Protein 2ROE (pdb70)

Structure (mmCIF, N/CA/C/O backbone):
data_2ROE
#
_entry.id   2ROE
#
loop_
_atom_site.group_PDB
_atom_site.id
_atom_site.type_symbol
_atom_site.label_atom_id
_atom_site.label_alt_id
_atom_site.label_comp_id
_atom_site.label_asym_id
_atom_site.label_entity_id
_atom_site.label_seq_id
_atom_site.pdbx_PDB_ins_code
_atom_site.Cartn_x
_atom_site.Cartn_y
_atom_site.Cartn_z
_atom_site.occupancy
_atom_site.B_iso_or_equiv
_atom_site.auth_seq_id
_atom_site.auth_comp_id
_atom_site.auth_asym_id
_atom_site.auth_atom_id
_atom_site.pdbx_PDB_model_num
ATOM 1 N N . MET A 1 1 ? -10.418 -3.705 7.938 1.00 0.00 1 MET A N 1
ATOM 2 C CA . MET A 1 1 ? -9.184 -3.077 7.434 1.00 0.00 1 MET A CA 1
ATOM 3 C C . MET A 1 1 ? -8.544 -4.021 6.420 1.00 0.00 1 MET A C 1
ATOM 4 O O . MET A 1 1 ? -8.280 -5.183 6.745 1.00 0.00 1 MET A O 1
ATOM 18 N N . LEU A 1 2 ? -8.340 -3.559 5.186 1.00 0.00 2 LEU A N 1
ATOM 19 C CA . LEU A 1 2 ? -7.751 -4.375 4.129 1.00 0.00 2 LEU A CA 1
ATOM 20 C C . LEU A 1 2 ? -6.275 -4.628 4.386 1.00 0.00 2 LEU A C 1
ATOM 21 O O . LEU A 1 2 ? -5.572 -3.773 4.932 1.00 0.00 2 LEU A O 1
ATOM 37 N N . LYS A 1 3 ? -5.812 -5.778 3.896 1.00 0.00 3 LYS A N 1
ATOM 38 C CA . LYS A 1 3 ? -4.443 -6.260 4.009 1.00 0.00 3 LYS A CA 1
ATOM 39 C C . LYS A 1 3 ? -3.817 -6.362 2.631 1.00 0.00 3 LYS A C 1
ATOM 40 O O . LYS A 1 3 ? -4.404 -6.943 1.714 1.00 0.00 3 LYS A O 1
ATOM 59 N N . LEU A 1 4 ? -2.617 -5.813 2.492 1.00 0.00 4 LEU A N 1
ATOM 60 C CA . LEU A 1 4 ? -1.830 -5.801 1.271 1.00 0.00 4 LEU A CA 1
ATOM 61 C C . LEU A 1 4 ? -0.408 -6.220 1.588 1.00 0.00 4 LEU A C 1
ATOM 62 O O . LEU A 1 4 ? 0.131 -5.875 2.645 1.00 0.00 4 LEU A O 1
ATOM 78 N N . LYS A 1 5 ? 0.193 -6.941 0.651 1.00 0.00 5 LYS A N 1
ATOM 79 C CA . LYS A 1 5 ? 1.545 -7.451 0.686 1.00 0.00 5 LYS A CA 1
ATOM 80 C C . LYS A 1 5 ? 2.289 -6.663 -0.367 1.00 0.00 5 LYS A C 1
ATOM 81 O O . LYS A 1 5 ? 1.912 -6.734 -1.536 1.00 0.00 5 LYS A O 1
ATOM 100 N N . VAL A 1 6 ? 3.272 -5.874 0.035 1.00 0.00 6 VAL A N 1
ATOM 101 C CA . VAL A 1 6 ? 4.071 -5.080 -0.885 1.00 0.00 6 VAL A CA 1
ATOM 102 C C . VAL A 1 6 ? 5.442 -5.720 -0.921 1.00 0.00 6 VAL A C 1
ATOM 103 O O . VAL A 1 6 ? 5.949 -6.142 0.125 1.00 0.00 6 VAL A O 1
ATOM 116 N N . GLU A 1 7 ? 6.066 -5.742 -2.092 1.00 0.00 7 GLU A N 1
ATOM 117 C CA . GLU A 1 7 ? 7.366 -6.329 -2.291 1.00 0.00 7 GLU A CA 1
ATOM 118 C C . GLU A 1 7 ? 8.233 -5.398 -3.143 1.00 0.00 7 GLU A C 1
ATOM 119 O O . GLU A 1 7 ? 7.929 -5.154 -4.318 1.00 0.00 7 GLU A O 1
ATOM 131 N N . GLY A 1 8 ? 9.324 -4.885 -2.570 1.00 0.00 8 GLY A N 1
ATOM 132 C CA . GLY A 1 8 ? 10.267 -4.007 -3.254 1.00 0.00 8 GLY A CA 1
ATOM 133 C C . GLY A 1 8 ? 10.615 -2.736 -2.488 1.00 0.00 8 GLY A C 1
ATOM 134 O O . GLY A 1 8 ? 11.583 -2.072 -2.857 1.00 0.00 8 GLY A O 1
ATOM 138 N N . MET A 1 9 ? 9.835 -2.335 -1.480 1.00 0.00 9 MET A N 1
ATOM 139 C CA . MET A 1 9 ? 10.138 -1.141 -0.705 1.00 0.00 9 MET A CA 1
ATOM 140 C C . MET A 1 9 ? 11.326 -1.465 0.197 1.00 0.00 9 MET A C 1
ATOM 141 O O . MET A 1 9 ? 11.174 -2.193 1.178 1.00 0.00 9 MET A O 1
ATOM 155 N N . THR A 1 10 ? 12.505 -0.919 -0.099 1.00 0.00 10 THR A N 1
ATOM 156 C CA . THR A 1 10 ? 13.702 -1.155 0.704 1.00 0.00 10 THR A CA 1
ATOM 157 C C . THR A 1 10 ? 14.274 0.162 1.249 1.00 0.00 10 THR A C 1
ATOM 158 O O . THR A 1 10 ? 15.446 0.212 1.627 1.00 0.00 10 THR A O 1
ATOM 169 N N . CYS A 1 11 ? 13.493 1.246 1.247 1.00 0.00 11 CYS A N 1
ATOM 170 C CA . CYS A 1 11 ? 13.885 2.546 1.760 1.00 0.00 11 CYS A CA 1
ATOM 171 C C . CYS A 1 11 ? 12.623 3.270 2.229 1.00 0.00 11 CYS A C 1
ATOM 172 O O . CYS A 1 11 ? 11.542 3.042 1.683 1.00 0.00 11 CYS A O 1
ATOM 180 N N . ASN A 1 12 ? 12.754 4.174 3.203 1.00 0.00 12 ASN A N 1
ATOM 181 C CA . ASN A 1 12 ? 11.627 4.950 3.729 1.00 0.00 12 ASN A CA 1
ATOM 182 C C . ASN A 1 12 ? 11.008 5.800 2.612 1.00 0.00 12 ASN A C 1
ATOM 183 O O . ASN A 1 12 ? 9.795 5.992 2.590 1.00 0.00 12 ASN A O 1
ATOM 194 N N . HIS A 1 13 ? 11.816 6.236 1.637 1.00 0.00 13 HIS A N 1
ATOM 195 C CA . HIS A 1 13 ? 11.367 7.032 0.500 1.00 0.00 13 HIS A CA 1
ATOM 196 C C . HIS A 1 13 ? 10.298 6.279 -0.303 1.00 0.00 13 HIS A C 1
ATOM 197 O O . HIS A 1 13 ? 9.329 6.875 -0.771 1.00 0.00 13 HIS A O 1
ATOM 211 N N . CYS A 1 14 ? 10.482 4.966 -0.457 1.00 0.00 14 CYS A N 1
ATOM 212 C CA . CYS A 1 14 ? 9.573 4.093 -1.176 1.00 0.00 14 CYS A CA 1
ATOM 213 C C . CYS A 1 14 ? 8.230 4.074 -0.455 1.00 0.00 14 CYS A C 1
ATOM 214 O O . CYS A 1 14 ? 7.187 4.350 -1.043 1.00 0.00 14 CYS A O 1
ATOM 222 N N . VAL A 1 15 ? 8.287 3.766 0.839 1.00 0.00 15 VAL A N 1
ATOM 223 C CA . VAL A 1 15 ? 7.152 3.656 1.728 1.00 0.00 15 VAL A CA 1
ATOM 224 C C . VAL A 1 15 ? 6.323 4.932 1.708 1.00 0.00 15 VAL A C 1
ATOM 225 O O . VAL A 1 15 ? 5.115 4.846 1.505 1.00 0.00 15 VAL A O 1
ATOM 238 N N . MET A 1 16 ? 6.921 6.111 1.879 1.00 0.00 16 MET A N 1
ATOM 239 C CA . MET A 1 16 ? 6.164 7.360 1.871 1.00 0.00 16 MET A CA 1
ATOM 240 C C . MET A 1 16 ? 5.499 7.629 0.519 1.00 0.00 16 MET A C 1
ATOM 241 O O . MET A 1 16 ? 4.335 8.040 0.494 1.00 0.00 16 MET A O 1
ATOM 255 N N . ALA A 1 17 ? 6.190 7.364 -0.597 1.00 0.00 17 ALA A N 1
ATOM 256 C CA . ALA A 1 17 ? 5.626 7.574 -1.925 1.00 0.00 17 ALA A CA 1
ATOM 257 C C . ALA A 1 17 ? 4.371 6.710 -2.078 1.00 0.00 17 ALA A C 1
ATOM 258 O O . ALA A 1 17 ? 3.307 7.207 -2.454 1.00 0.00 17 ALA A O 1
ATOM 265 N N . VAL A 1 18 ? 4.498 5.430 -1.726 1.00 0.00 18 VAL A N 1
ATOM 266 C CA . VAL A 1 18 ? 3.461 4.408 -1.766 1.00 0.00 18 VAL A CA 1
ATOM 267 C C . VAL A 1 18 ? 2.319 4.764 -0.804 1.00 0.00 18 VAL A C 1
ATOM 268 O O . VAL A 1 18 ? 1.154 4.582 -1.156 1.00 0.00 18 VAL A O 1
ATOM 281 N N . THR A 1 19 ? 2.628 5.304 0.380 1.00 0.00 19 THR A N 1
ATOM 282 C CA . THR A 1 19 ? 1.647 5.713 1.382 1.00 0.00 19 THR A CA 1
ATOM 283 C C . THR A 1 19 ? 0.693 6.691 0.695 1.00 0.00 19 THR A C 1
ATOM 284 O O . THR A 1 19 ? -0.508 6.445 0.593 1.00 0.00 19 THR A O 1
ATOM 295 N N . LYS A 1 20 ? 1.230 7.796 0.168 1.00 0.00 20 LYS A N 1
ATOM 296 C CA . LYS A 1 20 ? 0.413 8.791 -0.511 1.00 0.00 20 LYS A CA 1
ATOM 297 C C . LYS A 1 20 ? -0.283 8.210 -1.729 1.00 0.00 20 LYS A C 1
ATOM 298 O O . LYS A 1 20 ? -1.457 8.499 -1.934 1.00 0.00 20 LYS A O 1
ATOM 317 N N . ALA A 1 21 ? 0.410 7.380 -2.507 1.00 0.00 21 ALA A N 1
ATOM 318 C CA . ALA A 1 21 ? -0.143 6.769 -3.704 1.00 0.00 21 ALA A CA 1
ATOM 319 C C . ALA A 1 21 ? -1.424 5.994 -3.391 1.00 0.00 21 ALA A C 1
ATOM 320 O O . ALA A 1 21 ? -2.397 6.096 -4.138 1.00 0.00 21 ALA A O 1
ATOM 327 N N . LEU A 1 22 ? -1.452 5.227 -2.296 1.00 0.00 22 LEU A N 1
ATOM 328 C CA . LEU A 1 22 ? -2.621 4.443 -1.917 1.00 0.00 22 LEU A CA 1
ATOM 329 C C . LEU A 1 22 ? -3.740 5.379 -1.490 1.00 0.00 22 LEU A C 1
ATOM 330 O O . LEU A 1 22 ? -4.905 5.142 -1.797 1.00 0.00 22 LEU A O 1
ATOM 346 N N . LYS A 1 23 ? -3.407 6.487 -0.828 1.00 0.00 23 LYS A N 1
ATOM 347 C CA . LYS A 1 23 ? -4.398 7.460 -0.385 1.00 0.00 23 LYS A CA 1
ATOM 348 C C . LYS A 1 23 ? -5.104 8.160 -1.546 1.00 0.00 23 LYS A C 1
ATOM 349 O O . LYS A 1 23 ? -6.120 8.805 -1.293 1.00 0.00 23 LYS A O 1
ATOM 368 N N . LYS A 1 24 ? -4.613 8.053 -2.789 1.00 0.00 24 LYS A N 1
ATOM 369 C CA . LYS A 1 24 ? -5.233 8.657 -3.975 1.00 0.00 24 LYS A CA 1
ATOM 370 C C . LYS A 1 24 ? -6.475 7.874 -4.416 1.00 0.00 24 LYS A C 1
ATOM 371 O O . LYS A 1 24 ? -7.150 8.275 -5.370 1.00 0.00 24 LYS A O 1
ATOM 390 N N . VAL A 1 25 ? -6.732 6.713 -3.815 1.00 0.00 25 VAL A N 1
ATOM 391 C CA . VAL A 1 25 ? -7.854 5.856 -4.146 1.00 0.00 25 VAL A CA 1
ATOM 392 C C . VAL A 1 25 ? -9.144 6.373 -3.514 1.00 0.00 25 VAL A C 1
ATOM 393 O O . VAL A 1 25 ? -9.142 6.710 -2.324 1.00 0.00 25 VAL A O 1
ATOM 406 N N . PRO A 1 26 ? -10.252 6.415 -4.279 1.00 0.00 26 PRO A N 1
ATOM 407 C CA . PRO A 1 26 ? -11.531 6.861 -3.777 1.00 0.00 26 PRO A CA 1
ATOM 408 C C . PRO A 1 26 ? -12.004 5.838 -2.749 1.00 0.00 26 PRO A C 1
ATOM 409 O O . PRO A 1 26 ? -12.265 4.672 -3.071 1.00 0.00 26 PRO A O 1
ATOM 420 N N . GLY A 1 27 ? -12.055 6.276 -1.503 1.00 0.00 27 GLY A N 1
ATOM 421 C CA . GLY A 1 27 ? -12.485 5.508 -0.349 1.00 0.00 27 GLY A CA 1
ATOM 422 C C . GLY A 1 27 ? -11.408 5.342 0.715 1.00 0.00 27 GLY A C 1
ATOM 423 O O . GLY A 1 27 ? -11.696 4.718 1.736 1.00 0.00 27 GLY A O 1
ATOM 427 N N . VAL A 1 28 ? -10.171 5.813 0.504 1.00 0.00 28 VAL A N 1
ATOM 428 C CA . VAL A 1 28 ? -9.139 5.675 1.528 1.00 0.00 28 VAL A CA 1
ATOM 429 C C . VAL A 1 28 ? -9.208 6.862 2.483 1.00 0.00 28 VAL A C 1
ATOM 430 O O . VAL A 1 28 ? -9.318 8.014 2.055 1.00 0.00 28 VAL A O 1
ATOM 443 N N . GLU A 1 29 ? -9.024 6.565 3.768 1.00 0.00 29 GLU A N 1
ATOM 444 C CA . GLU A 1 29 ? -9.025 7.511 4.867 1.00 0.00 29 GLU A CA 1
ATOM 445 C C . GLU A 1 29 ? -7.661 7.478 5.545 1.00 0.00 29 GLU A C 1
ATOM 446 O O . GLU A 1 29 ? -6.952 8.485 5.561 1.00 0.00 29 GLU A O 1
ATOM 458 N N . LYS A 1 30 ? -7.244 6.321 6.069 1.00 0.00 30 LYS A N 1
ATOM 459 C CA . LYS A 1 30 ? -5.960 6.170 6.735 1.00 0.00 30 LYS A CA 1
ATOM 460 C C . LYS A 1 30 ? -5.345 4.878 6.235 1.00 0.00 30 LYS A C 1
ATOM 461 O O . LYS A 1 30 ? -6.039 4.012 5.690 1.00 0.00 30 LYS A O 1
ATOM 480 N N . VAL A 1 31 ? -4.033 4.788 6.381 1.00 0.00 31 VAL A N 1
ATOM 481 C CA . VAL A 1 31 ? -3.217 3.673 5.961 1.00 0.00 31 VAL A CA 1
ATOM 482 C C . VAL A 1 31 ? -2.029 3.554 6.919 1.00 0.00 31 VAL A C 1
ATOM 483 O O . VAL A 1 31 ? -1.724 4.527 7.619 1.00 0.00 31 VAL A O 1
ATOM 496 N N . GLU A 1 32 ? -1.349 2.408 6.938 1.00 0.00 32 GLU A N 1
ATOM 497 C CA . GLU A 1 32 ? -0.173 2.144 7.758 1.00 0.00 32 GLU A CA 1
ATOM 498 C C . GLU A 1 32 ? 0.727 1.252 6.909 1.00 0.00 32 GLU A C 1
ATOM 499 O O . GLU A 1 32 ? 0.403 0.083 6.678 1.00 0.00 32 GLU A O 1
ATOM 511 N N . VAL A 1 33 ? 1.834 1.802 6.411 1.00 0.00 33 VAL A N 1
ATOM 512 C CA . VAL A 1 33 ? 2.783 1.090 5.567 1.00 0.00 33 VAL A CA 1
ATOM 513 C C . VAL A 1 33 ? 4.117 0.948 6.295 1.00 0.00 33 VAL A C 1
ATOM 514 O O . VAL A 1 33 ? 4.710 1.939 6.741 1.00 0.00 33 VAL A O 1
ATOM 527 N N . SER A 1 34 ? 4.557 -0.294 6.454 1.00 0.00 34 SER A N 1
ATOM 528 C CA . SER A 1 34 ? 5.809 -0.639 7.097 1.00 0.00 34 SER A CA 1
ATOM 529 C C . SER A 1 34 ? 6.940 -0.551 6.059 1.00 0.00 34 SER A C 1
ATOM 530 O O . SER A 1 34 ? 6.717 -0.216 4.893 1.00 0.00 34 SER A O 1
ATOM 538 N N . LEU A 1 35 ? 8.154 -0.884 6.479 1.00 0.00 35 LEU A N 1
ATOM 539 C CA . LEU A 1 35 ? 9.375 -0.929 5.682 1.00 0.00 35 LEU A CA 1
ATOM 540 C C . LEU A 1 35 ? 10.105 -2.251 5.951 1.00 0.00 35 LEU A C 1
ATOM 541 O O . LEU A 1 35 ? 10.972 -2.649 5.179 1.00 0.00 35 LEU A O 1
ATOM 557 N N . GLU A 1 36 ? 9.720 -2.966 7.011 1.00 0.00 36 GLU A N 1
ATOM 558 C CA . GLU A 1 36 ? 10.309 -4.236 7.410 1.00 0.00 36 GLU A CA 1
ATOM 559 C C . GLU A 1 36 ? 9.322 -5.392 7.296 1.00 0.00 36 GLU A C 1
ATOM 560 O O . GLU A 1 36 ? 9.724 -6.531 7.064 1.00 0.00 36 GLU A O 1
ATOM 572 N N . LYS A 1 37 ? 8.027 -5.104 7.419 1.00 0.00 37 LYS A N 1
ATOM 573 C CA . LYS A 1 37 ? 6.968 -6.109 7.337 1.00 0.00 37 LYS A CA 1
ATOM 574 C C . LYS A 1 37 ? 6.439 -6.327 5.920 1.00 0.00 37 LYS A C 1
ATOM 575 O O . LYS A 1 37 ? 5.737 -7.324 5.717 1.00 0.00 37 LYS A O 1
ATOM 594 N N . GLY A 1 38 ? 6.717 -5.436 4.963 1.00 0.00 38 GLY A N 1
ATOM 595 C CA . GLY A 1 38 ? 6.225 -5.565 3.595 1.00 0.00 38 GLY A CA 1
ATOM 596 C C . GLY A 1 38 ? 4.691 -5.555 3.571 1.00 0.00 38 GLY A C 1
ATOM 597 O O . GLY A 1 38 ? 4.081 -6.332 2.833 1.00 0.00 38 GLY A O 1
ATOM 601 N N . GLU A 1 39 ? 4.053 -4.778 4.452 1.00 0.00 39 GLU A N 1
ATOM 602 C CA . GLU A 1 39 ? 2.606 -4.664 4.563 1.00 0.00 39 GLU A CA 1
ATOM 603 C C . GLU A 1 39 ? 2.164 -3.213 4.376 1.00 0.00 39 GLU A C 1
ATOM 604 O O . GLU A 1 39 ? 2.928 -2.283 4.665 1.00 0.00 39 GLU A O 1
ATOM 616 N N . ALA A 1 40 ? 0.915 -3.037 3.931 1.00 0.00 40 ALA A N 1
ATOM 617 C CA . ALA A 1 40 ? 0.282 -1.750 3.687 1.00 0.00 40 ALA A CA 1
ATOM 618 C C . ALA A 1 40 ? -1.199 -1.809 4.062 1.00 0.00 40 ALA A C 1
ATOM 619 O O . ALA A 1 40 ? -2.078 -1.961 3.214 1.00 0.00 40 ALA A O 1
ATOM 626 N N . LEU A 1 41 ? -1.477 -1.705 5.350 1.00 0.00 41 LEU A N 1
ATOM 627 C CA . LEU A 1 41 ? -2.836 -1.756 5.894 1.00 0.00 41 LEU A CA 1
ATOM 628 C C . LEU A 1 41 ? -3.624 -0.532 5.434 1.00 0.00 41 LEU A C 1
ATOM 629 O O . LEU A 1 41 ? -3.057 0.562 5.324 1.00 0.00 41 LEU A O 1
ATOM 645 N N . VAL A 1 42 ? -4.928 -0.694 5.204 1.00 0.00 42 VAL A N 1
ATOM 646 C CA . VAL A 1 42 ? -5.841 0.353 4.770 1.00 0.00 42 VAL A CA 1
ATOM 647 C C . VAL A 1 42 ? -7.037 0.349 5.721 1.00 0.00 42 VAL A C 1
ATOM 648 O O . VAL A 1 42 ? -7.674 -0.686 5.920 1.00 0.00 42 VAL A O 1
ATOM 661 N N . GLU A 1 43 ? -7.355 1.514 6.285 1.00 0.00 43 GLU A N 1
ATOM 662 C CA . GLU A 1 43 ? -8.461 1.688 7.216 1.00 0.00 43 GLU A CA 1
ATOM 663 C C . GLU A 1 43 ? -9.728 2.131 6.470 1.00 0.00 43 GLU A C 1
ATOM 664 O O . GLU A 1 43 ? -10.838 1.921 6.961 1.00 0.00 43 GLU A O 1
ATOM 676 N N . GLY A 1 44 ? -9.576 2.736 5.284 1.00 0.00 44 GLY A N 1
ATOM 677 C CA . GLY A 1 44 ? -10.688 3.202 4.457 1.00 0.00 44 GLY A CA 1
ATOM 678 C C . GLY A 1 44 ? -11.488 2.033 3.878 1.00 0.00 44 GLY A C 1
ATOM 679 O O . GLY A 1 44 ? -11.110 0.873 4.052 1.00 0.00 44 GLY A O 1
ATOM 683 N N . THR A 1 45 ? -12.574 2.323 3.164 1.00 0.00 45 THR A N 1
ATOM 684 C CA . THR A 1 45 ? -13.476 1.348 2.558 1.00 0.00 45 THR A CA 1
ATOM 685 C C . THR A 1 45 ? -13.127 1.080 1.092 1.00 0.00 45 THR A C 1
ATOM 686 O O . THR A 1 45 ? -13.922 0.483 0.361 1.00 0.00 45 THR A O 1
ATOM 697 N N . ALA A 1 46 ? -11.974 1.569 0.630 1.00 0.00 46 ALA A N 1
ATOM 698 C CA . ALA A 1 46 ? -11.556 1.388 -0.745 1.00 0.00 46 ALA A CA 1
ATOM 699 C C . ALA A 1 46 ? -11.457 -0.098 -1.126 1.00 0.00 46 ALA A C 1
ATOM 700 O O . ALA A 1 46 ? -11.347 -0.957 -0.249 1.00 0.00 46 ALA A O 1
ATOM 707 N N . ASP A 1 47 ? -11.473 -0.403 -2.427 1.00 0.00 47 ASP A N 1
ATOM 708 C CA . ASP A 1 47 ? -11.376 -1.786 -2.901 1.00 0.00 47 ASP A CA 1
ATOM 709 C C . ASP A 1 47 ? -9.913 -2.189 -3.062 1.00 0.00 47 ASP A C 1
ATOM 710 O O . ASP A 1 47 ? -9.085 -1.355 -3.441 1.00 0.00 47 ASP A O 1
ATOM 719 N N . PRO A 1 48 ? -9.570 -3.476 -2.873 1.00 0.00 48 PRO A N 1
ATOM 720 C CA . PRO A 1 48 ? -8.193 -3.936 -2.982 1.00 0.00 48 PRO A CA 1
ATOM 721 C C . PRO A 1 48 ? -7.616 -3.823 -4.384 1.00 0.00 48 PRO A C 1
ATOM 722 O O . PRO A 1 48 ? -6.425 -3.557 -4.525 1.00 0.00 48 PRO A O 1
ATOM 733 N N . LYS A 1 49 ? -8.450 -4.001 -5.410 1.00 0.00 49 LYS A N 1
ATOM 734 C CA . LYS A 1 49 ? -8.017 -3.914 -6.796 1.00 0.00 49 LYS A CA 1
ATOM 735 C C . LYS A 1 49 ? -7.489 -2.502 -7.061 1.00 0.00 49 LYS A C 1
ATOM 736 O O . LYS A 1 49 ? -6.396 -2.331 -7.595 1.00 0.00 49 LYS A O 1
ATOM 755 N N . ALA A 1 50 ? -8.250 -1.489 -6.647 1.00 0.00 50 ALA A N 1
ATOM 756 C CA . ALA A 1 50 ? -7.877 -0.096 -6.819 1.00 0.00 50 ALA A CA 1
ATOM 757 C C . ALA A 1 50 ? -6.662 0.273 -5.956 1.00 0.00 50 ALA A C 1
ATOM 758 O O . ALA A 1 50 ? -5.894 1.161 -6.321 1.00 0.00 50 ALA A O 1
ATOM 765 N N . LEU A 1 51 ? -6.491 -0.384 -4.805 1.00 0.00 51 LEU A N 1
ATOM 766 C CA . LEU A 1 51 ? -5.380 -0.138 -3.894 1.00 0.00 51 LEU A CA 1
ATOM 767 C C . LEU A 1 51 ? -4.082 -0.678 -4.495 1.00 0.00 51 LEU A C 1
ATOM 768 O O . LEU A 1 51 ? -3.154 0.101 -4.692 1.00 0.00 51 LEU A O 1
ATOM 784 N N . VAL A 1 52 ? -4.002 -1.981 -4.796 1.00 0.00 52 VAL A N 1
ATOM 785 C CA . VAL A 1 52 ? -2.824 -2.615 -5.374 1.00 0.00 52 VAL A CA 1
ATOM 786 C C . VAL A 1 52 ? -2.364 -1.867 -6.631 1.00 0.00 52 VAL A C 1
ATOM 787 O O . VAL A 1 52 ? -1.165 -1.653 -6.803 1.00 0.00 52 VAL A O 1
ATOM 800 N N . GLN A 1 53 ? -3.318 -1.420 -7.459 1.00 0.00 53 GLN A N 1
ATOM 801 C CA . GLN A 1 53 ? -3.083 -0.681 -8.690 1.00 0.00 53 GLN A CA 1
ATOM 802 C C . GLN A 1 53 ? -2.194 0.526 -8.393 1.00 0.00 53 GLN A C 1
ATOM 803 O O . GLN A 1 53 ? -1.159 0.696 -9.029 1.00 0.00 53 GLN A O 1
ATOM 817 N N . ALA A 1 54 ? -2.559 1.337 -7.394 1.00 0.00 54 ALA A N 1
ATOM 818 C CA . ALA A 1 54 ? -1.797 2.519 -7.024 1.00 0.00 54 ALA A CA 1
ATOM 819 C C . ALA A 1 54 ? -0.352 2.206 -6.609 1.00 0.00 54 ALA A C 1
ATOM 820 O O . ALA A 1 54 ? 0.499 3.087 -6.713 1.00 0.00 54 ALA A O 1
ATOM 827 N N . VAL A 1 55 ? -0.053 1.002 -6.111 1.00 0.00 55 VAL A N 1
ATOM 828 C CA . VAL A 1 55 ? 1.303 0.627 -5.709 1.00 0.00 55 VAL A CA 1
ATOM 829 C C . VAL A 1 55 ? 2.068 0.159 -6.949 1.00 0.00 55 VAL A C 1
ATOM 830 O O . VAL A 1 55 ? 3.243 0.487 -7.117 1.00 0.00 55 VAL A O 1
ATOM 843 N N . GLU A 1 56 ? 1.419 -0.645 -7.798 1.00 0.00 56 GLU A N 1
ATOM 844 C CA . GLU A 1 56 ? 1.985 -1.172 -9.038 1.00 0.00 56 GLU A CA 1
ATOM 845 C C . GLU A 1 56 ? 2.353 0.009 -9.952 1.00 0.00 56 GLU A C 1
ATOM 846 O O . GLU A 1 56 ? 3.364 -0.032 -10.650 1.00 0.00 56 GLU A O 1
ATOM 858 N N . GLU A 1 57 ? 1.596 1.105 -9.892 1.00 0.00 57 GLU A N 1
ATOM 859 C CA . GLU A 1 57 ? 1.821 2.324 -10.663 1.00 0.00 57 GLU A CA 1
ATOM 860 C C . GLU A 1 57 ? 3.143 2.990 -10.258 1.00 0.00 57 GLU A C 1
ATOM 861 O O . GLU A 1 57 ? 3.781 3.668 -11.070 1.00 0.00 57 GLU A O 1
ATOM 873 N N . GLU A 1 58 ? 3.572 2.814 -9.004 1.00 0.00 58 GLU A N 1
ATOM 874 C CA . GLU A 1 58 ? 4.822 3.369 -8.501 1.00 0.00 58 GLU A CA 1
ATOM 875 C C . GLU A 1 58 ? 6.011 2.502 -8.948 1.00 0.00 58 GLU A C 1
ATOM 876 O O . GLU A 1 58 ? 7.156 2.838 -8.641 1.00 0.00 58 GLU A O 1
ATOM 888 N N . GLY A 1 59 ? 5.779 1.408 -9.682 1.00 0.00 59 GLY A N 1
ATOM 889 C CA . GLY A 1 59 ? 6.810 0.515 -10.189 1.00 0.00 59 GLY A CA 1
ATOM 890 C C . GLY A 1 59 ? 7.208 -0.602 -9.231 1.00 0.00 59 GLY A C 1
ATOM 891 O O . GLY A 1 59 ? 8.245 -1.227 -9.451 1.00 0.00 59 GLY A O 1
ATOM 895 N N . TYR A 1 60 ? 6.462 -0.830 -8.152 1.00 0.00 60 TYR A N 1
ATOM 896 C CA . TYR A 1 60 ? 6.745 -1.889 -7.185 1.00 0.00 60 TYR A CA 1
ATOM 897 C C . TYR A 1 60 ? 5.771 -3.040 -7.442 1.00 0.00 60 TYR A C 1
ATOM 898 O O . TYR A 1 60 ? 4.934 -2.946 -8.343 1.00 0.00 60 TYR A O 1
ATOM 916 N N . LYS A 1 61 ? 5.827 -4.117 -6.654 1.00 0.00 61 LYS A N 1
ATOM 917 C CA . LYS A 1 61 ? 4.930 -5.256 -6.814 1.00 0.00 61 LYS A CA 1
ATOM 918 C C . LYS A 1 61 ? 4.072 -5.380 -5.560 1.00 0.00 61 LYS A C 1
ATOM 919 O O . LYS A 1 61 ? 4.637 -5.367 -4.465 1.00 0.00 61 LYS A O 1
ATOM 938 N N . ALA A 1 62 ? 2.750 -5.514 -5.695 1.00 0.00 62 ALA A N 1
ATOM 939 C CA . ALA A 1 62 ? 1.865 -5.661 -4.546 1.00 0.00 62 ALA A CA 1
ATOM 940 C C . ALA A 1 62 ? 0.762 -6.666 -4.855 1.00 0.00 62 ALA A C 1
ATOM 941 O O . ALA A 1 62 ? 0.448 -6.910 -6.022 1.00 0.00 62 ALA A O 1
ATOM 948 N N . GLU A 1 63 ? 0.144 -7.231 -3.819 1.00 0.00 63 GLU A N 1
ATOM 949 C CA . GLU A 1 63 ? -0.953 -8.181 -3.928 1.00 0.00 63 GLU A CA 1
ATOM 950 C C . GLU A 1 63 ? -1.772 -8.132 -2.637 1.00 0.00 63 GLU A C 1
ATOM 951 O O . GLU A 1 63 ? -1.219 -7.932 -1.554 1.00 0.00 63 GLU A O 1
ATOM 963 N N . VAL A 1 64 ? -3.090 -8.285 -2.728 1.00 0.00 64 VAL A N 1
ATOM 964 C CA . VAL A 1 64 ? -3.966 -8.275 -1.567 1.00 0.00 64 VAL A CA 1
ATOM 965 C C . VAL A 1 64 ? -3.864 -9.637 -0.871 1.00 0.00 64 VAL A C 1
ATOM 966 O O . VAL A 1 64 ? -3.510 -10.644 -1.493 1.00 0.00 64 VAL A O 1
ATOM 979 N N . LEU A 1 65 ? -4.232 -9.678 0.409 1.00 0.00 65 LEU A N 1
ATOM 980 C CA . LEU A 1 65 ? -4.239 -10.879 1.244 1.00 0.00 65 LEU A CA 1
ATOM 981 C C . LEU A 1 65 ? -5.669 -11.160 1.738 1.00 0.00 65 LEU A C 1
ATOM 982 O O . LEU A 1 65 ? -5.870 -11.765 2.795 1.00 0.00 65 LEU A O 1
ATOM 998 N N . ALA A 1 66 ? -6.667 -10.614 1.035 1.00 0.00 66 ALA A N 1
ATOM 999 C CA . ALA A 1 66 ? -8.087 -10.763 1.304 1.00 0.00 66 ALA A CA 1
ATOM 1000 C C . ALA A 1 66 ? -8.512 -12.069 0.652 1.00 0.00 66 ALA A C 1
ATOM 1001 O O . ALA A 1 66 ? -9.044 -12.945 1.367 1.00 0.00 66 ALA A O 1
ATOM 1008 N N . MET A 1 1 ? -10.333 -3.723 7.639 1.00 0.00 1 MET A N 2
ATOM 1009 C CA . 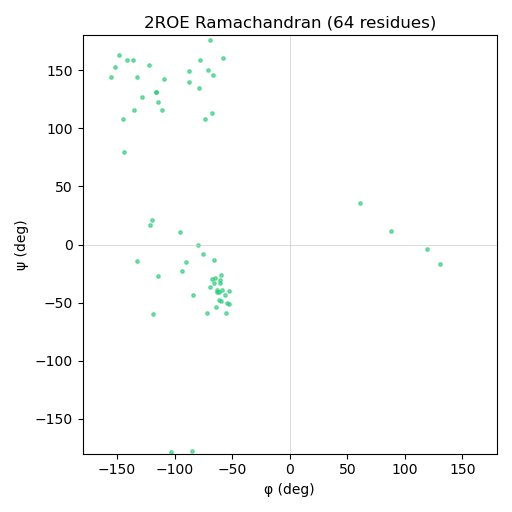MET A 1 1 ? -8.961 -3.232 7.461 1.00 0.00 1 MET A CA 2
ATOM 1010 C C . MET A 1 1 ? -8.233 -4.223 6.589 1.00 0.00 1 MET A C 2
ATOM 1011 O O . MET A 1 1 ? -7.846 -5.303 7.041 1.00 0.00 1 MET A O 2
ATOM 1025 N N . LEU A 1 2 ? -8.105 -3.871 5.312 1.00 0.00 2 LEU A N 2
ATOM 1026 C CA . LEU A 1 2 ? -7.451 -4.716 4.330 1.00 0.00 2 LEU A CA 2
ATOM 1027 C C . LEU A 1 2 ? -5.991 -4.942 4.675 1.00 0.00 2 LEU A C 2
ATOM 1028 O O . LEU A 1 2 ? -5.357 -4.131 5.351 1.00 0.00 2 LEU A O 2
ATOM 1044 N N . LYS A 1 3 ? -5.464 -6.043 4.149 1.00 0.00 3 LYS A N 2
ATOM 1045 C CA . LYS A 1 3 ? -4.097 -6.482 4.313 1.00 0.00 3 LYS A CA 2
ATOM 1046 C C . LYS A 1 3 ? -3.517 -6.579 2.911 1.00 0.00 3 LYS A C 2
ATOM 1047 O O . LYS A 1 3 ? -4.126 -7.206 2.045 1.00 0.00 3 LYS A O 2
ATOM 1066 N N . LEU A 1 4 ? -2.367 -5.966 2.671 1.00 0.00 4 LEU A N 2
ATOM 1067 C CA . LEU A 1 4 ? -1.664 -5.935 1.394 1.00 0.00 4 LEU A CA 2
ATOM 1068 C C . LEU A 1 4 ? -0.206 -6.320 1.621 1.00 0.00 4 LEU A C 2
ATOM 1069 O O . LEU A 1 4 ? 0.371 -5.974 2.657 1.00 0.00 4 LEU A O 2
ATOM 1085 N N . LYS A 1 5 ? 0.398 -7.004 0.654 1.00 0.00 5 LYS A N 2
ATOM 1086 C CA . LYS A 1 5 ? 1.787 -7.433 0.676 1.00 0.00 5 LYS A CA 2
ATOM 1087 C C . LYS A 1 5 ? 2.503 -6.579 -0.353 1.00 0.00 5 LYS A C 2
ATOM 1088 O O . LYS A 1 5 ? 2.113 -6.605 -1.518 1.00 0.00 5 LYS A O 2
ATOM 1107 N N . VAL A 1 6 ? 3.491 -5.795 0.062 1.00 0.00 6 VAL A N 2
ATOM 1108 C CA . VAL A 1 6 ? 4.271 -4.965 -0.856 1.00 0.00 6 VAL A CA 2
ATOM 1109 C C . VAL A 1 6 ? 5.655 -5.591 -0.937 1.00 0.00 6 VAL A C 2
ATOM 1110 O O . VAL A 1 6 ? 6.170 -6.081 0.075 1.00 0.00 6 VAL A O 2
ATOM 1123 N N . GLU A 1 7 ? 6.290 -5.505 -2.102 1.00 0.00 7 GLU A N 2
ATOM 1124 C CA . GLU A 1 7 ? 7.607 -6.046 -2.339 1.00 0.00 7 GLU A CA 2
ATOM 1125 C C . GLU A 1 7 ? 8.366 -5.062 -3.235 1.00 0.00 7 GLU A C 2
ATOM 1126 O O . GLU A 1 7 ? 7.865 -4.667 -4.292 1.00 0.00 7 GLU A O 2
ATOM 1138 N N . GLY A 1 8 ? 9.555 -4.641 -2.799 1.00 0.00 8 GLY A N 2
ATOM 1139 C CA . GLY A 1 8 ? 10.428 -3.717 -3.514 1.00 0.00 8 GLY A CA 2
ATOM 1140 C C . GLY A 1 8 ? 10.847 -2.515 -2.668 1.00 0.00 8 GLY A C 2
ATOM 1141 O O . GLY A 1 8 ? 11.872 -1.904 -2.969 1.00 0.00 8 GLY A O 2
ATOM 1145 N N . MET A 1 9 ? 10.083 -2.146 -1.630 1.00 0.00 9 MET A N 2
ATOM 1146 C CA . MET A 1 9 ? 10.441 -1.017 -0.776 1.00 0.00 9 MET A CA 2
ATOM 1147 C C . MET A 1 9 ? 11.695 -1.380 0.014 1.00 0.00 9 MET A C 2
ATOM 1148 O O . MET A 1 9 ? 11.643 -2.295 0.837 1.00 0.00 9 MET A O 2
ATOM 1162 N N . THR A 1 10 ? 12.785 -0.640 -0.174 1.00 0.00 10 THR A N 2
ATOM 1163 C CA . THR A 1 10 ? 14.053 -0.871 0.518 1.00 0.00 10 THR A CA 2
ATOM 1164 C C . THR A 1 10 ? 14.477 0.344 1.359 1.00 0.00 10 THR A C 2
ATOM 1165 O O . THR A 1 10 ? 15.419 0.245 2.143 1.00 0.00 10 THR A O 2
ATOM 1176 N N . CYS A 1 11 ? 13.795 1.490 1.244 1.00 0.00 11 CYS A N 2
ATOM 1177 C CA . CYS A 1 11 ? 14.076 2.708 2.000 1.00 0.00 11 CYS A CA 2
ATOM 1178 C C . CYS A 1 11 ? 12.747 3.379 2.345 1.00 0.00 11 CYS A C 2
ATOM 1179 O O . CYS A 1 11 ? 11.759 3.198 1.627 1.00 0.00 11 CYS A O 2
ATOM 1187 N N . ASN A 1 12 ? 12.730 4.227 3.377 1.00 0.00 12 ASN A N 2
ATOM 1188 C CA . ASN A 1 12 ? 11.526 4.947 3.808 1.00 0.00 12 ASN A CA 2
ATOM 1189 C C . ASN A 1 12 ? 10.897 5.756 2.670 1.00 0.00 12 ASN A C 2
ATOM 1190 O O . ASN A 1 12 ? 9.676 5.875 2.619 1.00 0.00 12 ASN A O 2
ATOM 1201 N N . HIS A 1 13 ? 11.701 6.277 1.736 1.00 0.00 13 HIS A N 2
ATOM 1202 C CA . HIS A 1 13 ? 11.205 7.056 0.605 1.00 0.00 13 HIS A CA 2
ATOM 1203 C C . HIS A 1 13 ? 10.252 6.218 -0.256 1.00 0.00 13 HIS A C 2
ATOM 1204 O O . HIS A 1 13 ? 9.277 6.753 -0.786 1.00 0.00 13 HIS A O 2
ATOM 1218 N N . CYS A 1 14 ? 10.510 4.914 -0.380 1.00 0.00 14 CYS A N 2
ATOM 1219 C CA . CYS A 1 14 ? 9.675 3.996 -1.136 1.00 0.00 14 CYS A CA 2
ATOM 1220 C C . CYS A 1 14 ? 8.348 3.832 -0.392 1.00 0.00 14 CYS A C 2
ATOM 1221 O O . CYS A 1 14 ? 7.279 3.937 -0.982 1.00 0.00 14 CYS A O 2
ATOM 1229 N N . VAL A 1 15 ? 8.427 3.578 0.915 1.00 0.00 15 VAL A N 2
ATOM 1230 C CA . VAL A 1 15 ? 7.288 3.382 1.800 1.00 0.00 15 VAL A CA 2
ATOM 1231 C C . VAL A 1 15 ? 6.332 4.566 1.711 1.00 0.00 15 VAL A C 2
ATOM 1232 O O . VAL A 1 15 ? 5.156 4.368 1.417 1.00 0.00 15 VAL A O 2
ATOM 1245 N N . MET A 1 16 ? 6.815 5.793 1.914 1.00 0.00 16 MET A N 2
ATOM 1246 C CA . MET A 1 16 ? 5.953 6.965 1.856 1.00 0.00 16 MET A CA 2
ATOM 1247 C C . MET A 1 16 ? 5.292 7.148 0.485 1.00 0.00 16 MET A C 2
ATOM 1248 O O . MET A 1 16 ? 4.198 7.720 0.438 1.00 0.00 16 MET A O 2
ATOM 1262 N N . ALA A 1 17 ? 5.934 6.706 -0.609 1.00 0.00 17 ALA A N 2
ATOM 1263 C CA . ALA A 1 17 ? 5.371 6.804 -1.952 1.00 0.00 17 ALA A CA 2
ATOM 1264 C C . ALA A 1 17 ? 4.138 5.907 -1.974 1.00 0.00 17 ALA A C 2
ATOM 1265 O O . ALA A 1 17 ? 3.043 6.360 -2.288 1.00 0.00 17 ALA A O 2
ATOM 1272 N N . VAL A 1 18 ? 4.312 4.643 -1.578 1.00 0.00 18 VAL A N 2
ATOM 1273 C CA . VAL A 1 18 ? 3.258 3.640 -1.508 1.00 0.00 18 VAL A CA 2
ATOM 1274 C C . VAL A 1 18 ? 2.126 4.186 -0.623 1.00 0.00 18 VAL A C 2
ATOM 1275 O O . VAL A 1 18 ? 0.964 4.157 -1.031 1.00 0.00 18 VAL A O 2
ATOM 1288 N N . THR A 1 19 ? 2.444 4.759 0.543 1.00 0.00 19 THR A N 2
ATOM 1289 C CA . THR A 1 19 ? 1.467 5.340 1.457 1.00 0.00 19 THR A CA 2
ATOM 1290 C C . THR A 1 19 ? 0.627 6.394 0.717 1.00 0.00 19 THR A C 2
ATOM 1291 O O . THR A 1 19 ? -0.602 6.338 0.743 1.00 0.00 19 THR A O 2
ATOM 1302 N N . LYS A 1 20 ? 1.260 7.377 0.066 1.00 0.00 20 LYS A N 2
ATOM 1303 C CA . LYS A 1 20 ? 0.537 8.426 -0.652 1.00 0.00 20 LYS A CA 2
ATOM 1304 C C . LYS A 1 20 ? -0.251 7.889 -1.830 1.00 0.00 20 LYS A C 2
ATOM 1305 O O . LYS A 1 20 ? -1.382 8.321 -2.033 1.00 0.00 20 LYS A O 2
ATOM 1324 N N . ALA A 1 21 ? 0.309 6.952 -2.582 1.00 0.00 21 ALA A N 2
ATOM 1325 C CA . ALA A 1 21 ? -0.346 6.370 -3.735 1.00 0.00 21 ALA A CA 2
ATOM 1326 C C . ALA A 1 21 ? -1.629 5.658 -3.337 1.00 0.00 21 ALA A C 2
ATOM 1327 O O . ALA A 1 21 ? -2.649 5.820 -4.005 1.00 0.00 21 ALA A O 2
ATOM 1334 N N . LEU A 1 22 ? -1.590 4.893 -2.242 1.00 0.00 22 LEU A N 2
ATOM 1335 C CA . LEU A 1 22 ? -2.755 4.163 -1.752 1.00 0.00 22 LEU A CA 2
ATOM 1336 C C . LEU A 1 22 ? -3.853 5.177 -1.461 1.00 0.00 22 LEU A C 2
ATOM 1337 O O . LEU A 1 22 ? -5.001 4.978 -1.841 1.00 0.00 22 LEU A O 2
ATOM 1353 N N . LYS A 1 23 ? -3.496 6.291 -0.820 1.00 0.00 23 LYS A N 2
ATOM 1354 C CA . LYS A 1 23 ? -4.426 7.355 -0.476 1.00 0.00 23 LYS A CA 2
ATOM 1355 C C . LYS A 1 23 ? -5.005 8.072 -1.694 1.00 0.00 23 LYS A C 2
ATOM 1356 O O . LYS A 1 23 ? -5.879 8.914 -1.496 1.00 0.00 23 LYS A O 2
ATOM 1375 N N . LYS A 1 24 ? -4.527 7.853 -2.926 1.00 0.00 24 LYS A N 2
ATOM 1376 C CA . LYS A 1 24 ? -5.127 8.530 -4.076 1.00 0.00 24 LYS A CA 2
ATOM 1377 C C . LYS A 1 24 ? -6.468 7.890 -4.417 1.00 0.00 24 LYS A C 2
ATOM 1378 O O . LYS A 1 24 ? -7.327 8.532 -5.017 1.00 0.00 24 LYS A O 2
ATOM 1397 N N . VAL A 1 25 ? -6.652 6.626 -4.049 1.00 0.00 25 VAL A N 2
ATOM 1398 C CA . VAL A 1 25 ? -7.862 5.881 -4.326 1.00 0.00 25 VAL A CA 2
ATOM 1399 C C . VAL A 1 25 ? -9.065 6.517 -3.618 1.00 0.00 25 VAL A C 2
ATOM 1400 O O . VAL A 1 25 ? -8.996 6.740 -2.404 1.00 0.00 25 VAL A O 2
ATOM 1413 N N . PRO A 1 26 ? -10.168 6.801 -4.341 1.00 0.00 26 PRO A N 2
ATOM 1414 C CA . PRO A 1 26 ? -11.363 7.398 -3.767 1.00 0.00 26 PRO A CA 2
ATOM 1415 C C . PRO A 1 26 ? -11.964 6.411 -2.776 1.00 0.00 26 PRO A C 2
ATOM 1416 O O . PRO A 1 26 ? -12.506 5.375 -3.159 1.00 0.00 26 PRO A O 2
ATOM 1427 N N . GLY A 1 27 ? -11.842 6.731 -1.496 1.00 0.00 27 GLY A N 2
ATOM 1428 C CA . GLY A 1 27 ? -12.337 5.926 -0.396 1.00 0.00 27 GLY A CA 2
ATOM 1429 C C . GLY A 1 27 ? -11.250 5.636 0.626 1.00 0.00 27 GLY A C 2
ATOM 1430 O O . GLY A 1 27 ? -11.547 5.024 1.649 1.00 0.00 27 GLY A O 2
ATOM 1434 N N . VAL A 1 28 ? -9.997 6.039 0.390 1.00 0.00 28 VAL A N 2
ATOM 1435 C CA . VAL A 1 28 ? -8.921 5.781 1.331 1.00 0.00 28 VAL A CA 2
ATOM 1436 C C . VAL A 1 28 ? -8.772 6.928 2.312 1.00 0.00 28 VAL A C 2
ATOM 1437 O O . VAL A 1 28 ? -8.144 7.958 2.049 1.00 0.00 28 VAL A O 2
ATOM 1450 N N . GLU A 1 29 ? -9.322 6.694 3.490 1.00 0.00 29 GLU A N 2
ATOM 1451 C CA . GLU A 1 29 ? -9.312 7.610 4.601 1.00 0.00 29 GLU A CA 2
ATOM 1452 C C . GLU A 1 29 ? -7.911 7.601 5.224 1.00 0.00 29 GLU A C 2
ATOM 1453 O O . GLU A 1 29 ? -7.269 8.652 5.287 1.00 0.00 29 GLU A O 2
ATOM 1465 N N . LYS A 1 30 ? -7.385 6.439 5.644 1.00 0.00 30 LYS A N 2
ATOM 1466 C CA . LYS A 1 30 ? -6.062 6.314 6.257 1.00 0.00 30 LYS A CA 2
ATOM 1467 C C . LYS A 1 30 ? -5.478 4.961 5.836 1.00 0.00 30 LYS A C 2
ATOM 1468 O O . LYS A 1 30 ? -6.210 4.092 5.355 1.00 0.00 30 LYS A O 2
ATOM 1487 N N . VAL A 1 31 ? -4.158 4.813 5.936 1.00 0.00 31 VAL A N 2
ATOM 1488 C CA . VAL A 1 31 ? -3.377 3.633 5.576 1.00 0.00 31 VAL A CA 2
ATOM 1489 C C . VAL A 1 31 ? -2.149 3.563 6.470 1.00 0.00 31 VAL A C 2
ATOM 1490 O O . VAL A 1 31 ? -1.902 4.472 7.266 1.00 0.00 31 VAL A O 2
ATOM 1503 N N . GLU A 1 32 ? -1.393 2.484 6.316 1.00 0.00 32 GLU A N 2
ATOM 1504 C CA . GLU A 1 32 ? -0.147 2.229 7.011 1.00 0.00 32 GLU A CA 2
ATOM 1505 C C . GLU A 1 32 ? 0.680 1.331 6.096 1.00 0.00 32 GLU A C 2
ATOM 1506 O O . GLU A 1 32 ? 0.110 0.496 5.393 1.00 0.00 32 GLU A O 2
ATOM 1518 N N . VAL A 1 33 ? 1.998 1.510 6.060 1.00 0.00 33 VAL A N 2
ATOM 1519 C CA . VAL A 1 33 ? 2.912 0.730 5.231 1.00 0.00 33 VAL A CA 2
ATOM 1520 C C . VAL A 1 33 ? 4.216 0.587 6.020 1.00 0.00 33 VAL A C 2
ATOM 1521 O O . VAL A 1 33 ? 4.741 1.598 6.495 1.00 0.00 33 VAL A O 2
ATOM 1534 N N . SER A 1 34 ? 4.693 -0.644 6.216 1.00 0.00 34 SER A N 2
ATOM 1535 C CA . SER A 1 34 ? 5.936 -0.903 6.930 1.00 0.00 34 SER A CA 2
ATOM 1536 C C . SER A 1 34 ? 7.117 -0.764 5.960 1.00 0.00 34 SER A C 2
ATOM 1537 O O . SER A 1 34 ? 6.927 -0.570 4.758 1.00 0.00 34 SER A O 2
ATOM 1545 N N . LEU A 1 35 ? 8.338 -0.899 6.478 1.00 0.00 35 LEU A N 2
ATOM 1546 C CA . LEU A 1 35 ? 9.593 -0.846 5.729 1.00 0.00 35 LEU A CA 2
ATOM 1547 C C . LEU A 1 35 ? 10.324 -2.187 5.841 1.00 0.00 35 LEU A C 2
ATOM 1548 O O . LEU A 1 35 ? 11.231 -2.460 5.060 1.00 0.00 35 LEU A O 2
ATOM 1564 N N . GLU A 1 36 ? 9.911 -3.046 6.772 1.00 0.00 36 GLU A N 2
ATOM 1565 C CA . GLU A 1 36 ? 10.525 -4.344 7.017 1.00 0.00 36 GLU A CA 2
ATOM 1566 C C . GLU A 1 36 ? 9.523 -5.493 6.958 1.00 0.00 36 GLU A C 2
ATOM 1567 O O . GLU A 1 36 ? 9.838 -6.534 6.378 1.00 0.00 36 GLU A O 2
ATOM 1579 N N . LYS A 1 37 ? 8.310 -5.295 7.479 1.00 0.00 37 LYS A N 2
ATOM 1580 C CA . LYS A 1 37 ? 7.263 -6.322 7.504 1.00 0.00 37 LYS A CA 2
ATOM 1581 C C . LYS A 1 37 ? 6.729 -6.691 6.124 1.00 0.00 37 LYS A C 2
ATOM 1582 O O . LYS A 1 37 ? 6.121 -7.753 6.002 1.00 0.00 37 LYS A O 2
ATOM 1601 N N . GLY A 1 38 ? 6.943 -5.876 5.087 1.00 0.00 38 GLY A N 2
ATOM 1602 C CA . GLY A 1 38 ? 6.412 -6.164 3.758 1.00 0.00 38 GLY A CA 2
ATOM 1603 C C . GLY A 1 38 ? 4.895 -6.242 3.877 1.00 0.00 38 GLY A C 2
ATOM 1604 O O . GLY A 1 38 ? 4.280 -7.161 3.333 1.00 0.00 38 GLY A O 2
ATOM 1608 N N . GLU A 1 39 ? 4.303 -5.317 4.643 1.00 0.00 39 GLU A N 2
ATOM 1609 C CA . GLU A 1 39 ? 2.878 -5.275 4.891 1.00 0.00 39 GLU A CA 2
ATOM 1610 C C . GLU A 1 39 ? 2.365 -3.840 4.918 1.00 0.00 39 GLU A C 2
ATOM 1611 O O . GLU A 1 39 ? 2.900 -2.977 5.624 1.00 0.00 39 GLU A O 2
ATOM 1623 N N . ALA A 1 40 ? 1.309 -3.614 4.140 1.00 0.00 40 ALA A N 2
ATOM 1624 C CA . ALA A 1 40 ? 0.578 -2.369 3.987 1.00 0.00 40 ALA A CA 2
ATOM 1625 C C . ALA A 1 40 ? -0.865 -2.671 4.385 1.00 0.00 40 ALA A C 2
ATOM 1626 O O . ALA A 1 40 ? -1.352 -3.778 4.150 1.00 0.00 40 ALA A O 2
ATOM 1633 N N . LEU A 1 41 ? -1.562 -1.729 5.007 1.00 0.00 41 LEU A N 2
ATOM 1634 C CA . LEU A 1 41 ? -2.945 -1.896 5.436 1.00 0.00 41 LEU A CA 2
ATOM 1635 C C . LEU A 1 41 ? -3.717 -0.632 5.089 1.00 0.00 41 LEU A C 2
ATOM 1636 O O . LEU A 1 41 ? -3.123 0.448 4.975 1.00 0.00 41 LEU A O 2
ATOM 1652 N N . VAL A 1 42 ? -5.035 -0.761 4.946 1.00 0.00 42 VAL A N 2
ATOM 1653 C CA . VAL A 1 42 ? -5.938 0.326 4.597 1.00 0.00 42 VAL A CA 2
ATOM 1654 C C . VAL A 1 42 ? -7.071 0.357 5.617 1.00 0.00 42 VAL A C 2
ATOM 1655 O O . VAL A 1 42 ? -7.573 -0.691 6.034 1.00 0.00 42 VAL A O 2
ATOM 1668 N N . GLU A 1 43 ? -7.492 1.571 5.969 1.00 0.00 43 GLU A N 2
ATOM 1669 C CA . GLU A 1 43 ? -8.531 1.873 6.936 1.00 0.00 43 GLU A CA 2
ATOM 1670 C C . GLU A 1 43 ? -9.610 2.762 6.294 1.00 0.00 43 GLU A C 2
ATOM 1671 O O . GLU A 1 43 ? -10.027 3.758 6.886 1.00 0.00 43 GLU A O 2
ATOM 1683 N N . GLY A 1 44 ? -10.000 2.457 5.053 1.00 0.00 44 GLY A N 2
ATOM 1684 C CA . GLY A 1 44 ? -11.003 3.183 4.277 1.00 0.00 44 GLY A CA 2
ATOM 1685 C C . GLY A 1 44 ? -12.074 2.263 3.683 1.00 0.00 44 GLY A C 2
ATOM 1686 O O . GLY A 1 44 ? -12.133 1.079 4.012 1.00 0.00 44 GLY A O 2
ATOM 1690 N N . THR A 1 45 ? -12.874 2.784 2.754 1.00 0.00 45 THR A N 2
ATOM 1691 C CA . THR A 1 45 ? -13.969 2.101 2.069 1.00 0.00 45 THR A CA 2
ATOM 1692 C C . THR A 1 45 ? -13.595 1.715 0.626 1.00 0.00 45 THR A C 2
ATOM 1693 O O . THR A 1 45 ? -14.395 1.156 -0.125 1.00 0.00 45 THR A O 2
ATOM 1704 N N . ALA A 1 46 ? -12.349 1.978 0.228 1.00 0.00 46 ALA A N 2
ATOM 1705 C CA . ALA A 1 46 ? -11.842 1.684 -1.105 1.00 0.00 46 ALA A CA 2
ATOM 1706 C C . ALA A 1 46 ? -11.904 0.190 -1.470 1.00 0.00 46 ALA A C 2
ATOM 1707 O O . ALA A 1 46 ? -12.106 -0.665 -0.601 1.00 0.00 46 ALA A O 2
ATOM 1714 N N . ASP A 1 47 ? -11.673 -0.143 -2.741 1.00 0.00 47 ASP A N 2
ATOM 1715 C CA . ASP A 1 47 ? -11.689 -1.520 -3.239 1.00 0.00 47 ASP A CA 2
ATOM 1716 C C . ASP A 1 47 ? -10.282 -2.114 -3.239 1.00 0.00 47 ASP A C 2
ATOM 1717 O O . ASP A 1 47 ? -9.312 -1.404 -3.527 1.00 0.00 47 ASP A O 2
ATOM 1726 N N . PRO A 1 48 ? -10.145 -3.437 -3.035 1.00 0.00 48 PRO A N 2
ATOM 1727 C CA . PRO A 1 48 ? -8.844 -4.094 -3.007 1.00 0.00 48 PRO A CA 2
ATOM 1728 C C . PRO A 1 48 ? -8.033 -3.912 -4.292 1.00 0.00 48 PRO A C 2
ATOM 1729 O O . PRO A 1 48 ? -6.804 -3.818 -4.244 1.00 0.00 48 PRO A O 2
ATOM 1740 N N . LYS A 1 49 ? -8.716 -3.865 -5.435 1.00 0.00 49 LYS A N 2
ATOM 1741 C CA . LYS A 1 49 ? -8.105 -3.709 -6.746 1.00 0.00 49 LYS A CA 2
ATOM 1742 C C . LYS A 1 49 ? -7.526 -2.321 -6.925 1.00 0.00 49 LYS A C 2
ATOM 1743 O O . LYS A 1 49 ? -6.353 -2.167 -7.250 1.00 0.00 49 LYS A O 2
ATOM 1762 N N . ALA A 1 50 ? -8.344 -1.298 -6.679 1.00 0.00 50 ALA A N 2
ATOM 1763 C CA . ALA A 1 50 ? -7.901 0.066 -6.853 1.00 0.00 50 ALA A CA 2
ATOM 1764 C C . ALA A 1 50 ? -6.652 0.377 -6.021 1.00 0.00 50 ALA A C 2
ATOM 1765 O O . ALA A 1 50 ? -5.802 1.156 -6.456 1.00 0.00 50 ALA A O 2
ATOM 1772 N N . LEU A 1 51 ? -6.549 -0.235 -4.840 1.00 0.00 51 LEU A N 2
ATOM 1773 C CA . LEU A 1 51 ? -5.446 -0.077 -3.902 1.00 0.00 51 LEU A CA 2
ATOM 1774 C C . LEU A 1 51 ? -4.162 -0.674 -4.454 1.00 0.00 51 LEU A C 2
ATOM 1775 O O . LEU A 1 51 ? -3.175 0.045 -4.593 1.00 0.00 51 LEU A O 2
ATOM 1791 N N . VAL A 1 52 ? -4.152 -1.983 -4.733 1.00 0.00 52 VAL A N 2
ATOM 1792 C CA . VAL A 1 52 ? -2.983 -2.669 -5.254 1.00 0.00 52 VAL A CA 2
ATOM 1793 C C . VAL A 1 52 ? -2.514 -1.972 -6.534 1.00 0.00 52 VAL A C 2
ATOM 1794 O O . VAL A 1 52 ? -1.337 -1.623 -6.636 1.00 0.00 52 VAL A O 2
ATOM 1807 N N . GLN A 1 53 ? -3.445 -1.635 -7.433 1.00 0.00 53 GLN A N 2
ATOM 1808 C CA . GLN A 1 53 ? -3.144 -0.982 -8.692 1.00 0.00 53 GLN A CA 2
ATOM 1809 C C . GLN A 1 53 ? -2.408 0.339 -8.472 1.00 0.00 53 GLN A C 2
ATOM 1810 O O . GLN A 1 53 ? -1.506 0.670 -9.238 1.00 0.00 53 GLN A O 2
ATOM 1824 N N . ALA A 1 54 ? -2.793 1.120 -7.459 1.00 0.00 54 ALA A N 2
ATOM 1825 C CA . ALA A 1 54 ? -2.149 2.394 -7.173 1.00 0.00 54 ALA A CA 2
ATOM 1826 C C . ALA A 1 54 ? -0.692 2.220 -6.729 1.00 0.00 54 ALA A C 2
ATOM 1827 O O . ALA A 1 54 ? 0.102 3.138 -6.931 1.00 0.00 54 ALA A O 2
ATOM 1834 N N . VAL A 1 55 ? -0.333 1.092 -6.114 1.00 0.00 55 VAL A N 2
ATOM 1835 C CA . VAL A 1 55 ? 1.026 0.828 -5.649 1.00 0.00 55 VAL A CA 2
ATOM 1836 C C . VAL A 1 55 ? 1.865 0.348 -6.823 1.00 0.00 55 VAL A C 2
ATOM 1837 O O . VAL A 1 55 ? 3.038 0.709 -6.938 1.00 0.00 55 VAL A O 2
ATOM 1850 N N . GLU A 1 56 ? 1.268 -0.442 -7.712 1.00 0.00 56 GLU A N 2
ATOM 1851 C CA . GLU A 1 56 ? 1.968 -0.925 -8.887 1.00 0.00 56 GLU A CA 2
ATOM 1852 C C . GLU A 1 56 ? 2.322 0.295 -9.754 1.00 0.00 56 GLU A C 2
ATOM 1853 O O . GLU A 1 56 ? 3.396 0.342 -10.355 1.00 0.00 56 GLU A O 2
ATOM 1865 N N . GLU A 1 57 ? 1.468 1.324 -9.752 1.00 0.00 57 GLU A N 2
ATOM 1866 C CA . GLU A 1 57 ? 1.656 2.565 -10.494 1.00 0.00 57 GLU A CA 2
ATOM 1867 C C . GLU A 1 57 ? 2.805 3.411 -9.913 1.00 0.00 57 GLU A C 2
ATOM 1868 O O . GLU A 1 57 ? 3.209 4.384 -10.551 1.00 0.00 57 GLU A O 2
ATOM 1880 N N . GLU A 1 58 ? 3.327 3.111 -8.719 1.00 0.00 58 GLU A N 2
ATOM 1881 C CA . GLU A 1 58 ? 4.458 3.839 -8.131 1.00 0.00 58 GLU A CA 2
ATOM 1882 C C . GLU A 1 58 ? 5.768 3.159 -8.558 1.00 0.00 58 GLU A C 2
ATOM 1883 O O . GLU A 1 58 ? 6.845 3.716 -8.332 1.00 0.00 58 GLU A O 2
ATOM 1895 N N . GLY A 1 59 ? 5.700 1.974 -9.176 1.00 0.00 59 GLY A N 2
ATOM 1896 C CA . GLY A 1 59 ? 6.861 1.221 -9.618 1.00 0.00 59 GLY A CA 2
ATOM 1897 C C . GLY A 1 59 ? 7.219 0.104 -8.636 1.00 0.00 59 GLY A C 2
ATOM 1898 O O . GLY A 1 59 ? 8.373 -0.313 -8.612 1.00 0.00 59 GLY A O 2
ATOM 1902 N N . TYR A 1 60 ? 6.291 -0.351 -7.784 1.00 0.00 60 TYR A N 2
ATOM 1903 C CA . TYR A 1 60 ? 6.517 -1.438 -6.822 1.00 0.00 60 TYR A CA 2
ATOM 1904 C C . TYR A 1 60 ? 5.622 -2.620 -7.199 1.00 0.00 60 TYR A C 2
ATOM 1905 O O . TYR A 1 60 ? 4.907 -2.560 -8.200 1.00 0.00 60 TYR A O 2
ATOM 1923 N N . LYS A 1 61 ? 5.670 -3.710 -6.435 1.00 0.00 61 LYS A N 2
ATOM 1924 C CA . LYS A 1 61 ? 4.865 -4.902 -6.673 1.00 0.00 61 LYS A CA 2
ATOM 1925 C C . LYS A 1 61 ? 3.984 -5.093 -5.450 1.00 0.00 61 LYS A C 2
ATOM 1926 O O . LYS A 1 61 ? 4.522 -5.078 -4.337 1.00 0.00 61 LYS A O 2
ATOM 1945 N N . ALA A 1 62 ? 2.668 -5.239 -5.623 1.00 0.00 62 ALA A N 2
ATOM 1946 C CA . ALA A 1 62 ? 1.762 -5.443 -4.498 1.00 0.00 62 ALA A CA 2
ATOM 1947 C C . ALA A 1 62 ? 0.749 -6.557 -4.791 1.00 0.00 62 ALA A C 2
ATOM 1948 O O . ALA A 1 62 ? 0.463 -6.847 -5.951 1.00 0.00 62 ALA A O 2
ATOM 1955 N N . GLU A 1 63 ? 0.176 -7.156 -3.742 1.00 0.00 63 GLU A N 2
ATOM 1956 C CA . GLU A 1 63 ? -0.825 -8.222 -3.813 1.00 0.00 63 GLU A CA 2
ATOM 1957 C C . GLU A 1 63 ? -1.657 -8.198 -2.525 1.00 0.00 63 GLU A C 2
ATOM 1958 O O . GLU A 1 63 ? -1.092 -8.023 -1.445 1.00 0.00 63 GLU A O 2
ATOM 1970 N N . VAL A 1 64 ? -2.988 -8.307 -2.613 1.00 0.00 64 VAL A N 2
ATOM 1971 C CA . VAL A 1 64 ? -3.851 -8.285 -1.432 1.00 0.00 64 VAL A CA 2
ATOM 1972 C C . VAL A 1 64 ? -3.824 -9.647 -0.710 1.00 0.00 64 VAL A C 2
ATOM 1973 O O . VAL A 1 64 ? -3.677 -10.702 -1.329 1.00 0.00 64 VAL A O 2
ATOM 1986 N N . LEU A 1 65 ? -3.968 -9.621 0.618 1.00 0.00 65 LEU A N 2
ATOM 1987 C CA . LEU A 1 65 ? -3.978 -10.763 1.543 1.00 0.00 65 LEU A CA 2
ATOM 1988 C C . LEU A 1 65 ? -5.271 -10.785 2.379 1.00 0.00 65 LEU A C 2
ATOM 1989 O O . LEU A 1 65 ? -5.293 -11.308 3.496 1.00 0.00 65 LEU A O 2
ATOM 2005 N N . ALA A 1 66 ? -6.319 -10.105 1.910 1.00 0.00 66 ALA A N 2
ATOM 2006 C CA . ALA A 1 66 ? -7.608 -10.015 2.575 1.00 0.00 66 ALA A CA 2
ATOM 2007 C C . ALA A 1 66 ? -8.469 -11.172 2.103 1.00 0.00 66 ALA A C 2
ATOM 2008 O O . ALA A 1 66 ? -8.749 -12.077 2.910 1.00 0.00 66 ALA A O 2
ATOM 2015 N N . MET A 1 1 ? -10.501 -3.200 7.651 1.00 0.00 1 MET A N 3
ATOM 2016 C CA . MET A 1 1 ? -9.086 -2.915 7.374 1.00 0.00 1 MET A CA 3
ATOM 2017 C C . MET A 1 1 ? -8.546 -3.918 6.375 1.00 0.00 1 MET A C 3
ATOM 2018 O O . MET A 1 1 ? -8.533 -5.114 6.673 1.00 0.00 1 MET A O 3
ATOM 2032 N N . LEU A 1 2 ? -8.107 -3.463 5.199 1.00 0.00 2 LEU A N 3
ATOM 2033 C CA . LEU A 1 2 ? -7.557 -4.356 4.181 1.00 0.00 2 LEU A CA 3
ATOM 2034 C C . LEU A 1 2 ? -6.054 -4.539 4.369 1.00 0.00 2 LEU A C 3
ATOM 2035 O O . LEU A 1 2 ? -5.382 -3.613 4.832 1.00 0.00 2 LEU A O 3
ATOM 2051 N N . LYS A 1 3 ? -5.512 -5.695 3.963 1.00 0.00 3 LYS A N 3
ATOM 2052 C CA . LYS A 1 3 ? -4.086 -6.022 4.040 1.00 0.00 3 LYS A CA 3
ATOM 2053 C C . LYS A 1 3 ? -3.550 -6.186 2.622 1.00 0.00 3 LYS A C 3
ATOM 2054 O O . LYS A 1 3 ? -4.160 -6.874 1.797 1.00 0.00 3 LYS A O 3
ATOM 2073 N N . LEU A 1 4 ? -2.388 -5.592 2.365 1.00 0.00 4 LEU A N 3
ATOM 2074 C CA . LEU A 1 4 ? -1.690 -5.619 1.090 1.00 0.00 4 LEU A CA 3
ATOM 2075 C C . LEU A 1 4 ? -0.260 -6.061 1.337 1.00 0.00 4 LEU A C 3
ATOM 2076 O O . LEU A 1 4 ? 0.397 -5.543 2.245 1.00 0.00 4 LEU A O 3
ATOM 2092 N N . LYS A 1 5 ? 0.192 -7.014 0.531 1.00 0.00 5 LYS A N 3
ATOM 2093 C CA . LYS A 1 5 ? 1.529 -7.573 0.532 1.00 0.00 5 LYS A CA 3
ATOM 2094 C C . LYS A 1 5 ? 2.279 -6.721 -0.476 1.00 0.00 5 LYS A C 3
ATOM 2095 O O . LYS A 1 5 ? 1.866 -6.699 -1.638 1.00 0.00 5 LYS A O 3
ATOM 2114 N N . VAL A 1 6 ? 3.313 -5.992 -0.086 1.00 0.00 6 VAL A N 3
ATOM 2115 C CA . VAL A 1 6 ? 4.082 -5.164 -1.007 1.00 0.00 6 VAL A CA 3
ATOM 2116 C C . VAL A 1 6 ? 5.472 -5.775 -1.120 1.00 0.00 6 VAL A C 3
ATOM 2117 O O . VAL A 1 6 ? 5.914 -6.524 -0.245 1.00 0.00 6 VAL A O 3
ATOM 2130 N N . GLU A 1 7 ? 6.174 -5.438 -2.189 1.00 0.00 7 GLU A N 3
ATOM 2131 C CA . GLU A 1 7 ? 7.523 -5.860 -2.470 1.00 0.00 7 GLU A CA 3
ATOM 2132 C C . GLU A 1 7 ? 8.175 -4.644 -3.140 1.00 0.00 7 GLU A C 3
ATOM 2133 O O . GLU A 1 7 ? 7.498 -3.836 -3.785 1.00 0.00 7 GLU A O 3
ATOM 2145 N N . GLY A 1 8 ? 9.481 -4.474 -2.946 1.00 0.00 8 GLY A N 3
ATOM 2146 C CA . GLY A 1 8 ? 10.240 -3.367 -3.501 1.00 0.00 8 GLY A CA 3
ATOM 2147 C C . GLY A 1 8 ? 10.448 -2.236 -2.492 1.00 0.00 8 GLY A C 3
ATOM 2148 O O . GLY A 1 8 ? 11.251 -1.344 -2.771 1.00 0.00 8 GLY A O 3
ATOM 2152 N N . MET A 1 9 ? 9.755 -2.210 -1.343 1.00 0.00 9 MET A N 3
ATOM 2153 C CA . MET A 1 9 ? 9.963 -1.154 -0.350 1.00 0.00 9 MET A CA 3
ATOM 2154 C C . MET A 1 9 ? 11.308 -1.455 0.320 1.00 0.00 9 MET A C 3
ATOM 2155 O O . MET A 1 9 ? 11.394 -2.399 1.112 1.00 0.00 9 MET A O 3
ATOM 2169 N N . THR A 1 10 ? 12.335 -0.644 0.055 1.00 0.00 10 THR A N 3
ATOM 2170 C CA . THR A 1 10 ? 13.685 -0.836 0.592 1.00 0.00 10 THR A CA 3
ATOM 2171 C C . THR A 1 10 ? 14.243 0.356 1.384 1.00 0.00 10 THR A C 3
ATOM 2172 O O . THR A 1 10 ? 15.324 0.259 1.969 1.00 0.00 10 THR A O 3
ATOM 2183 N N . CYS A 1 11 ? 13.539 1.490 1.419 1.00 0.00 11 CYS A N 3
ATOM 2184 C CA . CYS A 1 11 ? 13.964 2.686 2.128 1.00 0.00 11 CYS A CA 3
ATOM 2185 C C . CYS A 1 11 ? 12.728 3.448 2.590 1.00 0.00 11 CYS A C 3
ATOM 2186 O O . CYS A 1 11 ? 11.630 3.252 2.066 1.00 0.00 11 CYS A O 3
ATOM 2194 N N . ASN A 1 12 ? 12.923 4.356 3.545 1.00 0.00 12 ASN A N 3
ATOM 2195 C CA . ASN A 1 12 ? 11.896 5.213 4.127 1.00 0.00 12 ASN A CA 3
ATOM 2196 C C . ASN A 1 12 ? 11.164 6.016 3.046 1.00 0.00 12 ASN A C 3
ATOM 2197 O O . ASN A 1 12 ? 9.950 6.200 3.131 1.00 0.00 12 ASN A O 3
ATOM 2208 N N . HIS A 1 13 ? 11.884 6.472 2.014 1.00 0.00 13 HIS A N 3
ATOM 2209 C CA . HIS A 1 13 ? 11.285 7.229 0.920 1.00 0.00 13 HIS A CA 3
ATOM 2210 C C . HIS A 1 13 ? 10.298 6.340 0.149 1.00 0.00 13 HIS A C 3
ATOM 2211 O O . HIS A 1 13 ? 9.229 6.801 -0.252 1.00 0.00 13 HIS A O 3
ATOM 2225 N N . CYS A 1 14 ? 10.635 5.058 -0.046 1.00 0.00 14 CYS A N 3
ATOM 2226 C CA . CYS A 1 14 ? 9.776 4.112 -0.746 1.00 0.00 14 CYS A CA 3
ATOM 2227 C C . CYS A 1 14 ? 8.462 4.006 0.019 1.00 0.00 14 CYS A C 3
ATOM 2228 O O . CYS A 1 14 ? 7.401 4.083 -0.590 1.00 0.00 14 CYS A O 3
ATOM 2236 N N . VAL A 1 15 ? 8.543 3.859 1.347 1.00 0.00 15 VAL A N 3
ATOM 2237 C CA . VAL A 1 15 ? 7.375 3.746 2.208 1.00 0.00 15 VAL A CA 3
ATOM 2238 C C . VAL A 1 15 ? 6.454 4.939 1.959 1.00 0.00 15 VAL A C 3
ATOM 2239 O O . VAL A 1 15 ? 5.313 4.744 1.559 1.00 0.00 15 VAL A O 3
ATOM 2252 N N . MET A 1 16 ? 6.940 6.172 2.152 1.00 0.00 16 MET A N 3
ATOM 2253 C CA . MET A 1 16 ? 6.094 7.347 1.965 1.00 0.00 16 MET A CA 3
ATOM 2254 C C . MET A 1 16 ? 5.507 7.480 0.557 1.00 0.00 16 MET A C 3
ATOM 2255 O O . MET A 1 16 ? 4.348 7.895 0.436 1.00 0.00 16 MET A O 3
ATOM 2269 N N . ALA A 1 17 ? 6.266 7.129 -0.487 1.00 0.00 17 ALA A N 3
ATOM 2270 C CA . ALA A 1 17 ? 5.788 7.213 -1.860 1.00 0.00 17 ALA A CA 3
ATOM 2271 C C . ALA A 1 17 ? 4.604 6.267 -2.048 1.00 0.00 17 ALA A C 3
ATOM 2272 O O . ALA A 1 17 ? 3.556 6.694 -2.542 1.00 0.00 17 ALA A O 3
ATOM 2279 N N . VAL A 1 18 ? 4.764 5.003 -1.642 1.00 0.00 18 VAL A N 3
ATOM 2280 C CA . VAL A 1 18 ? 3.727 3.991 -1.763 1.00 0.00 18 VAL A CA 3
ATOM 2281 C C . VAL A 1 18 ? 2.524 4.398 -0.902 1.00 0.00 18 VAL A C 3
ATOM 2282 O O . VAL A 1 18 ? 1.394 4.366 -1.384 1.00 0.00 18 VAL A O 3
ATOM 2295 N N . THR A 1 19 ? 2.732 4.867 0.333 1.00 0.00 19 THR A N 3
ATOM 2296 C CA . THR A 1 19 ? 1.659 5.303 1.223 1.00 0.00 19 THR A CA 3
ATOM 2297 C C . THR A 1 19 ? 0.780 6.321 0.505 1.00 0.00 19 THR A C 3
ATOM 2298 O O . THR A 1 19 ? -0.419 6.102 0.332 1.00 0.00 19 THR A O 3
ATOM 2309 N N . LYS A 1 20 ? 1.354 7.441 0.055 1.00 0.00 20 LYS A N 3
ATOM 2310 C CA . LYS A 1 20 ? 0.558 8.462 -0.607 1.00 0.00 20 LYS A CA 3
ATOM 2311 C C . LYS A 1 20 ? -0.111 7.952 -1.889 1.00 0.00 20 LYS A C 3
ATOM 2312 O O . LYS A 1 20 ? -1.241 8.358 -2.193 1.00 0.00 20 LYS A O 3
ATOM 2331 N N . ALA A 1 21 ? 0.570 7.097 -2.649 1.00 0.00 21 ALA A N 3
ATOM 2332 C CA . ALA A 1 21 ? 0.058 6.517 -3.877 1.00 0.00 21 ALA A CA 3
ATOM 2333 C C . ALA A 1 21 ? -1.143 5.621 -3.568 1.00 0.00 21 ALA A C 3
ATOM 2334 O O . ALA A 1 21 ? -2.008 5.475 -4.419 1.00 0.00 21 ALA A O 3
ATOM 2341 N N . LEU A 1 22 ? -1.260 5.064 -2.359 1.00 0.00 22 LEU A N 3
ATOM 2342 C CA . LEU A 1 22 ? -2.406 4.243 -1.980 1.00 0.00 22 LEU A CA 3
ATOM 2343 C C . LEU A 1 22 ? -3.532 5.207 -1.589 1.00 0.00 22 LEU A C 3
ATOM 2344 O O . LEU A 1 22 ? -4.666 5.080 -2.045 1.00 0.00 22 LEU A O 3
ATOM 2360 N N . LYS A 1 23 ? -3.211 6.225 -0.778 1.00 0.00 23 LYS A N 3
ATOM 2361 C CA . LYS A 1 23 ? -4.153 7.240 -0.281 1.00 0.00 23 LYS A CA 3
ATOM 2362 C C . LYS A 1 23 ? -4.904 7.995 -1.376 1.00 0.00 23 LYS A C 3
ATOM 2363 O O . LYS A 1 23 ? -5.970 8.542 -1.093 1.00 0.00 23 LYS A O 3
ATOM 2382 N N . LYS A 1 24 ? -4.377 8.082 -2.605 1.00 0.00 24 LYS A N 3
ATOM 2383 C CA . LYS A 1 24 ? -5.085 8.792 -3.679 1.00 0.00 24 LYS A CA 3
ATOM 2384 C C . LYS A 1 24 ? -6.400 8.089 -4.029 1.00 0.00 24 LYS A C 3
ATOM 2385 O O . LYS A 1 24 ? -7.294 8.740 -4.571 1.00 0.00 24 LYS A O 3
ATOM 2404 N N . VAL A 1 25 ? -6.528 6.791 -3.761 1.00 0.00 25 VAL A N 3
ATOM 2405 C CA . VAL A 1 25 ? -7.725 6.025 -4.070 1.00 0.00 25 VAL A CA 3
ATOM 2406 C C . VAL A 1 25 ? -8.938 6.592 -3.318 1.00 0.00 25 VAL A C 3
ATOM 2407 O O . VAL A 1 25 ? -8.858 6.786 -2.103 1.00 0.00 25 VAL A O 3
ATOM 2420 N N . PRO A 1 26 ? -10.051 6.894 -4.018 1.00 0.00 26 PRO A N 3
ATOM 2421 C CA . PRO A 1 26 ? -11.249 7.421 -3.392 1.00 0.00 26 PRO A CA 3
ATOM 2422 C C . PRO A 1 26 ? -11.853 6.311 -2.533 1.00 0.00 26 PRO A C 3
ATOM 2423 O O . PRO A 1 26 ? -12.333 5.293 -3.042 1.00 0.00 26 PRO A O 3
ATOM 2434 N N . GLY A 1 27 ? -11.780 6.510 -1.225 1.00 0.00 27 GLY A N 3
ATOM 2435 C CA . GLY A 1 27 ? -12.271 5.608 -0.194 1.00 0.00 27 GLY A CA 3
ATOM 2436 C C . GLY A 1 27 ? -11.181 5.298 0.827 1.00 0.00 27 GLY A C 3
ATOM 2437 O O . GLY A 1 27 ? -11.460 4.664 1.848 1.00 0.00 27 GLY A O 3
ATOM 2441 N N . VAL A 1 28 ? -9.930 5.690 0.561 1.00 0.00 28 VAL A N 3
ATOM 2442 C CA . VAL A 1 28 ? -8.815 5.467 1.461 1.00 0.00 28 VAL A CA 3
ATOM 2443 C C . VAL A 1 28 ? -8.697 6.628 2.432 1.00 0.00 28 VAL A C 3
ATOM 2444 O O . VAL A 1 28 ? -8.188 7.700 2.101 1.00 0.00 28 VAL A O 3
ATOM 2457 N N . GLU A 1 29 ? -9.140 6.356 3.652 1.00 0.00 29 GLU A N 3
ATOM 2458 C CA . GLU A 1 29 ? -9.105 7.274 4.765 1.00 0.00 29 GLU A CA 3
ATOM 2459 C C . GLU A 1 29 ? -7.639 7.459 5.143 1.00 0.00 29 GLU A C 3
ATOM 2460 O O . GLU A 1 29 ? -7.068 8.540 4.979 1.00 0.00 29 GLU A O 3
ATOM 2472 N N . LYS A 1 30 ? -6.997 6.388 5.604 1.00 0.00 30 LYS A N 3
ATOM 2473 C CA . LYS A 1 30 ? -5.602 6.381 6.005 1.00 0.00 30 LYS A CA 3
ATOM 2474 C C . LYS A 1 30 ? -5.022 5.012 5.671 1.00 0.00 30 LYS A C 3
ATOM 2475 O O . LYS A 1 30 ? -5.754 4.099 5.264 1.00 0.00 30 LYS A O 3
ATOM 2494 N N . VAL A 1 31 ? -3.699 4.931 5.725 1.00 0.00 31 VAL A N 3
ATOM 2495 C CA . VAL A 1 31 ? -2.923 3.736 5.471 1.00 0.00 31 VAL A CA 3
ATOM 2496 C C . VAL A 1 31 ? -1.810 3.765 6.518 1.00 0.00 31 VAL A C 3
ATOM 2497 O O . VAL A 1 31 ? -1.435 4.830 7.025 1.00 0.00 31 VAL A O 3
ATOM 2510 N N . GLU A 1 32 ? -1.263 2.603 6.826 1.00 0.00 32 GLU A N 3
ATOM 2511 C CA . GLU A 1 32 ? -0.182 2.394 7.760 1.00 0.00 32 GLU A CA 3
ATOM 2512 C C . GLU A 1 32 ? 0.709 1.399 7.024 1.00 0.00 32 GLU A C 3
ATOM 2513 O O . GLU A 1 32 ? 0.279 0.280 6.743 1.00 0.00 32 GLU A O 3
ATOM 2525 N N . VAL A 1 33 ? 1.892 1.836 6.598 1.00 0.00 33 VAL A N 3
ATOM 2526 C CA . VAL A 1 33 ? 2.841 1.023 5.848 1.00 0.00 33 VAL A CA 3
ATOM 2527 C C . VAL A 1 33 ? 4.079 0.789 6.704 1.00 0.00 33 VAL A C 3
ATOM 2528 O O . VAL A 1 33 ? 4.610 1.739 7.290 1.00 0.00 33 VAL A O 3
ATOM 2541 N N . SER A 1 34 ? 4.541 -0.460 6.744 1.00 0.00 34 SER A N 3
ATOM 2542 C CA . SER A 1 34 ? 5.695 -0.892 7.511 1.00 0.00 34 SER A CA 3
ATOM 2543 C C . SER A 1 34 ? 6.799 -1.355 6.567 1.00 0.00 34 SER A C 3
ATOM 2544 O O . SER A 1 34 ? 6.578 -2.223 5.719 1.00 0.00 34 SER A O 3
ATOM 2552 N N . LEU A 1 35 ? 7.994 -0.780 6.718 1.00 0.00 35 LEU A N 3
ATOM 2553 C CA . LEU A 1 35 ? 9.156 -1.118 5.909 1.00 0.00 35 LEU A CA 3
ATOM 2554 C C . LEU A 1 35 ? 9.637 -2.534 6.220 1.00 0.00 35 LEU A C 3
ATOM 2555 O O . LEU A 1 35 ? 10.069 -3.236 5.309 1.00 0.00 35 LEU A O 3
ATOM 2571 N N . GLU A 1 36 ? 9.579 -2.949 7.489 1.00 0.00 36 GLU A N 3
ATOM 2572 C CA . GLU A 1 36 ? 10.009 -4.279 7.912 1.00 0.00 36 GLU A CA 3
ATOM 2573 C C . GLU A 1 36 ? 9.007 -5.334 7.441 1.00 0.00 36 GLU A C 3
ATOM 2574 O O . GLU A 1 36 ? 9.408 -6.290 6.772 1.00 0.00 36 GLU A O 3
ATOM 2586 N N . LYS A 1 37 ? 7.711 -5.197 7.764 1.00 0.00 37 LYS A N 3
ATOM 2587 C CA . LYS A 1 37 ? 6.720 -6.186 7.326 1.00 0.00 37 LYS A CA 3
ATOM 2588 C C . LYS A 1 37 ? 6.575 -6.172 5.810 1.00 0.00 37 LYS A C 3
ATOM 2589 O O . LYS A 1 37 ? 6.271 -7.215 5.237 1.00 0.00 37 LYS A O 3
ATOM 2608 N N . GLY A 1 38 ? 6.826 -5.033 5.161 1.00 0.00 38 GLY A N 3
ATOM 2609 C CA . GLY A 1 38 ? 6.669 -4.926 3.726 1.00 0.00 38 GLY A CA 3
ATOM 2610 C C . GLY A 1 38 ? 5.175 -5.010 3.407 1.00 0.00 38 GLY A C 3
ATOM 2611 O O . GLY A 1 38 ? 4.804 -5.489 2.341 1.00 0.00 38 GLY A O 3
ATOM 2615 N N . GLU A 1 39 ? 4.311 -4.620 4.349 1.00 0.00 39 GLU A N 3
ATOM 2616 C CA . GLU A 1 39 ? 2.863 -4.653 4.217 1.00 0.00 39 GLU A CA 3
ATOM 2617 C C . GLU A 1 39 ? 2.301 -3.249 4.385 1.00 0.00 39 GLU A C 3
ATOM 2618 O O . GLU A 1 39 ? 2.965 -2.350 4.915 1.00 0.00 39 GLU A O 3
ATOM 2630 N N . ALA A 1 40 ? 1.044 -3.101 3.971 1.00 0.00 40 ALA A N 3
ATOM 2631 C CA . ALA A 1 40 ? 0.268 -1.884 4.031 1.00 0.00 40 ALA A CA 3
ATOM 2632 C C . ALA A 1 40 ? -1.119 -2.232 4.547 1.00 0.00 40 ALA A C 3
ATOM 2633 O O . ALA A 1 40 ? -1.767 -3.151 4.031 1.00 0.00 40 ALA A O 3
ATOM 2640 N N . LEU A 1 41 ? -1.566 -1.522 5.575 1.00 0.00 41 LEU A N 3
ATOM 2641 C CA . LEU A 1 41 ? -2.867 -1.684 6.193 1.00 0.00 41 LEU A CA 3
ATOM 2642 C C . LEU A 1 41 ? -3.649 -0.464 5.777 1.00 0.00 41 LEU A C 3
ATOM 2643 O O . LEU A 1 41 ? -3.109 0.638 5.842 1.00 0.00 41 LEU A O 3
ATOM 2659 N N . VAL A 1 42 ? -4.902 -0.641 5.383 1.00 0.00 42 VAL A N 3
ATOM 2660 C CA . VAL A 1 42 ? -5.752 0.449 4.948 1.00 0.00 42 VAL A CA 3
ATOM 2661 C C . VAL A 1 42 ? -6.977 0.464 5.853 1.00 0.00 42 VAL A C 3
ATOM 2662 O O . VAL A 1 42 ? -7.650 -0.556 5.994 1.00 0.00 42 VAL A O 3
ATOM 2675 N N . GLU A 1 43 ? -7.260 1.609 6.475 1.00 0.00 43 GLU A N 3
ATOM 2676 C CA . GLU A 1 43 ? -8.412 1.786 7.356 1.00 0.00 43 GLU A CA 3
ATOM 2677 C C . GLU A 1 43 ? -9.654 2.217 6.567 1.00 0.00 43 GLU A C 3
ATOM 2678 O O . GLU A 1 43 ? -10.753 2.238 7.118 1.00 0.00 43 GLU A O 3
ATOM 2690 N N . GLY A 1 44 ? -9.499 2.558 5.287 1.00 0.00 44 GLY A N 3
ATOM 2691 C CA . GLY A 1 44 ? -10.571 2.991 4.406 1.00 0.00 44 GLY A CA 3
ATOM 2692 C C . GLY A 1 44 ? -11.567 1.888 4.043 1.00 0.00 44 GLY A C 3
ATOM 2693 O O . GLY A 1 44 ? -11.616 0.809 4.646 1.00 0.00 44 GLY A O 3
ATOM 2697 N N . THR A 1 45 ? -12.369 2.183 3.027 1.00 0.00 45 THR A N 3
ATOM 2698 C CA . THR A 1 45 ? -13.401 1.315 2.476 1.00 0.00 45 THR A CA 3
ATOM 2699 C C . THR A 1 45 ? -13.195 1.095 0.969 1.00 0.00 45 THR A C 3
ATOM 2700 O O . THR A 1 45 ? -14.087 0.566 0.302 1.00 0.00 45 THR A O 3
ATOM 2711 N N . ALA A 1 46 ? -12.061 1.552 0.425 1.00 0.00 46 ALA A N 3
ATOM 2712 C CA . ALA A 1 46 ? -11.708 1.402 -0.972 1.00 0.00 46 ALA A CA 3
ATOM 2713 C C . ALA A 1 46 ? -11.585 -0.087 -1.319 1.00 0.00 46 ALA A C 3
ATOM 2714 O O . ALA A 1 46 ? -11.366 -0.933 -0.440 1.00 0.00 46 ALA A O 3
ATOM 2721 N N . ASP A 1 47 ? -11.705 -0.382 -2.610 1.00 0.00 47 ASP A N 3
ATOM 2722 C CA . ASP A 1 47 ? -11.638 -1.717 -3.182 1.00 0.00 47 ASP A CA 3
ATOM 2723 C C . ASP A 1 47 ? -10.204 -2.225 -3.155 1.00 0.00 47 ASP A C 3
ATOM 2724 O O . ASP A 1 47 ? -9.267 -1.441 -3.336 1.00 0.00 47 ASP A O 3
ATOM 2733 N N . PRO A 1 48 ? -10.001 -3.545 -3.021 1.00 0.00 48 PRO A N 3
ATOM 2734 C CA . PRO A 1 48 ? -8.659 -4.102 -2.994 1.00 0.00 48 PRO A CA 3
ATOM 2735 C C . PRO A 1 48 ? -7.963 -3.956 -4.345 1.00 0.00 48 PRO A C 3
ATOM 2736 O O . PRO A 1 48 ? -6.743 -3.832 -4.403 1.00 0.00 48 PRO A O 3
ATOM 2747 N N . LYS A 1 49 ? -8.749 -3.973 -5.422 1.00 0.00 49 LYS A N 3
ATOM 2748 C CA . LYS A 1 49 ? -8.284 -3.838 -6.788 1.00 0.00 49 LYS A CA 3
ATOM 2749 C C . LYS A 1 49 ? -7.672 -2.466 -6.946 1.00 0.00 49 LYS A C 3
ATOM 2750 O O . LYS A 1 49 ? -6.499 -2.343 -7.272 1.00 0.00 49 LYS A O 3
ATOM 2769 N N . ALA A 1 50 ? -8.458 -1.431 -6.641 1.00 0.00 50 ALA A N 3
ATOM 2770 C CA . ALA A 1 50 ? -8.004 -0.067 -6.763 1.00 0.00 50 ALA A CA 3
ATOM 2771 C C . ALA A 1 50 ? -6.701 0.156 -5.986 1.00 0.00 50 ALA A C 3
ATOM 2772 O O . ALA A 1 50 ? -5.804 0.852 -6.459 1.00 0.00 50 ALA A O 3
ATOM 2779 N N . LEU A 1 51 ? -6.611 -0.442 -4.793 1.00 0.00 51 LEU A N 3
ATOM 2780 C CA . LEU A 1 51 ? -5.459 -0.365 -3.910 1.00 0.00 51 LEU A CA 3
ATOM 2781 C C . LEU A 1 51 ? -4.234 -1.042 -4.536 1.00 0.00 51 LEU A C 3
ATOM 2782 O O . LEU A 1 51 ? -3.192 -0.401 -4.648 1.00 0.00 51 LEU A O 3
ATOM 2798 N N . VAL A 1 52 ? -4.321 -2.315 -4.938 1.00 0.00 52 VAL A N 3
ATOM 2799 C CA . VAL A 1 52 ? -3.194 -3.034 -5.529 1.00 0.00 52 VAL A CA 3
ATOM 2800 C C . VAL A 1 52 ? -2.720 -2.363 -6.827 1.00 0.00 52 VAL A C 3
ATOM 2801 O O . VAL A 1 52 ? -1.517 -2.166 -7.007 1.00 0.00 52 VAL A O 3
ATOM 2814 N N . GLN A 1 53 ? -3.653 -1.958 -7.699 1.00 0.00 53 GLN A N 3
ATOM 2815 C CA . GLN A 1 53 ? -3.375 -1.300 -8.971 1.00 0.00 53 GLN A CA 3
ATOM 2816 C C . GLN A 1 53 ? -2.558 -0.041 -8.690 1.00 0.00 53 GLN A C 3
ATOM 2817 O O . GLN A 1 53 ? -1.532 0.183 -9.322 1.00 0.00 53 GLN A O 3
ATOM 2831 N N . ALA A 1 54 ? -2.976 0.754 -7.700 1.00 0.00 54 ALA A N 3
ATOM 2832 C CA . ALA A 1 54 ? -2.300 1.982 -7.328 1.00 0.00 54 ALA A CA 3
ATOM 2833 C C . ALA A 1 54 ? -0.840 1.767 -6.913 1.00 0.00 54 ALA A C 3
ATOM 2834 O O . ALA A 1 54 ? -0.089 2.743 -6.912 1.00 0.00 54 ALA A O 3
ATOM 2841 N N . VAL A 1 55 ? -0.431 0.571 -6.475 1.00 0.00 55 VAL A N 3
ATOM 2842 C CA . VAL A 1 55 ? 0.956 0.310 -6.086 1.00 0.00 55 VAL A CA 3
ATOM 2843 C C . VAL A 1 55 ? 1.775 -0.052 -7.317 1.00 0.00 55 VAL A C 3
ATOM 2844 O O . VAL A 1 55 ? 2.901 0.426 -7.476 1.00 0.00 55 VAL A O 3
ATOM 2857 N N . GLU A 1 56 ? 1.205 -0.880 -8.191 1.00 0.00 56 GLU A N 3
ATOM 2858 C CA . GLU A 1 56 ? 1.889 -1.305 -9.406 1.00 0.00 56 GLU A CA 3
ATOM 2859 C C . GLU A 1 56 ? 2.170 -0.079 -10.304 1.00 0.00 56 GLU A C 3
ATOM 2860 O O . GLU A 1 56 ? 3.177 -0.033 -11.014 1.00 0.00 56 GLU A O 3
ATOM 2872 N N . GLU A 1 57 ? 1.340 0.962 -10.176 1.00 0.00 57 GLU A N 3
ATOM 2873 C CA . GLU A 1 57 ? 1.417 2.227 -10.902 1.00 0.00 57 GLU A CA 3
ATOM 2874 C C . GLU A 1 57 ? 2.619 3.085 -10.492 1.00 0.00 57 GLU A C 3
ATOM 2875 O O . GLU A 1 57 ? 2.929 4.050 -11.188 1.00 0.00 57 GLU A O 3
ATOM 2887 N N . GLU A 1 58 ? 3.271 2.811 -9.359 1.00 0.00 58 GLU A N 3
ATOM 2888 C CA . GLU A 1 58 ? 4.448 3.564 -8.922 1.00 0.00 58 GLU A CA 3
ATOM 2889 C C . GLU A 1 58 ? 5.715 2.793 -9.325 1.00 0.00 58 GLU A C 3
ATOM 2890 O O . GLU A 1 58 ? 6.817 3.315 -9.154 1.00 0.00 58 GLU A O 3
ATOM 2902 N N . GLY A 1 59 ? 5.587 1.571 -9.860 1.00 0.00 59 GLY A N 3
ATOM 2903 C CA . GLY A 1 59 ? 6.707 0.731 -10.269 1.00 0.00 59 GLY A CA 3
ATOM 2904 C C . GLY A 1 59 ? 7.047 -0.340 -9.234 1.00 0.00 59 GLY A C 3
ATOM 2905 O O . GLY A 1 59 ? 8.083 -0.993 -9.365 1.00 0.00 59 GLY A O 3
ATOM 2909 N N . TYR A 1 60 ? 6.242 -0.492 -8.181 1.00 0.00 60 TYR A N 3
ATOM 2910 C CA . TYR A 1 60 ? 6.456 -1.492 -7.140 1.00 0.00 60 TYR A CA 3
ATOM 2911 C C . TYR A 1 60 ? 5.606 -2.713 -7.500 1.00 0.00 60 TYR A C 3
ATOM 2912 O O . TYR A 1 60 ? 5.065 -2.798 -8.609 1.00 0.00 60 TYR A O 3
ATOM 2930 N N . LYS A 1 61 ? 5.485 -3.684 -6.600 1.00 0.00 61 LYS A N 3
ATOM 2931 C CA . LYS A 1 61 ? 4.695 -4.886 -6.815 1.00 0.00 61 LYS A CA 3
ATOM 2932 C C . LYS A 1 61 ? 3.839 -5.073 -5.571 1.00 0.00 61 LYS A C 3
ATOM 2933 O O . LYS A 1 61 ? 4.358 -4.927 -4.461 1.00 0.00 61 LYS A O 3
ATOM 2952 N N . ALA A 1 62 ? 2.543 -5.361 -5.730 1.00 0.00 62 ALA A N 3
ATOM 2953 C CA . ALA A 1 62 ? 1.654 -5.569 -4.591 1.00 0.00 62 ALA A CA 3
ATOM 2954 C C . ALA A 1 62 ? 0.710 -6.745 -4.828 1.00 0.00 62 ALA A C 3
ATOM 2955 O O . ALA A 1 62 ? 0.614 -7.243 -5.947 1.00 0.00 62 ALA A O 3
ATOM 2962 N N . GLU A 1 63 ? 0.017 -7.218 -3.793 1.00 0.00 63 GLU A N 3
ATOM 2963 C CA . GLU A 1 63 ? -0.937 -8.320 -3.863 1.00 0.00 63 GLU A CA 3
ATOM 2964 C C . GLU A 1 63 ? -1.872 -8.236 -2.656 1.00 0.00 63 GLU A C 3
ATOM 2965 O O . GLU A 1 63 ? -1.415 -8.020 -1.533 1.00 0.00 63 GLU A O 3
ATOM 2977 N N . VAL A 1 64 ? -3.187 -8.317 -2.871 1.00 0.00 64 VAL A N 3
ATOM 2978 C CA . VAL A 1 64 ? -4.160 -8.274 -1.786 1.00 0.00 64 VAL A CA 3
ATOM 2979 C C . VAL A 1 64 ? -4.128 -9.625 -1.065 1.00 0.00 64 VAL A C 3
ATOM 2980 O O . VAL A 1 64 ? -4.214 -10.678 -1.691 1.00 0.00 64 VAL A O 3
ATOM 2993 N N . LEU A 1 65 ? -4.035 -9.587 0.267 1.00 0.00 65 LEU A N 3
ATOM 2994 C CA . LEU A 1 65 ? -3.980 -10.776 1.120 1.00 0.00 65 LEU A CA 3
ATOM 2995 C C . LEU A 1 65 ? -5.352 -11.162 1.683 1.00 0.00 65 LEU A C 3
ATOM 2996 O O . LEU A 1 65 ? -5.414 -11.856 2.702 1.00 0.00 65 LEU A O 3
ATOM 3012 N N . ALA A 1 66 ? -6.438 -10.640 1.116 1.00 0.00 66 ALA A N 3
ATOM 3013 C CA . ALA A 1 66 ? -7.812 -10.894 1.526 1.00 0.00 66 ALA A CA 3
ATOM 3014 C C . ALA A 1 66 ? -8.513 -11.787 0.520 1.00 0.00 66 ALA A C 3
ATOM 3015 O O . ALA A 1 66 ? -9.509 -12.428 0.918 1.00 0.00 66 ALA A O 3
ATOM 3022 N N . MET A 1 1 ? -11.433 -2.481 6.759 1.00 0.00 1 MET A N 4
ATOM 3023 C CA . MET A 1 1 ? -9.995 -2.748 6.872 1.00 0.00 1 MET A CA 4
ATOM 3024 C C . MET A 1 1 ? -9.679 -3.961 6.003 1.00 0.00 1 MET A C 4
ATOM 3025 O O . MET A 1 1 ? -10.319 -5.005 6.119 1.00 0.00 1 MET A O 4
ATOM 3039 N N . LEU A 1 2 ? -8.702 -3.796 5.116 1.00 0.00 2 LEU A N 4
ATOM 3040 C CA . LEU A 1 2 ? -8.186 -4.755 4.141 1.00 0.00 2 LEU A CA 4
ATOM 3041 C C . LEU A 1 2 ? -6.858 -5.318 4.614 1.00 0.00 2 LEU A C 4
ATOM 3042 O O . LEU A 1 2 ? -6.532 -5.341 5.806 1.00 0.00 2 LEU A O 4
ATOM 3058 N N . LYS A 1 3 ? -6.115 -5.844 3.658 1.00 0.00 3 LYS A N 4
ATOM 3059 C CA . LYS A 1 3 ? -4.789 -6.400 3.855 1.00 0.00 3 LYS A CA 4
ATOM 3060 C C . LYS A 1 3 ? -4.048 -6.430 2.523 1.00 0.00 3 LYS A C 4
ATOM 3061 O O . LYS A 1 3 ? -4.606 -6.892 1.520 1.00 0.00 3 LYS A O 4
ATOM 3080 N N . LEU A 1 4 ? -2.809 -5.949 2.485 1.00 0.00 4 LEU A N 4
ATOM 3081 C CA . LEU A 1 4 ? -1.955 -5.916 1.299 1.00 0.00 4 LEU A CA 4
ATOM 3082 C C . LEU A 1 4 ? -0.545 -6.311 1.686 1.00 0.00 4 LEU A C 4
ATOM 3083 O O . LEU A 1 4 ? -0.140 -6.140 2.835 1.00 0.00 4 LEU A O 4
ATOM 3099 N N . LYS A 1 5 ? 0.226 -6.721 0.690 1.00 0.00 5 LYS A N 4
ATOM 3100 C CA . LYS A 1 5 ? 1.624 -7.060 0.787 1.00 0.00 5 LYS A CA 4
ATOM 3101 C C . LYS A 1 5 ? 2.271 -6.209 -0.299 1.00 0.00 5 LYS A C 4
ATOM 3102 O O . LYS A 1 5 ? 1.672 -5.956 -1.350 1.00 0.00 5 LYS A O 4
ATOM 3121 N N . VAL A 1 6 ? 3.481 -5.768 -0.031 1.00 0.00 6 VAL A N 4
ATOM 3122 C CA . VAL A 1 6 ? 4.342 -4.979 -0.892 1.00 0.00 6 VAL A CA 4
ATOM 3123 C C . VAL A 1 6 ? 5.670 -5.720 -1.107 1.00 0.00 6 VAL A C 4
ATOM 3124 O O . VAL A 1 6 ? 6.268 -6.231 -0.153 1.00 0.00 6 VAL A O 4
ATOM 3137 N N . GLU A 1 7 ? 6.208 -5.665 -2.324 1.00 0.00 7 GLU A N 4
ATOM 3138 C CA . GLU A 1 7 ? 7.477 -6.260 -2.704 1.00 0.00 7 GLU A CA 4
ATOM 3139 C C . GLU A 1 7 ? 8.228 -5.261 -3.598 1.00 0.00 7 GLU A C 4
ATOM 3140 O O . GLU A 1 7 ? 7.779 -4.902 -4.694 1.00 0.00 7 GLU A O 4
ATOM 3152 N N . GLY A 1 8 ? 9.357 -4.753 -3.108 1.00 0.00 8 GLY A N 4
ATOM 3153 C CA . GLY A 1 8 ? 10.240 -3.823 -3.791 1.00 0.00 8 GLY A CA 4
ATOM 3154 C C . GLY A 1 8 ? 10.679 -2.621 -2.959 1.00 0.00 8 GLY A C 4
ATOM 3155 O O . GLY A 1 8 ? 11.465 -1.824 -3.477 1.00 0.00 8 GLY A O 4
ATOM 3159 N N . MET A 1 9 ? 10.160 -2.399 -1.747 1.00 0.00 9 MET A N 4
ATOM 3160 C CA . MET A 1 9 ? 10.593 -1.244 -0.960 1.00 0.00 9 MET A CA 4
ATOM 3161 C C . MET A 1 9 ? 12.046 -1.430 -0.523 1.00 0.00 9 MET A C 4
ATOM 3162 O O . MET A 1 9 ? 12.521 -2.556 -0.384 1.00 0.00 9 MET A O 4
ATOM 3176 N N . THR A 1 10 ? 12.751 -0.322 -0.263 1.00 0.00 10 THR A N 4
ATOM 3177 C CA . THR A 1 10 ? 14.144 -0.397 0.163 1.00 0.00 10 THR A CA 4
ATOM 3178 C C . THR A 1 10 ? 14.470 0.566 1.302 1.00 0.00 10 THR A C 4
ATOM 3179 O O . THR A 1 10 ? 15.175 0.179 2.232 1.00 0.00 10 THR A O 4
ATOM 3190 N N . CYS A 1 11 ? 13.964 1.803 1.266 1.00 0.00 11 CYS A N 4
ATOM 3191 C CA . CYS A 1 11 ? 14.206 2.827 2.278 1.00 0.00 11 CYS A CA 4
ATOM 3192 C C . CYS A 1 11 ? 12.903 3.548 2.601 1.00 0.00 11 CYS A C 4
ATOM 3193 O O . CYS A 1 11 ? 11.941 3.443 1.841 1.00 0.00 11 CYS A O 4
ATOM 3201 N N . ASN A 1 12 ? 12.914 4.357 3.665 1.00 0.00 12 ASN A N 4
ATOM 3202 C CA . ASN A 1 12 ? 11.775 5.139 4.151 1.00 0.00 12 ASN A CA 4
ATOM 3203 C C . ASN A 1 12 ? 11.112 5.933 3.024 1.00 0.00 12 ASN A C 4
ATOM 3204 O O . ASN A 1 12 ? 9.885 5.930 2.924 1.00 0.00 12 ASN A O 4
ATOM 3215 N N . HIS A 1 13 ? 11.909 6.564 2.150 1.00 0.00 13 HIS A N 4
ATOM 3216 C CA . HIS A 1 13 ? 11.399 7.351 1.028 1.00 0.00 13 HIS A CA 4
ATOM 3217 C C . HIS A 1 13 ? 10.521 6.503 0.092 1.00 0.00 13 HIS A C 4
ATOM 3218 O O . HIS A 1 13 ? 9.521 6.980 -0.436 1.00 0.00 13 HIS A O 4
ATOM 3232 N N . CYS A 1 14 ? 10.887 5.237 -0.132 1.00 0.00 14 CYS A N 4
ATOM 3233 C CA . CYS A 1 14 ? 10.121 4.339 -0.987 1.00 0.00 14 CYS A CA 4
ATOM 3234 C C . CYS A 1 14 ? 8.751 4.086 -0.359 1.00 0.00 14 CYS A C 4
ATOM 3235 O O . CYS A 1 14 ? 7.754 4.021 -1.073 1.00 0.00 14 CYS A O 4
ATOM 3243 N N . VAL A 1 15 ? 8.718 3.931 0.967 1.00 0.00 15 VAL A N 4
ATOM 3244 C CA . VAL A 1 15 ? 7.500 3.687 1.716 1.00 0.00 15 VAL A CA 4
ATOM 3245 C C . VAL A 1 15 ? 6.583 4.906 1.608 1.00 0.00 15 VAL A C 4
ATOM 3246 O O . VAL A 1 15 ? 5.464 4.771 1.128 1.00 0.00 15 VAL A O 4
ATOM 3259 N N . MET A 1 16 ? 7.035 6.094 2.035 1.00 0.00 16 MET A N 4
ATOM 3260 C CA . MET A 1 16 ? 6.217 7.310 2.006 1.00 0.00 16 MET A CA 4
ATOM 3261 C C . MET A 1 16 ? 5.613 7.619 0.639 1.00 0.00 16 MET A C 4
ATOM 3262 O O . MET A 1 16 ? 4.455 8.042 0.589 1.00 0.00 16 MET A O 4
ATOM 3276 N N . ALA A 1 17 ? 6.342 7.362 -0.451 1.00 0.00 17 ALA A N 4
ATOM 3277 C CA . ALA A 1 17 ? 5.855 7.600 -1.801 1.00 0.00 17 ALA A CA 4
ATOM 3278 C C . ALA A 1 17 ? 4.570 6.800 -2.009 1.00 0.00 17 ALA A C 4
ATOM 3279 O O . ALA A 1 17 ? 3.509 7.342 -2.324 1.00 0.00 17 ALA A O 4
ATOM 3286 N N . VAL A 1 18 ? 4.672 5.497 -1.770 1.00 0.00 18 VAL A N 4
ATOM 3287 C CA . VAL A 1 18 ? 3.587 4.550 -1.922 1.00 0.00 18 VAL A CA 4
ATOM 3288 C C . VAL A 1 18 ? 2.480 4.856 -0.913 1.00 0.00 18 VAL A C 4
ATOM 3289 O O . VAL A 1 18 ? 1.314 4.865 -1.293 1.00 0.00 18 VAL A O 4
ATOM 3302 N N . THR A 1 19 ? 2.794 5.203 0.337 1.00 0.00 19 THR A N 4
ATOM 3303 C CA . THR A 1 19 ? 1.786 5.543 1.335 1.00 0.00 19 THR A CA 4
ATOM 3304 C C . THR A 1 19 ? 0.921 6.679 0.772 1.00 0.00 19 THR A C 4
ATOM 3305 O O . THR A 1 19 ? -0.306 6.641 0.851 1.00 0.00 19 THR A O 4
ATOM 3316 N N . LYS A 1 20 ? 1.546 7.709 0.194 1.00 0.00 20 LYS A N 4
ATOM 3317 C CA . LYS A 1 20 ? 0.828 8.837 -0.380 1.00 0.00 20 LYS A CA 4
ATOM 3318 C C . LYS A 1 20 ? 0.042 8.422 -1.613 1.00 0.00 20 LYS A C 4
ATOM 3319 O O . LYS A 1 20 ? -1.054 8.955 -1.814 1.00 0.00 20 LYS A O 4
ATOM 3338 N N . ALA A 1 21 ? 0.565 7.512 -2.429 1.00 0.00 21 ALA A N 4
ATOM 3339 C CA . ALA A 1 21 ? -0.113 7.039 -3.624 1.00 0.00 21 ALA A CA 4
ATOM 3340 C C . ALA A 1 21 ? -1.324 6.170 -3.272 1.00 0.00 21 ALA A C 4
ATOM 3341 O O . ALA A 1 21 ? -2.356 6.297 -3.926 1.00 0.00 21 ALA A O 4
ATOM 3348 N N . LEU A 1 22 ? -1.270 5.359 -2.211 1.00 0.00 22 LEU A N 4
ATOM 3349 C CA . LEU A 1 22 ? -2.382 4.500 -1.800 1.00 0.00 22 LEU A CA 4
ATOM 3350 C C . LEU A 1 22 ? -3.584 5.371 -1.459 1.00 0.00 22 LEU A C 4
ATOM 3351 O O . LEU A 1 22 ? -4.717 5.064 -1.817 1.00 0.00 22 LEU A O 4
ATOM 3367 N N . LYS A 1 23 ? -3.335 6.508 -0.808 1.00 0.00 23 LYS A N 4
ATOM 3368 C CA . LYS A 1 23 ? -4.367 7.460 -0.409 1.00 0.00 23 LYS A CA 4
ATOM 3369 C C . LYS A 1 23 ? -5.034 8.152 -1.606 1.00 0.00 23 LYS A C 4
ATOM 3370 O O . LYS A 1 23 ? -6.021 8.856 -1.409 1.00 0.00 23 LYS A O 4
ATOM 3389 N N . LYS A 1 24 ? -4.523 8.003 -2.838 1.00 0.00 24 LYS A N 4
ATOM 3390 C CA . LYS A 1 24 ? -5.158 8.613 -4.011 1.00 0.00 24 LYS A CA 4
ATOM 3391 C C . LYS A 1 24 ? -6.486 7.912 -4.296 1.00 0.00 24 LYS A C 4
ATOM 3392 O O . LYS A 1 24 ? -7.380 8.535 -4.872 1.00 0.00 24 LYS A O 4
ATOM 3411 N N . VAL A 1 25 ? -6.589 6.631 -3.942 1.00 0.00 25 VAL A N 4
ATOM 3412 C CA . VAL A 1 25 ? -7.751 5.791 -4.167 1.00 0.00 25 VAL A CA 4
ATOM 3413 C C . VAL A 1 25 ? -9.015 6.339 -3.505 1.00 0.00 25 VAL A C 4
ATOM 3414 O O . VAL A 1 25 ? -8.998 6.658 -2.308 1.00 0.00 25 VAL A O 4
ATOM 3427 N N . PRO A 1 26 ? -10.122 6.445 -4.269 1.00 0.00 26 PRO A N 4
ATOM 3428 C CA . PRO A 1 26 ? -11.376 6.929 -3.750 1.00 0.00 26 PRO A CA 4
ATOM 3429 C C . PRO A 1 26 ? -11.897 5.894 -2.760 1.00 0.00 26 PRO A C 4
ATOM 3430 O O . PRO A 1 26 ? -12.133 4.727 -3.091 1.00 0.00 26 PRO A O 4
ATOM 3441 N N . GLY A 1 27 ? -12.006 6.341 -1.523 1.00 0.00 27 GLY A N 4
ATOM 3442 C CA . GLY A 1 27 ? -12.490 5.594 -0.376 1.00 0.00 27 GLY A CA 4
ATOM 3443 C C . GLY A 1 27 ? -11.433 5.436 0.708 1.00 0.00 27 GLY A C 4
ATOM 3444 O O . GLY A 1 27 ? -11.776 5.019 1.815 1.00 0.00 27 GLY A O 4
ATOM 3448 N N . VAL A 1 28 ? -10.155 5.701 0.420 1.00 0.00 28 VAL A N 4
ATOM 3449 C CA . VAL A 1 28 ? -9.106 5.582 1.424 1.00 0.00 28 VAL A CA 4
ATOM 3450 C C . VAL A 1 28 ? -9.186 6.805 2.326 1.00 0.00 28 VAL A C 4
ATOM 3451 O O . VAL A 1 28 ? -9.369 7.920 1.839 1.00 0.00 28 VAL A O 4
ATOM 3464 N N . GLU A 1 29 ? -8.977 6.592 3.623 1.00 0.00 29 GLU A N 4
ATOM 3465 C CA . GLU A 1 29 ? -8.997 7.636 4.639 1.00 0.00 29 GLU A CA 4
ATOM 3466 C C . GLU A 1 29 ? -7.646 7.651 5.343 1.00 0.00 29 GLU A C 4
ATOM 3467 O O . GLU A 1 29 ? -6.947 8.664 5.371 1.00 0.00 29 GLU A O 4
ATOM 3479 N N . LYS A 1 30 ? -7.236 6.500 5.874 1.00 0.00 30 LYS A N 4
ATOM 3480 C CA . LYS A 1 30 ? -5.985 6.337 6.587 1.00 0.00 30 LYS A CA 4
ATOM 3481 C C . LYS A 1 30 ? -5.362 5.031 6.130 1.00 0.00 30 LYS A C 4
ATOM 3482 O O . LYS A 1 30 ? -6.082 4.142 5.658 1.00 0.00 30 LYS A O 4
ATOM 3501 N N . VAL A 1 31 ? -4.040 4.948 6.227 1.00 0.00 31 VAL A N 4
ATOM 3502 C CA . VAL A 1 31 ? -3.273 3.784 5.822 1.00 0.00 31 VAL A CA 4
ATOM 3503 C C . VAL A 1 31 ? -2.130 3.512 6.801 1.00 0.00 31 VAL A C 4
ATOM 3504 O O . VAL A 1 31 ? -1.766 4.364 7.622 1.00 0.00 31 VAL A O 4
ATOM 3517 N N . GLU A 1 32 ? -1.505 2.352 6.669 1.00 0.00 32 GLU A N 4
ATOM 3518 C CA . GLU A 1 32 ? -0.375 1.861 7.437 1.00 0.00 32 GLU A CA 4
ATOM 3519 C C . GLU A 1 32 ? 0.506 1.145 6.413 1.00 0.00 32 GLU A C 4
ATOM 3520 O O . GLU A 1 32 ? -0.028 0.506 5.502 1.00 0.00 32 GLU A O 4
ATOM 3532 N N . VAL A 1 33 ? 1.825 1.314 6.494 1.00 0.00 33 VAL A N 4
ATOM 3533 C CA . VAL A 1 33 ? 2.796 0.687 5.595 1.00 0.00 33 VAL A CA 4
ATOM 3534 C C . VAL A 1 33 ? 4.096 0.529 6.395 1.00 0.00 33 VAL A C 4
ATOM 3535 O O . VAL A 1 33 ? 4.512 1.477 7.076 1.00 0.00 33 VAL A O 4
ATOM 3548 N N . SER A 1 34 ? 4.771 -0.618 6.300 1.00 0.00 34 SER A N 4
ATOM 3549 C CA . SER A 1 34 ? 6.006 -0.872 7.028 1.00 0.00 34 SER A CA 4
ATOM 3550 C C . SER A 1 34 ? 7.022 -1.556 6.125 1.00 0.00 34 SER A C 4
ATOM 3551 O O . SER A 1 34 ? 6.711 -2.554 5.474 1.00 0.00 34 SER A O 4
ATOM 3559 N N . LEU A 1 35 ? 8.237 -1.010 6.091 1.00 0.00 35 LEU A N 4
ATOM 3560 C CA . LEU A 1 35 ? 9.350 -1.518 5.306 1.00 0.00 35 LEU A CA 4
ATOM 3561 C C . LEU A 1 35 ? 9.782 -2.878 5.842 1.00 0.00 35 LEU A C 4
ATOM 3562 O O . LEU A 1 35 ? 9.898 -3.822 5.072 1.00 0.00 35 LEU A O 4
ATOM 3578 N N . GLU A 1 36 ? 9.978 -3.001 7.159 1.00 0.00 36 GLU A N 4
ATOM 3579 C CA . GLU A 1 36 ? 10.404 -4.265 7.755 1.00 0.00 36 GLU A CA 4
ATOM 3580 C C . GLU A 1 36 ? 9.400 -5.400 7.531 1.00 0.00 36 GLU A C 4
ATOM 3581 O O . GLU A 1 36 ? 9.800 -6.553 7.354 1.00 0.00 36 GLU A O 4
ATOM 3593 N N . LYS A 1 37 ? 8.105 -5.081 7.533 1.00 0.00 37 LYS A N 4
ATOM 3594 C CA . LYS A 1 37 ? 7.038 -6.061 7.350 1.00 0.00 37 LYS A CA 4
ATOM 3595 C C . LYS A 1 37 ? 6.767 -6.339 5.877 1.00 0.00 37 LYS A C 4
ATOM 3596 O O . LYS A 1 37 ? 6.367 -7.456 5.541 1.00 0.00 37 LYS A O 4
ATOM 3615 N N . GLY A 1 38 ? 6.991 -5.355 5.007 1.00 0.00 38 GLY A N 4
ATOM 3616 C CA . GLY A 1 38 ? 6.736 -5.478 3.586 1.00 0.00 38 GLY A CA 4
ATOM 3617 C C . GLY A 1 38 ? 5.223 -5.541 3.357 1.00 0.00 38 GLY A C 4
ATOM 3618 O O . GLY A 1 38 ? 4.770 -6.266 2.474 1.00 0.00 38 GLY A O 4
ATOM 3622 N N . GLU A 1 39 ? 4.412 -4.851 4.172 1.00 0.00 39 GLU A N 4
ATOM 3623 C CA . GLU A 1 39 ? 2.961 -4.874 4.010 1.00 0.00 39 GLU A CA 4
ATOM 3624 C C . GLU A 1 39 ? 2.332 -3.503 4.158 1.00 0.00 39 GLU A C 4
ATOM 3625 O O . GLU A 1 39 ? 2.981 -2.540 4.579 1.00 0.00 39 GLU A O 4
ATOM 3637 N N . ALA A 1 40 ? 1.048 -3.445 3.802 1.00 0.00 40 ALA A N 4
ATOM 3638 C CA . ALA A 1 40 ? 0.241 -2.253 3.841 1.00 0.00 40 ALA A CA 4
ATOM 3639 C C . ALA A 1 40 ? -1.174 -2.596 4.314 1.00 0.00 40 ALA A C 4
ATOM 3640 O O . ALA A 1 40 ? -1.743 -3.623 3.948 1.00 0.00 40 ALA A O 4
ATOM 3647 N N . LEU A 1 41 ? -1.745 -1.729 5.140 1.00 0.00 41 LEU A N 4
ATOM 3648 C CA . LEU A 1 41 ? -3.091 -1.826 5.707 1.00 0.00 41 LEU A CA 4
ATOM 3649 C C . LEU A 1 41 ? -3.821 -0.528 5.346 1.00 0.00 41 LEU A C 4
ATOM 3650 O O . LEU A 1 41 ? -3.196 0.528 5.221 1.00 0.00 41 LEU A O 4
ATOM 3666 N N . VAL A 1 42 ? -5.136 -0.576 5.178 1.00 0.00 42 VAL A N 4
ATOM 3667 C CA . VAL A 1 42 ? -6.008 0.529 4.824 1.00 0.00 42 VAL A CA 4
ATOM 3668 C C . VAL A 1 42 ? -7.193 0.532 5.790 1.00 0.00 42 VAL A C 4
ATOM 3669 O O . VAL A 1 42 ? -7.828 -0.499 6.005 1.00 0.00 42 VAL A O 4
ATOM 3682 N N . GLU A 1 43 ? -7.533 1.706 6.322 1.00 0.00 43 GLU A N 4
ATOM 3683 C CA . GLU A 1 43 ? -8.643 1.883 7.256 1.00 0.00 43 GLU A CA 4
ATOM 3684 C C . GLU A 1 43 ? -9.894 2.437 6.553 1.00 0.00 43 GLU A C 4
ATOM 3685 O O . GLU A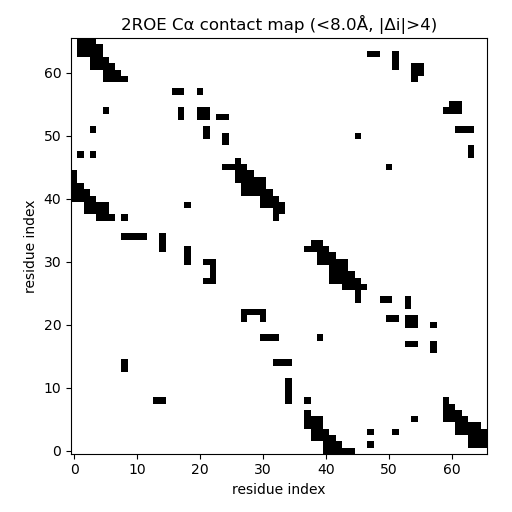 1 43 ? -10.938 2.573 7.184 1.00 0.00 43 GLU A O 4
ATOM 3697 N N . GLY A 1 44 ? -9.809 2.758 5.257 1.00 0.00 44 GLY A N 4
ATOM 3698 C CA . GLY A 1 44 ? -10.917 3.291 4.466 1.00 0.00 44 GLY A CA 4
ATOM 3699 C C . GLY A 1 44 ? -11.854 2.204 3.925 1.00 0.00 44 GLY A C 4
ATOM 3700 O O . GLY A 1 44 ? -11.739 1.028 4.276 1.00 0.00 44 GLY A O 4
ATOM 3704 N N . THR A 1 45 ? -12.773 2.592 3.040 1.00 0.00 45 THR A N 4
ATOM 3705 C CA . THR A 1 45 ? -13.769 1.730 2.401 1.00 0.00 45 THR A CA 4
ATOM 3706 C C . THR A 1 45 ? -13.351 1.352 0.965 1.00 0.00 45 THR A C 4
ATOM 3707 O O . THR A 1 45 ? -14.090 0.681 0.242 1.00 0.00 45 THR A O 4
ATOM 3718 N N . ALA A 1 46 ? -12.154 1.773 0.542 1.00 0.00 46 ALA A N 4
ATOM 3719 C CA . ALA A 1 46 ? -11.620 1.508 -0.788 1.00 0.00 46 ALA A CA 4
ATOM 3720 C C . ALA A 1 46 ? -11.560 0.013 -1.118 1.00 0.00 46 ALA A C 4
ATOM 3721 O O . ALA A 1 46 ? -11.437 -0.819 -0.219 1.00 0.00 46 ALA A O 4
ATOM 3728 N N . ASP A 1 47 ? -11.614 -0.321 -2.409 1.00 0.00 47 ASP A N 4
ATOM 3729 C CA . ASP A 1 47 ? -11.573 -1.705 -2.878 1.00 0.00 47 ASP A CA 4
ATOM 3730 C C . ASP A 1 47 ? -10.128 -2.199 -2.970 1.00 0.00 47 ASP A C 4
ATOM 3731 O O . ASP A 1 47 ? -9.229 -1.414 -3.296 1.00 0.00 47 ASP A O 4
ATOM 3740 N N . PRO A 1 48 ? -9.883 -3.508 -2.791 1.00 0.00 48 PRO A N 4
ATOM 3741 C CA . PRO A 1 48 ? -8.539 -4.067 -2.846 1.00 0.00 48 PRO A CA 4
ATOM 3742 C C . PRO A 1 48 ? -7.896 -3.942 -4.227 1.00 0.00 48 PRO A C 4
ATOM 3743 O O . PRO A 1 48 ? -6.719 -3.598 -4.325 1.00 0.00 48 PRO A O 4
ATOM 3754 N N . LYS A 1 49 ? -8.672 -4.176 -5.291 1.00 0.00 49 LYS A N 4
ATOM 3755 C CA . LYS A 1 49 ? -8.201 -4.091 -6.668 1.00 0.00 49 LYS A CA 4
ATOM 3756 C C . LYS A 1 49 ? -7.592 -2.718 -6.947 1.00 0.00 49 LYS A C 4
ATOM 3757 O O . LYS A 1 49 ? -6.501 -2.635 -7.503 1.00 0.00 49 LYS A O 4
ATOM 3776 N N . ALA A 1 50 ? -8.282 -1.648 -6.551 1.00 0.00 50 ALA A N 4
ATOM 3777 C CA . ALA A 1 50 ? -7.828 -0.283 -6.763 1.00 0.00 50 ALA A CA 4
ATOM 3778 C C . ALA A 1 50 ? -6.579 0.032 -5.933 1.00 0.00 50 ALA A C 4
ATOM 3779 O O . ALA A 1 50 ? -5.707 0.781 -6.371 1.00 0.00 50 ALA A O 4
ATOM 3786 N N . LEU A 1 51 ? -6.499 -0.527 -4.725 1.00 0.00 51 LEU A N 4
ATOM 3787 C CA . LEU A 1 51 ? -5.385 -0.323 -3.809 1.00 0.00 51 LEU A CA 4
ATOM 3788 C C . LEU A 1 51 ? -4.112 -0.952 -4.356 1.00 0.00 51 LEU A C 4
ATOM 3789 O O . LEU A 1 51 ? -3.095 -0.267 -4.427 1.00 0.00 51 LEU A O 4
ATOM 3805 N N . VAL A 1 52 ? -4.149 -2.235 -4.731 1.00 0.00 52 VAL A N 4
ATOM 3806 C CA . VAL A 1 52 ? -2.972 -2.914 -5.266 1.00 0.00 52 VAL A CA 4
ATOM 3807 C C . VAL A 1 52 ? -2.512 -2.199 -6.546 1.00 0.00 52 VAL A C 4
ATOM 3808 O O . VAL A 1 52 ? -1.315 -1.953 -6.714 1.00 0.00 52 VAL A O 4
ATOM 3821 N N . GLN A 1 53 ? -3.458 -1.777 -7.397 1.00 0.00 53 GLN A N 4
ATOM 3822 C CA . GLN A 1 53 ? -3.180 -1.071 -8.642 1.00 0.00 53 GLN A CA 4
ATOM 3823 C C . GLN A 1 53 ? -2.394 0.206 -8.352 1.00 0.00 53 GLN A C 4
ATOM 3824 O O . GLN A 1 53 ? -1.383 0.471 -8.996 1.00 0.00 53 GLN A O 4
ATOM 3838 N N . ALA A 1 54 ? -2.811 0.981 -7.345 1.00 0.00 54 ALA A N 4
ATOM 3839 C CA . ALA A 1 54 ? -2.126 2.213 -6.992 1.00 0.00 54 ALA A CA 4
ATOM 3840 C C . ALA A 1 54 ? -0.657 1.978 -6.622 1.00 0.00 54 ALA A C 4
ATOM 3841 O O . ALA A 1 54 ? 0.131 2.923 -6.703 1.00 0.00 54 ALA A O 4
ATOM 3848 N N . VAL A 1 55 ? -0.271 0.788 -6.146 1.00 0.00 55 VAL A N 4
ATOM 3849 C CA . VAL A 1 55 ? 1.113 0.481 -5.783 1.00 0.00 55 VAL A CA 4
ATOM 3850 C C . VAL A 1 55 ? 1.835 0.018 -7.052 1.00 0.00 55 VAL A C 4
ATOM 3851 O O . VAL A 1 55 ? 3.034 0.266 -7.206 1.00 0.00 55 VAL A O 4
ATOM 3864 N N . GLU A 1 56 ? 1.128 -0.662 -7.965 1.00 0.00 56 GLU A N 4
ATOM 3865 C CA . GLU A 1 56 ? 1.708 -1.111 -9.223 1.00 0.00 56 GLU A CA 4
ATOM 3866 C C . GLU A 1 56 ? 2.078 0.131 -10.034 1.00 0.00 56 GLU A C 4
ATOM 3867 O O . GLU A 1 56 ? 3.126 0.123 -10.676 1.00 0.00 56 GLU A O 4
ATOM 3879 N N . GLU A 1 57 ? 1.310 1.220 -9.901 1.00 0.00 57 GLU A N 4
ATOM 3880 C CA . GLU A 1 57 ? 1.545 2.488 -10.577 1.00 0.00 57 GLU A CA 4
ATOM 3881 C C . GLU A 1 57 ? 2.844 3.119 -10.060 1.00 0.00 57 GLU A C 4
ATOM 3882 O O . GLU A 1 57 ? 3.496 3.868 -10.786 1.00 0.00 57 GLU A O 4
ATOM 3894 N N . GLU A 1 58 ? 3.229 2.859 -8.804 1.00 0.00 58 GLU A N 4
ATOM 3895 C CA . GLU A 1 58 ? 4.468 3.381 -8.230 1.00 0.00 58 GLU A CA 4
ATOM 3896 C C . GLU A 1 58 ? 5.658 2.542 -8.737 1.00 0.00 58 GLU A C 4
ATOM 3897 O O . GLU A 1 58 ? 6.819 2.890 -8.496 1.00 0.00 58 GLU A O 4
ATOM 3909 N N . GLY A 1 59 ? 5.392 1.443 -9.445 1.00 0.00 59 GLY A N 4
ATOM 3910 C CA . GLY A 1 59 ? 6.376 0.543 -10.009 1.00 0.00 59 GLY A CA 4
ATOM 3911 C C . GLY A 1 59 ? 6.865 -0.514 -9.027 1.00 0.00 59 GLY A C 4
ATOM 3912 O O . GLY A 1 59 ? 8.008 -0.951 -9.138 1.00 0.00 59 GLY A O 4
ATOM 3916 N N . TYR A 1 60 ? 6.064 -0.864 -8.019 1.00 0.00 60 TYR A N 4
ATOM 3917 C CA . TYR A 1 60 ? 6.401 -1.891 -7.029 1.00 0.00 60 TYR A CA 4
ATOM 3918 C C . TYR A 1 60 ? 5.513 -3.111 -7.309 1.00 0.00 60 TYR A C 4
ATOM 3919 O O . TYR A 1 60 ? 4.664 -3.047 -8.207 1.00 0.00 60 TYR A O 4
ATOM 3937 N N . LYS A 1 61 ? 5.664 -4.208 -6.558 1.00 0.00 61 LYS A N 4
ATOM 3938 C CA . LYS A 1 61 ? 4.883 -5.431 -6.741 1.00 0.00 61 LYS A CA 4
ATOM 3939 C C . LYS A 1 61 ? 4.017 -5.676 -5.511 1.00 0.00 61 LYS A C 4
ATOM 3940 O O . LYS A 1 61 ? 4.499 -6.209 -4.513 1.00 0.00 61 LYS A O 4
ATOM 3959 N N . ALA A 1 62 ? 2.747 -5.301 -5.555 1.00 0.00 62 ALA A N 4
ATOM 3960 C CA . ALA A 1 62 ? 1.836 -5.478 -4.445 1.00 0.00 62 ALA A CA 4
ATOM 3961 C C . ALA A 1 62 ? 0.926 -6.675 -4.680 1.00 0.00 62 ALA A C 4
ATOM 3962 O O . ALA A 1 62 ? 0.720 -7.107 -5.818 1.00 0.00 62 ALA A O 4
ATOM 3969 N N . GLU A 1 63 ? 0.323 -7.169 -3.602 1.00 0.00 63 GLU A N 4
ATOM 3970 C CA . GLU A 1 63 ? -0.573 -8.308 -3.621 1.00 0.00 63 GLU A CA 4
ATOM 3971 C C . GLU A 1 63 ? -1.590 -8.195 -2.493 1.00 0.00 63 GLU A C 4
ATOM 3972 O O . GLU A 1 63 ? -1.253 -7.774 -1.388 1.00 0.00 63 GLU A O 4
ATOM 3984 N N . VAL A 1 64 ? -2.846 -8.531 -2.771 1.00 0.00 64 VAL A N 4
ATOM 3985 C CA . VAL A 1 64 ? -3.924 -8.493 -1.794 1.00 0.00 64 VAL A CA 4
ATOM 3986 C C . VAL A 1 64 ? -3.780 -9.741 -0.917 1.00 0.00 64 VAL A C 4
ATOM 3987 O O . VAL A 1 64 ? -3.511 -10.832 -1.423 1.00 0.00 64 VAL A O 4
ATOM 4000 N N . LEU A 1 65 ? -3.979 -9.594 0.395 1.00 0.00 65 LEU A N 4
ATOM 4001 C CA . LEU A 1 65 ? -3.890 -10.690 1.368 1.00 0.00 65 LEU A CA 4
ATOM 4002 C C . LEU A 1 65 ? -5.255 -11.000 1.994 1.00 0.00 65 LEU A C 4
ATOM 4003 O O . LEU A 1 65 ? -5.325 -11.702 3.003 1.00 0.00 65 LEU A O 4
ATOM 4019 N N . ALA A 1 66 ? -6.314 -10.406 1.448 1.00 0.00 66 ALA A N 4
ATOM 4020 C CA . ALA A 1 66 ? -7.693 -10.572 1.876 1.00 0.00 66 ALA A CA 4
ATOM 4021 C C . ALA A 1 66 ? -8.202 -11.916 1.374 1.00 0.00 66 ALA A C 4
ATOM 4022 O O . ALA A 1 66 ? -7.922 -12.261 0.201 1.00 0.00 66 ALA A O 4
ATOM 4029 N N . MET A 1 1 ? -11.421 -2.728 6.805 1.00 0.00 1 MET A N 5
ATOM 4030 C CA . MET A 1 1 ? -9.952 -2.789 6.846 1.00 0.00 1 MET A CA 5
ATOM 4031 C C . MET A 1 1 ? -9.501 -3.761 5.763 1.00 0.00 1 MET A C 5
ATOM 4032 O O . MET A 1 1 ? -10.173 -4.767 5.525 1.00 0.00 1 MET A O 5
ATOM 4046 N N . LEU A 1 2 ? -8.371 -3.488 5.109 1.00 0.00 2 LEU A N 5
ATOM 4047 C CA . LEU A 1 2 ? -7.811 -4.344 4.069 1.00 0.00 2 LEU A CA 5
ATOM 4048 C C . LEU A 1 2 ? -6.340 -4.541 4.348 1.00 0.00 2 LEU A C 5
ATOM 4049 O O . LEU A 1 2 ? -5.682 -3.656 4.902 1.00 0.00 2 LEU A O 5
ATOM 4065 N N . LYS A 1 3 ? -5.836 -5.703 3.941 1.00 0.00 3 LYS A N 5
ATOM 4066 C CA . LYS A 1 3 ? -4.445 -6.097 4.116 1.00 0.00 3 LYS A CA 5
ATOM 4067 C C . LYS A 1 3 ? -3.805 -6.248 2.746 1.00 0.00 3 LYS A C 5
ATOM 4068 O O . LYS A 1 3 ? -4.362 -6.908 1.865 1.00 0.00 3 LYS A O 5
ATOM 4087 N N . LEU A 1 4 ? -2.642 -5.627 2.565 1.00 0.00 4 LEU A N 5
ATOM 4088 C CA . LEU A 1 4 ? -1.847 -5.666 1.347 1.00 0.00 4 LEU A CA 5
ATOM 4089 C C . LEU A 1 4 ? -0.427 -5.969 1.748 1.00 0.00 4 LEU A C 5
ATOM 4090 O O . LEU A 1 4 ? 0.019 -5.585 2.832 1.00 0.00 4 LEU A O 5
ATOM 4106 N N . LYS A 1 5 ? 0.295 -6.600 0.842 1.00 0.00 5 LYS A N 5
ATOM 4107 C CA . LYS A 1 5 ? 1.673 -6.993 0.975 1.00 0.00 5 LYS A CA 5
ATOM 4108 C C . LYS A 1 5 ? 2.406 -6.244 -0.126 1.00 0.00 5 LYS A C 5
ATOM 4109 O O . LYS A 1 5 ? 2.005 -6.333 -1.284 1.00 0.00 5 LYS A O 5
ATOM 4128 N N . VAL A 1 6 ? 3.380 -5.421 0.233 1.00 0.00 6 VAL A N 5
ATOM 4129 C CA . VAL A 1 6 ? 4.184 -4.661 -0.721 1.00 0.00 6 VAL A CA 5
ATOM 4130 C C . VAL A 1 6 ? 5.520 -5.380 -0.806 1.00 0.00 6 VAL A C 5
ATOM 4131 O O . VAL A 1 6 ? 6.084 -5.751 0.227 1.00 0.00 6 VAL A O 5
ATOM 4144 N N . GLU A 1 7 ? 6.056 -5.498 -2.013 1.00 0.00 7 GLU A N 5
ATOM 4145 C CA . GLU A 1 7 ? 7.308 -6.167 -2.266 1.00 0.00 7 GLU A CA 5
ATOM 4146 C C . GLU A 1 7 ? 8.122 -5.332 -3.256 1.00 0.00 7 GLU A C 5
ATOM 4147 O O . GLU A 1 7 ? 7.821 -5.290 -4.452 1.00 0.00 7 GLU A O 5
ATOM 4159 N N . GLY A 1 8 ? 9.126 -4.606 -2.763 1.00 0.00 8 GLY A N 5
ATOM 4160 C CA . GLY A 1 8 ? 9.996 -3.771 -3.590 1.00 0.00 8 GLY A CA 5
ATOM 4161 C C . GLY A 1 8 ? 10.445 -2.483 -2.906 1.00 0.00 8 GLY A C 5
ATOM 4162 O O . GLY A 1 8 ? 11.211 -1.725 -3.499 1.00 0.00 8 GLY A O 5
ATOM 4166 N N . MET A 1 9 ? 9.895 -2.145 -1.737 1.00 0.00 9 MET A N 5
ATOM 4167 C CA . MET A 1 9 ? 10.278 -0.965 -0.977 1.00 0.00 9 MET A CA 5
ATOM 4168 C C . MET A 1 9 ? 11.619 -1.322 -0.348 1.00 0.00 9 MET A C 5
ATOM 4169 O O . MET A 1 9 ? 11.714 -2.358 0.313 1.00 0.00 9 MET A O 5
ATOM 4183 N N . THR A 1 10 ? 12.625 -0.461 -0.478 1.00 0.00 10 THR A N 5
ATOM 4184 C CA . THR A 1 10 ? 13.951 -0.717 0.078 1.00 0.00 10 THR A CA 5
ATOM 4185 C C . THR A 1 10 ? 14.528 0.527 0.770 1.00 0.00 10 THR A C 5
ATOM 4186 O O . THR A 1 10 ? 15.730 0.591 1.020 1.00 0.00 10 THR A O 5
ATOM 4197 N N . CYS A 1 11 ? 13.711 1.550 1.051 1.00 0.00 11 CYS A N 5
ATOM 4198 C CA . CYS A 1 11 ? 14.143 2.773 1.706 1.00 0.00 11 CYS A CA 5
ATOM 4199 C C . CYS A 1 11 ? 12.931 3.499 2.290 1.00 0.00 11 CYS A C 5
ATOM 4200 O O . CYS A 1 11 ? 11.796 3.249 1.881 1.00 0.00 11 CYS A O 5
ATOM 4208 N N . ASN A 1 12 ? 13.183 4.467 3.174 1.00 0.00 12 ASN A N 5
ATOM 4209 C CA . ASN A 1 12 ? 12.152 5.275 3.833 1.00 0.00 12 ASN A CA 5
ATOM 4210 C C . ASN A 1 12 ? 11.341 6.066 2.810 1.00 0.00 12 ASN A C 5
ATOM 4211 O O . ASN A 1 12 ? 10.144 6.292 3.003 1.00 0.00 12 ASN A O 5
ATOM 4222 N N . HIS A 1 13 ? 11.985 6.488 1.716 1.00 0.00 13 HIS A N 5
ATOM 4223 C CA . HIS A 1 13 ? 11.334 7.247 0.655 1.00 0.00 13 HIS A CA 5
ATOM 4224 C C . HIS A 1 13 ? 10.352 6.379 -0.141 1.00 0.00 13 HIS A C 5
ATOM 4225 O O . HIS A 1 13 ? 9.405 6.894 -0.734 1.00 0.00 13 HIS A O 5
ATOM 4239 N N . CYS A 1 14 ? 10.571 5.063 -0.169 1.00 0.00 14 CYS A N 5
ATOM 4240 C CA . CYS A 1 14 ? 9.716 4.124 -0.875 1.00 0.00 14 CYS A CA 5
ATOM 4241 C C . CYS A 1 14 ? 8.398 4.000 -0.119 1.00 0.00 14 CYS A C 5
ATOM 4242 O O . CYS A 1 14 ? 7.333 4.082 -0.720 1.00 0.00 14 CYS A O 5
ATOM 4250 N N . VAL A 1 15 ? 8.483 3.828 1.204 1.00 0.00 15 VAL A N 5
ATOM 4251 C CA . VAL A 1 15 ? 7.328 3.684 2.073 1.00 0.00 15 VAL A CA 5
ATOM 4252 C C . VAL A 1 15 ? 6.397 4.881 1.888 1.00 0.00 15 VAL A C 5
ATOM 4253 O O . VAL A 1 15 ? 5.244 4.685 1.521 1.00 0.00 15 VAL A O 5
ATOM 4266 N N . MET A 1 16 ? 6.893 6.110 2.076 1.00 0.00 16 MET A N 5
ATOM 4267 C CA . MET A 1 16 ? 6.061 7.302 1.927 1.00 0.00 16 MET A CA 5
ATOM 4268 C C . MET A 1 16 ? 5.437 7.425 0.534 1.00 0.00 16 MET A C 5
ATOM 4269 O O . MET A 1 16 ? 4.308 7.906 0.434 1.00 0.00 16 MET A O 5
ATOM 4283 N N . ALA A 1 17 ? 6.126 6.992 -0.530 1.00 0.00 17 ALA A N 5
ATOM 4284 C CA . ALA A 1 17 ? 5.567 7.051 -1.877 1.00 0.00 17 ALA A CA 5
ATOM 4285 C C . ALA A 1 17 ? 4.339 6.135 -1.908 1.00 0.00 17 ALA A C 5
ATOM 4286 O O . ALA A 1 17 ? 3.248 6.558 -2.288 1.00 0.00 17 ALA A O 5
ATOM 4293 N N . VAL A 1 18 ? 4.507 4.889 -1.454 1.00 0.00 18 VAL A N 5
ATOM 4294 C CA . VAL A 1 18 ? 3.455 3.881 -1.392 1.00 0.00 18 VAL A CA 5
ATOM 4295 C C . VAL A 1 18 ? 2.297 4.403 -0.521 1.00 0.00 18 VAL A C 5
ATOM 4296 O O . VAL A 1 18 ? 1.134 4.232 -0.891 1.00 0.00 18 VAL A O 5
ATOM 4309 N N . THR A 1 19 ? 2.577 5.103 0.583 1.00 0.00 19 THR A N 5
ATOM 4310 C CA . THR A 1 19 ? 1.565 5.671 1.468 1.00 0.00 19 THR A CA 5
ATOM 4311 C C . THR A 1 19 ? 0.648 6.607 0.658 1.00 0.00 19 THR A C 5
ATOM 4312 O O . THR A 1 19 ? -0.579 6.499 0.729 1.00 0.00 19 THR A O 5
ATOM 4323 N N . LYS A 1 20 ? 1.208 7.544 -0.121 1.00 0.00 20 LYS A N 5
ATOM 4324 C CA . LYS A 1 20 ? 0.388 8.464 -0.921 1.00 0.00 20 LYS A CA 5
ATOM 4325 C C . LYS A 1 20 ? -0.301 7.741 -2.069 1.00 0.00 20 LYS A C 5
ATOM 4326 O O . LYS A 1 20 ? -1.469 8.021 -2.336 1.00 0.00 20 LYS A O 5
ATOM 4345 N N . ALA A 1 21 ? 0.385 6.783 -2.688 1.00 0.00 21 ALA A N 5
ATOM 4346 C CA . ALA A 1 21 ? -0.124 5.992 -3.786 1.00 0.00 21 ALA A CA 5
ATOM 4347 C C . ALA A 1 21 ? -1.410 5.318 -3.344 1.00 0.00 21 ALA A C 5
ATOM 4348 O O . ALA A 1 21 ? -2.386 5.323 -4.070 1.00 0.00 21 ALA A O 5
ATOM 4355 N N . LEU A 1 22 ? -1.460 4.767 -2.138 1.00 0.00 22 LEU A N 5
ATOM 4356 C CA . LEU A 1 22 ? -2.672 4.122 -1.663 1.00 0.00 22 LEU A CA 5
ATOM 4357 C C . LEU A 1 22 ? -3.702 5.193 -1.290 1.00 0.00 22 LEU A C 5
ATOM 4358 O O . LEU A 1 22 ? -4.871 5.064 -1.638 1.00 0.00 22 LEU A O 5
ATOM 4374 N N . LYS A 1 23 ? -3.303 6.293 -0.643 1.00 0.00 23 LYS A N 5
ATOM 4375 C CA . LYS A 1 23 ? -4.232 7.363 -0.248 1.00 0.00 23 LYS A CA 5
ATOM 4376 C C . LYS A 1 23 ? -4.897 8.110 -1.412 1.00 0.00 23 LYS A C 5
ATOM 4377 O O . LYS A 1 23 ? -5.901 8.786 -1.183 1.00 0.00 23 LYS A O 5
ATOM 4396 N N . LYS A 1 24 ? -4.402 8.024 -2.651 1.00 0.00 24 LYS A N 5
ATOM 4397 C CA . LYS A 1 24 ? -5.043 8.704 -3.789 1.00 0.00 24 LYS A CA 5
ATOM 4398 C C . LYS A 1 24 ? -6.298 7.949 -4.244 1.00 0.00 24 LYS A C 5
ATOM 4399 O O . LYS A 1 24 ? -7.085 8.466 -5.043 1.00 0.00 24 LYS A O 5
ATOM 4418 N N . VAL A 1 25 ? -6.479 6.711 -3.791 1.00 0.00 25 VAL A N 5
ATOM 4419 C CA . VAL A 1 25 ? -7.604 5.862 -4.140 1.00 0.00 25 VAL A CA 5
ATOM 4420 C C . VAL A 1 25 ? -8.891 6.380 -3.494 1.00 0.00 25 VAL A C 5
ATOM 4421 O O . VAL A 1 25 ? -8.900 6.626 -2.284 1.00 0.00 25 VAL A O 5
ATOM 4434 N N . PRO A 1 26 ? -9.981 6.534 -4.274 1.00 0.00 26 PRO A N 5
ATOM 4435 C CA . PRO A 1 26 ? -11.253 6.991 -3.755 1.00 0.00 26 PRO A CA 5
ATOM 4436 C C . PRO A 1 26 ? -11.749 5.890 -2.823 1.00 0.00 26 PRO A C 5
ATOM 4437 O O . PRO A 1 26 ? -12.023 4.760 -3.243 1.00 0.00 26 PRO A O 5
ATOM 4448 N N . GLY A 1 27 ? -11.765 6.216 -1.541 1.00 0.00 27 GLY A N 5
ATOM 4449 C CA . GLY A 1 27 ? -12.186 5.355 -0.453 1.00 0.00 27 GLY A CA 5
ATOM 4450 C C . GLY A 1 27 ? -11.107 5.195 0.608 1.00 0.00 27 GLY A C 5
ATOM 4451 O O . GLY A 1 27 ? -11.363 4.513 1.592 1.00 0.00 27 GLY A O 5
ATOM 4455 N N . VAL A 1 28 ? -9.899 5.750 0.441 1.00 0.00 28 VAL A N 5
ATOM 4456 C CA . VAL A 1 28 ? -8.846 5.627 1.449 1.00 0.00 28 VAL A CA 5
ATOM 4457 C C . VAL A 1 28 ? -8.858 6.867 2.336 1.00 0.00 28 VAL A C 5
ATOM 4458 O O . VAL A 1 28 ? -8.931 7.996 1.843 1.00 0.00 28 VAL A O 5
ATOM 4471 N N . GLU A 1 29 ? -8.681 6.640 3.640 1.00 0.00 29 GLU A N 5
ATOM 4472 C CA . GLU A 1 29 ? -8.685 7.658 4.688 1.00 0.00 29 GLU A CA 5
ATOM 4473 C C . GLU A 1 29 ? -7.391 7.618 5.515 1.00 0.00 29 GLU A C 5
ATOM 4474 O O . GLU A 1 29 ? -6.716 8.637 5.685 1.00 0.00 29 GLU A O 5
ATOM 4486 N N . LYS A 1 30 ? -7.010 6.447 6.032 1.00 0.00 30 LYS A N 5
ATOM 4487 C CA . LYS A 1 30 ? -5.797 6.250 6.824 1.00 0.00 30 LYS A CA 5
ATOM 4488 C C . LYS A 1 30 ? -5.208 4.919 6.365 1.00 0.00 30 LYS A C 5
ATOM 4489 O O . LYS A 1 30 ? -5.938 4.069 5.836 1.00 0.00 30 LYS A O 5
ATOM 4508 N N . VAL A 1 31 ? -3.895 4.769 6.508 1.00 0.00 31 VAL A N 5
ATOM 4509 C CA . VAL A 1 31 ? -3.150 3.591 6.086 1.00 0.00 31 VAL A CA 5
ATOM 4510 C C . VAL A 1 31 ? -1.962 3.337 7.020 1.00 0.00 31 VAL A C 5
ATOM 4511 O O . VAL A 1 31 ? -1.543 4.246 7.748 1.00 0.00 31 VAL A O 5
ATOM 4524 N N . GLU A 1 32 ? -1.347 2.155 6.946 1.00 0.00 32 GLU A N 5
ATOM 4525 C CA . GLU A 1 32 ? -0.200 1.771 7.763 1.00 0.00 32 GLU A CA 5
ATOM 4526 C C . GLU A 1 32 ? 0.784 0.936 6.928 1.00 0.00 32 GLU A C 5
ATOM 4527 O O . GLU A 1 32 ? 0.611 -0.277 6.792 1.00 0.00 32 GLU A O 5
ATOM 4539 N N . VAL A 1 33 ? 1.795 1.576 6.334 1.00 0.00 33 VAL A N 5
ATOM 4540 C CA . VAL A 1 33 ? 2.822 0.930 5.514 1.00 0.00 33 VAL A CA 5
ATOM 4541 C C . VAL A 1 33 ? 4.065 0.702 6.378 1.00 0.00 33 VAL A C 5
ATOM 4542 O O . VAL A 1 33 ? 4.501 1.619 7.090 1.00 0.00 33 VAL A O 5
ATOM 4555 N N . SER A 1 34 ? 4.653 -0.492 6.315 1.00 0.00 34 SER A N 5
ATOM 4556 C CA . SER A 1 34 ? 5.834 -0.861 7.082 1.00 0.00 34 SER A CA 5
ATOM 4557 C C . SER A 1 34 ? 6.864 -1.507 6.168 1.00 0.00 34 SER A C 5
ATOM 4558 O O . SER A 1 34 ? 6.522 -2.347 5.333 1.00 0.00 34 SER A O 5
ATOM 4566 N N . LEU A 1 35 ? 8.121 -1.082 6.317 1.00 0.00 35 LEU A N 5
ATOM 4567 C CA . LEU A 1 35 ? 9.242 -1.601 5.549 1.00 0.00 35 LEU A CA 5
ATOM 4568 C C . LEU A 1 35 ? 9.625 -2.961 6.124 1.00 0.00 35 LEU A C 5
ATOM 4569 O O . LEU A 1 35 ? 9.845 -3.898 5.365 1.00 0.00 35 LEU A O 5
ATOM 4585 N N . GLU A 1 36 ? 9.643 -3.079 7.458 1.00 0.00 36 GLU A N 5
ATOM 4586 C CA . GLU A 1 36 ? 9.982 -4.310 8.159 1.00 0.00 36 GLU A CA 5
ATOM 4587 C C . GLU A 1 36 ? 9.044 -5.436 7.730 1.00 0.00 36 GLU A C 5
ATOM 4588 O O . GLU A 1 36 ? 9.516 -6.501 7.327 1.00 0.00 36 GLU A O 5
ATOM 4600 N N . LYS A 1 37 ? 7.731 -5.214 7.813 1.00 0.00 37 LYS A N 5
ATOM 4601 C CA . LYS A 1 37 ? 6.752 -6.229 7.437 1.00 0.00 37 LYS A CA 5
ATOM 4602 C C . LYS A 1 37 ? 6.489 -6.291 5.931 1.00 0.00 37 LYS A C 5
ATOM 4603 O O . LYS A 1 37 ? 5.927 -7.295 5.485 1.00 0.00 37 LYS A O 5
ATOM 4622 N N . GLY A 1 38 ? 6.893 -5.285 5.146 1.00 0.00 38 GLY A N 5
ATOM 4623 C CA . GLY A 1 38 ? 6.660 -5.243 3.707 1.00 0.00 38 GLY A CA 5
ATOM 4624 C C . GLY A 1 38 ? 5.158 -5.401 3.483 1.00 0.00 38 GLY A C 5
ATOM 4625 O O . GLY A 1 38 ? 4.715 -6.348 2.831 1.00 0.00 38 GLY A O 5
ATOM 4629 N N . GLU A 1 39 ? 4.354 -4.540 4.109 1.00 0.00 39 GLU A N 5
ATOM 4630 C CA . GLU A 1 39 ? 2.902 -4.588 4.010 1.00 0.00 39 GLU A CA 5
ATOM 4631 C C . GLU A 1 39 ? 2.310 -3.178 4.092 1.00 0.00 39 GLU A C 5
ATOM 4632 O O . GLU A 1 39 ? 3.038 -2.234 4.417 1.00 0.00 39 GLU A O 5
ATOM 4644 N N . ALA A 1 40 ? 1.006 -3.046 3.811 1.00 0.00 40 ALA A N 5
ATOM 4645 C CA . ALA A 1 40 ? 0.281 -1.784 3.819 1.00 0.00 40 ALA A CA 5
ATOM 4646 C C . ALA A 1 40 ? -1.197 -1.934 4.214 1.00 0.00 40 ALA A C 5
ATOM 4647 O O . ALA A 1 40 ? -2.041 -2.228 3.371 1.00 0.00 40 ALA A O 5
ATOM 4654 N N . LEU A 1 41 ? -1.539 -1.735 5.484 1.00 0.00 41 LEU A N 5
ATOM 4655 C CA . LEU A 1 41 ? -2.925 -1.838 5.963 1.00 0.00 41 LEU A CA 5
ATOM 4656 C C . LEU A 1 41 ? -3.708 -0.616 5.480 1.00 0.00 41 LEU A C 5
ATOM 4657 O O . LEU A 1 41 ? -3.123 0.460 5.306 1.00 0.00 41 LEU A O 5
ATOM 4673 N N . VAL A 1 42 ? -5.022 -0.751 5.310 1.00 0.00 42 VAL A N 5
ATOM 4674 C CA . VAL A 1 42 ? -5.928 0.306 4.873 1.00 0.00 42 VAL A CA 5
ATOM 4675 C C . VAL A 1 42 ? -7.101 0.367 5.853 1.00 0.00 42 VAL A C 5
ATOM 4676 O O . VAL A 1 42 ? -7.700 -0.664 6.173 1.00 0.00 42 VAL A O 5
ATOM 4689 N N . GLU A 1 43 ? -7.484 1.584 6.247 1.00 0.00 43 GLU A N 5
ATOM 4690 C CA . GLU A 1 43 ? -8.574 1.858 7.177 1.00 0.00 43 GLU A CA 5
ATOM 4691 C C . GLU A 1 43 ? -9.839 2.359 6.475 1.00 0.00 43 GLU A C 5
ATOM 4692 O O . GLU A 1 43 ? -10.923 2.337 7.055 1.00 0.00 43 GLU A O 5
ATOM 4704 N N . GLY A 1 44 ? -9.709 2.855 5.243 1.00 0.00 44 GLY A N 5
ATOM 4705 C CA . GLY A 1 44 ? -10.836 3.359 4.469 1.00 0.00 44 GLY A CA 5
ATOM 4706 C C . GLY A 1 44 ? -11.692 2.207 3.935 1.00 0.00 44 GLY A C 5
ATOM 4707 O O . GLY A 1 44 ? -11.471 1.051 4.302 1.00 0.00 44 GLY A O 5
ATOM 4711 N N . THR A 1 45 ? -12.665 2.494 3.078 1.00 0.00 45 THR A N 5
ATOM 4712 C CA . THR A 1 45 ? -13.575 1.509 2.492 1.00 0.00 45 THR A CA 5
ATOM 4713 C C . THR A 1 45 ? -13.218 1.175 1.034 1.00 0.00 45 THR A C 5
ATOM 4714 O O . THR A 1 45 ? -13.979 0.484 0.361 1.00 0.00 45 THR A O 5
ATOM 4725 N N . ALA A 1 46 ? -12.067 1.648 0.536 1.00 0.00 46 ALA A N 5
ATOM 4726 C CA . ALA A 1 46 ? -11.619 1.400 -0.830 1.00 0.00 46 ALA A CA 5
ATOM 4727 C C . ALA A 1 46 ? -11.536 -0.100 -1.155 1.00 0.00 46 ALA A C 5
ATOM 4728 O O . ALA A 1 46 ? -11.317 -0.918 -0.258 1.00 0.00 46 ALA A O 5
ATOM 4735 N N . ASP A 1 47 ? -11.645 -0.447 -2.443 1.00 0.00 47 ASP A N 5
ATOM 4736 C CA . ASP A 1 47 ? -11.578 -1.837 -2.900 1.00 0.00 47 ASP A CA 5
ATOM 4737 C C . ASP A 1 47 ? -10.122 -2.274 -3.034 1.00 0.00 47 ASP A C 5
ATOM 4738 O O . ASP A 1 47 ? -9.276 -1.458 -3.422 1.00 0.00 47 ASP A O 5
ATOM 4747 N N . PRO A 1 48 ? -9.817 -3.569 -2.863 1.00 0.00 48 PRO A N 5
ATOM 4748 C CA . PRO A 1 48 ? -8.451 -4.058 -2.960 1.00 0.00 48 PRO A CA 5
ATOM 4749 C C . PRO A 1 48 ? -7.804 -3.890 -4.332 1.00 0.00 48 PRO A C 5
ATOM 4750 O O . PRO A 1 48 ? -6.634 -3.523 -4.412 1.00 0.00 48 PRO A O 5
ATOM 4761 N N . LYS A 1 49 ? -8.557 -4.126 -5.404 1.00 0.00 49 LYS A N 5
ATOM 4762 C CA . LYS A 1 49 ? -8.063 -4.014 -6.775 1.00 0.00 49 LYS A CA 5
ATOM 4763 C C . LYS A 1 49 ? -7.558 -2.599 -7.036 1.00 0.00 49 LYS A C 5
ATOM 4764 O O . LYS A 1 49 ? -6.483 -2.408 -7.599 1.00 0.00 49 LYS A O 5
ATOM 4783 N N . ALA A 1 50 ? -8.330 -1.596 -6.616 1.00 0.00 50 ALA A N 5
ATOM 4784 C CA . ALA A 1 50 ? -7.961 -0.204 -6.802 1.00 0.00 50 ALA A CA 5
ATOM 4785 C C . ALA A 1 50 ? -6.734 0.169 -5.960 1.00 0.00 50 ALA A C 5
ATOM 4786 O O . ALA A 1 50 ? -5.963 1.046 -6.343 1.00 0.00 50 ALA A O 5
ATOM 4793 N N . LEU A 1 51 ? -6.584 -0.462 -4.792 1.00 0.00 51 LEU A N 5
ATOM 4794 C CA . LEU A 1 51 ? -5.483 -0.227 -3.869 1.00 0.00 51 LEU A CA 5
ATOM 4795 C C . LEU A 1 51 ? -4.181 -0.758 -4.464 1.00 0.00 51 LEU A C 5
ATOM 4796 O O . LEU A 1 51 ? -3.236 0.013 -4.609 1.00 0.00 51 LEU A O 5
ATOM 4812 N N . VAL A 1 52 ? -4.119 -2.052 -4.801 1.00 0.00 52 VAL A N 5
ATOM 4813 C CA . VAL A 1 52 ? -2.928 -2.667 -5.374 1.00 0.00 52 VAL A CA 5
ATOM 4814 C C . VAL A 1 52 ? -2.518 -1.944 -6.663 1.00 0.00 52 VAL A C 5
ATOM 4815 O O . VAL A 1 52 ? -1.330 -1.671 -6.835 1.00 0.00 52 VAL A O 5
ATOM 4828 N N . GLN A 1 53 ? -3.488 -1.559 -7.508 1.00 0.00 53 GLN A N 5
ATOM 4829 C CA . GLN A 1 53 ? -3.243 -0.860 -8.764 1.00 0.00 53 GLN A CA 5
ATOM 4830 C C . GLN A 1 53 ? -2.391 0.379 -8.517 1.00 0.00 53 GLN A C 5
ATOM 4831 O O . GLN A 1 53 ? -1.356 0.547 -9.148 1.00 0.00 53 GLN A O 5
ATOM 4845 N N . ALA A 1 54 ? -2.790 1.236 -7.578 1.00 0.00 54 ALA A N 5
ATOM 4846 C CA . ALA A 1 54 ? -2.051 2.456 -7.304 1.00 0.00 54 ALA A CA 5
ATOM 4847 C C . ALA A 1 54 ? -0.588 2.227 -6.898 1.00 0.00 54 ALA A C 5
ATOM 4848 O O . ALA A 1 54 ? 0.242 3.107 -7.125 1.00 0.00 54 ALA A O 5
ATOM 4855 N N . VAL A 1 55 ? -0.255 1.087 -6.286 1.00 0.00 55 VAL A N 5
ATOM 4856 C CA . VAL A 1 55 ? 1.110 0.762 -5.874 1.00 0.00 55 VAL A CA 5
ATOM 4857 C C . VAL A 1 55 ? 1.869 0.224 -7.093 1.00 0.00 55 VAL A C 5
ATOM 4858 O O . VAL A 1 55 ? 3.056 0.505 -7.263 1.00 0.00 55 VAL A O 5
ATOM 4871 N N . GLU A 1 56 ? 1.205 -0.589 -7.922 1.00 0.00 56 GLU A N 5
ATOM 4872 C CA . GLU A 1 56 ? 1.759 -1.168 -9.145 1.00 0.00 56 GLU A CA 5
ATOM 4873 C C . GLU A 1 56 ? 2.144 -0.004 -10.069 1.00 0.00 56 GLU A C 5
ATOM 4874 O O . GLU A 1 56 ? 3.222 -0.007 -10.658 1.00 0.00 56 GLU A O 5
ATOM 4886 N N . GLU A 1 57 ? 1.318 1.043 -10.114 1.00 0.00 57 GLU A N 5
ATOM 4887 C CA . GLU A 1 57 ? 1.513 2.246 -10.917 1.00 0.00 57 GLU A CA 5
ATOM 4888 C C . GLU A 1 57 ? 2.762 3.033 -10.493 1.00 0.00 57 GLU A C 5
ATOM 4889 O O . GLU A 1 57 ? 3.252 3.837 -11.283 1.00 0.00 57 GLU A O 5
ATOM 4901 N N . GLU A 1 58 ? 3.259 2.857 -9.262 1.00 0.00 58 GLU A N 5
ATOM 4902 C CA . GLU A 1 58 ? 4.462 3.542 -8.787 1.00 0.00 58 GLU A CA 5
ATOM 4903 C C . GLU A 1 58 ? 5.720 2.751 -9.177 1.00 0.00 58 GLU A C 5
ATOM 4904 O O . GLU A 1 58 ? 6.830 3.256 -8.978 1.00 0.00 58 GLU A O 5
ATOM 4916 N N . GLY A 1 59 ? 5.578 1.522 -9.686 1.00 0.00 59 GLY A N 5
ATOM 4917 C CA . GLY A 1 59 ? 6.685 0.675 -10.101 1.00 0.00 59 GLY A CA 5
ATOM 4918 C C . GLY A 1 59 ? 7.105 -0.362 -9.061 1.00 0.00 59 GLY A C 5
ATOM 4919 O O . GLY A 1 59 ? 8.270 -0.765 -9.065 1.00 0.00 59 GLY A O 5
ATOM 4923 N N . TYR A 1 60 ? 6.240 -0.725 -8.110 1.00 0.00 60 TYR A N 5
ATOM 4924 C CA . TYR A 1 60 ? 6.503 -1.738 -7.077 1.00 0.00 60 TYR A CA 5
ATOM 4925 C C . TYR A 1 60 ? 5.632 -2.966 -7.382 1.00 0.00 60 TYR A C 5
ATOM 4926 O O . TYR A 1 60 ? 4.849 -2.938 -8.336 1.00 0.00 60 TYR A O 5
ATOM 4944 N N . LYS A 1 61 ? 5.706 -4.033 -6.576 1.00 0.00 61 LYS A N 5
ATOM 4945 C CA . LYS A 1 61 ? 4.901 -5.238 -6.757 1.00 0.00 61 LYS A CA 5
ATOM 4946 C C . LYS A 1 61 ? 4.075 -5.427 -5.489 1.00 0.00 61 LYS A C 5
ATOM 4947 O O . LYS A 1 61 ? 4.648 -5.760 -4.453 1.00 0.00 61 LYS A O 5
ATOM 4966 N N . ALA A 1 62 ? 2.761 -5.223 -5.541 1.00 0.00 62 ALA A N 5
ATOM 4967 C CA . ALA A 1 62 ? 1.891 -5.370 -4.382 1.00 0.00 62 ALA A CA 5
ATOM 4968 C C . ALA A 1 62 ? 0.943 -6.551 -4.576 1.00 0.00 62 ALA A C 5
ATOM 4969 O O . ALA A 1 62 ? 0.758 -7.054 -5.686 1.00 0.00 62 ALA A O 5
ATOM 4976 N N . GLU A 1 63 ? 0.302 -6.984 -3.492 1.00 0.00 63 GLU A N 5
ATOM 4977 C CA . GLU A 1 63 ? -0.621 -8.099 -3.516 1.00 0.00 63 GLU A CA 5
ATOM 4978 C C . GLU A 1 63 ? -1.588 -8.044 -2.339 1.00 0.00 63 GLU A C 5
ATOM 4979 O O . GLU A 1 63 ? -1.172 -7.785 -1.208 1.00 0.00 63 GLU A O 5
ATOM 4991 N N . VAL A 1 64 ? -2.882 -8.225 -2.594 1.00 0.00 64 VAL A N 5
ATOM 4992 C CA . VAL A 1 64 ? -3.884 -8.218 -1.540 1.00 0.00 64 VAL A CA 5
ATOM 4993 C C . VAL A 1 64 ? -3.753 -9.534 -0.760 1.00 0.00 64 VAL A C 5
ATOM 4994 O O . VAL A 1 64 ? -3.437 -10.580 -1.333 1.00 0.00 64 VAL A O 5
ATOM 5007 N N . LEU A 1 65 ? -4.041 -9.505 0.540 1.00 0.00 65 LEU A N 5
ATOM 5008 C CA . LEU A 1 65 ? -3.982 -10.669 1.423 1.00 0.00 65 LEU A CA 5
ATOM 5009 C C . LEU A 1 65 ? -5.399 -11.082 1.851 1.00 0.00 65 LEU A C 5
ATOM 5010 O O . LEU A 1 65 ? -5.626 -11.492 2.994 1.00 0.00 65 LEU A O 5
ATOM 5026 N N . ALA A 1 66 ? -6.368 -10.899 0.948 1.00 0.00 66 ALA A N 5
ATOM 5027 C CA . ALA A 1 66 ? -7.781 -11.215 1.087 1.00 0.00 66 ALA A CA 5
ATOM 5028 C C . ALA A 1 66 ? -8.098 -12.296 0.066 1.00 0.00 66 ALA A C 5
ATOM 5029 O O . ALA A 1 66 ? -8.676 -13.331 0.447 1.00 0.00 66 ALA A O 5
ATOM 5036 N N . MET A 1 1 ? -10.859 -3.041 6.877 1.00 0.00 1 MET A N 6
ATOM 5037 C CA . MET A 1 1 ? -9.396 -3.147 6.988 1.00 0.00 1 MET A CA 6
ATOM 5038 C C . MET A 1 1 ? -8.888 -4.244 6.067 1.00 0.00 1 MET A C 6
ATOM 5039 O O . MET A 1 1 ? -9.418 -5.360 6.062 1.00 0.00 1 MET A O 6
ATOM 5053 N N . LEU A 1 2 ? -7.863 -3.929 5.276 1.00 0.00 2 LEU A N 6
ATOM 5054 C CA . LEU A 1 2 ? -7.231 -4.848 4.336 1.00 0.00 2 LEU A CA 6
ATOM 5055 C C . LEU A 1 2 ? -5.755 -5.000 4.697 1.00 0.00 2 LEU A C 6
ATOM 5056 O O . LEU A 1 2 ? -5.209 -4.217 5.477 1.00 0.00 2 LEU A O 6
ATOM 5072 N N . LYS A 1 3 ? -5.133 -6.038 4.139 1.00 0.00 3 LYS A N 6
ATOM 5073 C CA . LYS A 1 3 ? -3.732 -6.398 4.318 1.00 0.00 3 LYS A CA 6
ATOM 5074 C C . LYS A 1 3 ? -3.185 -6.656 2.926 1.00 0.00 3 LYS A C 6
ATOM 5075 O O . LYS A 1 3 ? -3.731 -7.493 2.197 1.00 0.00 3 LYS A O 6
ATOM 5094 N N . LEU A 1 4 ? -2.126 -5.948 2.550 1.00 0.00 4 LEU A N 6
ATOM 5095 C CA . LEU A 1 4 ? -1.483 -6.085 1.254 1.00 0.00 4 LEU A CA 6
ATOM 5096 C C . LEU A 1 4 ? -0.012 -6.340 1.449 1.00 0.00 4 LEU A C 6
ATOM 5097 O O . LEU A 1 4 ? 0.636 -5.673 2.259 1.00 0.00 4 LEU A O 6
ATOM 5113 N N . LYS A 1 5 ? 0.478 -7.332 0.721 1.00 0.00 5 LYS A N 6
ATOM 5114 C CA . LYS A 1 5 ? 1.854 -7.749 0.694 1.00 0.00 5 LYS A CA 6
ATOM 5115 C C . LYS A 1 5 ? 2.501 -6.898 -0.377 1.00 0.00 5 LYS A C 6
ATOM 5116 O O . LYS A 1 5 ? 2.064 -6.899 -1.529 1.00 0.00 5 LYS A O 6
ATOM 5135 N N . VAL A 1 6 ? 3.510 -6.150 0.008 1.00 0.00 6 VAL A N 6
ATOM 5136 C CA . VAL A 1 6 ? 4.274 -5.304 -0.883 1.00 0.00 6 VAL A CA 6
ATOM 5137 C C . VAL A 1 6 ? 5.603 -6.007 -1.134 1.00 0.00 6 VAL A C 6
ATOM 5138 O O . VAL A 1 6 ? 6.137 -6.687 -0.252 1.00 0.00 6 VAL A O 6
ATOM 5151 N N . GLU A 1 7 ? 6.184 -5.777 -2.307 1.00 0.00 7 GLU A N 6
ATOM 5152 C CA . GLU A 1 7 ? 7.444 -6.353 -2.695 1.00 0.00 7 GLU A CA 6
ATOM 5153 C C . GLU A 1 7 ? 8.236 -5.309 -3.496 1.00 0.00 7 GLU A C 6
ATOM 5154 O O . GLU A 1 7 ? 7.750 -4.771 -4.500 1.00 0.00 7 GLU A O 6
ATOM 5166 N N . GLY A 1 8 ? 9.427 -4.954 -2.999 1.00 0.00 8 GLY A N 6
ATOM 5167 C CA . GLY A 1 8 ? 10.340 -3.990 -3.613 1.00 0.00 8 GLY A CA 6
ATOM 5168 C C . GLY A 1 8 ? 10.707 -2.792 -2.735 1.00 0.00 8 GLY A C 6
ATOM 5169 O O . GLY A 1 8 ? 11.600 -2.032 -3.113 1.00 0.00 8 GLY A O 6
ATOM 5173 N N . MET A 1 9 ? 10.042 -2.568 -1.593 1.00 0.00 9 MET A N 6
ATOM 5174 C CA . MET A 1 9 ? 10.372 -1.434 -0.727 1.00 0.00 9 MET A CA 6
ATOM 5175 C C . MET A 1 9 ? 11.669 -1.714 0.029 1.00 0.00 9 MET A C 6
ATOM 5176 O O . MET A 1 9 ? 11.673 -2.550 0.933 1.00 0.00 9 MET A O 6
ATOM 5190 N N . THR A 1 10 ? 12.738 -0.983 -0.279 1.00 0.00 10 THR A N 6
ATOM 5191 C CA . THR A 1 10 ? 14.037 -1.136 0.375 1.00 0.00 10 THR A CA 6
ATOM 5192 C C . THR A 1 10 ? 14.525 0.185 0.991 1.00 0.00 10 THR A C 6
ATOM 5193 O O . THR A 1 10 ? 15.681 0.286 1.394 1.00 0.00 10 THR A O 6
ATOM 5204 N N . CYS A 1 11 ? 13.667 1.206 1.077 1.00 0.00 11 CYS A N 6
ATOM 5205 C CA . CYS A 1 11 ? 13.992 2.501 1.650 1.00 0.00 11 CYS A CA 6
ATOM 5206 C C . CYS A 1 11 ? 12.712 3.102 2.222 1.00 0.00 11 CYS A C 6
ATOM 5207 O O . CYS A 1 11 ? 11.614 2.818 1.729 1.00 0.00 11 CYS A O 6
ATOM 5215 N N . ASN A 1 12 ? 12.845 3.944 3.249 1.00 0.00 12 ASN A N 6
ATOM 5216 C CA . ASN A 1 12 ? 11.708 4.616 3.878 1.00 0.00 12 ASN A CA 6
ATOM 5217 C C . ASN A 1 12 ? 10.975 5.502 2.862 1.00 0.00 12 ASN A C 6
ATOM 5218 O O . ASN A 1 12 ? 9.760 5.665 2.973 1.00 0.00 12 ASN A O 6
ATOM 5229 N N . HIS A 1 13 ? 11.666 6.015 1.834 1.00 0.00 13 HIS A N 6
ATOM 5230 C CA . HIS A 1 13 ? 11.045 6.850 0.811 1.00 0.00 13 HIS A CA 6
ATOM 5231 C C . HIS A 1 13 ? 9.992 6.055 0.042 1.00 0.00 13 HIS A C 6
ATOM 5232 O O . HIS A 1 13 ? 8.980 6.621 -0.361 1.00 0.00 13 HIS A O 6
ATOM 5246 N N . CYS A 1 14 ? 10.197 4.747 -0.133 1.00 0.00 14 CYS A N 6
ATOM 5247 C CA . CYS A 1 14 ? 9.249 3.898 -0.832 1.00 0.00 14 CYS A CA 6
ATOM 5248 C C . CYS A 1 14 ? 7.955 3.856 -0.020 1.00 0.00 14 CYS A C 6
ATOM 5249 O O . CYS A 1 14 ? 6.875 4.066 -0.563 1.00 0.00 14 CYS A O 6
ATOM 5257 N N . VAL A 1 15 ? 8.070 3.625 1.290 1.00 0.00 15 VAL A N 6
ATOM 5258 C CA . VAL A 1 15 ? 6.946 3.545 2.210 1.00 0.00 15 VAL A CA 6
ATOM 5259 C C . VAL A 1 15 ? 6.131 4.836 2.155 1.00 0.00 15 VAL A C 6
ATOM 5260 O O . VAL A 1 15 ? 4.929 4.801 1.882 1.00 0.00 15 VAL A O 6
ATOM 5273 N N . MET A 1 16 ? 6.762 5.986 2.411 1.00 0.00 16 MET A N 6
ATOM 5274 C CA . MET A 1 16 ? 6.060 7.264 2.413 1.00 0.00 16 MET A CA 6
ATOM 5275 C C . MET A 1 16 ? 5.480 7.651 1.046 1.00 0.00 16 MET A C 6
ATOM 5276 O O . MET A 1 16 ? 4.386 8.224 1.008 1.00 0.00 16 MET A O 6
ATOM 5290 N N . ALA A 1 17 ? 6.158 7.349 -0.066 1.00 0.00 17 ALA A N 6
ATOM 5291 C CA . ALA A 1 17 ? 5.651 7.676 -1.393 1.00 0.00 17 ALA A CA 6
ATOM 5292 C C . ALA A 1 17 ? 4.408 6.839 -1.657 1.00 0.00 17 ALA A C 6
ATOM 5293 O O . ALA A 1 17 ? 3.356 7.362 -2.011 1.00 0.00 17 ALA A O 6
ATOM 5300 N N . VAL A 1 18 ? 4.504 5.532 -1.422 1.00 0.00 18 VAL A N 6
ATOM 5301 C CA . VAL A 1 18 ? 3.393 4.628 -1.648 1.00 0.00 18 VAL A CA 6
ATOM 5302 C C . VAL A 1 18 ? 2.247 4.968 -0.703 1.00 0.00 18 VAL A C 6
ATOM 5303 O O . VAL A 1 18 ? 1.099 4.844 -1.103 1.00 0.00 18 VAL A O 6
ATOM 5316 N N . THR A 1 19 ? 2.517 5.458 0.510 1.00 0.00 19 THR A N 6
ATOM 5317 C CA . THR A 1 19 ? 1.463 5.855 1.441 1.00 0.00 19 THR A CA 6
ATOM 5318 C C . THR A 1 19 ? 0.606 6.912 0.721 1.00 0.00 19 THR A C 6
ATOM 5319 O O . THR A 1 19 ? -0.619 6.856 0.771 1.00 0.00 19 THR A O 6
ATOM 5330 N N . LYS A 1 20 ? 1.229 7.876 0.027 1.00 0.00 20 LYS A N 6
ATOM 5331 C CA . LYS A 1 20 ? 0.491 8.899 -0.709 1.00 0.00 20 LYS A CA 6
ATOM 5332 C C . LYS A 1 20 ? -0.242 8.268 -1.879 1.00 0.00 20 LYS A C 6
ATOM 5333 O O . LYS A 1 20 ? -1.435 8.514 -2.023 1.00 0.00 20 LYS A O 6
ATOM 5352 N N . ALA A 1 21 ? 0.433 7.426 -2.662 1.00 0.00 21 ALA A N 6
ATOM 5353 C CA . ALA A 1 21 ? -0.154 6.750 -3.811 1.00 0.00 21 ALA A CA 6
ATOM 5354 C C . ALA A 1 21 ? -1.425 6.006 -3.422 1.00 0.00 21 ALA A C 6
ATOM 5355 O O . ALA A 1 21 ? -2.455 6.104 -4.084 1.00 0.00 21 ALA A O 6
ATOM 5362 N N . LEU A 1 22 ? -1.352 5.266 -2.322 1.00 0.00 22 LEU A N 6
ATOM 5363 C CA . LEU A 1 22 ? -2.443 4.475 -1.782 1.00 0.00 22 LEU A CA 6
ATOM 5364 C C . LEU A 1 22 ? -3.596 5.389 -1.410 1.00 0.00 22 LEU A C 6
ATOM 5365 O O . LEU A 1 22 ? -4.758 5.053 -1.622 1.00 0.00 22 LEU A O 6
ATOM 5381 N N . LYS A 1 23 ? -3.294 6.570 -0.876 1.00 0.00 23 LYS A N 6
ATOM 5382 C CA . LYS A 1 23 ? -4.297 7.551 -0.490 1.00 0.00 23 LYS A CA 6
ATOM 5383 C C . LYS A 1 23 ? -4.856 8.281 -1.714 1.00 0.00 23 LYS A C 6
ATOM 5384 O O . LYS A 1 23 ? -5.766 9.092 -1.523 1.00 0.00 23 LYS A O 6
ATOM 5403 N N . LYS A 1 24 ? -4.328 8.096 -2.937 1.00 0.00 24 LYS A N 6
ATOM 5404 C CA . LYS A 1 24 ? -4.885 8.755 -4.127 1.00 0.00 24 LYS A CA 6
ATOM 5405 C C . LYS A 1 24 ? -6.225 8.085 -4.445 1.00 0.00 24 LYS A C 6
ATOM 5406 O O . LYS A 1 24 ? -7.102 8.737 -5.014 1.00 0.00 24 LYS A O 6
ATOM 5425 N N . VAL A 1 25 ? -6.380 6.808 -4.071 1.00 0.00 25 VAL A N 6
ATOM 5426 C CA . VAL A 1 25 ? -7.578 6.017 -4.285 1.00 0.00 25 VAL A CA 6
ATOM 5427 C C . VAL A 1 25 ? -8.743 6.734 -3.588 1.00 0.00 25 VAL A C 6
ATOM 5428 O O . VAL A 1 25 ? -8.672 6.972 -2.374 1.00 0.00 25 VAL A O 6
ATOM 5441 N N . PRO A 1 26 ? -9.796 7.119 -4.321 1.00 0.00 26 PRO A N 6
ATOM 5442 C CA . PRO A 1 26 ? -10.955 7.797 -3.765 1.00 0.00 26 PRO A CA 6
ATOM 5443 C C . PRO A 1 26 ? -11.784 6.801 -2.942 1.00 0.00 26 PRO A C 6
ATOM 5444 O O . PRO A 1 26 ? -12.519 5.984 -3.498 1.00 0.00 26 PRO A O 6
ATOM 5455 N N . GLY A 1 27 ? -11.637 6.868 -1.618 1.00 0.00 27 GLY A N 6
ATOM 5456 C CA . GLY A 1 27 ? -12.308 6.018 -0.639 1.00 0.00 27 GLY A CA 6
ATOM 5457 C C . GLY A 1 27 ? -11.399 5.693 0.550 1.00 0.00 27 GLY A C 6
ATOM 5458 O O . GLY A 1 27 ? -11.840 5.095 1.523 1.00 0.00 27 GLY A O 6
ATOM 5462 N N . VAL A 1 28 ? -10.119 6.060 0.505 1.00 0.00 28 VAL A N 6
ATOM 5463 C CA . VAL A 1 28 ? -9.166 5.788 1.573 1.00 0.00 28 VAL A CA 6
ATOM 5464 C C . VAL A 1 28 ? -9.202 6.885 2.633 1.00 0.00 28 VAL A C 6
ATOM 5465 O O . VAL A 1 28 ? -9.268 8.074 2.313 1.00 0.00 28 VAL A O 6
ATOM 5478 N N . GLU A 1 29 ? -9.084 6.495 3.900 1.00 0.00 29 GLU A N 6
ATOM 5479 C CA . GLU A 1 29 ? -9.082 7.384 5.049 1.00 0.00 29 GLU A CA 6
ATOM 5480 C C . GLU A 1 29 ? -7.675 7.377 5.640 1.00 0.00 29 GLU A C 6
ATOM 5481 O O . GLU A 1 29 ? -7.021 8.424 5.650 1.00 0.00 29 GLU A O 6
ATOM 5493 N N . LYS A 1 30 ? -7.170 6.216 6.063 1.00 0.00 30 LYS A N 6
ATOM 5494 C CA . LYS A 1 30 ? -5.841 6.047 6.650 1.00 0.00 30 LYS A CA 6
ATOM 5495 C C . LYS A 1 30 ? -5.187 4.806 6.036 1.00 0.00 30 LYS A C 6
ATOM 5496 O O . LYS A 1 30 ? -5.869 3.932 5.499 1.00 0.00 30 LYS A O 6
ATOM 5515 N N . VAL A 1 31 ? -3.856 4.755 6.080 1.00 0.00 31 VAL A N 6
ATOM 5516 C CA . VAL A 1 31 ? -3.050 3.660 5.557 1.00 0.00 31 VAL A CA 6
ATOM 5517 C C . VAL A 1 31 ? -1.885 3.465 6.523 1.00 0.00 31 VAL A C 6
ATOM 5518 O O . VAL A 1 31 ? -1.346 4.458 7.024 1.00 0.00 31 VAL A O 6
ATOM 5531 N N . GLU A 1 32 ? -1.442 2.225 6.715 1.00 0.00 32 GLU A N 6
ATOM 5532 C CA . GLU A 1 32 ? -0.362 1.820 7.589 1.00 0.00 32 GLU A CA 6
ATOM 5533 C C . GLU A 1 32 ? 0.702 1.056 6.781 1.00 0.00 32 GLU A C 6
ATOM 5534 O O . GLU A 1 32 ? 0.745 -0.177 6.799 1.00 0.00 32 GLU A O 6
ATOM 5546 N N . VAL A 1 33 ? 1.537 1.761 6.016 1.00 0.00 33 VAL A N 6
ATOM 5547 C CA . VAL A 1 33 ? 2.603 1.129 5.227 1.00 0.00 33 VAL A CA 6
ATOM 5548 C C . VAL A 1 33 ? 3.821 0.976 6.143 1.00 0.00 33 VAL A C 6
ATOM 5549 O O . VAL A 1 33 ? 4.084 1.874 6.948 1.00 0.00 33 VAL A O 6
ATOM 5562 N N . SER A 1 34 ? 4.579 -0.115 6.023 1.00 0.00 34 SER A N 6
ATOM 5563 C CA . SER A 1 34 ? 5.749 -0.388 6.833 1.00 0.00 34 SER A CA 6
ATOM 5564 C C . SER A 1 34 ? 6.844 -1.036 5.983 1.00 0.00 34 SER A C 6
ATOM 5565 O O . SER A 1 34 ? 6.570 -1.958 5.215 1.00 0.00 34 SER A O 6
ATOM 5573 N N . LEU A 1 35 ? 8.078 -0.539 6.120 1.00 0.00 35 LEU A N 6
ATOM 5574 C CA . LEU A 1 35 ? 9.264 -0.984 5.392 1.00 0.00 35 LEU A CA 6
ATOM 5575 C C . LEU A 1 35 ? 9.600 -2.445 5.668 1.00 0.00 35 LEU A C 6
ATOM 5576 O O . LEU A 1 35 ? 9.556 -3.282 4.770 1.00 0.00 35 LEU A O 6
ATOM 5592 N N . GLU A 1 36 ? 9.951 -2.717 6.919 1.00 0.00 36 GLU A N 6
ATOM 5593 C CA . GLU A 1 36 ? 10.356 -4.007 7.459 1.00 0.00 36 GLU A CA 6
ATOM 5594 C C . GLU A 1 36 ? 9.278 -5.083 7.428 1.00 0.00 36 GLU A C 6
ATOM 5595 O O . GLU A 1 36 ? 9.609 -6.262 7.333 1.00 0.00 36 GLU A O 6
ATOM 5607 N N . LYS A 1 37 ? 8.004 -4.702 7.527 1.00 0.00 37 LYS A N 6
ATOM 5608 C CA . LYS A 1 37 ? 6.901 -5.661 7.481 1.00 0.00 37 LYS A CA 6
ATOM 5609 C C . LYS A 1 37 ? 6.557 -6.024 6.034 1.00 0.00 37 LYS A C 6
ATOM 5610 O O . LYS A 1 37 ? 5.821 -6.990 5.838 1.00 0.00 37 LYS A O 6
ATOM 5629 N N . GLY A 1 38 ? 7.027 -5.251 5.042 1.00 0.00 38 GLY A N 6
ATOM 5630 C CA . GLY A 1 38 ? 6.738 -5.502 3.636 1.00 0.00 38 GLY A CA 6
ATOM 5631 C C . GLY A 1 38 ? 5.232 -5.474 3.412 1.00 0.00 38 GLY A C 6
ATOM 5632 O O . GLY A 1 38 ? 4.711 -6.251 2.613 1.00 0.00 38 GLY A O 6
ATOM 5636 N N . GLU A 1 39 ? 4.516 -4.601 4.127 1.00 0.00 39 GLU A N 6
ATOM 5637 C CA . GLU A 1 39 ? 3.072 -4.519 4.026 1.00 0.00 39 GLU A CA 6
ATOM 5638 C C . GLU A 1 39 ? 2.575 -3.085 4.038 1.00 0.00 39 GLU A C 6
ATOM 5639 O O . GLU A 1 39 ? 3.288 -2.140 4.392 1.00 0.00 39 GLU A O 6
ATOM 5651 N N . ALA A 1 40 ? 1.306 -2.969 3.671 1.00 0.00 40 ALA A N 6
ATOM 5652 C CA . ALA A 1 40 ? 0.507 -1.775 3.590 1.00 0.00 40 ALA A CA 6
ATOM 5653 C C . ALA A 1 40 ? -0.899 -2.196 3.974 1.00 0.00 40 ALA A C 6
ATOM 5654 O O . ALA A 1 40 ? -1.405 -3.186 3.442 1.00 0.00 40 ALA A O 6
ATOM 5661 N N . LEU A 1 41 ? -1.518 -1.481 4.907 1.00 0.00 41 LEU A N 6
ATOM 5662 C CA . LEU A 1 41 ? -2.869 -1.776 5.379 1.00 0.00 41 LEU A CA 6
ATOM 5663 C C . LEU A 1 41 ? -3.705 -0.546 5.115 1.00 0.00 41 LEU A C 6
ATOM 5664 O O . LEU A 1 41 ? -3.145 0.552 5.127 1.00 0.00 41 LEU A O 6
ATOM 5680 N N . VAL A 1 42 ? -5.017 -0.703 4.962 1.00 0.00 42 VAL A N 6
ATOM 5681 C CA . VAL A 1 42 ? -5.919 0.405 4.695 1.00 0.00 42 VAL A CA 6
ATOM 5682 C C . VAL A 1 42 ? -7.101 0.400 5.654 1.00 0.00 42 VAL A C 6
ATOM 5683 O O . VAL A 1 42 ? -7.538 -0.635 6.168 1.00 0.00 42 VAL A O 6
ATOM 5696 N N . GLU A 1 43 ? -7.619 1.602 5.864 1.00 0.00 43 GLU A N 6
ATOM 5697 C CA . GLU A 1 43 ? -8.747 1.989 6.668 1.00 0.00 43 GLU A CA 6
ATOM 5698 C C . GLU A 1 43 ? -9.458 2.953 5.723 1.00 0.00 43 GLU A C 6
ATOM 5699 O O . GLU A 1 43 ? -8.908 3.992 5.346 1.00 0.00 43 GLU A O 6
ATOM 5711 N N . GLY A 1 44 ? -10.624 2.560 5.235 1.00 0.00 44 GLY A N 6
ATOM 5712 C CA . GLY A 1 44 ? -11.423 3.337 4.309 1.00 0.00 44 GLY A CA 6
ATOM 5713 C C . GLY A 1 44 ? -12.430 2.424 3.626 1.00 0.00 44 GLY A C 6
ATOM 5714 O O . GLY A 1 44 ? -12.493 1.219 3.907 1.00 0.00 44 GLY A O 6
ATOM 5718 N N . THR A 1 45 ? -13.196 2.998 2.710 1.00 0.00 45 THR A N 6
ATOM 5719 C CA . THR A 1 45 ? -14.241 2.360 1.938 1.00 0.00 45 THR A CA 6
ATOM 5720 C C . THR A 1 45 ? -13.722 1.875 0.584 1.00 0.00 45 THR A C 6
ATOM 5721 O O . THR A 1 45 ? -14.459 1.247 -0.183 1.00 0.00 45 THR A O 6
ATOM 5732 N N . ALA A 1 46 ? -12.435 2.114 0.317 1.00 0.00 46 ALA A N 6
ATOM 5733 C CA . ALA A 1 46 ? -11.781 1.747 -0.924 1.00 0.00 46 ALA A CA 6
ATOM 5734 C C . ALA A 1 46 ? -11.791 0.232 -1.149 1.00 0.00 46 ALA A C 6
ATOM 5735 O O . ALA A 1 46 ? -11.662 -0.537 -0.185 1.00 0.00 46 ALA A O 6
ATOM 5742 N N . ASP A 1 47 ? -11.915 -0.189 -2.406 1.00 0.00 47 ASP A N 6
ATOM 5743 C CA . ASP A 1 47 ? -11.955 -1.590 -2.833 1.00 0.00 47 ASP A CA 6
ATOM 5744 C C . ASP A 1 47 ? -10.538 -2.160 -2.909 1.00 0.00 47 ASP A C 6
ATOM 5745 O O . ASP A 1 47 ? -9.617 -1.433 -3.288 1.00 0.00 47 ASP A O 6
ATOM 5754 N N . PRO A 1 48 ? -10.333 -3.468 -2.665 1.00 0.00 48 PRO A N 6
ATOM 5755 C CA . PRO A 1 48 ? -9.004 -4.070 -2.681 1.00 0.00 48 PRO A CA 6
ATOM 5756 C C . PRO A 1 48 ? -8.233 -3.964 -3.995 1.00 0.00 48 PRO A C 6
ATOM 5757 O O . PRO A 1 48 ? -7.021 -3.762 -3.955 1.00 0.00 48 PRO A O 6
ATOM 5768 N N . LYS A 1 49 ? -8.898 -4.100 -5.146 1.00 0.00 49 LYS A N 6
ATOM 5769 C CA . LYS A 1 49 ? -8.224 -4.029 -6.444 1.00 0.00 49 LYS A CA 6
ATOM 5770 C C . LYS A 1 49 ? -7.617 -2.646 -6.655 1.00 0.00 49 LYS A C 6
ATOM 5771 O O . LYS A 1 49 ? -6.443 -2.540 -6.997 1.00 0.00 49 LYS A O 6
ATOM 5790 N N . ALA A 1 50 ? -8.382 -1.584 -6.382 1.00 0.00 50 ALA A N 6
ATOM 5791 C CA . ALA A 1 50 ? -7.899 -0.218 -6.544 1.00 0.00 50 ALA A CA 6
ATOM 5792 C C . ALA A 1 50 ? -6.660 0.067 -5.679 1.00 0.00 50 ALA A C 6
ATOM 5793 O O . ALA A 1 50 ? -5.860 0.938 -6.031 1.00 0.00 50 ALA A O 6
ATOM 5800 N N . LEU A 1 51 ? -6.500 -0.638 -4.551 1.00 0.00 51 LEU A N 6
ATOM 5801 C CA . LEU A 1 51 ? -5.367 -0.475 -3.647 1.00 0.00 51 LEU A CA 6
ATOM 5802 C C . LEU A 1 51 ? -4.100 -1.025 -4.291 1.00 0.00 51 LEU A C 6
ATOM 5803 O O . LEU A 1 51 ? -3.118 -0.291 -4.383 1.00 0.00 51 LEU A O 6
ATOM 5819 N N . VAL A 1 52 ? -4.088 -2.300 -4.703 1.00 0.00 52 VAL A N 6
ATOM 5820 C CA . VAL A 1 52 ? -2.908 -2.895 -5.343 1.00 0.00 52 VAL A CA 6
ATOM 5821 C C . VAL A 1 52 ? -2.526 -2.075 -6.578 1.00 0.00 52 VAL A C 6
ATOM 5822 O O . VAL A 1 52 ? -1.360 -1.717 -6.739 1.00 0.00 52 VAL A O 6
ATOM 5835 N N . GLN A 1 53 ? -3.518 -1.715 -7.390 1.00 0.00 53 GLN A N 6
ATOM 5836 C CA . GLN A 1 53 ? -3.373 -0.945 -8.610 1.00 0.00 53 GLN A CA 6
ATOM 5837 C C . GLN A 1 53 ? -2.556 0.333 -8.369 1.00 0.00 53 GLN A C 6
ATOM 5838 O O . GLN A 1 53 ? -1.608 0.600 -9.104 1.00 0.00 53 GLN A O 6
ATOM 5852 N N . ALA A 1 54 ? -2.873 1.099 -7.321 1.00 0.00 54 ALA A N 6
ATOM 5853 C CA . ALA A 1 54 ? -2.177 2.340 -6.990 1.00 0.00 54 ALA A CA 6
ATOM 5854 C C . ALA A 1 54 ? -0.712 2.141 -6.576 1.00 0.00 54 ALA A C 6
ATOM 5855 O O . ALA A 1 54 ? 0.064 3.100 -6.607 1.00 0.00 54 ALA A O 6
ATOM 5862 N N . VAL A 1 55 ? -0.330 0.939 -6.140 1.00 0.00 55 VAL A N 6
ATOM 5863 C CA . VAL A 1 55 ? 1.028 0.627 -5.708 1.00 0.00 55 VAL A CA 6
ATOM 5864 C C . VAL A 1 55 ? 1.830 0.167 -6.913 1.00 0.00 55 VAL A C 6
ATOM 5865 O O . VAL A 1 55 ? 3.024 0.460 -7.007 1.00 0.00 55 VAL A O 6
ATOM 5878 N N . GLU A 1 56 ? 1.183 -0.550 -7.828 1.00 0.00 56 GLU A N 6
ATOM 5879 C CA . GLU A 1 56 ? 1.817 -1.019 -9.040 1.00 0.00 56 GLU A CA 6
ATOM 5880 C C . GLU A 1 56 ? 2.213 0.227 -9.855 1.00 0.00 56 GLU A C 6
ATOM 5881 O O . GLU A 1 56 ? 3.286 0.245 -10.453 1.00 0.00 56 GLU A O 6
ATOM 5893 N N . GLU A 1 57 ? 1.416 1.309 -9.792 1.00 0.00 57 GLU A N 6
ATOM 5894 C CA . GLU A 1 57 ? 1.697 2.566 -10.488 1.00 0.00 57 GLU A CA 6
ATOM 5895 C C . GLU A 1 57 ? 2.979 3.219 -9.950 1.00 0.00 57 GLU A C 6
ATOM 5896 O O . GLU A 1 57 ? 3.597 4.008 -10.662 1.00 0.00 57 GLU A O 6
ATOM 5908 N N . GLU A 1 58 ? 3.369 2.950 -8.699 1.00 0.00 58 GLU A N 6
ATOM 5909 C CA . GLU A 1 58 ? 4.583 3.502 -8.106 1.00 0.00 58 GLU A CA 6
ATOM 5910 C C . GLU A 1 58 ? 5.815 2.680 -8.529 1.00 0.00 58 GLU A C 6
ATOM 5911 O O . GLU A 1 58 ? 6.932 3.043 -8.152 1.00 0.00 58 GLU A O 6
ATOM 5923 N N . GLY A 1 59 ? 5.656 1.575 -9.266 1.00 0.00 59 GLY A N 6
ATOM 5924 C CA . GLY A 1 59 ? 6.761 0.739 -9.722 1.00 0.00 59 GLY A CA 6
ATOM 5925 C C . GLY A 1 59 ? 7.081 -0.431 -8.797 1.00 0.00 59 GLY A C 6
ATOM 5926 O O . GLY A 1 59 ? 8.205 -0.939 -8.831 1.00 0.00 59 GLY A O 6
ATOM 5930 N N . TYR A 1 60 ? 6.158 -0.833 -7.920 1.00 0.00 60 TYR A N 6
ATOM 5931 C CA . TYR A 1 60 ? 6.359 -1.959 -7.011 1.00 0.00 60 TYR A CA 6
ATOM 5932 C C . TYR A 1 60 ? 5.399 -3.084 -7.395 1.00 0.00 60 TYR A C 6
ATOM 5933 O O . TYR A 1 60 ? 4.611 -2.946 -8.333 1.00 0.00 60 TYR A O 6
ATOM 5951 N N . LYS A 1 61 ? 5.492 -4.213 -6.697 1.00 0.00 61 LYS A N 6
ATOM 5952 C CA . LYS A 1 61 ? 4.648 -5.375 -6.930 1.00 0.00 61 LYS A CA 6
ATOM 5953 C C . LYS A 1 61 ? 3.847 -5.539 -5.658 1.00 0.00 61 LYS A C 6
ATOM 5954 O O . LYS A 1 61 ? 4.464 -5.707 -4.605 1.00 0.00 61 LYS A O 6
ATOM 5973 N N . ALA A 1 62 ? 2.521 -5.404 -5.709 1.00 0.00 62 ALA A N 6
ATOM 5974 C CA . ALA A 1 62 ? 1.709 -5.591 -4.510 1.00 0.00 62 ALA A CA 6
ATOM 5975 C C . ALA A 1 62 ? 0.676 -6.676 -4.790 1.00 0.00 62 ALA A C 6
ATOM 5976 O O . ALA A 1 62 ? 0.299 -6.881 -5.946 1.00 0.00 62 ALA A O 6
ATOM 5983 N N . GLU A 1 63 ? 0.202 -7.357 -3.750 1.00 0.00 63 GLU A N 6
ATOM 5984 C CA . GLU A 1 63 ? -0.784 -8.424 -3.841 1.00 0.00 63 GLU A CA 6
ATOM 5985 C C . GLU A 1 63 ? -1.547 -8.510 -2.518 1.00 0.00 63 GLU A C 6
ATOM 5986 O O . GLU A 1 63 ? -0.975 -8.332 -1.442 1.00 0.00 63 GLU A O 6
ATOM 5998 N N . VAL A 1 64 ? -2.863 -8.698 -2.582 1.00 0.00 64 VAL A N 6
ATOM 5999 C CA . VAL A 1 64 ? -3.709 -8.760 -1.392 1.00 0.00 64 VAL A CA 6
ATOM 6000 C C . VAL A 1 64 ? -3.519 -10.085 -0.648 1.00 0.00 64 VAL A C 6
ATOM 6001 O O . VAL A 1 64 ? -3.405 -11.148 -1.258 1.00 0.00 64 VAL A O 6
ATOM 6014 N N . LEU A 1 65 ? -3.500 -10.033 0.688 1.00 0.00 65 LEU A N 6
ATOM 6015 C CA . LEU A 1 65 ? -3.347 -11.196 1.567 1.00 0.00 65 LEU A CA 6
ATOM 6016 C C . LEU A 1 65 ? -4.710 -11.661 2.099 1.00 0.00 65 LEU A C 6
ATOM 6017 O O . LEU A 1 65 ? -4.786 -12.297 3.149 1.00 0.00 65 LEU A O 6
ATOM 6033 N N . ALA A 1 66 ? -5.798 -11.271 1.440 1.00 0.00 66 ALA A N 6
ATOM 6034 C CA . ALA A 1 66 ? -7.174 -11.593 1.764 1.00 0.00 66 ALA A CA 6
ATOM 6035 C C . ALA A 1 66 ? -7.859 -11.817 0.436 1.00 0.00 66 ALA A C 6
ATOM 6036 O O . ALA A 1 66 ? -7.713 -10.939 -0.446 1.00 0.00 66 ALA A O 6
ATOM 6043 N N . MET A 1 1 ? -11.267 -2.145 6.711 1.00 0.00 1 MET A N 7
ATOM 6044 C CA . MET A 1 1 ? -9.842 -2.478 6.843 1.00 0.00 1 MET A CA 7
ATOM 6045 C C . MET A 1 1 ? -9.503 -3.557 5.836 1.00 0.00 1 MET A C 7
ATOM 6046 O O . MET A 1 1 ? -10.261 -4.516 5.675 1.00 0.00 1 MET A O 7
ATOM 6060 N N . LEU A 1 2 ? -8.364 -3.387 5.166 1.00 0.00 2 LEU A N 7
ATOM 6061 C CA . LEU A 1 2 ? -7.841 -4.304 4.167 1.00 0.00 2 LEU A CA 7
ATOM 6062 C C . LEU A 1 2 ? -6.351 -4.485 4.414 1.00 0.00 2 LEU A C 7
ATOM 6063 O O . LEU A 1 2 ? -5.740 -3.733 5.181 1.00 0.00 2 LEU A O 7
ATOM 6079 N N . LYS A 1 3 ? -5.772 -5.482 3.751 1.00 0.00 3 LYS A N 7
ATOM 6080 C CA . LYS A 1 3 ? -4.363 -5.833 3.842 1.00 0.00 3 LYS A CA 7
ATOM 6081 C C . LYS A 1 3 ? -3.778 -5.798 2.439 1.00 0.00 3 LYS A C 7
ATOM 6082 O O . LYS A 1 3 ? -4.511 -5.904 1.448 1.00 0.00 3 LYS A O 7
ATOM 6101 N N . LEU A 1 4 ? -2.462 -5.672 2.349 1.00 0.00 4 LEU A N 7
ATOM 6102 C CA . LEU A 1 4 ? -1.726 -5.629 1.097 1.00 0.00 4 LEU A CA 7
ATOM 6103 C C . LEU A 1 4 ? -0.299 -6.051 1.396 1.00 0.00 4 LEU A C 7
ATOM 6104 O O . LEU A 1 4 ? 0.299 -5.558 2.358 1.00 0.00 4 LEU A O 7
ATOM 6120 N N . LYS A 1 5 ? 0.218 -6.967 0.586 1.00 0.00 5 LYS A N 7
ATOM 6121 C CA . LYS A 1 5 ? 1.575 -7.469 0.678 1.00 0.00 5 LYS A CA 7
ATOM 6122 C C . LYS A 1 5 ? 2.299 -6.680 -0.396 1.00 0.00 5 LYS A C 7
ATOM 6123 O O . LYS A 1 5 ? 1.860 -6.705 -1.546 1.00 0.00 5 LYS A O 7
ATOM 6142 N N . VAL A 1 6 ? 3.347 -5.950 -0.042 1.00 0.00 6 VAL A N 7
ATOM 6143 C CA . VAL A 1 6 ? 4.133 -5.157 -0.973 1.00 0.00 6 VAL A CA 7
ATOM 6144 C C . VAL A 1 6 ? 5.520 -5.771 -1.011 1.00 0.00 6 VAL A C 7
ATOM 6145 O O . VAL A 1 6 ? 6.059 -6.206 0.016 1.00 0.00 6 VAL A O 7
ATOM 6158 N N . GLU A 1 7 ? 6.138 -5.754 -2.179 1.00 0.00 7 GLU A N 7
ATOM 6159 C CA . GLU A 1 7 ? 7.454 -6.283 -2.404 1.00 0.00 7 GLU A CA 7
ATOM 6160 C C . GLU A 1 7 ? 8.208 -5.255 -3.253 1.00 0.00 7 GLU A C 7
ATOM 6161 O O . GLU A 1 7 ? 7.709 -4.811 -4.290 1.00 0.00 7 GLU A O 7
ATOM 6173 N N . GLY A 1 8 ? 9.375 -4.824 -2.765 1.00 0.00 8 GLY A N 7
ATOM 6174 C CA . GLY A 1 8 ? 10.248 -3.860 -3.419 1.00 0.00 8 GLY A CA 7
ATOM 6175 C C . GLY A 1 8 ? 10.572 -2.628 -2.569 1.00 0.00 8 GLY A C 7
ATOM 6176 O O . GLY A 1 8 ? 11.488 -1.888 -2.937 1.00 0.00 8 GLY A O 7
ATOM 6180 N N . MET A 1 9 ? 9.836 -2.338 -1.486 1.00 0.00 9 MET A N 7
ATOM 6181 C CA . MET A 1 9 ? 10.132 -1.177 -0.643 1.00 0.00 9 MET A CA 7
ATOM 6182 C C . MET A 1 9 ? 11.499 -1.427 -0.004 1.00 0.00 9 MET A C 7
ATOM 6183 O O . MET A 1 9 ? 11.711 -2.493 0.568 1.00 0.00 9 MET A O 7
ATOM 6197 N N . THR A 1 10 ? 12.405 -0.445 -0.045 1.00 0.00 10 THR A N 7
ATOM 6198 C CA . THR A 1 10 ? 13.752 -0.603 0.511 1.00 0.00 10 THR A CA 7
ATOM 6199 C C . THR A 1 10 ? 14.238 0.577 1.367 1.00 0.00 10 THR A C 7
ATOM 6200 O O . THR A 1 10 ? 15.114 0.391 2.213 1.00 0.00 10 THR A O 7
ATOM 6211 N N . CYS A 1 11 ? 13.678 1.780 1.207 1.00 0.00 11 CYS A N 7
ATOM 6212 C CA . CYS A 1 11 ? 14.068 2.952 1.985 1.00 0.00 11 CYS A CA 7
ATOM 6213 C C . CYS A 1 11 ? 12.818 3.685 2.442 1.00 0.00 11 CYS A C 7
ATOM 6214 O O . CYS A 1 11 ? 11.738 3.463 1.893 1.00 0.00 11 CYS A O 7
ATOM 6222 N N . ASN A 1 12 ? 12.989 4.627 3.371 1.00 0.00 12 ASN A N 7
ATOM 6223 C CA . ASN A 1 12 ? 11.930 5.458 3.939 1.00 0.00 12 ASN A CA 7
ATOM 6224 C C . ASN A 1 12 ? 11.173 6.157 2.799 1.00 0.00 12 ASN A C 7
ATOM 6225 O O . ASN A 1 12 ? 9.948 6.286 2.845 1.00 0.00 12 ASN A O 7
ATOM 6236 N N . HIS A 1 13 ? 11.886 6.562 1.741 1.00 0.00 13 HIS A N 7
ATOM 6237 C CA . HIS A 1 13 ? 11.353 7.220 0.552 1.00 0.00 13 HIS A CA 7
ATOM 6238 C C . HIS A 1 13 ? 10.315 6.320 -0.131 1.00 0.00 13 HIS A C 7
ATOM 6239 O O . HIS A 1 13 ? 9.248 6.791 -0.523 1.00 0.00 13 HIS A O 7
ATOM 6253 N N . CYS A 1 14 ? 10.610 5.023 -0.269 1.00 0.00 14 CYS A N 7
ATOM 6254 C CA . CYS A 1 14 ? 9.702 4.065 -0.886 1.00 0.00 14 CYS A CA 7
ATOM 6255 C C . CYS A 1 14 ? 8.395 4.029 -0.097 1.00 0.00 14 CYS A C 7
ATOM 6256 O O . CYS A 1 14 ? 7.317 4.047 -0.683 1.00 0.00 14 CYS A O 7
ATOM 6264 N N . VAL A 1 15 ? 8.495 4.005 1.234 1.00 0.00 15 VAL A N 7
ATOM 6265 C CA . VAL A 1 15 ? 7.340 3.960 2.114 1.00 0.00 15 VAL A CA 7
ATOM 6266 C C . VAL A 1 15 ? 6.428 5.147 1.841 1.00 0.00 15 VAL A C 7
ATOM 6267 O O . VAL A 1 15 ? 5.238 4.949 1.604 1.00 0.00 15 VAL A O 7
ATOM 6280 N N . MET A 1 16 ? 6.963 6.371 1.882 1.00 0.00 16 MET A N 7
ATOM 6281 C CA . MET A 1 16 ? 6.157 7.564 1.659 1.00 0.00 16 MET A CA 7
ATOM 6282 C C . MET A 1 16 ? 5.563 7.631 0.257 1.00 0.00 16 MET A C 7
ATOM 6283 O O . MET A 1 16 ? 4.397 8.008 0.148 1.00 0.00 16 MET A O 7
ATOM 6297 N N . ALA A 1 17 ? 6.300 7.217 -0.779 1.00 0.00 17 ALA A N 7
ATOM 6298 C CA . ALA A 1 17 ? 5.817 7.226 -2.156 1.00 0.00 17 ALA A CA 7
ATOM 6299 C C . ALA A 1 17 ? 4.539 6.393 -2.237 1.00 0.00 17 ALA A C 7
ATOM 6300 O O . ALA A 1 17 ? 3.456 6.902 -2.534 1.00 0.00 17 ALA A O 7
ATOM 6307 N N . VAL A 1 18 ? 4.660 5.114 -1.882 1.00 0.00 18 VAL A N 7
ATOM 6308 C CA . VAL A 1 18 ? 3.558 4.168 -1.902 1.00 0.00 18 VAL A CA 7
ATOM 6309 C C . VAL A 1 18 ? 2.447 4.633 -0.941 1.00 0.00 18 VAL A C 7
ATOM 6310 O O . VAL A 1 18 ? 1.263 4.544 -1.259 1.00 0.00 18 VAL A O 7
ATOM 6323 N N . THR A 1 19 ? 2.787 5.185 0.228 1.00 0.00 19 THR A N 7
ATOM 6324 C CA . THR A 1 19 ? 1.794 5.673 1.183 1.00 0.00 19 THR A CA 7
ATOM 6325 C C . THR A 1 19 ? 0.933 6.746 0.509 1.00 0.00 19 THR A C 7
ATOM 6326 O O . THR A 1 19 ? -0.295 6.665 0.517 1.00 0.00 19 THR A O 7
ATOM 6337 N N . LYS A 1 20 ? 1.563 7.765 -0.078 1.00 0.00 20 LYS A N 7
ATOM 6338 C CA . LYS A 1 20 ? 0.851 8.849 -0.730 1.00 0.00 20 LYS A CA 7
ATOM 6339 C C . LYS A 1 20 ? 0.011 8.368 -1.891 1.00 0.00 20 LYS A C 7
ATOM 6340 O O . LYS A 1 20 ? -1.123 8.829 -2.037 1.00 0.00 20 LYS A O 7
ATOM 6359 N N . ALA A 1 21 ? 0.560 7.489 -2.719 1.00 0.00 21 ALA A N 7
ATOM 6360 C CA . ALA A 1 21 ? -0.139 6.969 -3.872 1.00 0.00 21 ALA A CA 7
ATOM 6361 C C . ALA A 1 21 ? -1.340 6.127 -3.444 1.00 0.00 21 ALA A C 7
ATOM 6362 O O . ALA A 1 21 ? -2.388 6.219 -4.078 1.00 0.00 21 ALA A O 7
ATOM 6369 N N . LEU A 1 22 ? -1.247 5.351 -2.357 1.00 0.00 22 LEU A N 7
ATOM 6370 C CA . LEU A 1 22 ? -2.362 4.518 -1.897 1.00 0.00 22 LEU A CA 7
ATOM 6371 C C . LEU A 1 22 ? -3.538 5.407 -1.519 1.00 0.00 22 LEU A C 7
ATOM 6372 O O . LEU A 1 22 ? -4.689 5.113 -1.827 1.00 0.00 22 LEU A O 7
ATOM 6388 N N . LYS A 1 23 ? -3.252 6.543 -0.887 1.00 0.00 23 LYS A N 7
ATOM 6389 C CA . LYS A 1 23 ? -4.265 7.494 -0.451 1.00 0.00 23 LYS A CA 7
ATOM 6390 C C . LYS A 1 23 ? -5.010 8.192 -1.590 1.00 0.00 23 LYS A C 7
ATOM 6391 O O . LYS A 1 23 ? -6.010 8.859 -1.315 1.00 0.00 23 LYS A O 7
ATOM 6410 N N . LYS A 1 24 ? -4.556 8.090 -2.845 1.00 0.00 24 LYS A N 7
ATOM 6411 C CA . LYS A 1 24 ? -5.250 8.717 -3.974 1.00 0.00 24 LYS A CA 7
ATOM 6412 C C . LYS A 1 24 ? -6.512 7.916 -4.328 1.00 0.00 24 LYS A C 7
ATOM 6413 O O . LYS A 1 24 ? -7.395 8.433 -5.018 1.00 0.00 24 LYS A O 7
ATOM 6432 N N . VAL A 1 25 ? -6.608 6.665 -3.881 1.00 0.00 25 VAL A N 7
ATOM 6433 C CA . VAL A 1 25 ? -7.726 5.779 -4.147 1.00 0.00 25 VAL A CA 7
ATOM 6434 C C . VAL A 1 25 ? -9.014 6.285 -3.494 1.00 0.00 25 VAL A C 7
ATOM 6435 O O . VAL A 1 25 ? -8.998 6.673 -2.320 1.00 0.00 25 VAL A O 7
ATOM 6448 N N . PRO A 1 26 ? -10.138 6.286 -4.242 1.00 0.00 26 PRO A N 7
ATOM 6449 C CA . PRO A 1 26 ? -11.410 6.724 -3.719 1.00 0.00 26 PRO A CA 7
ATOM 6450 C C . PRO A 1 26 ? -11.858 5.700 -2.682 1.00 0.00 26 PRO A C 7
ATOM 6451 O O . PRO A 1 26 ? -12.052 4.514 -2.974 1.00 0.00 26 PRO A O 7
ATOM 6462 N N . GLY A 1 27 ? -11.944 6.178 -1.457 1.00 0.00 27 GLY A N 7
ATOM 6463 C CA . GLY A 1 27 ? -12.364 5.452 -0.275 1.00 0.00 27 GLY A CA 7
ATOM 6464 C C . GLY A 1 27 ? -11.249 5.234 0.734 1.00 0.00 27 GLY A C 7
ATOM 6465 O O . GLY A 1 27 ? -11.515 4.631 1.769 1.00 0.00 27 GLY A O 7
ATOM 6469 N N . VAL A 1 28 ? -9.994 5.612 0.460 1.00 0.00 28 VAL A N 7
ATOM 6470 C CA . VAL A 1 28 ? -8.945 5.411 1.453 1.00 0.00 28 VAL A CA 7
ATOM 6471 C C . VAL A 1 28 ? -9.040 6.552 2.453 1.00 0.00 28 VAL A C 7
ATOM 6472 O O . VAL A 1 28 ? -9.067 7.721 2.071 1.00 0.00 28 VAL A O 7
ATOM 6485 N N . GLU A 1 29 ? -9.035 6.189 3.731 1.00 0.00 29 GLU A N 7
ATOM 6486 C CA . GLU A 1 29 ? -9.106 7.110 4.847 1.00 0.00 29 GLU A CA 7
ATOM 6487 C C . GLU A 1 29 ? -7.703 7.202 5.441 1.00 0.00 29 GLU A C 7
ATOM 6488 O O . GLU A 1 29 ? -7.056 8.250 5.404 1.00 0.00 29 GLU A O 7
ATOM 6500 N N . LYS A 1 30 ? -7.187 6.081 5.945 1.00 0.00 30 LYS A N 7
ATOM 6501 C CA . LYS A 1 30 ? -5.868 5.994 6.551 1.00 0.00 30 LYS A CA 7
ATOM 6502 C C . LYS A 1 30 ? -5.184 4.735 6.042 1.00 0.00 30 LYS A C 7
ATOM 6503 O O . LYS A 1 30 ? -5.844 3.830 5.514 1.00 0.00 30 LYS A O 7
ATOM 6522 N N . VAL A 1 31 ? -3.858 4.744 6.130 1.00 0.00 31 VAL A N 7
ATOM 6523 C CA . VAL A 1 31 ? -2.968 3.684 5.701 1.00 0.00 31 VAL A CA 7
ATOM 6524 C C . VAL A 1 31 ? -1.840 3.582 6.734 1.00 0.00 31 VAL A C 7
ATOM 6525 O O . VAL A 1 31 ? -1.514 4.586 7.384 1.00 0.00 31 VAL A O 7
ATOM 6538 N N . GLU A 1 32 ? -1.214 2.415 6.867 1.00 0.00 32 GLU A N 7
ATOM 6539 C CA . GLU A 1 32 ? -0.116 2.154 7.789 1.00 0.00 32 GLU A CA 7
ATOM 6540 C C . GLU A 1 32 ? 0.796 1.164 7.066 1.00 0.00 32 GLU A C 7
ATOM 6541 O O . GLU A 1 32 ? 0.397 0.027 6.815 1.00 0.00 32 GLU A O 7
ATOM 6553 N N . VAL A 1 33 ? 2.001 1.596 6.692 1.00 0.00 33 VAL A N 7
ATOM 6554 C CA . VAL A 1 33 ? 2.966 0.780 5.959 1.00 0.00 33 VAL A CA 7
ATOM 6555 C C . VAL A 1 33 ? 4.206 0.508 6.828 1.00 0.00 33 VAL A C 7
ATOM 6556 O O . VAL A 1 33 ? 4.553 1.342 7.671 1.00 0.00 33 VAL A O 7
ATOM 6569 N N . SER A 1 34 ? 4.877 -0.632 6.643 1.00 0.00 34 SER A N 7
ATOM 6570 C CA . SER A 1 34 ? 6.073 -1.033 7.382 1.00 0.00 34 SER A CA 7
ATOM 6571 C C . SER A 1 34 ? 7.173 -1.389 6.391 1.00 0.00 34 SER A C 7
ATOM 6572 O O . SER A 1 34 ? 6.903 -2.062 5.393 1.00 0.00 34 SER A O 7
ATOM 6580 N N . LEU A 1 35 ? 8.400 -0.917 6.641 1.00 0.00 35 LEU A N 7
ATOM 6581 C CA . LEU A 1 35 ? 9.560 -1.190 5.784 1.00 0.00 35 LEU A CA 7
ATOM 6582 C C . LEU A 1 35 ? 10.198 -2.530 6.151 1.00 0.00 35 LEU A C 7
ATOM 6583 O O . LEU A 1 35 ? 10.889 -3.149 5.343 1.00 0.00 35 LEU A O 7
ATOM 6599 N N . GLU A 1 36 ? 9.936 -2.996 7.368 1.00 0.00 36 GLU A N 7
ATOM 6600 C CA . GLU A 1 36 ? 10.448 -4.243 7.891 1.00 0.00 36 GLU A CA 7
ATOM 6601 C C . GLU A 1 36 ? 9.586 -5.435 7.474 1.00 0.00 36 GLU A C 7
ATOM 6602 O O . GLU A 1 36 ? 10.122 -6.498 7.153 1.00 0.00 36 GLU A O 7
ATOM 6614 N N . LYS A 1 37 ? 8.264 -5.250 7.447 1.00 0.00 37 LYS A N 7
ATOM 6615 C CA . LYS A 1 37 ? 7.300 -6.300 7.128 1.00 0.00 37 LYS A CA 7
ATOM 6616 C C . LYS A 1 37 ? 6.770 -6.316 5.695 1.00 0.00 37 LYS A C 7
ATOM 6617 O O . LYS A 1 37 ? 6.130 -7.301 5.326 1.00 0.00 37 LYS A O 7
ATOM 6636 N N . GLY A 1 38 ? 6.979 -5.267 4.892 1.00 0.00 38 GLY A N 7
ATOM 6637 C CA . GLY A 1 38 ? 6.471 -5.250 3.524 1.00 0.00 38 GLY A CA 7
ATOM 6638 C C . GLY A 1 38 ? 4.947 -5.364 3.494 1.00 0.00 38 GLY A C 7
ATOM 6639 O O . GLY A 1 38 ? 4.390 -5.996 2.600 1.00 0.00 38 GLY A O 7
ATOM 6643 N N . GLU A 1 39 ? 4.266 -4.804 4.495 1.00 0.00 39 GLU A N 7
ATOM 6644 C CA . GLU A 1 39 ? 2.815 -4.830 4.614 1.00 0.00 39 GLU A CA 7
ATOM 6645 C C . GLU A 1 39 ? 2.304 -3.402 4.605 1.00 0.00 39 GLU A C 7
ATOM 6646 O O . GLU A 1 39 ? 2.960 -2.489 5.123 1.00 0.00 39 GLU A O 7
ATOM 6658 N N . ALA A 1 40 ? 1.098 -3.253 4.070 1.00 0.00 40 ALA A N 7
ATOM 6659 C CA . ALA A 1 40 ? 0.386 -1.994 3.932 1.00 0.00 40 ALA A CA 7
ATOM 6660 C C . ALA A 1 40 ? -1.063 -2.188 4.360 1.00 0.00 40 ALA A C 7
ATOM 6661 O O . ALA A 1 40 ? -1.880 -2.733 3.619 1.00 0.00 40 ALA A O 7
ATOM 6668 N N . LEU A 1 41 ? -1.385 -1.810 5.592 1.00 0.00 41 LEU A N 7
ATOM 6669 C CA . LEU A 1 41 ? -2.740 -1.939 6.103 1.00 0.00 41 LEU A CA 7
ATOM 6670 C C . LEU A 1 41 ? -3.528 -0.725 5.652 1.00 0.00 41 LEU A C 7
ATOM 6671 O O . LEU A 1 41 ? -2.994 0.389 5.584 1.00 0.00 41 LEU A O 7
ATOM 6687 N N . VAL A 1 42 ? -4.817 -0.919 5.411 1.00 0.00 42 VAL A N 7
ATOM 6688 C CA . VAL A 1 42 ? -5.748 0.109 4.975 1.00 0.00 42 VAL A CA 7
ATOM 6689 C C . VAL A 1 42 ? -6.880 0.169 6.003 1.00 0.00 42 VAL A C 7
ATOM 6690 O O . VAL A 1 42 ? -7.220 -0.864 6.587 1.00 0.00 42 VAL A O 7
ATOM 6703 N N . GLU A 1 43 ? -7.505 1.335 6.181 1.00 0.00 43 GLU A N 7
ATOM 6704 C CA . GLU A 1 43 ? -8.605 1.520 7.131 1.00 0.00 43 GLU A CA 7
ATOM 6705 C C . GLU A 1 43 ? -9.876 2.088 6.483 1.00 0.00 43 GLU A C 7
ATOM 6706 O O . GLU A 1 43 ? -10.914 2.132 7.135 1.00 0.00 43 GLU A O 7
ATOM 6718 N N . GLY A 1 44 ? -9.819 2.536 5.226 1.00 0.00 44 GLY A N 7
ATOM 6719 C CA . GLY A 1 44 ? -10.969 3.116 4.534 1.00 0.00 44 GLY A CA 7
ATOM 6720 C C . GLY A 1 44 ? -11.924 2.091 3.926 1.00 0.00 44 GLY A C 7
ATOM 6721 O O . GLY A 1 44 ? -11.834 0.899 4.224 1.00 0.00 44 GLY A O 7
ATOM 6725 N N . THR A 1 45 ? -12.849 2.549 3.082 1.00 0.00 45 THR A N 7
ATOM 6726 C CA . THR A 1 45 ? -13.843 1.726 2.392 1.00 0.00 45 THR A CA 7
ATOM 6727 C C . THR A 1 45 ? -13.420 1.443 0.940 1.00 0.00 45 THR A C 7
ATOM 6728 O O . THR A 1 45 ? -14.214 0.946 0.142 1.00 0.00 45 THR A O 7
ATOM 6739 N N . ALA A 1 46 ? -12.179 1.789 0.574 1.00 0.00 46 ALA A N 7
ATOM 6740 C CA . ALA A 1 46 ? -11.650 1.583 -0.762 1.00 0.00 46 ALA A CA 7
ATOM 6741 C C . ALA A 1 46 ? -11.642 0.104 -1.146 1.00 0.00 46 ALA A C 7
ATOM 6742 O O . ALA A 1 46 ? -11.540 -0.773 -0.285 1.00 0.00 46 ALA A O 7
ATOM 6749 N N . ASP A 1 47 ? -11.671 -0.148 -2.454 1.00 0.00 47 ASP A N 7
ATOM 6750 C CA . ASP A 1 47 ? -11.662 -1.496 -3.000 1.00 0.00 47 ASP A CA 7
ATOM 6751 C C . ASP A 1 47 ? -10.229 -2.007 -3.141 1.00 0.00 47 ASP A C 7
ATOM 6752 O O . ASP A 1 47 ? -9.323 -1.227 -3.463 1.00 0.00 47 ASP A O 7
ATOM 6761 N N . PRO A 1 48 ? -10.012 -3.325 -3.015 1.00 0.00 48 PRO A N 7
ATOM 6762 C CA . PRO A 1 48 ? -8.687 -3.920 -3.128 1.00 0.00 48 PRO A CA 7
ATOM 6763 C C . PRO A 1 48 ? -8.125 -3.817 -4.543 1.00 0.00 48 PRO A C 7
ATOM 6764 O O . PRO A 1 48 ? -6.930 -3.555 -4.700 1.00 0.00 48 PRO A O 7
ATOM 6775 N N . LYS A 1 49 ? -8.975 -3.968 -5.565 1.00 0.00 49 LYS A N 7
ATOM 6776 C CA . LYS A 1 49 ? -8.567 -3.886 -6.965 1.00 0.00 49 LYS A CA 7
ATOM 6777 C C . LYS A 1 49 ? -7.868 -2.561 -7.273 1.00 0.00 49 LYS A C 7
ATOM 6778 O O . LYS A 1 49 ? -6.922 -2.519 -8.057 1.00 0.00 49 LYS A O 7
ATOM 6797 N N . ALA A 1 50 ? -8.330 -1.477 -6.651 1.00 0.00 50 ALA A N 7
ATOM 6798 C CA . ALA A 1 50 ? -7.789 -0.143 -6.831 1.00 0.00 50 ALA A CA 7
ATOM 6799 C C . ALA A 1 50 ? -6.563 0.106 -5.952 1.00 0.00 50 ALA A C 7
ATOM 6800 O O . ALA A 1 50 ? -5.678 0.869 -6.329 1.00 0.00 50 ALA A O 7
ATOM 6807 N N . LEU A 1 51 ? -6.525 -0.517 -4.774 1.00 0.00 51 LEU A N 7
ATOM 6808 C CA . LEU A 1 51 ? -5.439 -0.386 -3.810 1.00 0.00 51 LEU A CA 7
ATOM 6809 C C . LEU A 1 51 ? -4.151 -0.941 -4.406 1.00 0.00 51 LEU A C 7
ATOM 6810 O O . LEU A 1 51 ? -3.155 -0.226 -4.438 1.00 0.00 51 LEU A O 7
ATOM 6826 N N . VAL A 1 52 ? -4.159 -2.183 -4.899 1.00 0.00 52 VAL A N 7
ATOM 6827 C CA . VAL A 1 52 ? -2.976 -2.788 -5.501 1.00 0.00 52 VAL A CA 7
ATOM 6828 C C . VAL A 1 52 ? -2.534 -1.978 -6.729 1.00 0.00 52 VAL A C 7
ATOM 6829 O O . VAL A 1 52 ? -1.339 -1.738 -6.898 1.00 0.00 52 VAL A O 7
ATOM 6842 N N . GLN A 1 53 ? -3.491 -1.501 -7.539 1.00 0.00 53 GLN A N 7
ATOM 6843 C CA . GLN A 1 53 ? -3.227 -0.711 -8.736 1.00 0.00 53 GLN A CA 7
ATOM 6844 C C . GLN A 1 53 ? -2.394 0.510 -8.357 1.00 0.00 53 GLN A C 7
ATOM 6845 O O . GLN A 1 53 ? -1.372 0.777 -8.982 1.00 0.00 53 GLN A O 7
ATOM 6859 N N . ALA A 1 54 ? -2.799 1.214 -7.295 1.00 0.00 54 ALA A N 7
ATOM 6860 C CA . ALA A 1 54 ? -2.109 2.400 -6.823 1.00 0.00 54 ALA A CA 7
ATOM 6861 C C . ALA A 1 54 ? -0.654 2.138 -6.414 1.00 0.00 54 ALA A C 7
ATOM 6862 O O . ALA A 1 54 ? 0.099 3.104 -6.288 1.00 0.00 54 ALA A O 7
ATOM 6869 N N . VAL A 1 55 ? -0.252 0.890 -6.150 1.00 0.00 55 VAL A N 7
ATOM 6870 C CA . VAL A 1 55 ? 1.110 0.524 -5.763 1.00 0.00 55 VAL A CA 7
ATOM 6871 C C . VAL A 1 55 ? 1.881 0.102 -7.012 1.00 0.00 55 VAL A C 7
ATOM 6872 O O . VAL A 1 55 ? 3.055 0.456 -7.155 1.00 0.00 55 VAL A O 7
ATOM 6885 N N . GLU A 1 56 ? 1.235 -0.626 -7.924 1.00 0.00 56 GLU A N 7
ATOM 6886 C CA . GLU A 1 56 ? 1.883 -1.053 -9.152 1.00 0.00 56 GLU A CA 7
ATOM 6887 C C . GLU A 1 56 ? 2.183 0.169 -10.019 1.00 0.00 56 GLU A C 7
ATOM 6888 O O . GLU A 1 56 ? 3.226 0.201 -10.669 1.00 0.00 56 GLU A O 7
ATOM 6900 N N . GLU A 1 57 ? 1.350 1.217 -9.974 1.00 0.00 57 GLU A N 7
ATOM 6901 C CA . GLU A 1 57 ? 1.609 2.425 -10.752 1.00 0.00 57 GLU A CA 7
ATOM 6902 C C . GLU A 1 57 ? 2.851 3.149 -10.196 1.00 0.00 57 GLU A C 7
ATOM 6903 O O . GLU A 1 57 ? 3.373 4.067 -10.830 1.00 0.00 57 GLU A O 7
ATOM 6915 N N . GLU A 1 58 ? 3.338 2.786 -9.001 1.00 0.00 58 GLU A N 7
ATOM 6916 C CA . GLU A 1 58 ? 4.542 3.350 -8.397 1.00 0.00 58 GLU A CA 7
ATOM 6917 C C . GLU A 1 58 ? 5.748 2.457 -8.757 1.00 0.00 58 GLU A C 7
ATOM 6918 O O . GLU A 1 58 ? 6.891 2.836 -8.484 1.00 0.00 58 GLU A O 7
ATOM 6930 N N . GLY A 1 59 ? 5.503 1.308 -9.399 1.00 0.00 59 GLY A N 7
ATOM 6931 C CA . GLY A 1 59 ? 6.460 0.317 -9.868 1.00 0.00 59 GLY A CA 7
ATOM 6932 C C . GLY A 1 59 ? 6.774 -0.794 -8.874 1.00 0.00 59 GLY A C 7
ATOM 6933 O O . GLY A 1 59 ? 7.652 -1.609 -9.158 1.00 0.00 59 GLY A O 7
ATOM 6937 N N . TYR A 1 60 ? 6.136 -0.811 -7.703 1.00 0.00 60 TYR A N 7
ATOM 6938 C CA . TYR A 1 60 ? 6.374 -1.854 -6.707 1.00 0.00 60 TYR A CA 7
ATOM 6939 C C . TYR A 1 60 ? 5.418 -3.005 -7.005 1.00 0.00 60 TYR A C 7
ATOM 6940 O O . TYR A 1 60 ? 4.410 -2.826 -7.689 1.00 0.00 60 TYR A O 7
ATOM 6958 N N . LYS A 1 61 ? 5.718 -4.201 -6.507 1.00 0.00 61 LYS A N 7
ATOM 6959 C CA . LYS A 1 61 ? 4.871 -5.361 -6.749 1.00 0.00 61 LYS A CA 7
ATOM 6960 C C . LYS A 1 61 ? 3.981 -5.531 -5.529 1.00 0.00 61 LYS A C 7
ATOM 6961 O O . LYS A 1 61 ? 4.505 -5.733 -4.436 1.00 0.00 61 LYS A O 7
ATOM 6980 N N . ALA A 1 62 ? 2.661 -5.436 -5.686 1.00 0.00 62 ALA A N 7
ATOM 6981 C CA . ALA A 1 62 ? 1.725 -5.598 -4.580 1.00 0.00 62 ALA A CA 7
ATOM 6982 C C . ALA A 1 62 ? 0.680 -6.655 -4.912 1.00 0.00 62 ALA A C 7
ATOM 6983 O O . ALA A 1 62 ? 0.474 -6.981 -6.083 1.00 0.00 62 ALA A O 7
ATOM 6990 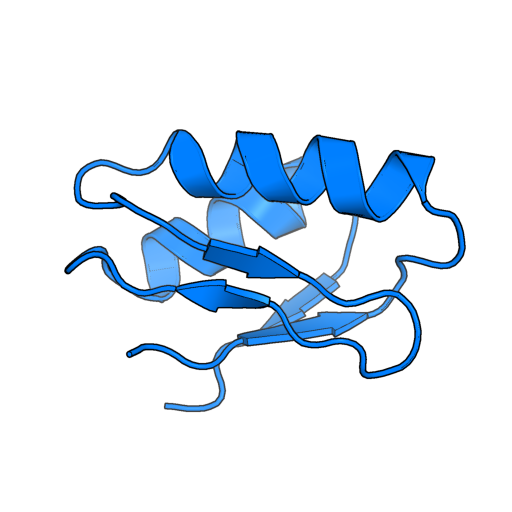N N . GLU A 1 63 ? -0.018 -7.160 -3.893 1.00 0.00 63 GLU A N 7
ATOM 6991 C CA . GLU A 1 63 ? -1.071 -8.160 -4.011 1.00 0.00 63 GLU A CA 7
ATOM 6992 C C . GLU A 1 63 ? -1.895 -8.174 -2.722 1.00 0.00 63 GLU A C 7
ATOM 6993 O O . GLU A 1 63 ? -1.365 -7.907 -1.638 1.00 0.00 63 GLU A O 7
ATOM 7005 N N . VAL A 1 64 ? -3.203 -8.431 -2.825 1.00 0.00 64 VAL A N 7
ATOM 7006 C CA . VAL A 1 64 ? -4.071 -8.479 -1.652 1.00 0.00 64 VAL A CA 7
ATOM 7007 C C . VAL A 1 64 ? -3.887 -9.819 -0.938 1.00 0.00 64 VAL A C 7
ATOM 7008 O O . VAL A 1 64 ? -3.636 -10.843 -1.580 1.00 0.00 64 VAL A O 7
ATOM 7021 N N . LEU A 1 65 ? -4.096 -9.816 0.380 1.00 0.00 65 LEU A N 7
ATOM 7022 C CA . LEU A 1 65 ? -4.007 -11.007 1.233 1.00 0.00 65 LEU A CA 7
ATOM 7023 C C . LEU A 1 65 ? -5.392 -11.417 1.751 1.00 0.00 65 LEU A C 7
ATOM 7024 O O . LEU A 1 65 ? -5.500 -12.230 2.670 1.00 0.00 65 LEU A O 7
ATOM 7040 N N . ALA A 1 66 ? -6.440 -10.793 1.213 1.00 0.00 66 ALA A N 7
ATOM 7041 C CA . ALA A 1 66 ? -7.831 -11.034 1.548 1.00 0.00 66 ALA A CA 7
ATOM 7042 C C . ALA A 1 66 ? -8.251 -12.303 0.836 1.00 0.00 66 ALA A C 7
ATOM 7043 O O . ALA A 1 66 ? -8.199 -12.326 -0.417 1.00 0.00 66 ALA A O 7
ATOM 7050 N N . MET A 1 1 ? -10.587 -3.360 7.527 1.00 0.00 1 MET A N 8
ATOM 7051 C CA . MET A 1 1 ? -9.160 -3.019 7.431 1.00 0.00 1 MET A CA 8
ATOM 7052 C C . MET A 1 1 ? -8.470 -4.024 6.526 1.00 0.00 1 MET A C 8
ATOM 7053 O O . MET A 1 1 ? -8.080 -5.110 6.973 1.00 0.00 1 MET A O 8
ATOM 7067 N N . LEU A 1 2 ? -8.351 -3.674 5.249 1.00 0.00 2 LEU A N 8
ATOM 7068 C CA . LEU A 1 2 ? -7.719 -4.498 4.233 1.00 0.00 2 LEU A CA 8
ATOM 7069 C C . LEU A 1 2 ? -6.237 -4.663 4.526 1.00 0.00 2 LEU A C 8
ATOM 7070 O O . LEU A 1 2 ? -5.662 -3.935 5.337 1.00 0.00 2 LEU A O 8
ATOM 7086 N N . LYS A 1 3 ? -5.631 -5.628 3.839 1.00 0.00 3 LYS A N 8
ATOM 7087 C CA . LYS A 1 3 ? -4.217 -5.942 3.944 1.00 0.00 3 LYS A CA 8
ATOM 7088 C C . LYS A 1 3 ? -3.679 -6.178 2.543 1.00 0.00 3 LYS A C 8
ATOM 7089 O O . LYS A 1 3 ? -4.353 -6.759 1.687 1.00 0.00 3 LYS A O 8
ATOM 7108 N N . LEU A 1 4 ? -2.443 -5.749 2.344 1.00 0.00 4 LEU A N 8
ATOM 7109 C CA . LEU A 1 4 ? -1.654 -5.818 1.135 1.00 0.00 4 LEU A CA 8
ATOM 7110 C C . LEU A 1 4 ? -0.224 -6.160 1.525 1.00 0.00 4 LEU A C 8
ATOM 7111 O O . LEU A 1 4 ? 0.222 -5.885 2.643 1.00 0.00 4 LEU A O 8
ATOM 7127 N N . LYS A 1 5 ? 0.501 -6.699 0.558 1.00 0.00 5 LYS A N 8
ATOM 7128 C CA . LYS A 1 5 ? 1.885 -7.117 0.623 1.00 0.00 5 LYS A CA 8
ATOM 7129 C C . LYS A 1 5 ? 2.586 -6.367 -0.488 1.00 0.00 5 LYS A C 8
ATOM 7130 O O . LYS A 1 5 ? 2.178 -6.504 -1.640 1.00 0.00 5 LYS A O 8
ATOM 7149 N N . VAL A 1 6 ? 3.607 -5.595 -0.168 1.00 0.00 6 VAL A N 8
ATOM 7150 C CA . VAL A 1 6 ? 4.400 -4.811 -1.095 1.00 0.00 6 VAL A CA 8
ATOM 7151 C C . VAL A 1 6 ? 5.785 -5.433 -1.186 1.00 0.00 6 VAL A C 8
ATOM 7152 O O . VAL A 1 6 ? 6.353 -5.887 -0.185 1.00 0.00 6 VAL A O 8
ATOM 7165 N N . GLU A 1 7 ? 6.369 -5.371 -2.369 1.00 0.00 7 GLU A N 8
ATOM 7166 C CA . GLU A 1 7 ? 7.680 -5.881 -2.681 1.00 0.00 7 GLU A CA 8
ATOM 7167 C C . GLU A 1 7 ? 8.380 -4.812 -3.514 1.00 0.00 7 GLU A C 8
ATOM 7168 O O . GLU A 1 7 ? 7.813 -4.274 -4.475 1.00 0.00 7 GLU A O 8
ATOM 7180 N N . GLY A 1 8 ? 9.602 -4.472 -3.115 1.00 0.00 8 GLY A N 8
ATOM 7181 C CA . GLY A 1 8 ? 10.439 -3.474 -3.757 1.00 0.00 8 GLY A CA 8
ATOM 7182 C C . GLY A 1 8 ? 10.775 -2.313 -2.826 1.00 0.00 8 GLY A C 8
ATOM 7183 O O . GLY A 1 8 ? 11.608 -1.486 -3.202 1.00 0.00 8 GLY A O 8
ATOM 7187 N N . MET A 1 9 ? 10.137 -2.178 -1.653 1.00 0.00 9 MET A N 8
ATOM 7188 C CA . MET A 1 9 ? 10.464 -1.084 -0.740 1.00 0.00 9 MET A CA 8
ATOM 7189 C C . MET A 1 9 ? 11.834 -1.366 -0.126 1.00 0.00 9 MET A C 8
ATOM 7190 O O . MET A 1 9 ? 12.106 -2.507 0.256 1.00 0.00 9 MET A O 8
ATOM 7204 N N . THR A 1 10 ? 12.684 -0.341 -0.009 1.00 0.00 10 THR A N 8
ATOM 7205 C CA . THR A 1 10 ? 14.019 -0.491 0.570 1.00 0.00 10 THR A CA 8
ATOM 7206 C C . THR A 1 10 ? 14.372 0.628 1.564 1.00 0.00 10 THR A C 8
ATOM 7207 O O . THR A 1 10 ? 15.319 0.459 2.332 1.00 0.00 10 THR A O 8
ATOM 7218 N N . CYS A 1 11 ? 13.635 1.747 1.585 1.00 0.00 11 CYS A N 8
ATOM 7219 C CA . CYS A 1 11 ? 13.861 2.871 2.487 1.00 0.00 11 CYS A CA 8
ATOM 7220 C C . CYS A 1 11 ? 12.531 3.567 2.781 1.00 0.00 11 CYS A C 8
ATOM 7221 O O . CYS A 1 11 ? 11.500 3.232 2.186 1.00 0.00 11 CYS A O 8
ATOM 7229 N N . ASN A 1 12 ? 12.558 4.588 3.644 1.00 0.00 12 ASN A N 8
ATOM 7230 C CA . ASN A 1 12 ? 11.354 5.342 3.993 1.00 0.00 12 ASN A CA 8
ATOM 7231 C C . ASN A 1 12 ? 10.752 6.042 2.780 1.00 0.00 12 ASN A C 8
ATOM 7232 O O . ASN A 1 12 ? 9.533 6.195 2.732 1.00 0.00 12 ASN A O 8
ATOM 7243 N N . HIS A 1 13 ? 11.560 6.470 1.795 1.00 0.00 13 HIS A N 8
ATOM 7244 C CA . HIS A 1 13 ? 10.980 7.135 0.632 1.00 0.00 13 HIS A CA 8
ATOM 7245 C C . HIS A 1 13 ? 10.008 6.174 -0.061 1.00 0.00 13 HIS A C 8
ATOM 7246 O O . HIS A 1 13 ? 8.963 6.610 -0.544 1.00 0.00 13 HIS A O 8
ATOM 7260 N N . CYS A 1 14 ? 10.317 4.874 -0.079 1.00 0.00 14 CYS A N 8
ATOM 7261 C CA . CYS A 1 14 ? 9.439 3.884 -0.674 1.00 0.00 14 CYS A CA 8
ATOM 7262 C C . CYS A 1 14 ? 8.158 3.839 0.157 1.00 0.00 14 CYS A C 8
ATOM 7263 O O . CYS A 1 14 ? 7.070 3.899 -0.399 1.00 0.00 14 CYS A O 8
ATOM 7271 N N . VAL A 1 15 ? 8.285 3.764 1.486 1.00 0.00 15 VAL A N 8
ATOM 7272 C CA . VAL A 1 15 ? 7.154 3.709 2.402 1.00 0.00 15 VAL A CA 8
ATOM 7273 C C . VAL A 1 15 ? 6.235 4.909 2.177 1.00 0.00 15 VAL A C 8
ATOM 7274 O O . VAL A 1 15 ? 5.045 4.706 1.945 1.00 0.00 15 VAL A O 8
ATOM 7287 N N . MET A 1 16 ? 6.738 6.150 2.228 1.00 0.00 16 MET A N 8
ATOM 7288 C CA . MET A 1 16 ? 5.893 7.328 2.031 1.00 0.00 16 MET A CA 8
ATOM 7289 C C . MET A 1 16 ? 5.276 7.351 0.628 1.00 0.00 16 MET A C 8
ATOM 7290 O O . MET A 1 16 ? 4.110 7.725 0.494 1.00 0.00 16 MET A O 8
ATOM 7304 N N . ALA A 1 17 ? 6.014 6.933 -0.408 1.00 0.00 17 ALA A N 8
ATOM 7305 C CA . ALA A 1 17 ? 5.509 6.910 -1.773 1.00 0.00 17 ALA A CA 8
ATOM 7306 C C . ALA A 1 17 ? 4.354 5.910 -1.879 1.00 0.00 17 ALA A C 8
ATOM 7307 O O . ALA A 1 17 ? 3.266 6.287 -2.317 1.00 0.00 17 ALA A O 8
ATOM 7314 N N . VAL A 1 18 ? 4.556 4.676 -1.412 1.00 0.00 18 VAL A N 8
ATOM 7315 C CA . VAL A 1 18 ? 3.561 3.610 -1.427 1.00 0.00 18 VAL A CA 8
ATOM 7316 C C . VAL A 1 18 ? 2.361 4.051 -0.589 1.00 0.00 18 VAL A C 8
ATOM 7317 O O . VAL A 1 18 ? 1.220 3.829 -0.989 1.00 0.00 18 VAL A O 8
ATOM 7330 N N . THR A 1 19 ? 2.598 4.698 0.557 1.00 0.00 19 THR A N 8
ATOM 7331 C CA . THR A 1 19 ? 1.538 5.183 1.425 1.00 0.00 19 THR A CA 8
ATOM 7332 C C . THR A 1 19 ? 0.677 6.132 0.597 1.00 0.00 19 THR A C 8
ATOM 7333 O O . THR A 1 19 ? -0.494 5.842 0.377 1.00 0.00 19 THR A O 8
ATOM 7344 N N . LYS A 1 20 ? 1.230 7.235 0.078 1.00 0.00 20 LYS A N 8
ATOM 7345 C CA . LYS A 1 20 ? 0.447 8.186 -0.712 1.00 0.00 20 LYS A CA 8
ATOM 7346 C C . LYS A 1 20 ? -0.197 7.550 -1.943 1.00 0.00 20 LYS A C 8
ATOM 7347 O O . LYS A 1 20 ? -1.304 7.945 -2.309 1.00 0.00 20 LYS A O 8
ATOM 7366 N N . ALA A 1 21 ? 0.456 6.566 -2.560 1.00 0.00 21 ALA A N 8
ATOM 7367 C CA . ALA A 1 21 ? -0.067 5.862 -3.720 1.00 0.00 21 ALA A CA 8
ATOM 7368 C C . ALA A 1 21 ? -1.363 5.173 -3.295 1.00 0.00 21 ALA A C 8
ATOM 7369 O O . ALA A 1 21 ? -2.339 5.197 -4.023 1.00 0.00 21 ALA A O 8
ATOM 7376 N N . LEU A 1 22 ? -1.415 4.587 -2.100 1.00 0.00 22 LEU A N 8
ATOM 7377 C CA . LEU A 1 22 ? -2.629 3.946 -1.610 1.00 0.00 22 LEU A CA 8
ATOM 7378 C C . LEU A 1 22 ? -3.647 5.041 -1.261 1.00 0.00 22 LEU A C 8
ATOM 7379 O O . LEU A 1 22 ? -4.835 4.875 -1.502 1.00 0.00 22 LEU A O 8
ATOM 7395 N N . LYS A 1 23 ? -3.211 6.187 -0.721 1.00 0.00 23 LYS A N 8
ATOM 7396 C CA . LYS A 1 23 ? -4.100 7.294 -0.340 1.00 0.00 23 LYS A CA 8
ATOM 7397 C C . LYS A 1 23 ? -4.824 7.947 -1.515 1.00 0.00 23 LYS A C 8
ATOM 7398 O O . LYS A 1 23 ? -5.948 8.409 -1.317 1.00 0.00 23 LYS A O 8
ATOM 7417 N N . LYS A 1 24 ? -4.219 8.032 -2.706 1.00 0.00 24 LYS A N 8
ATOM 7418 C CA . LYS A 1 24 ? -4.876 8.674 -3.856 1.00 0.00 24 LYS A CA 8
ATOM 7419 C C . LYS A 1 24 ? -6.164 7.967 -4.285 1.00 0.00 24 LYS A C 8
ATOM 7420 O O . LYS A 1 24 ? -6.991 8.578 -4.963 1.00 0.00 24 LYS A O 8
ATOM 7439 N N . VAL A 1 25 ? -6.322 6.698 -3.902 1.00 0.00 25 VAL A N 8
ATOM 7440 C CA . VAL A 1 25 ? -7.488 5.895 -4.223 1.00 0.00 25 VAL A CA 8
ATOM 7441 C C . VAL A 1 25 ? -8.709 6.582 -3.588 1.00 0.00 25 VAL A C 8
ATOM 7442 O O . VAL A 1 25 ? -8.676 6.894 -2.389 1.00 0.00 25 VAL A O 8
ATOM 7455 N N . PRO A 1 26 ? -9.784 6.836 -4.356 1.00 0.00 26 PRO A N 8
ATOM 7456 C CA . PRO A 1 26 ? -10.981 7.493 -3.858 1.00 0.00 26 PRO A CA 8
ATOM 7457 C C . PRO A 1 26 ? -11.726 6.552 -2.914 1.00 0.00 26 PRO A C 8
ATOM 7458 O O . PRO A 1 26 ? -12.388 5.610 -3.355 1.00 0.00 26 PRO A O 8
ATOM 7469 N N . GLY A 1 27 ? -11.598 6.787 -1.611 1.00 0.00 27 GLY A N 8
ATOM 7470 C CA . GLY A 1 27 ? -12.225 5.989 -0.563 1.00 0.00 27 GLY A CA 8
ATOM 7471 C C . GLY A 1 27 ? -11.257 5.701 0.576 1.00 0.00 27 GLY A C 8
ATOM 7472 O O . GLY A 1 27 ? -11.656 5.162 1.604 1.00 0.00 27 GLY A O 8
ATOM 7476 N N . VAL A 1 28 ? -9.970 5.999 0.406 1.00 0.00 28 VAL A N 8
ATOM 7477 C CA . VAL A 1 28 ? -8.959 5.779 1.424 1.00 0.00 28 VAL A CA 8
ATOM 7478 C C . VAL A 1 28 ? -8.879 7.006 2.314 1.00 0.00 28 VAL A C 8
ATOM 7479 O O . VAL A 1 28 ? -8.747 8.131 1.832 1.00 0.00 28 VAL A O 8
ATOM 7492 N N . GLU A 1 29 ? -8.889 6.755 3.616 1.00 0.00 29 GLU A N 8
ATOM 7493 C CA . GLU A 1 29 ? -8.813 7.745 4.673 1.00 0.00 29 GLU A CA 8
ATOM 7494 C C . GLU A 1 29 ? -7.411 7.714 5.266 1.00 0.00 29 GLU A C 8
ATOM 7495 O O . GLU A 1 29 ? -6.693 8.718 5.271 1.00 0.00 29 GLU A O 8
ATOM 7507 N N . LYS A 1 30 ? -7.005 6.532 5.734 1.00 0.00 30 LYS A N 8
ATOM 7508 C CA . LYS A 1 30 ? -5.717 6.290 6.345 1.00 0.00 30 LYS A CA 8
ATOM 7509 C C . LYS A 1 30 ? -5.193 4.952 5.837 1.00 0.00 30 LYS A C 8
ATOM 7510 O O . LYS A 1 30 ? -5.952 4.144 5.282 1.00 0.00 30 LYS A O 8
ATOM 7529 N N . VAL A 1 31 ? -3.884 4.772 5.957 1.00 0.00 31 VAL A N 8
ATOM 7530 C CA . VAL A 1 31 ? -3.141 3.596 5.545 1.00 0.00 31 VAL A CA 8
ATOM 7531 C C . VAL A 1 31 ? -2.102 3.372 6.642 1.00 0.00 31 VAL A C 8
ATOM 7532 O O . VAL A 1 31 ? -1.745 4.296 7.382 1.00 0.00 31 VAL A O 8
ATOM 7545 N N . GLU A 1 32 ? -1.583 2.158 6.728 1.00 0.00 32 GLU A N 8
ATOM 7546 C CA . GLU A 1 32 ? -0.575 1.746 7.679 1.00 0.00 32 GLU A CA 8
ATOM 7547 C C . GLU A 1 32 ? 0.424 0.930 6.867 1.00 0.00 32 GLU A C 8
ATOM 7548 O O . GLU A 1 32 ? 0.009 -0.025 6.216 1.00 0.00 32 GLU A O 8
ATOM 7560 N N . VAL A 1 33 ? 1.707 1.296 6.847 1.00 0.00 33 VAL A N 8
ATOM 7561 C CA . VAL A 1 33 ? 2.723 0.574 6.073 1.00 0.00 33 VAL A CA 8
ATOM 7562 C C . VAL A 1 33 ? 3.925 0.256 6.974 1.00 0.00 33 VAL A C 8
ATOM 7563 O O . VAL A 1 33 ? 4.116 0.893 8.019 1.00 0.00 33 VAL A O 8
ATOM 7576 N N . SER A 1 34 ? 4.735 -0.728 6.577 1.00 0.00 34 SER A N 8
ATOM 7577 C CA . SER A 1 34 ? 5.925 -1.165 7.281 1.00 0.00 34 SER A CA 8
ATOM 7578 C C . SER A 1 34 ? 7.011 -1.495 6.266 1.00 0.00 34 SER A C 8
ATOM 7579 O O . SER A 1 34 ? 6.770 -2.279 5.350 1.00 0.00 34 SER A O 8
ATOM 7587 N N . LEU A 1 35 ? 8.199 -0.903 6.428 1.00 0.00 35 LEU A N 8
ATOM 7588 C CA . LEU A 1 35 ? 9.334 -1.146 5.542 1.00 0.00 35 LEU A CA 8
ATOM 7589 C C . LEU A 1 35 ? 9.816 -2.584 5.708 1.00 0.00 35 LEU A C 8
ATOM 7590 O O . LEU A 1 35 ? 9.949 -3.320 4.733 1.00 0.00 35 LEU A O 8
ATOM 7606 N N . GLU A 1 36 ? 10.073 -2.967 6.959 1.00 0.00 36 GLU A N 8
ATOM 7607 C CA . GLU A 1 36 ? 10.562 -4.284 7.326 1.00 0.00 36 GLU A CA 8
ATOM 7608 C C . GLU A 1 36 ? 9.602 -5.396 6.908 1.00 0.00 36 GLU A C 8
ATOM 7609 O O . GLU A 1 36 ? 9.993 -6.288 6.153 1.00 0.00 36 GLU A O 8
ATOM 7621 N N . LYS A 1 37 ? 8.342 -5.343 7.352 1.00 0.00 37 LYS A N 8
ATOM 7622 C CA . LYS A 1 37 ? 7.374 -6.383 7.008 1.00 0.00 37 LYS A CA 8
ATOM 7623 C C . LYS A 1 37 ? 6.940 -6.295 5.553 1.00 0.00 37 LYS A C 8
ATOM 7624 O O . LYS A 1 37 ? 6.637 -7.323 4.948 1.00 0.00 37 LYS A O 8
ATOM 7643 N N . GLY A 1 38 ? 6.964 -5.107 4.950 1.00 0.00 38 GLY A N 8
ATOM 7644 C CA . GLY A 1 38 ? 6.537 -4.924 3.572 1.00 0.00 38 GLY A CA 8
ATOM 7645 C C . GLY A 1 38 ? 5.012 -5.005 3.485 1.00 0.00 38 GLY A C 8
ATOM 7646 O O . GLY A 1 38 ? 4.476 -5.207 2.406 1.00 0.00 38 GLY A O 8
ATOM 7650 N N . GLU A 1 39 ? 4.299 -4.961 4.609 1.00 0.00 39 GLU A N 8
ATOM 7651 C CA . GLU A 1 39 ? 2.847 -5.021 4.660 1.00 0.00 39 GLU A CA 8
ATOM 7652 C C . GLU A 1 39 ? 2.307 -3.598 4.569 1.00 0.00 39 GLU A C 8
ATOM 7653 O O . GLU A 1 39 ? 2.945 -2.648 5.035 1.00 0.00 39 GLU A O 8
ATOM 7665 N N . ALA A 1 40 ? 1.106 -3.466 4.016 1.00 0.00 40 ALA A N 8
ATOM 7666 C CA . ALA A 1 40 ? 0.380 -2.223 3.867 1.00 0.00 40 ALA A CA 8
ATOM 7667 C C . ALA A 1 40 ? -1.066 -2.557 4.224 1.00 0.00 40 ALA A C 8
ATOM 7668 O O . ALA A 1 40 ? -1.562 -3.601 3.813 1.00 0.00 40 ALA A O 8
ATOM 7675 N N . LEU A 1 41 ? -1.775 -1.700 4.952 1.00 0.00 41 LEU A N 8
ATOM 7676 C CA . LEU A 1 41 ? -3.169 -1.923 5.339 1.00 0.00 41 LEU A CA 8
ATOM 7677 C C . LEU A 1 41 ? -3.913 -0.620 5.092 1.00 0.00 41 LEU A C 8
ATOM 7678 O O . LEU A 1 41 ? -3.276 0.437 5.081 1.00 0.00 41 LEU A O 8
ATOM 7694 N N . VAL A 1 42 ? -5.229 -0.680 4.899 1.00 0.00 42 VAL A N 8
ATOM 7695 C CA . VAL A 1 42 ? -6.080 0.480 4.634 1.00 0.00 42 VAL A CA 8
ATOM 7696 C C . VAL A 1 42 ? -7.253 0.476 5.605 1.00 0.00 42 VAL A C 8
ATOM 7697 O O . VAL A 1 42 ? -7.820 -0.574 5.906 1.00 0.00 42 VAL A O 8
ATOM 7710 N N . GLU A 1 43 ? -7.649 1.682 6.016 1.00 0.00 43 GLU A N 8
ATOM 7711 C CA . GLU A 1 43 ? -8.734 1.949 6.952 1.00 0.00 43 GLU A CA 8
ATOM 7712 C C . GLU A 1 43 ? -9.959 2.603 6.287 1.00 0.00 43 GLU A C 8
ATOM 7713 O O . GLU A 1 43 ? -10.976 2.857 6.936 1.00 0.00 43 GLU A O 8
ATOM 7725 N N . GLY A 1 44 ? -9.862 2.918 4.996 1.00 0.00 44 GLY A N 8
ATOM 7726 C CA . GLY A 1 44 ? -10.941 3.539 4.239 1.00 0.00 44 GLY A CA 8
ATOM 7727 C C . GLY A 1 44 ? -11.964 2.514 3.748 1.00 0.00 44 GLY A C 8
ATOM 7728 O O . GLY A 1 44 ? -11.893 1.330 4.087 1.00 0.00 44 GLY A O 8
ATOM 7732 N N . THR A 1 45 ? -12.906 2.948 2.920 1.00 0.00 45 THR A N 8
ATOM 7733 C CA . THR A 1 45 ? -13.971 2.142 2.328 1.00 0.00 45 THR A CA 8
ATOM 7734 C C . THR A 1 45 ? -13.596 1.698 0.906 1.00 0.00 45 THR A C 8
ATOM 7735 O O . THR A 1 45 ? -14.409 1.078 0.210 1.00 0.00 45 THR A O 8
ATOM 7746 N N . ALA A 1 46 ? -12.358 1.984 0.482 1.00 0.00 46 ALA A N 8
ATOM 7747 C CA . ALA A 1 46 ? -11.829 1.635 -0.827 1.00 0.00 46 ALA A CA 8
ATOM 7748 C C . ALA A 1 46 ? -11.788 0.108 -1.021 1.00 0.00 46 ALA A C 8
ATOM 7749 O O . ALA A 1 46 ? -11.908 -0.652 -0.049 1.00 0.00 46 ALA A O 8
ATOM 7756 N N . ASP A 1 47 ? -11.559 -0.342 -2.258 1.00 0.00 47 ASP A N 8
ATOM 7757 C CA . ASP A 1 47 ? -11.507 -1.760 -2.624 1.00 0.00 47 ASP A CA 8
ATOM 7758 C C . ASP A 1 47 ? -10.076 -2.296 -2.728 1.00 0.00 47 ASP A C 8
ATOM 7759 O O . ASP A 1 47 ? -9.163 -1.543 -3.069 1.00 0.00 47 ASP A O 8
ATOM 7768 N N . PRO A 1 48 ? -9.858 -3.608 -2.510 1.00 0.00 48 PRO A N 8
ATOM 7769 C CA . PRO A 1 48 ? -8.531 -4.218 -2.559 1.00 0.00 48 PRO A CA 8
ATOM 7770 C C . PRO A 1 48 ? -7.829 -4.060 -3.899 1.00 0.00 48 PRO A C 8
ATOM 7771 O O . PRO A 1 48 ? -6.662 -3.677 -3.967 1.00 0.00 48 PRO A O 8
ATOM 7782 N N . LYS A 1 49 ? -8.557 -4.363 -4.969 1.00 0.00 49 LYS A N 8
ATOM 7783 C CA . LYS A 1 49 ? -8.034 -4.292 -6.324 1.00 0.00 49 LYS A CA 8
ATOM 7784 C C . LYS A 1 49 ? -7.610 -2.855 -6.647 1.00 0.00 49 LYS A C 8
ATOM 7785 O O . LYS A 1 49 ? -6.517 -2.621 -7.154 1.00 0.00 49 LYS A O 8
ATOM 7804 N N . ALA A 1 50 ? -8.442 -1.875 -6.279 1.00 0.00 50 ALA A N 8
ATOM 7805 C CA . ALA A 1 50 ? -8.130 -0.475 -6.527 1.00 0.00 50 ALA A CA 8
ATOM 7806 C C . ALA A 1 50 ? -6.859 -0.033 -5.790 1.00 0.00 50 ALA A C 8
ATOM 7807 O O . ALA A 1 50 ? -6.150 0.856 -6.266 1.00 0.00 50 ALA A O 8
ATOM 7814 N N . LEU A 1 51 ? -6.590 -0.617 -4.622 1.00 0.00 51 LEU A N 8
ATOM 7815 C CA . LEU A 1 51 ? -5.428 -0.303 -3.800 1.00 0.00 51 LEU A CA 8
ATOM 7816 C C . LEU A 1 51 ? -4.157 -0.870 -4.422 1.00 0.00 51 LEU A C 8
ATOM 7817 O O . LEU A 1 51 ? -3.180 -0.137 -4.569 1.00 0.00 51 LEU A O 8
ATOM 7833 N N . VAL A 1 52 ? -4.152 -2.157 -4.786 1.00 0.00 52 VAL A N 8
ATOM 7834 C CA . VAL A 1 52 ? -2.986 -2.782 -5.395 1.00 0.00 52 VAL A CA 8
ATOM 7835 C C . VAL A 1 52 ? -2.638 -2.061 -6.706 1.00 0.00 52 VAL A C 8
ATOM 7836 O O . VAL A 1 52 ? -1.468 -1.767 -6.941 1.00 0.00 52 VAL A O 8
ATOM 7849 N N . GLN A 1 53 ? -3.653 -1.705 -7.505 1.00 0.00 53 GLN A N 8
ATOM 7850 C CA . GLN A 1 53 ? -3.521 -1.011 -8.780 1.00 0.00 53 GLN A CA 8
ATOM 7851 C C . GLN A 1 53 ? -2.670 0.247 -8.615 1.00 0.00 53 GLN A C 8
ATOM 7852 O O . GLN A 1 53 ? -1.647 0.384 -9.278 1.00 0.00 53 GLN A O 8
ATOM 7866 N N . ALA A 1 54 ? -3.068 1.139 -7.704 1.00 0.00 54 ALA A N 8
ATOM 7867 C CA . ALA A 1 54 ? -2.374 2.393 -7.459 1.00 0.00 54 ALA A CA 8
ATOM 7868 C C . ALA A 1 54 ? -0.897 2.237 -7.071 1.00 0.00 54 ALA A C 8
ATOM 7869 O O . ALA A 1 54 ? -0.110 3.148 -7.336 1.00 0.00 54 ALA A O 8
ATOM 7876 N N . VAL A 1 55 ? -0.505 1.138 -6.422 1.00 0.00 55 VAL A N 8
ATOM 7877 C CA . VAL A 1 55 ? 0.885 0.914 -6.022 1.00 0.00 55 VAL A CA 8
ATOM 7878 C C . VAL A 1 55 ? 1.699 0.387 -7.206 1.00 0.00 55 VAL A C 8
ATOM 7879 O O . VAL A 1 55 ? 2.873 0.740 -7.337 1.00 0.00 55 VAL A O 8
ATOM 7892 N N . GLU A 1 56 ? 1.093 -0.423 -8.073 1.00 0.00 56 GLU A N 8
ATOM 7893 C CA . GLU A 1 56 ? 1.763 -0.964 -9.252 1.00 0.00 56 GLU A CA 8
ATOM 7894 C C . GLU A 1 56 ? 2.112 0.208 -10.196 1.00 0.00 56 GLU A C 8
ATOM 7895 O O . GLU A 1 56 ? 3.118 0.156 -10.908 1.00 0.00 56 GLU A O 8
ATOM 7907 N N . GLU A 1 57 ? 1.350 1.316 -10.147 1.00 0.00 57 GLU A N 8
ATOM 7908 C CA . GLU A 1 57 ? 1.612 2.501 -10.966 1.00 0.00 57 GLU A CA 8
ATOM 7909 C C . GLU A 1 57 ? 2.935 3.174 -10.562 1.00 0.00 57 GLU A C 8
ATOM 7910 O O . GLU A 1 57 ? 3.442 4.009 -11.316 1.00 0.00 57 GLU A O 8
ATOM 7922 N N . GLU A 1 58 ? 3.489 2.847 -9.388 1.00 0.00 58 GLU A N 8
ATOM 7923 C CA . GLU A 1 58 ? 4.723 3.397 -8.860 1.00 0.00 58 GLU A CA 8
ATOM 7924 C C . GLU A 1 58 ? 5.907 2.461 -9.121 1.00 0.00 58 GLU A C 8
ATOM 7925 O O . GLU A 1 58 ? 7.008 2.739 -8.644 1.00 0.00 58 GLU A O 8
ATOM 7937 N N . GLY A 1 59 ? 5.705 1.340 -9.822 1.00 0.00 59 GLY A N 8
ATOM 7938 C CA . GLY A 1 59 ? 6.762 0.383 -10.130 1.00 0.00 59 GLY A CA 8
ATOM 7939 C C . GLY A 1 59 ? 7.010 -0.640 -9.026 1.00 0.00 59 GLY A C 8
ATOM 7940 O O . GLY A 1 59 ? 8.014 -1.357 -9.081 1.00 0.00 59 GLY A O 8
ATOM 7944 N N . TYR A 1 60 ? 6.197 -0.646 -7.968 1.00 0.00 60 TYR A N 8
ATOM 7945 C CA . TYR A 1 60 ? 6.330 -1.608 -6.880 1.00 0.00 60 TYR A CA 8
ATOM 7946 C C . TYR A 1 60 ? 5.418 -2.772 -7.229 1.00 0.00 60 TYR A C 8
ATOM 7947 O O . TYR A 1 60 ? 4.520 -2.644 -8.059 1.00 0.00 60 TYR A O 8
ATOM 7965 N N . LYS A 1 61 ? 5.652 -3.911 -6.597 1.00 0.00 61 LYS A N 8
ATOM 7966 C CA . LYS A 1 61 ? 4.875 -5.112 -6.836 1.00 0.00 61 LYS A CA 8
ATOM 7967 C C . LYS A 1 61 ? 4.047 -5.326 -5.597 1.00 0.00 61 LYS A C 8
ATOM 7968 O O . LYS A 1 61 ? 4.611 -5.512 -4.516 1.00 0.00 61 LYS A O 8
ATOM 7987 N N . ALA A 1 62 ? 2.731 -5.219 -5.722 1.00 0.00 62 ALA A N 8
ATOM 7988 C CA . ALA A 1 62 ? 1.830 -5.401 -4.599 1.00 0.00 62 ALA A CA 8
ATOM 7989 C C . ALA A 1 62 ? 0.857 -6.565 -4.840 1.00 0.00 62 ALA A C 8
ATOM 7990 O O . ALA A 1 62 ? 0.572 -6.936 -5.982 1.00 0.00 62 ALA A O 8
ATOM 7997 N N . GLU A 1 63 ? 0.348 -7.179 -3.769 1.00 0.00 63 GLU A N 8
ATOM 7998 C CA . GLU A 1 63 ? -0.613 -8.276 -3.821 1.00 0.00 63 GLU A CA 8
ATOM 7999 C C . GLU A 1 63 ? -1.474 -8.186 -2.563 1.00 0.00 63 GLU A C 8
ATOM 8000 O O . GLU A 1 63 ? -0.963 -7.929 -1.474 1.00 0.00 63 GLU A O 8
ATOM 8012 N N . VAL A 1 64 ? -2.786 -8.310 -2.723 1.00 0.00 64 VAL A N 8
ATOM 8013 C CA . VAL A 1 64 ? -3.769 -8.246 -1.658 1.00 0.00 64 VAL A CA 8
ATOM 8014 C C . VAL A 1 64 ? -3.675 -9.506 -0.792 1.00 0.00 64 VAL A C 8
ATOM 8015 O O . VAL A 1 64 ? -3.346 -10.583 -1.288 1.00 0.00 64 VAL A O 8
ATOM 8028 N N . LEU A 1 65 ? -4.018 -9.389 0.491 1.00 0.00 65 LEU A N 8
ATOM 8029 C CA . LEU A 1 65 ? -4.042 -10.460 1.486 1.00 0.00 65 LEU A CA 8
ATOM 8030 C C . LEU A 1 65 ? -5.424 -10.364 2.143 1.00 0.00 65 LEU A C 8
ATOM 8031 O O . LEU A 1 65 ? -5.552 -10.050 3.334 1.00 0.00 65 LEU A O 8
ATOM 8047 N N . ALA A 1 66 ? -6.468 -10.545 1.332 1.00 0.00 66 ALA A N 8
ATOM 8048 C CA . ALA A 1 66 ? -7.867 -10.478 1.736 1.00 0.00 66 ALA A CA 8
ATOM 8049 C C . ALA A 1 66 ? -8.640 -11.619 1.095 1.00 0.00 66 ALA A C 8
ATOM 8050 O O . ALA A 1 66 ? -9.594 -11.339 0.335 1.00 0.00 66 ALA A O 8
ATOM 8057 N N . MET A 1 1 ? -11.155 -3.052 7.284 1.00 0.00 1 MET A N 9
ATOM 8058 C CA . MET A 1 1 ? -9.703 -2.911 7.081 1.00 0.00 1 MET A CA 9
ATOM 8059 C C . MET A 1 1 ? -9.286 -3.958 6.062 1.00 0.00 1 MET A C 9
ATOM 8060 O O . MET A 1 1 ? -9.728 -5.098 6.165 1.00 0.00 1 MET A O 9
ATOM 8074 N N . LEU A 1 2 ? -8.475 -3.587 5.066 1.00 0.00 2 LEU A N 9
ATOM 8075 C CA . LEU A 1 2 ? -7.992 -4.461 3.995 1.00 0.00 2 LEU A CA 9
ATOM 8076 C C . LEU A 1 2 ? -6.483 -4.616 4.103 1.00 0.00 2 LEU A C 9
ATOM 8077 O O . LEU A 1 2 ? -5.807 -3.627 4.402 1.00 0.00 2 LEU A O 9
ATOM 8093 N N . LYS A 1 3 ? -5.937 -5.809 3.831 1.00 0.00 3 LYS A N 9
ATOM 8094 C CA . LYS A 1 3 ? -4.496 -6.042 3.934 1.00 0.00 3 LYS A CA 9
ATOM 8095 C C . LYS A 1 3 ? -3.877 -6.189 2.558 1.00 0.00 3 LYS A C 9
ATOM 8096 O O . LYS A 1 3 ? -4.498 -6.727 1.635 1.00 0.00 3 LYS A O 9
ATOM 8115 N N . LEU A 1 4 ? -2.639 -5.738 2.423 1.00 0.00 4 LEU A N 9
ATOM 8116 C CA . LEU A 1 4 ? -1.846 -5.806 1.209 1.00 0.00 4 LEU A CA 9
ATOM 8117 C C . LEU A 1 4 ? -0.438 -6.178 1.599 1.00 0.00 4 LEU A C 9
ATOM 8118 O O . LEU A 1 4 ? 0.021 -5.913 2.718 1.00 0.00 4 LEU A O 9
ATOM 8134 N N . LYS A 1 5 ? 0.245 -6.747 0.628 1.00 0.00 5 LYS A N 9
ATOM 8135 C CA . LYS A 1 5 ? 1.616 -7.154 0.699 1.00 0.00 5 LYS A CA 9
ATOM 8136 C C . LYS A 1 5 ? 2.275 -6.347 -0.400 1.00 0.00 5 LYS A C 9
ATOM 8137 O O . LYS A 1 5 ? 1.708 -6.198 -1.484 1.00 0.00 5 LYS A O 9
ATOM 8156 N N . VAL A 1 6 ? 3.434 -5.804 -0.087 1.00 0.00 6 VAL A N 9
ATOM 8157 C CA . VAL A 1 6 ? 4.264 -5.038 -1.002 1.00 0.00 6 VAL A CA 9
ATOM 8158 C C . VAL A 1 6 ? 5.665 -5.642 -0.984 1.00 0.00 6 VAL A C 9
ATOM 8159 O O . VAL A 1 6 ? 6.117 -6.182 0.028 1.00 0.00 6 VAL A O 9
ATOM 8172 N N . GLU A 1 7 ? 6.362 -5.499 -2.103 1.00 0.00 7 GLU A N 9
ATOM 8173 C CA . GLU A 1 7 ? 7.712 -5.951 -2.325 1.00 0.00 7 GLU A CA 9
ATOM 8174 C C . GLU A 1 7 ? 8.377 -4.854 -3.168 1.00 0.00 7 GLU A C 9
ATOM 8175 O O . GLU A 1 7 ? 7.723 -4.209 -4.000 1.00 0.00 7 GLU A O 9
ATOM 8187 N N . GLY A 1 8 ? 9.671 -4.627 -2.952 1.00 0.00 8 GLY A N 9
ATOM 8188 C CA . GLY A 1 8 ? 10.470 -3.635 -3.655 1.00 0.00 8 GLY A CA 9
ATOM 8189 C C . GLY A 1 8 ? 10.723 -2.382 -2.822 1.00 0.00 8 GLY A C 9
ATOM 8190 O O . GLY A 1 8 ? 11.635 -1.623 -3.163 1.00 0.00 8 GLY A O 9
ATOM 8194 N N . MET A 1 9 ? 9.908 -2.098 -1.794 1.00 0.00 9 MET A N 9
ATOM 8195 C CA . MET A 1 9 ? 10.123 -0.943 -0.928 1.00 0.00 9 MET A CA 9
ATOM 8196 C C . MET A 1 9 ? 11.424 -1.274 -0.203 1.00 0.00 9 MET A C 9
ATOM 8197 O O . MET A 1 9 ? 11.493 -2.296 0.486 1.00 0.00 9 MET A O 9
ATOM 8211 N N . THR A 1 10 ? 12.433 -0.416 -0.315 1.00 0.00 10 THR A N 9
ATOM 8212 C CA . THR A 1 10 ? 13.734 -0.641 0.306 1.00 0.00 10 THR A CA 9
ATOM 8213 C C . THR A 1 10 ? 14.181 0.528 1.196 1.00 0.00 10 THR A C 9
ATOM 8214 O O . THR A 1 10 ? 15.102 0.373 2.002 1.00 0.00 10 THR A O 9
ATOM 8225 N N . CYS A 1 11 ? 13.515 1.686 1.116 1.00 0.00 11 CYS A N 9
ATOM 8226 C CA . CYS A 1 11 ? 13.839 2.861 1.909 1.00 0.00 11 CYS A CA 9
ATOM 8227 C C . CYS A 1 11 ? 12.572 3.581 2.353 1.00 0.00 11 CYS A C 9
ATOM 8228 O O . CYS A 1 11 ? 11.508 3.381 1.766 1.00 0.00 11 CYS A O 9
ATOM 8236 N N . ASN A 1 12 ? 12.696 4.489 3.327 1.00 0.00 12 ASN A N 9
ATOM 8237 C CA . ASN A 1 12 ? 11.558 5.272 3.826 1.00 0.00 12 ASN A CA 9
ATOM 8238 C C . ASN A 1 12 ? 10.972 6.098 2.677 1.00 0.00 12 ASN A C 9
ATOM 8239 O O . ASN A 1 12 ? 9.759 6.275 2.592 1.00 0.00 12 ASN A O 9
ATOM 8250 N N . HIS A 1 13 ? 11.820 6.568 1.751 1.00 0.00 13 HIS A N 9
ATOM 8251 C CA . HIS A 1 13 ? 11.389 7.345 0.592 1.00 0.00 13 HIS A CA 9
ATOM 8252 C C . HIS A 1 13 ? 10.464 6.507 -0.313 1.00 0.00 13 HIS A C 9
ATOM 8253 O O . HIS A 1 13 ? 9.616 7.069 -1.009 1.00 0.00 13 HIS A O 9
ATOM 8267 N N . CYS A 1 14 ? 10.618 5.176 -0.307 1.00 0.00 14 CYS A N 9
ATOM 8268 C CA . CYS A 1 14 ? 9.789 4.256 -1.074 1.00 0.00 14 CYS A CA 9
ATOM 8269 C C . CYS A 1 14 ? 8.448 4.148 -0.347 1.00 0.00 14 CYS A C 9
ATOM 8270 O O . CYS A 1 14 ? 7.397 4.270 -0.968 1.00 0.00 14 CYS A O 9
ATOM 8278 N N . VAL A 1 15 ? 8.481 3.933 0.974 1.00 0.00 15 VAL A N 9
ATOM 8279 C CA . VAL A 1 15 ? 7.289 3.805 1.805 1.00 0.00 15 VAL A CA 9
ATOM 8280 C C . VAL A 1 15 ? 6.398 5.023 1.600 1.00 0.00 15 VAL A C 9
ATOM 8281 O O . VAL A 1 15 ? 5.266 4.860 1.151 1.00 0.00 15 VAL A O 9
ATOM 8294 N N . MET A 1 16 ? 6.897 6.242 1.836 1.00 0.00 16 MET A N 9
ATOM 8295 C CA . MET A 1 16 ? 6.089 7.446 1.675 1.00 0.00 16 MET A CA 9
ATOM 8296 C C . MET A 1 16 ? 5.460 7.586 0.291 1.00 0.00 16 MET A C 9
ATOM 8297 O O . MET A 1 16 ? 4.369 8.155 0.195 1.00 0.00 16 MET A O 9
ATOM 8311 N N . ALA A 1 17 ? 6.122 7.102 -0.763 1.00 0.00 17 ALA A N 9
ATOM 8312 C CA . ALA A 1 17 ? 5.595 7.170 -2.112 1.00 0.00 17 ALA A CA 9
ATOM 8313 C C . ALA A 1 17 ? 4.332 6.316 -2.186 1.00 0.00 17 ALA A C 9
ATOM 8314 O O . ALA A 1 17 ? 3.258 6.802 -2.550 1.00 0.00 17 ALA A O 9
ATOM 8321 N N . VAL A 1 18 ? 4.458 5.048 -1.790 1.00 0.00 18 VAL A N 9
ATOM 8322 C CA . VAL A 1 18 ? 3.362 4.096 -1.799 1.00 0.00 18 VAL A CA 9
ATOM 8323 C C . VAL A 1 18 ? 2.266 4.556 -0.828 1.00 0.00 18 VAL A C 9
ATOM 8324 O O . VAL A 1 18 ? 1.090 4.477 -1.173 1.00 0.00 18 VAL A O 9
ATOM 8337 N N . THR A 1 19 ? 2.602 5.098 0.349 1.00 0.00 19 THR A N 9
ATOM 8338 C CA . THR A 1 19 ? 1.623 5.592 1.314 1.00 0.00 19 THR A CA 9
ATOM 8339 C C . THR A 1 19 ? 0.743 6.634 0.619 1.00 0.00 19 THR A C 9
ATOM 8340 O O . THR A 1 19 ? -0.483 6.595 0.739 1.00 0.00 19 THR A O 9
ATOM 8351 N N . LYS A 1 20 ? 1.358 7.575 -0.110 1.00 0.00 20 LYS A N 9
ATOM 8352 C CA . LYS A 1 20 ? 0.614 8.607 -0.810 1.00 0.00 20 LYS A CA 9
ATOM 8353 C C . LYS A 1 20 ? -0.217 8.009 -1.935 1.00 0.00 20 LYS A C 9
ATOM 8354 O O . LYS A 1 20 ? -1.379 8.378 -2.090 1.00 0.00 20 LYS A O 9
ATOM 8373 N N . ALA A 1 21 ? 0.367 7.090 -2.703 1.00 0.00 21 ALA A N 9
ATOM 8374 C CA . ALA A 1 21 ? -0.301 6.426 -3.808 1.00 0.00 21 ALA A CA 9
ATOM 8375 C C . ALA A 1 21 ? -1.551 5.712 -3.311 1.00 0.00 21 ALA A C 9
ATOM 8376 O O . ALA A 1 21 ? -2.593 5.774 -3.939 1.00 0.00 21 ALA A O 9
ATOM 8383 N N . LEU A 1 22 ? -1.490 5.071 -2.150 1.00 0.00 22 LEU A N 9
ATOM 8384 C CA . LEU A 1 22 ? -2.654 4.386 -1.624 1.00 0.00 22 LEU A CA 9
ATOM 8385 C C . LEU A 1 22 ? -3.676 5.425 -1.156 1.00 0.00 22 LEU A C 9
ATOM 8386 O O . LEU A 1 22 ? -4.865 5.238 -1.361 1.00 0.00 22 LEU A O 9
ATOM 8402 N N . LYS A 1 23 ? -3.254 6.544 -0.555 1.00 0.00 23 LYS A N 9
ATOM 8403 C CA . LYS A 1 23 ? -4.175 7.582 -0.076 1.00 0.00 23 LYS A CA 9
ATOM 8404 C C . LYS A 1 23 ? -4.919 8.321 -1.184 1.00 0.00 23 LYS A C 9
ATOM 8405 O O . LYS A 1 23 ? -6.043 8.760 -0.940 1.00 0.00 23 LYS A O 9
ATOM 8424 N N . LYS A 1 24 ? -4.343 8.488 -2.381 1.00 0.00 24 LYS A N 9
ATOM 8425 C CA . LYS A 1 24 ? -5.065 9.172 -3.465 1.00 0.00 24 LYS A CA 9
ATOM 8426 C C . LYS A 1 24 ? -6.285 8.344 -3.894 1.00 0.00 24 LYS A C 9
ATOM 8427 O O . LYS A 1 24 ? -7.216 8.927 -4.453 1.00 0.00 24 LYS A O 9
ATOM 8446 N N . VAL A 1 25 ? -6.290 7.027 -3.645 1.00 0.00 25 VAL A N 9
ATOM 8447 C CA . VAL A 1 25 ? -7.379 6.137 -4.009 1.00 0.00 25 VAL A CA 9
ATOM 8448 C C . VAL A 1 25 ? -8.665 6.657 -3.367 1.00 0.00 25 VAL A C 9
ATOM 8449 O O . VAL A 1 25 ? -8.687 6.924 -2.160 1.00 0.00 25 VAL A O 9
ATOM 8462 N N . PRO A 1 26 ? -9.750 6.790 -4.148 1.00 0.00 26 PRO A N 9
ATOM 8463 C CA . PRO A 1 26 ? -11.008 7.290 -3.641 1.00 0.00 26 PRO A CA 9
ATOM 8464 C C . PRO A 1 26 ? -11.595 6.323 -2.620 1.00 0.00 26 PRO A C 9
ATOM 8465 O O . PRO A 1 26 ? -12.017 5.210 -2.963 1.00 0.00 26 PRO A O 9
ATOM 8476 N N . GLY A 1 27 ? -11.597 6.757 -1.366 1.00 0.00 27 GLY A N 9
ATOM 8477 C CA . GLY A 1 27 ? -12.121 6.022 -0.224 1.00 0.00 27 GLY A CA 9
ATOM 8478 C C . GLY A 1 27 ? -11.064 5.676 0.819 1.00 0.00 27 GLY A C 9
ATOM 8479 O O . GLY A 1 27 ? -11.413 5.064 1.831 1.00 0.00 27 GLY A O 9
ATOM 8483 N N . VAL A 1 28 ? -9.788 6.024 0.610 1.00 0.00 28 VAL A N 9
ATOM 8484 C CA . VAL A 1 28 ? -8.730 5.718 1.566 1.00 0.00 28 VAL A CA 9
ATOM 8485 C C . VAL A 1 28 ? -8.576 6.813 2.613 1.00 0.00 28 VAL A C 9
ATOM 8486 O O . VAL A 1 28 ? -8.021 7.885 2.369 1.00 0.00 28 VAL A O 9
ATOM 8499 N N . GLU A 1 29 ? -9.028 6.484 3.819 1.00 0.00 29 GLU A N 9
ATOM 8500 C CA . GLU A 1 29 ? -8.971 7.350 4.979 1.00 0.00 29 GLU A CA 9
ATOM 8501 C C . GLU A 1 29 ? -7.580 7.274 5.604 1.00 0.00 29 GLU A C 9
ATOM 8502 O O . GLU A 1 29 ? -7.003 8.308 5.942 1.00 0.00 29 GLU A O 9
ATOM 8514 N N . LYS A 1 30 ? -7.005 6.077 5.767 1.00 0.00 30 LYS A N 9
ATOM 8515 C CA . LYS A 1 30 ? -5.667 5.912 6.323 1.00 0.00 30 LYS A CA 9
ATOM 8516 C C . LYS A 1 30 ? -5.046 4.665 5.694 1.00 0.00 30 LYS A C 9
ATOM 8517 O O . LYS A 1 30 ? -5.741 3.887 5.029 1.00 0.00 30 LYS A O 9
ATOM 8536 N N . VAL A 1 31 ? -3.724 4.549 5.812 1.00 0.00 31 VAL A N 9
ATOM 8537 C CA . VAL A 1 31 ? -2.912 3.451 5.314 1.00 0.00 31 VAL A CA 9
ATOM 8538 C C . VAL A 1 31 ? -1.805 3.294 6.346 1.00 0.00 31 VAL A C 9
ATOM 8539 O O . VAL A 1 31 ? -1.219 4.301 6.750 1.00 0.00 31 VAL A O 9
ATOM 8552 N N . GLU A 1 32 ? -1.454 2.066 6.701 1.00 0.00 32 GLU A N 9
ATOM 8553 C CA . GLU A 1 32 ? -0.428 1.746 7.675 1.00 0.00 32 GLU A CA 9
ATOM 8554 C C . GLU A 1 32 ? 0.604 0.863 6.967 1.00 0.00 32 GLU A C 9
ATOM 8555 O O . GLU A 1 32 ? 0.527 -0.362 7.029 1.00 0.00 32 GLU A O 9
ATOM 8567 N N . VAL A 1 33 ? 1.499 1.470 6.185 1.00 0.00 33 VAL A N 9
ATOM 8568 C CA . VAL A 1 33 ? 2.553 0.787 5.427 1.00 0.00 33 VAL A CA 9
ATOM 8569 C C . VAL A 1 33 ? 3.777 0.588 6.332 1.00 0.00 33 VAL A C 9
ATOM 8570 O O . VAL A 1 33 ? 4.086 1.481 7.126 1.00 0.00 33 VAL A O 9
ATOM 8583 N N . SER A 1 34 ? 4.504 -0.520 6.179 1.00 0.00 34 SER A N 9
ATOM 8584 C CA . SER A 1 34 ? 5.698 -0.845 6.948 1.00 0.00 34 SER A CA 9
ATOM 8585 C C . SER A 1 34 ? 6.773 -1.354 5.991 1.00 0.00 34 SER A C 9
ATOM 8586 O O . SER A 1 34 ? 6.493 -2.211 5.146 1.00 0.00 34 SER A O 9
ATOM 8594 N N . LEU A 1 35 ? 7.989 -0.817 6.122 1.00 0.00 35 LEU A N 9
ATOM 8595 C CA . LEU A 1 35 ? 9.144 -1.180 5.313 1.00 0.00 35 LEU A CA 9
ATOM 8596 C C . LEU A 1 35 ? 9.579 -2.597 5.663 1.00 0.00 35 LEU A C 9
ATOM 8597 O O . LEU A 1 35 ? 9.558 -3.480 4.809 1.00 0.00 35 LEU A O 9
ATOM 8613 N N . GLU A 1 36 ? 9.934 -2.811 6.931 1.00 0.00 36 GLU A N 9
ATOM 8614 C CA . GLU A 1 36 ? 10.401 -4.086 7.452 1.00 0.00 36 GLU A CA 9
ATOM 8615 C C . GLU A 1 36 ? 9.393 -5.212 7.200 1.00 0.00 36 GLU A C 9
ATOM 8616 O O . GLU A 1 36 ? 9.794 -6.288 6.749 1.00 0.00 36 GLU A O 9
ATOM 8628 N N . LYS A 1 37 ? 8.093 -4.970 7.414 1.00 0.00 37 LYS A N 9
ATOM 8629 C CA . LYS A 1 37 ? 7.084 -6.008 7.212 1.00 0.00 37 LYS A CA 9
ATOM 8630 C C . LYS A 1 37 ? 6.659 -6.171 5.755 1.00 0.00 37 LYS A C 9
ATOM 8631 O O . LYS A 1 37 ? 6.112 -7.227 5.427 1.00 0.00 37 LYS A O 9
ATOM 8650 N N . GLY A 1 38 ? 6.911 -5.194 4.873 1.00 0.00 38 GLY A N 9
ATOM 8651 C CA . GLY A 1 38 ? 6.508 -5.279 3.471 1.00 0.00 38 GLY A CA 9
ATOM 8652 C C . GLY A 1 38 ? 4.995 -5.484 3.393 1.00 0.00 38 GLY A C 9
ATOM 8653 O O . GLY A 1 38 ? 4.498 -6.223 2.549 1.00 0.00 38 GLY A O 9
ATOM 8657 N N . GLU A 1 39 ? 4.246 -4.884 4.315 1.00 0.00 39 GLU A N 9
ATOM 8658 C CA . GLU A 1 39 ? 2.803 -5.006 4.390 1.00 0.00 39 GLU A CA 9
ATOM 8659 C C . GLU A 1 39 ? 2.192 -3.641 4.637 1.00 0.00 39 GLU A C 9
ATOM 8660 O O . GLU A 1 39 ? 2.817 -2.752 5.228 1.00 0.00 39 GLU A O 9
ATOM 8672 N N . ALA A 1 40 ? 0.943 -3.502 4.207 1.00 0.00 40 ALA A N 9
ATOM 8673 C CA . ALA A 1 40 ? 0.141 -2.300 4.352 1.00 0.00 40 ALA A CA 9
ATOM 8674 C C . ALA A 1 40 ? -1.276 -2.668 4.778 1.00 0.00 40 ALA A C 9
ATOM 8675 O O . ALA A 1 40 ? -1.764 -3.749 4.446 1.00 0.00 40 ALA A O 9
ATOM 8682 N N . LEU A 1 41 ? -1.936 -1.785 5.528 1.00 0.00 41 LEU A N 9
ATOM 8683 C CA . LEU A 1 41 ? -3.293 -1.997 6.026 1.00 0.00 41 LEU A CA 9
ATOM 8684 C C . LEU A 1 41 ? -4.066 -0.729 5.711 1.00 0.00 41 LEU A C 9
ATOM 8685 O O . LEU A 1 41 ? -3.582 0.350 6.055 1.00 0.00 41 LEU A O 9
ATOM 8701 N N . VAL A 1 42 ? -5.239 -0.836 5.092 1.00 0.00 42 VAL A N 9
ATOM 8702 C CA . VAL A 1 42 ? -6.077 0.295 4.709 1.00 0.00 42 VAL A CA 9
ATOM 8703 C C . VAL A 1 42 ? -7.349 0.293 5.537 1.00 0.00 42 VAL A C 9
ATOM 8704 O O . VAL A 1 42 ? -8.141 -0.650 5.460 1.00 0.00 42 VAL A O 9
ATOM 8717 N N . GLU A 1 43 ? -7.548 1.361 6.307 1.00 0.00 43 GLU A N 9
ATOM 8718 C CA . GLU A 1 43 ? -8.718 1.544 7.151 1.00 0.00 43 GLU A CA 9
ATOM 8719 C C . GLU A 1 43 ? -9.904 2.088 6.339 1.00 0.00 43 GLU A C 9
ATOM 8720 O O . GLU A 1 43 ? -11.040 2.010 6.803 1.00 0.00 43 GLU A O 9
ATOM 8732 N N . GLY A 1 44 ? -9.647 2.633 5.142 1.00 0.00 44 GLY A N 9
ATOM 8733 C CA . GLY A 1 44 ? -10.664 3.186 4.254 1.00 0.00 44 GLY A CA 9
ATOM 8734 C C . GLY A 1 44 ? -11.564 2.106 3.652 1.00 0.00 44 GLY A C 9
ATOM 8735 O O . GLY A 1 44 ? -11.329 0.914 3.844 1.00 0.00 44 GLY A O 9
ATOM 8739 N N . THR A 1 45 ? -12.563 2.505 2.869 1.00 0.00 45 THR A N 9
ATOM 8740 C CA . THR A 1 45 ? -13.523 1.597 2.244 1.00 0.00 45 THR A CA 9
ATOM 8741 C C . THR A 1 45 ? -13.152 1.217 0.808 1.00 0.00 45 THR A C 9
ATOM 8742 O O . THR A 1 45 ? -13.873 0.449 0.162 1.00 0.00 45 THR A O 9
ATOM 8753 N N . ALA A 1 46 ? -12.026 1.750 0.332 1.00 0.00 46 ALA A N 9
ATOM 8754 C CA . ALA A 1 46 ? -11.481 1.573 -1.002 1.00 0.00 46 ALA A CA 9
ATOM 8755 C C . ALA A 1 46 ? -11.475 0.127 -1.502 1.00 0.00 46 ALA A C 9
ATOM 8756 O O . ALA A 1 46 ? -11.320 -0.816 -0.722 1.00 0.00 46 ALA A O 9
ATOM 8763 N N . ASP A 1 47 ? -11.620 -0.041 -2.818 1.00 0.00 47 ASP A N 9
ATOM 8764 C CA . ASP A 1 47 ? -11.650 -1.362 -3.437 1.00 0.00 47 ASP A CA 9
ATOM 8765 C C . ASP A 1 47 ? -10.252 -1.969 -3.405 1.00 0.00 47 ASP A C 9
ATOM 8766 O O . ASP A 1 47 ? -9.287 -1.293 -3.768 1.00 0.00 47 ASP A O 9
ATOM 8775 N N . PRO A 1 48 ? -10.114 -3.262 -3.075 1.00 0.00 48 PRO A N 9
ATOM 8776 C CA . PRO A 1 48 ? -8.812 -3.912 -3.006 1.00 0.00 48 PRO A CA 9
ATOM 8777 C C . PRO A 1 48 ? -8.062 -3.865 -4.337 1.00 0.00 48 PRO A C 9
ATOM 8778 O O . PRO A 1 48 ? -6.861 -3.596 -4.368 1.00 0.00 48 PRO A O 9
ATOM 8789 N N . LYS A 1 49 ? -8.787 -4.081 -5.434 1.00 0.00 49 LYS A N 9
ATOM 8790 C CA . LYS A 1 49 ? -8.260 -4.059 -6.793 1.00 0.00 49 LYS A CA 9
ATOM 8791 C C . LYS A 1 49 ? -7.647 -2.708 -7.152 1.00 0.00 49 LYS A C 9
ATOM 8792 O O . LYS A 1 49 ? -6.698 -2.666 -7.930 1.00 0.00 49 LYS A O 9
ATOM 8811 N N . ALA A 1 50 ? -8.197 -1.624 -6.606 1.00 0.00 50 ALA A N 9
ATOM 8812 C CA . ALA A 1 50 ? -7.702 -0.275 -6.845 1.00 0.00 50 ALA A CA 9
ATOM 8813 C C . ALA A 1 50 ? -6.468 -0.003 -5.975 1.00 0.00 50 ALA A C 9
ATOM 8814 O O . ALA A 1 50 ? -5.558 0.712 -6.385 1.00 0.00 50 ALA A O 9
ATOM 8821 N N . LEU A 1 51 ? -6.442 -0.562 -4.759 1.00 0.00 51 LEU A N 9
ATOM 8822 C CA . LEU A 1 51 ? -5.344 -0.393 -3.810 1.00 0.00 51 LEU A CA 9
ATOM 8823 C C . LEU A 1 51 ? -4.075 -0.992 -4.399 1.00 0.00 51 LEU A C 9
ATOM 8824 O O . LEU A 1 51 ? -3.084 -0.281 -4.529 1.00 0.00 51 LEU A O 9
ATOM 8840 N N . VAL A 1 52 ? -4.092 -2.278 -4.772 1.00 0.00 52 VAL A N 9
ATOM 8841 C CA . VAL A 1 52 ? -2.939 -2.942 -5.367 1.00 0.00 52 VAL A CA 9
ATOM 8842 C C . VAL A 1 52 ? -2.469 -2.154 -6.602 1.00 0.00 52 VAL A C 9
ATOM 8843 O O . VAL A 1 52 ? -1.268 -1.934 -6.741 1.00 0.00 52 VAL A O 9
ATOM 8856 N N . GLN A 1 53 ? -3.392 -1.661 -7.442 1.00 0.00 53 GLN A N 9
ATOM 8857 C CA . GLN A 1 53 ? -3.060 -0.891 -8.638 1.00 0.00 53 GLN A CA 9
ATOM 8858 C C . GLN A 1 53 ? -2.244 0.349 -8.261 1.00 0.00 53 GLN A C 9
ATOM 8859 O O . GLN A 1 53 ? -1.221 0.614 -8.888 1.00 0.00 53 GLN A O 9
ATOM 8873 N N . ALA A 1 54 ? -2.651 1.080 -7.218 1.00 0.00 54 ALA A N 9
ATOM 8874 C CA . ALA A 1 54 ? -1.950 2.274 -6.766 1.00 0.00 54 ALA A CA 9
ATOM 8875 C C . ALA A 1 54 ? -0.513 1.973 -6.312 1.00 0.00 54 ALA A C 9
ATOM 8876 O O . ALA A 1 54 ? 0.331 2.864 -6.285 1.00 0.00 54 ALA A O 9
ATOM 8883 N N . VAL A 1 55 ? -0.204 0.741 -5.914 1.00 0.00 55 VAL A N 9
ATOM 8884 C CA . VAL A 1 55 ? 1.152 0.371 -5.510 1.00 0.00 55 VAL A CA 9
ATOM 8885 C C . VAL A 1 55 ? 1.937 -0.016 -6.769 1.00 0.00 55 VAL A C 9
ATOM 8886 O O . VAL A 1 55 ? 3.122 0.302 -6.896 1.00 0.00 55 VAL A O 9
ATOM 8899 N N . GLU A 1 56 ? 1.278 -0.702 -7.702 1.00 0.00 56 GLU A N 9
ATOM 8900 C CA . GLU A 1 56 ? 1.869 -1.142 -8.952 1.00 0.00 56 GLU A CA 9
ATOM 8901 C C . GLU A 1 56 ? 2.214 0.060 -9.837 1.00 0.00 56 GLU A C 9
ATOM 8902 O O . GLU A 1 56 ? 3.252 0.030 -10.504 1.00 0.00 56 GLU A O 9
ATOM 8914 N N . GLU A 1 57 ? 1.423 1.141 -9.808 1.00 0.00 57 GLU A N 9
ATOM 8915 C CA . GLU A 1 57 ? 1.699 2.332 -10.612 1.00 0.00 57 GLU A CA 9
ATOM 8916 C C . GLU A 1 57 ? 2.970 3.038 -10.119 1.00 0.00 57 GLU A C 9
ATOM 8917 O O . GLU A 1 57 ? 3.583 3.785 -10.877 1.00 0.00 57 GLU A O 9
ATOM 8929 N N . GLU A 1 58 ? 3.368 2.820 -8.861 1.00 0.00 58 GLU A N 9
ATOM 8930 C CA . GLU A 1 58 ? 4.567 3.400 -8.265 1.00 0.00 58 GLU A CA 9
ATOM 8931 C C . GLU A 1 58 ? 5.792 2.534 -8.597 1.00 0.00 58 GLU A C 9
ATOM 8932 O O . GLU A 1 58 ? 6.896 2.834 -8.142 1.00 0.00 58 GLU A O 9
ATOM 8944 N N . GLY A 1 59 ? 5.614 1.445 -9.351 1.00 0.00 59 GLY A N 9
ATOM 8945 C CA . GLY A 1 59 ? 6.665 0.535 -9.769 1.00 0.00 59 GLY A CA 9
ATOM 8946 C C . GLY A 1 59 ? 6.975 -0.589 -8.784 1.00 0.00 59 GLY A C 9
ATOM 8947 O O . GLY A 1 59 ? 7.967 -1.296 -8.992 1.00 0.00 59 GLY A O 9
ATOM 8951 N N . TYR A 1 60 ? 6.181 -0.753 -7.721 1.00 0.00 60 TYR A N 9
ATOM 8952 C CA . TYR A 1 60 ? 6.381 -1.796 -6.717 1.00 0.00 60 TYR A CA 9
ATOM 8953 C C . TYR A 1 60 ? 5.529 -3.023 -7.058 1.00 0.00 60 TYR A C 9
ATOM 8954 O O . TYR A 1 60 ? 4.647 -2.958 -7.917 1.00 0.00 60 TYR A O 9
ATOM 8972 N N . LYS A 1 61 ? 5.788 -4.161 -6.410 1.00 0.00 61 LYS A N 9
ATOM 8973 C CA . LYS A 1 61 ? 5.069 -5.416 -6.634 1.00 0.00 61 LYS A CA 9
ATOM 8974 C C . LYS A 1 61 ? 4.159 -5.640 -5.448 1.00 0.00 61 LYS A C 9
ATOM 8975 O O . LYS A 1 61 ? 4.672 -5.909 -4.362 1.00 0.00 61 LYS A O 9
ATOM 8994 N N . ALA A 1 62 ? 2.844 -5.525 -5.638 1.00 0.00 62 ALA A N 9
ATOM 8995 C CA . ALA A 1 62 ? 1.885 -5.718 -4.562 1.00 0.00 62 ALA A CA 9
ATOM 8996 C C . ALA A 1 62 ? 0.877 -6.818 -4.875 1.00 0.00 62 ALA A C 9
ATOM 8997 O O . ALA A 1 62 ? 0.729 -7.214 -6.032 1.00 0.00 62 ALA A O 9
ATOM 9004 N N . GLU A 1 63 ? 0.159 -7.282 -3.852 1.00 0.00 63 GLU A N 9
ATOM 9005 C CA . GLU A 1 63 ? -0.881 -8.302 -3.913 1.00 0.00 63 GLU A CA 9
ATOM 9006 C C . GLU A 1 63 ? -1.713 -8.192 -2.630 1.00 0.00 63 GLU A C 9
ATOM 9007 O O . GLU A 1 63 ? -1.191 -7.879 -1.556 1.00 0.00 63 GLU A O 9
ATOM 9019 N N . VAL A 1 64 ? -3.025 -8.370 -2.732 1.00 0.00 64 VAL A N 9
ATOM 9020 C CA . VAL A 1 64 ? -3.939 -8.288 -1.604 1.00 0.00 64 VAL A CA 9
ATOM 9021 C C . VAL A 1 64 ? -3.814 -9.582 -0.794 1.00 0.00 64 VAL A C 9
ATOM 9022 O O . VAL A 1 64 ? -3.470 -10.626 -1.348 1.00 0.00 64 VAL A O 9
ATOM 9035 N N . LEU A 1 65 ? -4.099 -9.517 0.514 1.00 0.00 65 LEU A N 9
ATOM 9036 C CA . LEU A 1 65 ? -4.041 -10.664 1.423 1.00 0.00 65 LEU A CA 9
ATOM 9037 C C . LEU A 1 65 ? -5.365 -10.818 2.174 1.00 0.00 65 LEU A C 9
ATOM 9038 O O . LEU A 1 65 ? -5.437 -10.646 3.393 1.00 0.00 65 LEU A O 9
ATOM 9054 N N . ALA A 1 66 ? -6.458 -10.998 1.436 1.00 0.00 66 ALA A N 9
ATOM 9055 C CA . ALA A 1 66 ? -7.797 -11.207 1.980 1.00 0.00 66 ALA A CA 9
ATOM 9056 C C . ALA A 1 66 ? -7.865 -12.597 2.596 1.00 0.00 66 ALA A C 9
ATOM 9057 O O . ALA A 1 66 ? -7.632 -13.590 1.878 1.00 0.00 66 ALA A O 9
ATOM 9064 N N . MET A 1 1 ? -9.625 -3.511 8.128 1.00 0.00 1 MET A N 10
ATOM 9065 C CA . MET A 1 1 ? -8.333 -2.913 7.767 1.00 0.00 1 MET A CA 10
ATOM 9066 C C . MET A 1 1 ? -7.707 -3.788 6.682 1.00 0.00 1 MET A C 10
ATOM 9067 O O . MET A 1 1 ? -6.911 -4.680 6.977 1.00 0.00 1 MET A O 10
ATOM 9081 N N . LEU A 1 2 ? -8.076 -3.544 5.423 1.00 0.00 2 LEU A N 10
ATOM 9082 C CA . LEU A 1 2 ? -7.632 -4.278 4.239 1.00 0.00 2 LEU A CA 10
ATOM 9083 C C . LEU A 1 2 ? -6.122 -4.455 4.216 1.00 0.00 2 LEU A C 10
ATOM 9084 O O . LEU A 1 2 ? -5.400 -3.471 4.375 1.00 0.00 2 LEU A O 10
ATOM 9100 N N . LYS A 1 3 ? -5.642 -5.672 3.971 1.00 0.00 3 LYS A N 10
ATOM 9101 C CA . LYS A 1 3 ? -4.222 -6.031 3.928 1.00 0.00 3 LYS A CA 10
ATOM 9102 C C . LYS A 1 3 ? -3.713 -6.115 2.489 1.00 0.00 3 LYS A C 10
ATOM 9103 O O . LYS A 1 3 ? -4.460 -6.465 1.576 1.00 0.00 3 LYS A O 10
ATOM 9122 N N . LEU A 1 4 ? -2.427 -5.845 2.276 1.00 0.00 4 LEU A N 10
ATOM 9123 C CA . LEU A 1 4 ? -1.734 -5.891 0.985 1.00 0.00 4 LEU A CA 10
ATOM 9124 C C . LEU A 1 4 ? -0.276 -6.203 1.261 1.00 0.00 4 LEU A C 10
ATOM 9125 O O . LEU A 1 4 ? 0.251 -5.739 2.271 1.00 0.00 4 LEU A O 10
ATOM 9141 N N . LYS A 1 5 ? 0.369 -6.968 0.386 1.00 0.00 5 LYS A N 10
ATOM 9142 C CA . LYS A 1 5 ? 1.777 -7.326 0.471 1.00 0.00 5 LYS A CA 10
ATOM 9143 C C . LYS A 1 5 ? 2.410 -6.524 -0.651 1.00 0.00 5 LYS A C 10
ATOM 9144 O O . LYS A 1 5 ? 1.917 -6.586 -1.778 1.00 0.00 5 LYS A O 10
ATOM 9163 N N . VAL A 1 6 ? 3.426 -5.737 -0.340 1.00 0.00 6 VAL A N 10
ATOM 9164 C CA . VAL A 1 6 ? 4.155 -4.920 -1.297 1.00 0.00 6 VAL A CA 10
ATOM 9165 C C . VAL A 1 6 ? 5.577 -5.453 -1.340 1.00 0.00 6 VAL A C 10
ATOM 9166 O O . VAL A 1 6 ? 6.149 -5.772 -0.293 1.00 0.00 6 VAL A O 10
ATOM 9179 N N . GLU A 1 7 ? 6.164 -5.511 -2.528 1.00 0.00 7 GLU A N 10
ATOM 9180 C CA . GLU A 1 7 ? 7.519 -5.971 -2.711 1.00 0.00 7 GLU A CA 10
ATOM 9181 C C . GLU A 1 7 ? 8.289 -4.899 -3.461 1.00 0.00 7 GLU A C 10
ATOM 9182 O O . GLU A 1 7 ? 7.872 -4.461 -4.541 1.00 0.00 7 GLU A O 10
ATOM 9194 N N . GLY A 1 8 ? 9.403 -4.473 -2.871 1.00 0.00 8 GLY A N 10
ATOM 9195 C CA . GLY A 1 8 ? 10.297 -3.463 -3.410 1.00 0.00 8 GLY A CA 10
ATOM 9196 C C . GLY A 1 8 ? 10.529 -2.282 -2.472 1.00 0.00 8 GLY A C 10
ATOM 9197 O O . GLY A 1 8 ? 11.387 -1.450 -2.763 1.00 0.00 8 GLY A O 10
ATOM 9201 N N . MET A 1 9 ? 9.781 -2.157 -1.367 1.00 0.00 9 MET A N 10
ATOM 9202 C CA . MET A 1 9 ? 9.975 -1.059 -0.429 1.00 0.00 9 MET A CA 10
ATOM 9203 C C . MET A 1 9 ? 11.257 -1.349 0.349 1.00 0.00 9 MET A C 10
ATOM 9204 O O . MET A 1 9 ? 11.224 -1.969 1.411 1.00 0.00 9 MET A O 10
ATOM 9218 N N . THR A 1 10 ? 12.385 -0.872 -0.163 1.00 0.00 10 THR A N 10
ATOM 9219 C CA . THR A 1 10 ? 13.702 -1.066 0.422 1.00 0.00 10 THR A CA 10
ATOM 9220 C C . THR A 1 10 ? 14.158 0.143 1.252 1.00 0.00 10 THR A C 10
ATOM 9221 O O . THR A 1 10 ? 15.118 0.032 2.018 1.00 0.00 10 THR A O 10
ATOM 9232 N N . CYS A 1 11 ? 13.475 1.289 1.152 1.00 0.00 11 CYS A N 10
ATOM 9233 C CA . CYS A 1 11 ? 13.809 2.496 1.894 1.00 0.00 11 CYS A CA 10
ATOM 9234 C C . CYS A 1 11 ? 12.547 3.135 2.456 1.00 0.00 11 CYS A C 10
ATOM 9235 O O . CYS A 1 11 ? 11.447 2.924 1.939 1.00 0.00 11 CYS A O 10
ATOM 9243 N N . ASN A 1 12 ? 12.716 4.014 3.445 1.00 0.00 12 ASN A N 10
ATOM 9244 C CA . ASN A 1 12 ? 11.608 4.729 4.068 1.00 0.00 12 ASN A CA 10
ATOM 9245 C C . ASN A 1 12 ? 10.850 5.545 3.020 1.00 0.00 12 ASN A C 10
ATOM 9246 O O . ASN A 1 12 ? 9.625 5.624 3.092 1.00 0.00 12 ASN A O 10
ATOM 9257 N N . HIS A 1 13 ? 11.562 6.132 2.044 1.00 0.00 13 HIS A N 10
ATOM 9258 C CA . HIS A 1 13 ? 10.925 6.918 0.993 1.00 0.00 13 HIS A CA 10
ATOM 9259 C C . HIS A 1 13 ? 9.918 6.045 0.236 1.00 0.00 13 HIS A C 10
ATOM 9260 O O . HIS A 1 13 ? 8.848 6.532 -0.105 1.00 0.00 13 HIS A O 10
ATOM 9274 N N . CYS A 1 14 ? 10.213 4.760 0.004 1.00 0.00 14 CYS A N 10
ATOM 9275 C CA . CYS A 1 14 ? 9.294 3.870 -0.692 1.00 0.00 14 CYS A CA 10
ATOM 9276 C C . CYS A 1 14 ? 7.985 3.777 0.089 1.00 0.00 14 CYS A C 10
ATOM 9277 O O . CYS A 1 14 ? 6.918 3.907 -0.493 1.00 0.00 14 CYS A O 10
ATOM 9285 N N . VAL A 1 15 ? 8.067 3.574 1.404 1.00 0.00 15 VAL A N 10
ATOM 9286 C CA . VAL A 1 15 ? 6.916 3.444 2.285 1.00 0.00 15 VAL A CA 10
ATOM 9287 C C . VAL A 1 15 ? 6.082 4.717 2.246 1.00 0.00 15 VAL A C 10
ATOM 9288 O O . VAL A 1 15 ? 4.893 4.655 1.943 1.00 0.00 15 VAL A O 10
ATOM 9301 N N . MET A 1 16 ? 6.686 5.877 2.520 1.00 0.00 16 MET A N 10
ATOM 9302 C CA . MET A 1 16 ? 5.933 7.124 2.511 1.00 0.00 16 MET A CA 10
ATOM 9303 C C . MET A 1 16 ? 5.346 7.449 1.135 1.00 0.00 16 MET A C 10
ATOM 9304 O O . MET A 1 16 ? 4.307 8.118 1.082 1.00 0.00 16 MET A O 10
ATOM 9318 N N . ALA A 1 17 ? 5.988 7.005 0.050 1.00 0.00 17 ALA A N 10
ATOM 9319 C CA . ALA A 1 17 ? 5.529 7.216 -1.312 1.00 0.00 17 ALA A CA 10
ATOM 9320 C C . ALA A 1 17 ? 4.308 6.324 -1.535 1.00 0.00 17 ALA A C 10
ATOM 9321 O O . ALA A 1 17 ? 3.248 6.834 -1.887 1.00 0.00 17 ALA A O 10
ATOM 9328 N N . VAL A 1 18 ? 4.429 5.018 -1.257 1.00 0.00 18 VAL A N 10
ATOM 9329 C CA . VAL A 1 18 ? 3.358 4.031 -1.388 1.00 0.00 18 VAL A CA 10
ATOM 9330 C C . VAL A 1 18 ? 2.147 4.553 -0.612 1.00 0.00 18 VAL A C 10
ATOM 9331 O O . VAL A 1 18 ? 1.050 4.613 -1.164 1.00 0.00 18 VAL A O 10
ATOM 9344 N N . THR A 1 19 ? 2.346 5.022 0.624 1.00 0.00 19 THR A N 10
ATOM 9345 C CA . THR A 1 19 ? 1.303 5.584 1.468 1.00 0.00 19 THR A CA 10
ATOM 9346 C C . THR A 1 19 ? 0.587 6.705 0.700 1.00 0.00 19 THR A C 10
ATOM 9347 O O . THR A 1 19 ? -0.636 6.673 0.539 1.00 0.00 19 THR A O 10
ATOM 9358 N N . LYS A 1 20 ? 1.327 7.702 0.205 1.00 0.00 20 LYS A N 10
ATOM 9359 C CA . LYS A 1 20 ? 0.749 8.828 -0.527 1.00 0.00 20 LYS A CA 10
ATOM 9360 C C . LYS A 1 20 ? 0.056 8.416 -1.811 1.00 0.00 20 LYS A C 10
ATOM 9361 O O . LYS A 1 20 ? -0.981 9.004 -2.121 1.00 0.00 20 LYS A O 10
ATOM 9380 N N . ALA A 1 21 ? 0.572 7.435 -2.537 1.00 0.00 21 ALA A N 10
ATOM 9381 C CA . ALA A 1 21 ? -0.030 6.971 -3.770 1.00 0.00 21 ALA A CA 10
ATOM 9382 C C . ALA A 1 21 ? -1.324 6.215 -3.450 1.00 0.00 21 ALA A C 10
ATOM 9383 O O . ALA A 1 21 ? -2.335 6.393 -4.123 1.00 0.00 21 ALA A O 10
ATOM 9390 N N . LEU A 1 22 ? -1.328 5.398 -2.392 1.00 0.00 22 LEU A N 10
ATOM 9391 C CA . LEU A 1 22 ? -2.492 4.613 -1.977 1.00 0.00 22 LEU A CA 10
ATOM 9392 C C . LEU A 1 22 ? -3.626 5.545 -1.584 1.00 0.00 22 LEU A C 10
ATOM 9393 O O . LEU A 1 22 ? -4.776 5.324 -1.947 1.00 0.00 22 LEU A O 10
ATOM 9409 N N . LYS A 1 23 ? -3.310 6.631 -0.879 1.00 0.00 23 LYS A N 10
ATOM 9410 C CA . LYS A 1 23 ? -4.292 7.621 -0.444 1.00 0.00 23 LYS A CA 10
ATOM 9411 C C . LYS A 1 23 ? -5.007 8.315 -1.609 1.00 0.00 23 LYS A C 10
ATOM 9412 O O . LYS A 1 23 ? -5.966 9.043 -1.355 1.00 0.00 23 LYS A O 10
ATOM 9431 N N . LYS A 1 24 ? -4.551 8.167 -2.858 1.00 0.00 24 LYS A N 10
ATOM 9432 C CA . LYS A 1 24 ? -5.204 8.778 -4.018 1.00 0.00 24 LYS A CA 10
ATOM 9433 C C . LYS A 1 24 ? -6.455 7.988 -4.409 1.00 0.00 24 LYS A C 10
ATOM 9434 O O . LYS A 1 24 ? -7.295 8.515 -5.141 1.00 0.00 24 LYS A O 10
ATOM 9453 N N . VAL A 1 25 ? -6.553 6.725 -3.988 1.00 0.00 25 VAL A N 10
ATOM 9454 C CA . VAL A 1 25 ? -7.678 5.850 -4.268 1.00 0.00 25 VAL A CA 10
ATOM 9455 C C . VAL A 1 25 ? -8.900 6.476 -3.577 1.00 0.00 25 VAL A C 10
ATOM 9456 O O . VAL A 1 25 ? -8.823 6.792 -2.386 1.00 0.00 25 VAL A O 10
ATOM 9469 N N . PRO A 1 26 ? -10.025 6.670 -4.288 1.00 0.00 26 PRO A N 10
ATOM 9470 C CA . PRO A 1 26 ? -11.216 7.284 -3.724 1.00 0.00 26 PRO A CA 10
ATOM 9471 C C . PRO A 1 26 ? -11.869 6.383 -2.674 1.00 0.00 26 PRO A C 10
ATOM 9472 O O . PRO A 1 26 ? -12.610 5.457 -3.011 1.00 0.00 26 PRO A O 10
ATOM 9483 N N . GLY A 1 27 ? -11.627 6.669 -1.394 1.00 0.00 27 GLY A N 10
ATOM 9484 C CA . GLY A 1 27 ? -12.169 5.929 -0.257 1.00 0.00 27 GLY A CA 10
ATOM 9485 C C . GLY A 1 27 ? -11.117 5.648 0.810 1.00 0.00 27 GLY A C 10
ATOM 9486 O O . GLY A 1 27 ? -11.426 5.128 1.883 1.00 0.00 27 GLY A O 10
ATOM 9490 N N . VAL A 1 28 ? -9.851 5.948 0.528 1.00 0.00 28 VAL A N 10
ATOM 9491 C CA . VAL A 1 28 ? -8.766 5.734 1.463 1.00 0.00 28 VAL A CA 10
ATOM 9492 C C . VAL A 1 28 ? -8.684 6.871 2.474 1.00 0.00 28 VAL A C 10
ATOM 9493 O O . VAL A 1 28 ? -8.203 7.964 2.173 1.00 0.00 28 VAL A O 10
ATOM 9506 N N . GLU A 1 29 ? -9.142 6.571 3.685 1.00 0.00 29 GLU A N 10
ATOM 9507 C CA . GLU A 1 29 ? -9.141 7.471 4.822 1.00 0.00 29 GLU A CA 10
ATOM 9508 C C . GLU A 1 29 ? -7.705 7.548 5.330 1.00 0.00 29 GLU A C 10
ATOM 9509 O O . GLU A 1 29 ? -7.130 8.633 5.377 1.00 0.00 29 GLU A O 10
ATOM 9521 N N . LYS A 1 30 ? -7.108 6.398 5.671 1.00 0.00 30 LYS A N 10
ATOM 9522 C CA . LYS A 1 30 ? -5.740 6.293 6.163 1.00 0.00 30 LYS A CA 10
ATOM 9523 C C . LYS A 1 30 ? -5.161 4.968 5.708 1.00 0.00 30 LYS A C 10
ATOM 9524 O O . LYS A 1 30 ? -5.895 4.043 5.339 1.00 0.00 30 LYS A O 10
ATOM 9543 N N . VAL A 1 31 ? -3.838 4.889 5.721 1.00 0.00 31 VAL A N 10
ATOM 9544 C CA . VAL A 1 31 ? -3.066 3.728 5.329 1.00 0.00 31 VAL A CA 10
ATOM 9545 C C . VAL A 1 31 ? -1.976 3.562 6.379 1.00 0.00 31 VAL A C 10
ATOM 9546 O O . VAL A 1 31 ? -1.575 4.541 7.015 1.00 0.00 31 VAL A O 10
ATOM 9559 N N . GLU A 1 32 ? -1.501 2.336 6.560 1.00 0.00 32 GLU A N 10
ATOM 9560 C CA . GLU A 1 32 ? -0.447 1.999 7.487 1.00 0.00 32 GLU A CA 10
ATOM 9561 C C . GLU A 1 32 ? 0.472 1.025 6.751 1.00 0.00 32 GLU A C 10
ATOM 9562 O O . GLU A 1 32 ? 0.225 -0.182 6.716 1.00 0.00 32 GLU A O 10
ATOM 9574 N N . VAL A 1 33 ? 1.481 1.569 6.075 1.00 0.00 33 VAL A N 10
ATOM 9575 C CA . VAL A 1 33 ? 2.470 0.832 5.292 1.00 0.00 33 VAL A CA 10
ATOM 9576 C C . VAL A 1 33 ? 3.727 0.685 6.145 1.00 0.00 33 VAL A C 10
ATOM 9577 O O . VAL A 1 33 ? 4.103 1.650 6.819 1.00 0.00 33 VAL A O 10
ATOM 9590 N N . SER A 1 34 ? 4.392 -0.475 6.136 1.00 0.00 34 SER A N 10
ATOM 9591 C CA . SER A 1 34 ? 5.595 -0.689 6.933 1.00 0.00 34 SER A CA 10
ATOM 9592 C C . SER A 1 34 ? 6.756 -1.182 6.079 1.00 0.00 34 SER A C 10
ATOM 9593 O O . SER A 1 34 ? 6.598 -2.076 5.246 1.00 0.00 34 SER A O 10
ATOM 9601 N N . LEU A 1 35 ? 7.933 -0.605 6.346 1.00 0.00 35 LEU A N 10
ATOM 9602 C CA . LEU A 1 35 ? 9.185 -0.908 5.668 1.00 0.00 35 LEU A CA 10
ATOM 9603 C C . LEU A 1 35 ? 9.583 -2.357 5.901 1.00 0.00 35 LEU A C 10
ATOM 9604 O O . LEU A 1 35 ? 9.730 -3.132 4.959 1.00 0.00 35 LEU A O 10
ATOM 9620 N N . GLU A 1 36 ? 9.779 -2.692 7.173 1.00 0.00 36 GLU A N 10
ATOM 9621 C CA . GLU A 1 36 ? 10.187 -4.005 7.629 1.00 0.00 36 GLU A CA 10
ATOM 9622 C C . GLU A 1 36 ? 9.199 -5.092 7.221 1.00 0.00 36 GLU A C 10
ATOM 9623 O O . GLU A 1 36 ? 9.620 -6.126 6.701 1.00 0.00 36 GLU A O 10
ATOM 9635 N N . LYS A 1 37 ? 7.895 -4.871 7.404 1.00 0.00 37 LYS A N 10
ATOM 9636 C CA . LYS A 1 37 ? 6.930 -5.899 7.053 1.00 0.00 37 LYS A CA 10
ATOM 9637 C C . LYS A 1 37 ? 6.716 -6.029 5.547 1.00 0.00 37 LYS A C 10
ATOM 9638 O O . LYS A 1 37 ? 6.477 -7.143 5.082 1.00 0.00 37 LYS A O 10
ATOM 9657 N N . GLY A 1 38 ? 6.833 -4.953 4.769 1.00 0.00 38 GLY A N 10
ATOM 9658 C CA . GLY A 1 38 ? 6.611 -5.028 3.333 1.00 0.00 38 GLY A CA 10
ATOM 9659 C C . GLY A 1 38 ? 5.115 -5.205 3.070 1.00 0.00 38 GLY A C 10
ATOM 9660 O O . GLY A 1 38 ? 4.711 -6.019 2.243 1.00 0.00 38 GLY A O 10
ATOM 9664 N N . GLU A 1 39 ? 4.266 -4.496 3.814 1.00 0.00 39 GLU A N 10
ATOM 9665 C CA . GLU A 1 39 ? 2.819 -4.557 3.656 1.00 0.00 39 GLU A CA 10
ATOM 9666 C C . GLU A 1 39 ? 2.247 -3.152 3.743 1.00 0.00 39 GLU A C 10
ATOM 9667 O O . GLU A 1 39 ? 2.944 -2.199 4.104 1.00 0.00 39 GLU A O 10
ATOM 9679 N N . ALA A 1 40 ? 0.980 -3.046 3.355 1.00 0.00 40 ALA A N 10
ATOM 9680 C CA . ALA A 1 40 ? 0.190 -1.838 3.330 1.00 0.00 40 ALA A CA 10
ATOM 9681 C C . ALA A 1 40 ? -1.182 -2.198 3.869 1.00 0.00 40 ALA A C 10
ATOM 9682 O O . ALA A 1 40 ? -1.831 -3.113 3.353 1.00 0.00 40 ALA A O 10
ATOM 9689 N N . LEU A 1 41 ? -1.635 -1.511 4.913 1.00 0.00 41 LEU A N 10
ATOM 9690 C CA . LEU A 1 41 ? -2.938 -1.754 5.524 1.00 0.00 41 LEU A CA 10
ATOM 9691 C C . LEU A 1 41 ? -3.803 -0.539 5.228 1.00 0.00 41 LEU A C 10
ATOM 9692 O O . LEU A 1 41 ? -3.274 0.569 5.272 1.00 0.00 41 LEU A O 10
ATOM 9708 N N . VAL A 1 42 ? -5.107 -0.694 4.982 1.00 0.00 42 VAL A N 10
ATOM 9709 C CA . VAL A 1 42 ? -5.990 0.422 4.658 1.00 0.00 42 VAL A CA 10
ATOM 9710 C C . VAL A 1 42 ? -7.130 0.502 5.653 1.00 0.00 42 VAL A C 10
ATOM 9711 O O . VAL A 1 42 ? -7.863 -0.459 5.877 1.00 0.00 42 VAL A O 10
ATOM 9724 N N . GLU A 1 43 ? -7.275 1.687 6.231 1.00 0.00 43 GLU A N 10
ATOM 9725 C CA . GLU A 1 43 ? -8.281 2.062 7.210 1.00 0.00 43 GLU A CA 10
ATOM 9726 C C . GLU A 1 43 ? -9.502 2.692 6.511 1.00 0.00 43 GLU A C 10
ATOM 9727 O O . GLU A 1 43 ? -10.421 3.165 7.173 1.00 0.00 43 GLU A O 10
ATOM 9739 N N . GLY A 1 44 ? -9.488 2.749 5.174 1.00 0.00 44 GLY A N 10
ATOM 9740 C CA . GLY A 1 44 ? -10.536 3.307 4.334 1.00 0.00 44 GLY A CA 10
ATOM 9741 C C . GLY A 1 44 ? -11.533 2.258 3.852 1.00 0.00 44 GLY A C 10
ATOM 9742 O O . GLY A 1 44 ? -11.419 1.068 4.154 1.00 0.00 44 GLY A O 10
ATOM 9746 N N . THR A 1 45 ? -12.508 2.700 3.069 1.00 0.00 45 THR A N 10
ATOM 9747 C CA . THR A 1 45 ? -13.589 1.907 2.501 1.00 0.00 45 THR A CA 10
ATOM 9748 C C . THR A 1 45 ? -13.271 1.457 1.072 1.00 0.00 45 THR A C 10
ATOM 9749 O O . THR A 1 45 ? -14.099 0.824 0.420 1.00 0.00 45 THR A O 10
ATOM 9760 N N . ALA A 1 46 ? -12.058 1.752 0.596 1.00 0.00 46 ALA A N 10
ATOM 9761 C CA . ALA A 1 46 ? -11.601 1.410 -0.741 1.00 0.00 46 ALA A CA 10
ATOM 9762 C C . ALA A 1 46 ? -11.596 -0.115 -0.999 1.00 0.00 46 ALA A C 10
ATOM 9763 O O . ALA A 1 46 ? -11.670 -0.909 -0.054 1.00 0.00 46 ALA A O 10
ATOM 9770 N N . ASP A 1 47 ? -11.475 -0.513 -2.272 1.00 0.00 47 ASP A N 10
ATOM 9771 C CA . ASP A 1 47 ? -11.427 -1.901 -2.766 1.00 0.00 47 ASP A CA 10
ATOM 9772 C C . ASP A 1 47 ? -9.969 -2.327 -2.944 1.00 0.00 47 ASP A C 10
ATOM 9773 O O . ASP A 1 47 ? -9.154 -1.503 -3.362 1.00 0.00 47 ASP A O 10
ATOM 9782 N N . PRO A 1 48 ? -9.609 -3.605 -2.744 1.00 0.00 48 PRO A N 10
ATOM 9783 C CA . PRO A 1 48 ? -8.229 -4.049 -2.891 1.00 0.00 48 PRO A CA 10
ATOM 9784 C C . PRO A 1 48 ? -7.736 -3.972 -4.328 1.00 0.00 48 PRO A C 10
ATOM 9785 O O . PRO A 1 48 ? -6.633 -3.480 -4.541 1.00 0.00 48 PRO A O 10
ATOM 9796 N N . LYS A 1 49 ? -8.543 -4.367 -5.320 1.00 0.00 49 LYS A N 10
ATOM 9797 C CA . LYS A 1 49 ? -8.120 -4.295 -6.723 1.00 0.00 49 LYS A CA 10
ATOM 9798 C C . LYS A 1 49 ? -7.767 -2.867 -7.135 1.00 0.00 49 LYS A C 10
ATOM 9799 O O . LYS A 1 49 ? -6.917 -2.655 -7.996 1.00 0.00 49 LYS A O 10
ATOM 9818 N N . ALA A 1 50 ? -8.423 -1.889 -6.513 1.00 0.00 50 ALA A N 10
ATOM 9819 C CA . ALA A 1 50 ? -8.206 -0.480 -6.770 1.00 0.00 50 ALA A CA 10
ATOM 9820 C C . ALA A 1 50 ? -7.008 0.061 -5.979 1.00 0.00 50 ALA A C 10
ATOM 9821 O O . ALA A 1 50 ? -6.454 1.089 -6.375 1.00 0.00 50 ALA A O 10
ATOM 9828 N N . LEU A 1 51 ? -6.649 -0.593 -4.867 1.00 0.00 51 LEU A N 10
ATOM 9829 C CA . LEU A 1 51 ? -5.546 -0.262 -3.970 1.00 0.00 51 LEU A CA 10
ATOM 9830 C C . LEU A 1 51 ? -4.249 -0.817 -4.535 1.00 0.00 51 LEU A C 10
ATOM 9831 O O . LEU A 1 51 ? -3.327 -0.042 -4.752 1.00 0.00 51 LEU A O 10
ATOM 9847 N N . VAL A 1 52 ? -4.175 -2.128 -4.793 1.00 0.00 52 VAL A N 10
ATOM 9848 C CA . VAL A 1 52 ? -3.008 -2.808 -5.341 1.00 0.00 52 VAL A CA 10
ATOM 9849 C C . VAL A 1 52 ? -2.519 -2.075 -6.591 1.00 0.00 52 VAL A C 10
ATOM 9850 O O . VAL A 1 52 ? -1.319 -1.845 -6.734 1.00 0.00 52 VAL A O 10
ATOM 9863 N N . GLN A 1 53 ? -3.445 -1.613 -7.441 1.00 0.00 53 GLN A N 10
ATOM 9864 C CA . GLN A 1 53 ? -3.104 -0.900 -8.654 1.00 0.00 53 GLN A CA 10
ATOM 9865 C C . GLN A 1 53 ? -2.288 0.354 -8.341 1.00 0.00 53 GLN A C 10
ATOM 9866 O O . GLN A 1 53 ? -1.310 0.624 -9.033 1.00 0.00 53 GLN A O 10
ATOM 9880 N N . ALA A 1 54 ? -2.686 1.121 -7.319 1.00 0.00 54 ALA A N 10
ATOM 9881 C CA . ALA A 1 54 ? -1.980 2.336 -6.915 1.00 0.00 54 ALA A CA 10
ATOM 9882 C C . ALA A 1 54 ? -0.557 2.044 -6.402 1.00 0.00 54 ALA A C 10
ATOM 9883 O O . ALA A 1 54 ? 0.234 2.978 -6.260 1.00 0.00 54 ALA A O 10
ATOM 9890 N N . VAL A 1 55 ? -0.225 0.787 -6.095 1.00 0.00 55 VAL A N 10
ATOM 9891 C CA . VAL A 1 55 ? 1.096 0.369 -5.632 1.00 0.00 55 VAL A CA 10
ATOM 9892 C C . VAL A 1 55 ? 1.900 -0.082 -6.846 1.00 0.00 55 VAL A C 10
ATOM 9893 O O . VAL A 1 55 ? 3.063 0.301 -6.980 1.00 0.00 55 VAL A O 10
ATOM 9906 N N . GLU A 1 56 ? 1.290 -0.848 -7.757 1.00 0.00 56 GLU A N 10
ATOM 9907 C CA . GLU A 1 56 ? 1.988 -1.287 -8.955 1.00 0.00 56 GLU A CA 10
ATOM 9908 C C . GLU A 1 56 ? 2.339 -0.065 -9.809 1.00 0.00 56 GLU A C 10
ATOM 9909 O O . GLU A 1 56 ? 3.360 -0.047 -10.492 1.00 0.00 56 GLU A O 10
ATOM 9921 N N . GLU A 1 57 ? 1.514 0.983 -9.753 1.00 0.00 57 GLU A N 10
ATOM 9922 C CA . GLU A 1 57 ? 1.711 2.220 -10.488 1.00 0.00 57 GLU A CA 10
ATOM 9923 C C . GLU A 1 57 ? 2.990 2.933 -10.044 1.00 0.00 57 GLU A C 10
ATOM 9924 O O . GLU A 1 57 ? 3.587 3.649 -10.851 1.00 0.00 57 GLU A O 10
ATOM 9936 N N . GLU A 1 58 ? 3.427 2.735 -8.799 1.00 0.00 58 GLU A N 10
ATOM 9937 C CA . GLU A 1 58 ? 4.642 3.333 -8.261 1.00 0.00 58 GLU A CA 10
ATOM 9938 C C . GLU A 1 58 ? 5.886 2.546 -8.702 1.00 0.00 58 GLU A C 10
ATOM 9939 O O . GLU A 1 58 ? 7.003 3.018 -8.492 1.00 0.00 58 GLU A O 10
ATOM 9951 N N . GLY A 1 59 ? 5.718 1.368 -9.313 1.00 0.00 59 GLY A N 10
ATOM 9952 C CA . GLY A 1 59 ? 6.816 0.531 -9.783 1.00 0.00 59 GLY A CA 10
ATOM 9953 C C . GLY A 1 59 ? 7.061 -0.696 -8.913 1.00 0.00 59 GLY A C 10
ATOM 9954 O O . GLY A 1 59 ? 7.924 -1.512 -9.252 1.00 0.00 59 GLY A O 10
ATOM 9958 N N . TYR A 1 60 ? 6.383 -0.817 -7.773 1.00 0.00 60 TYR A N 10
ATOM 9959 C CA . TYR A 1 60 ? 6.545 -1.956 -6.878 1.00 0.00 60 TYR A CA 10
ATOM 9960 C C . TYR A 1 60 ? 5.609 -3.066 -7.359 1.00 0.00 60 TYR A C 10
ATOM 9961 O O . TYR A 1 60 ? 4.884 -2.889 -8.339 1.00 0.00 60 TYR A O 10
ATOM 9979 N N . LYS A 1 61 ? 5.632 -4.221 -6.703 1.00 0.00 61 LYS A N 10
ATOM 9980 C CA . LYS A 1 61 ? 4.766 -5.348 -7.042 1.00 0.00 61 LYS A CA 10
ATOM 9981 C C . LYS A 1 61 ? 3.870 -5.504 -5.837 1.00 0.00 61 LYS A C 10
ATOM 9982 O O . LYS A 1 61 ? 4.378 -5.430 -4.713 1.00 0.00 61 LYS A O 10
ATOM 10001 N N . ALA A 1 62 ? 2.565 -5.666 -6.034 1.00 0.00 62 ALA A N 10
ATOM 10002 C CA . ALA A 1 62 ? 1.660 -5.816 -4.909 1.00 0.00 62 ALA A CA 10
ATOM 10003 C C . ALA A 1 62 ? 0.615 -6.902 -5.155 1.00 0.00 62 ALA A C 10
ATOM 10004 O O . ALA A 1 62 ? 0.308 -7.249 -6.298 1.00 0.00 62 ALA A O 10
ATOM 10011 N N . GLU A 1 63 ? 0.050 -7.417 -4.061 1.00 0.00 63 GLU A N 10
ATOM 10012 C CA . GLU A 1 63 ? -0.964 -8.466 -4.042 1.00 0.00 63 GLU A CA 10
ATOM 10013 C C . GLU A 1 63 ? -1.752 -8.410 -2.724 1.00 0.00 63 GLU A C 10
ATOM 10014 O O . GLU A 1 63 ? -1.184 -8.239 -1.640 1.00 0.00 63 GLU A O 10
ATOM 10026 N N . VAL A 1 64 ? -3.074 -8.540 -2.793 1.00 0.00 64 VAL A N 10
ATOM 10027 C CA . VAL A 1 64 ? -3.946 -8.498 -1.630 1.00 0.00 64 VAL A CA 10
ATOM 10028 C C . VAL A 1 64 ? -3.894 -9.830 -0.878 1.00 0.00 64 VAL A C 10
ATOM 10029 O O . VAL A 1 64 ? -4.045 -10.902 -1.467 1.00 0.00 64 VAL A O 10
ATOM 10042 N N . LEU A 1 65 ? -3.717 -9.781 0.443 1.00 0.00 65 LEU A N 10
ATOM 10043 C CA . LEU A 1 65 ? -3.675 -10.971 1.302 1.00 0.00 65 LEU A CA 10
ATOM 10044 C C . LEU A 1 65 ? -5.011 -11.147 2.035 1.00 0.00 65 LEU A C 10
ATOM 10045 O O . LEU A 1 65 ? -5.064 -11.752 3.106 1.00 0.00 65 LEU A O 10
ATOM 10061 N N . ALA A 1 66 ? -6.079 -10.568 1.482 1.00 0.00 66 ALA A N 10
ATOM 10062 C CA . ALA A 1 66 ? -7.440 -10.603 1.991 1.00 0.00 66 ALA A CA 10
ATOM 10063 C C . ALA A 1 66 ? -8.022 -12.008 1.911 1.00 0.00 66 ALA A C 10
ATOM 10064 O O . ALA A 1 66 ? -7.518 -12.800 1.080 1.00 0.00 66 ALA A O 10
ATOM 10071 N N . MET A 1 1 ? -10.507 -3.442 7.168 1.00 0.00 1 MET A N 11
ATOM 10072 C CA . MET A 1 1 ? -9.069 -3.180 7.309 1.00 0.00 1 MET A CA 11
ATOM 10073 C C . MET A 1 1 ? -8.344 -4.018 6.271 1.00 0.00 1 MET A C 11
ATOM 10074 O O . MET A 1 1 ? -7.944 -5.155 6.538 1.00 0.00 1 MET A O 11
ATOM 10088 N N . LEU A 1 2 ? -8.256 -3.493 5.052 1.00 0.00 2 LEU A N 11
ATOM 10089 C CA . LEU A 1 2 ? -7.639 -4.166 3.922 1.00 0.00 2 LEU A CA 11
ATOM 10090 C C . LEU A 1 2 ? -6.163 -4.433 4.166 1.00 0.00 2 LEU A C 11
ATOM 10091 O O . LEU A 1 2 ? -5.459 -3.593 4.721 1.00 0.00 2 LEU A O 11
ATOM 10107 N N . LYS A 1 3 ? -5.714 -5.617 3.752 1.00 0.00 3 LYS A N 11
ATOM 10108 C CA . LYS A 1 3 ? -4.352 -6.105 3.896 1.00 0.00 3 LYS A CA 11
ATOM 10109 C C . LYS A 1 3 ? -3.671 -6.209 2.549 1.00 0.00 3 LYS A C 11
ATOM 10110 O O . LYS A 1 3 ? -4.254 -6.738 1.600 1.00 0.00 3 LYS A O 11
ATOM 10129 N N . LEU A 1 4 ? -2.421 -5.766 2.485 1.00 0.00 4 LEU A N 11
ATOM 10130 C CA . LEU A 1 4 ? -1.599 -5.803 1.292 1.00 0.00 4 LEU A CA 11
ATOM 10131 C C . LEU A 1 4 ? -0.195 -6.239 1.653 1.00 0.00 4 LEU A C 11
ATOM 10132 O O . LEU A 1 4 ? 0.247 -6.093 2.799 1.00 0.00 4 LEU A O 11
ATOM 10148 N N . LYS A 1 5 ? 0.512 -6.706 0.632 1.00 0.00 5 LYS A N 11
ATOM 10149 C CA . LYS A 1 5 ? 1.877 -7.178 0.664 1.00 0.00 5 LYS A CA 11
ATOM 10150 C C . LYS A 1 5 ? 2.587 -6.413 -0.436 1.00 0.00 5 LYS A C 11
ATOM 10151 O O . LYS A 1 5 ? 2.113 -6.448 -1.572 1.00 0.00 5 LYS A O 11
ATOM 10170 N N . VAL A 1 6 ? 3.654 -5.695 -0.116 1.00 0.00 6 VAL A N 11
ATOM 10171 C CA . VAL A 1 6 ? 4.426 -4.922 -1.083 1.00 0.00 6 VAL A CA 11
ATOM 10172 C C . VAL A 1 6 ? 5.824 -5.500 -1.164 1.00 0.00 6 VAL A C 11
ATOM 10173 O O . VAL A 1 6 ? 6.435 -5.774 -0.132 1.00 0.00 6 VAL A O 11
ATOM 10186 N N . GLU A 1 7 ? 6.346 -5.614 -2.377 1.00 0.00 7 GLU A N 11
ATOM 10187 C CA . GLU A 1 7 ? 7.672 -6.109 -2.665 1.00 0.00 7 GLU A CA 11
ATOM 10188 C C . GLU A 1 7 ? 8.421 -4.987 -3.383 1.00 0.00 7 GLU A C 11
ATOM 10189 O O . GLU A 1 7 ? 7.824 -4.200 -4.127 1.00 0.00 7 GLU A O 11
ATOM 10201 N N . GLY A 1 8 ? 9.735 -4.931 -3.183 1.00 0.00 8 GLY A N 11
ATOM 10202 C CA . GLY A 1 8 ? 10.611 -3.942 -3.785 1.00 0.00 8 GLY A CA 11
ATOM 10203 C C . GLY A 1 8 ? 10.909 -2.755 -2.872 1.00 0.00 8 GLY A C 11
ATOM 10204 O O . GLY A 1 8 ? 11.807 -1.980 -3.211 1.00 0.00 8 GLY A O 11
ATOM 10208 N N . MET A 1 9 ? 10.198 -2.557 -1.749 1.00 0.00 9 MET A N 11
ATOM 10209 C CA . MET A 1 9 ? 10.510 -1.425 -0.876 1.00 0.00 9 MET A CA 11
ATOM 10210 C C . MET A 1 9 ? 11.904 -1.650 -0.278 1.00 0.00 9 MET A C 11
ATOM 10211 O O . MET A 1 9 ? 12.259 -2.788 0.049 1.00 0.00 9 MET A O 11
ATOM 10225 N N . THR A 1 10 ? 12.661 -0.577 -0.056 1.00 0.00 10 THR A N 11
ATOM 10226 C CA . THR A 1 10 ? 14.020 -0.636 0.482 1.00 0.00 10 THR A CA 11
ATOM 10227 C C . THR A 1 10 ? 14.296 0.412 1.565 1.00 0.00 10 THR A C 11
ATOM 10228 O O . THR A 1 10 ? 14.984 0.093 2.533 1.00 0.00 10 THR A O 11
ATOM 10239 N N . CYS A 1 11 ? 13.774 1.637 1.437 1.00 0.00 11 CYS A N 11
ATOM 10240 C CA . CYS A 1 11 ? 13.951 2.733 2.394 1.00 0.00 11 CYS A CA 11
ATOM 10241 C C . CYS A 1 11 ? 12.641 3.521 2.514 1.00 0.00 11 CYS A C 11
ATOM 10242 O O . CYS A 1 11 ? 11.669 3.220 1.812 1.00 0.00 11 CYS A O 11
ATOM 10250 N N . ASN A 1 12 ? 12.613 4.568 3.355 1.00 0.00 12 ASN A N 11
ATOM 10251 C CA . ASN A 1 12 ? 11.422 5.402 3.563 1.00 0.00 12 ASN A CA 11
ATOM 10252 C C . ASN A 1 12 ? 10.854 5.934 2.253 1.00 0.00 12 ASN A C 11
ATOM 10253 O O . ASN A 1 12 ? 9.637 5.985 2.130 1.00 0.00 12 ASN A O 11
ATOM 10264 N N . HIS A 1 13 ? 11.698 6.272 1.271 1.00 0.00 13 HIS A N 11
ATOM 10265 C CA . HIS A 1 13 ? 11.262 6.776 -0.031 1.00 0.00 13 HIS A CA 11
ATOM 10266 C C . HIS A 1 13 ? 10.226 5.841 -0.665 1.00 0.00 13 HIS A C 11
ATOM 10267 O O . HIS A 1 13 ? 9.303 6.294 -1.341 1.00 0.00 13 HIS A O 11
ATOM 10281 N N . CYS A 1 14 ? 10.363 4.531 -0.457 1.00 0.00 14 CYS A N 11
ATOM 10282 C CA . CYS A 1 14 ? 9.436 3.548 -0.979 1.00 0.00 14 CYS A CA 11
ATOM 10283 C C . CYS A 1 14 ? 8.155 3.606 -0.153 1.00 0.00 14 CYS A C 11
ATOM 10284 O O . CYS A 1 14 ? 7.080 3.821 -0.705 1.00 0.00 14 CYS A O 11
ATOM 10292 N N . VAL A 1 15 ? 8.277 3.446 1.168 1.00 0.00 15 VAL A N 11
ATOM 10293 C CA . VAL A 1 15 ? 7.168 3.452 2.117 1.00 0.00 15 VAL A CA 11
ATOM 10294 C C . VAL A 1 15 ? 6.268 4.668 1.895 1.00 0.00 15 VAL A C 11
ATOM 10295 O O . VAL A 1 15 ? 5.055 4.524 1.751 1.00 0.00 15 VAL A O 11
ATOM 10308 N N . MET A 1 16 ? 6.846 5.869 1.855 1.00 0.00 16 MET A N 11
ATOM 10309 C CA . MET A 1 16 ? 6.115 7.108 1.676 1.00 0.00 16 MET A CA 11
ATOM 10310 C C . MET A 1 16 ? 5.451 7.209 0.304 1.00 0.00 16 MET A C 11
ATOM 10311 O O . MET A 1 16 ? 4.348 7.758 0.211 1.00 0.00 16 MET A O 11
ATOM 10325 N N . ALA A 1 17 ? 6.100 6.725 -0.761 1.00 0.00 17 ALA A N 11
ATOM 10326 C CA . ALA A 1 17 ? 5.544 6.762 -2.107 1.00 0.00 17 ALA A CA 11
ATOM 10327 C C . ALA A 1 17 ? 4.281 5.908 -2.109 1.00 0.00 17 ALA A C 11
ATOM 10328 O O . ALA A 1 17 ? 3.201 6.405 -2.430 1.00 0.00 17 ALA A O 11
ATOM 10335 N N . VAL A 1 18 ? 4.416 4.658 -1.659 1.00 0.00 18 VAL A N 11
ATOM 10336 C CA . VAL A 1 18 ? 3.363 3.659 -1.543 1.00 0.00 18 VAL A CA 11
ATOM 10337 C C . VAL A 1 18 ? 2.224 4.236 -0.689 1.00 0.00 18 VAL A C 11
ATOM 10338 O O . VAL A 1 18 ? 1.068 4.205 -1.103 1.00 0.00 18 VAL A O 11
ATOM 10351 N N . THR A 1 19 ? 2.538 4.819 0.473 1.00 0.00 19 THR A N 11
ATOM 10352 C CA . THR A 1 19 ? 1.570 5.422 1.386 1.00 0.00 19 THR A CA 11
ATOM 10353 C C . THR A 1 19 ? 0.713 6.454 0.649 1.00 0.00 19 THR A C 11
ATOM 10354 O O . THR A 1 19 ? -0.508 6.314 0.564 1.00 0.00 19 THR A O 11
ATOM 10365 N N . LYS A 1 20 ? 1.334 7.511 0.116 1.00 0.00 20 LYS A N 11
ATOM 10366 C CA . LYS A 1 20 ? 0.589 8.549 -0.586 1.00 0.00 20 LYS A CA 11
ATOM 10367 C C . LYS A 1 20 ? -0.091 8.042 -1.846 1.00 0.00 20 LYS A C 11
ATOM 10368 O O . LYS A 1 20 ? -1.118 8.600 -2.212 1.00 0.00 20 LYS A O 11
ATOM 10387 N N . ALA A 1 21 ? 0.418 6.995 -2.488 1.00 0.00 21 ALA A N 11
ATOM 10388 C CA . ALA A 1 21 ? -0.208 6.459 -3.680 1.00 0.00 21 ALA A CA 11
ATOM 10389 C C . ALA A 1 21 ? -1.518 5.787 -3.295 1.00 0.00 21 ALA A C 11
ATOM 10390 O O . ALA A 1 21 ? -2.537 6.023 -3.938 1.00 0.00 21 ALA A O 11
ATOM 10397 N N . LEU A 1 22 ? -1.508 4.987 -2.223 1.00 0.00 22 LEU A N 11
ATOM 10398 C CA . LEU A 1 22 ? -2.697 4.294 -1.731 1.00 0.00 22 LEU A CA 11
ATOM 10399 C C . LEU A 1 22 ? -3.772 5.322 -1.389 1.00 0.00 22 LEU A C 11
ATOM 10400 O O . LEU A 1 22 ? -4.960 5.054 -1.549 1.00 0.00 22 LEU A O 11
ATOM 10416 N N . LYS A 1 23 ? -3.370 6.516 -0.941 1.00 0.00 23 LYS A N 11
ATOM 10417 C CA . LYS A 1 23 ? -4.300 7.584 -0.598 1.00 0.00 23 LYS A CA 11
ATOM 10418 C C . LYS A 1 23 ? -5.005 8.200 -1.821 1.00 0.00 23 LYS A C 11
ATOM 10419 O O . LYS A 1 23 ? -5.989 8.918 -1.636 1.00 0.00 23 LYS A O 11
ATOM 10438 N N . LYS A 1 24 ? -4.550 7.942 -3.054 1.00 0.00 24 LYS A N 11
ATOM 10439 C CA . LYS A 1 24 ? -5.167 8.464 -4.283 1.00 0.00 24 LYS A CA 11
ATOM 10440 C C . LYS A 1 24 ? -6.426 7.668 -4.668 1.00 0.00 24 LYS A C 11
ATOM 10441 O O . LYS A 1 24 ? -7.124 8.035 -5.621 1.00 0.00 24 LYS A O 11
ATOM 10460 N N . VAL A 1 25 ? -6.698 6.564 -3.969 1.00 0.00 25 VAL A N 11
ATOM 10461 C CA . VAL A 1 25 ? -7.823 5.678 -4.205 1.00 0.00 25 VAL A CA 11
ATOM 10462 C C . VAL A 1 25 ? -9.130 6.237 -3.626 1.00 0.00 25 VAL A C 11
ATOM 10463 O O . VAL A 1 25 ? -9.186 6.529 -2.431 1.00 0.00 25 VAL A O 11
ATOM 10476 N N . PRO A 1 26 ? -10.210 6.331 -4.424 1.00 0.00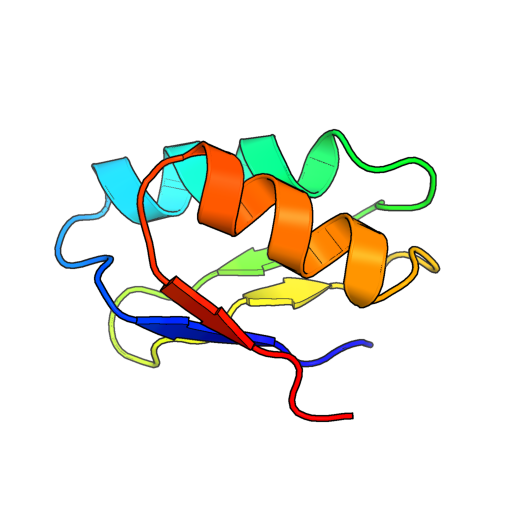 26 PRO A N 11
ATOM 10477 C CA . PRO A 1 26 ? -11.488 6.844 -3.963 1.00 0.00 26 PRO A CA 11
ATOM 10478 C C . PRO A 1 26 ? -12.137 5.918 -2.930 1.00 0.00 26 PRO A C 11
ATOM 10479 O O . PRO A 1 26 ? -12.638 4.837 -3.248 1.00 0.00 26 PRO A O 11
ATOM 10490 N N . GLY A 1 27 ? -12.129 6.345 -1.673 1.00 0.00 27 GLY A N 11
ATOM 10491 C CA . GLY A 1 27 ? -12.702 5.660 -0.521 1.00 0.00 27 GLY A CA 11
ATOM 10492 C C . GLY A 1 27 ? -11.722 5.481 0.619 1.00 0.00 27 GLY A C 11
ATOM 10493 O O . GLY A 1 27 ? -12.105 5.045 1.703 1.00 0.00 27 GLY A O 11
ATOM 10497 N N . VAL A 1 28 ? -10.444 5.763 0.404 1.00 0.00 28 VAL A N 11
ATOM 10498 C CA . VAL A 1 28 ? -9.460 5.601 1.451 1.00 0.00 28 VAL A CA 11
ATOM 10499 C C . VAL A 1 28 ? -9.522 6.780 2.433 1.00 0.00 28 VAL A C 11
ATOM 10500 O O . VAL A 1 28 ? -9.716 7.934 2.046 1.00 0.00 28 VAL A O 11
ATOM 10513 N N . GLU A 1 29 ? -9.257 6.493 3.705 1.00 0.00 29 GLU A N 11
ATOM 10514 C CA . GLU A 1 29 ? -9.228 7.435 4.807 1.00 0.00 29 GLU A CA 11
ATOM 10515 C C . GLU A 1 29 ? -7.868 7.321 5.494 1.00 0.00 29 GLU A C 11
ATOM 10516 O O . GLU A 1 29 ? -7.134 8.307 5.583 1.00 0.00 29 GLU A O 11
ATOM 10528 N N . LYS A 1 30 ? -7.470 6.111 5.898 1.00 0.00 30 LYS A N 11
ATOM 10529 C CA . LYS A 1 30 ? -6.203 5.857 6.569 1.00 0.00 30 LYS A CA 11
ATOM 10530 C C . LYS A 1 30 ? -5.520 4.669 5.923 1.00 0.00 30 LYS A C 11
ATOM 10531 O O . LYS A 1 30 ? -6.185 3.751 5.434 1.00 0.00 30 LYS A O 11
ATOM 10550 N N . VAL A 1 31 ? -4.194 4.716 5.916 1.00 0.00 31 VAL A N 11
ATOM 10551 C CA . VAL A 1 31 ? -3.296 3.709 5.389 1.00 0.00 31 VAL A CA 11
ATOM 10552 C C . VAL A 1 31 ? -2.074 3.712 6.305 1.00 0.00 31 VAL A C 11
ATOM 10553 O O . VAL A 1 31 ? -1.776 4.731 6.940 1.00 0.00 31 VAL A O 11
ATOM 10566 N N . GLU A 1 32 ? -1.364 2.599 6.359 1.00 0.00 32 GLU A N 11
ATOM 10567 C CA . GLU A 1 32 ? -0.159 2.407 7.137 1.00 0.00 32 GLU A CA 11
ATOM 10568 C C . GLU A 1 32 ? 0.697 1.483 6.284 1.00 0.00 32 GLU A C 11
ATOM 10569 O O . GLU A 1 32 ? 0.158 0.562 5.670 1.00 0.00 32 GLU A O 11
ATOM 10581 N N . VAL A 1 33 ? 1.997 1.737 6.194 1.00 0.00 33 VAL A N 11
ATOM 10582 C CA . VAL A 1 33 ? 2.928 0.927 5.413 1.00 0.00 33 VAL A CA 11
ATOM 10583 C C . VAL A 1 33 ? 4.159 0.720 6.291 1.00 0.00 33 VAL A C 11
ATOM 10584 O O . VAL A 1 33 ? 4.588 1.660 6.969 1.00 0.00 33 VAL A O 11
ATOM 10597 N N . SER A 1 34 ? 4.733 -0.482 6.252 1.00 0.00 34 SER A N 11
ATOM 10598 C CA . SER A 1 34 ? 5.890 -0.858 7.039 1.00 0.00 34 SER A CA 11
ATOM 10599 C C . SER A 1 34 ? 6.947 -1.512 6.161 1.00 0.00 34 SER A C 11
ATOM 10600 O O . SER A 1 34 ? 6.692 -2.569 5.584 1.00 0.00 34 SER A O 11
ATOM 10608 N N . LEU A 1 35 ? 8.123 -0.884 6.053 1.00 0.00 35 LEU A N 11
ATOM 10609 C CA . LEU A 1 35 ? 9.234 -1.401 5.261 1.00 0.00 35 LEU A CA 11
ATOM 10610 C C . LEU A 1 35 ? 9.657 -2.763 5.786 1.00 0.00 35 LEU A C 11
ATOM 10611 O O . LEU A 1 35 ? 9.679 -3.724 5.024 1.00 0.00 35 LEU A O 11
ATOM 10627 N N . GLU A 1 36 ? 9.968 -2.857 7.080 1.00 0.00 36 GLU A N 11
ATOM 10628 C CA . GLU A 1 36 ? 10.413 -4.105 7.687 1.00 0.00 36 GLU A CA 11
ATOM 10629 C C . GLU A 1 36 ? 9.419 -5.254 7.511 1.00 0.00 36 GLU A C 11
ATOM 10630 O O . GLU A 1 36 ? 9.835 -6.378 7.245 1.00 0.00 36 GLU A O 11
ATOM 10642 N N . LYS A 1 37 ? 8.115 -4.981 7.600 1.00 0.00 37 LYS A N 11
ATOM 10643 C CA . LYS A 1 37 ? 7.086 -6.011 7.456 1.00 0.00 37 LYS A CA 11
ATOM 10644 C C . LYS A 1 37 ? 6.694 -6.281 6.003 1.00 0.00 37 LYS A C 11
ATOM 10645 O O . LYS A 1 37 ? 6.108 -7.332 5.733 1.00 0.00 37 LYS A O 11
ATOM 10664 N N . GLY A 1 38 ? 7.003 -5.379 5.067 1.00 0.00 38 GLY A N 11
ATOM 10665 C CA . GLY A 1 38 ? 6.639 -5.538 3.664 1.00 0.00 38 GLY A CA 11
ATOM 10666 C C . GLY A 1 38 ? 5.112 -5.574 3.514 1.00 0.00 38 GLY A C 11
ATOM 10667 O O . GLY A 1 38 ? 4.599 -6.168 2.567 1.00 0.00 38 GLY A O 11
ATOM 10671 N N . GLU A 1 39 ? 4.368 -4.969 4.450 1.00 0.00 39 GLU A N 11
ATOM 10672 C CA . GLU A 1 39 ? 2.911 -4.955 4.425 1.00 0.00 39 GLU A CA 11
ATOM 10673 C C . GLU A 1 39 ? 2.386 -3.532 4.531 1.00 0.00 39 GLU A C 11
ATOM 10674 O O . GLU A 1 39 ? 3.043 -2.625 5.061 1.00 0.00 39 GLU A O 11
ATOM 10686 N N . ALA A 1 40 ? 1.175 -3.362 4.009 1.00 0.00 40 ALA A N 11
ATOM 10687 C CA . ALA A 1 40 ? 0.428 -2.128 3.979 1.00 0.00 40 ALA A CA 11
ATOM 10688 C C . ALA A 1 40 ? -0.986 -2.467 4.433 1.00 0.00 40 ALA A C 11
ATOM 10689 O O . ALA A 1 40 ? -1.598 -3.395 3.904 1.00 0.00 40 ALA A O 11
ATOM 10696 N N . LEU A 1 41 ? -1.486 -1.768 5.449 1.00 0.00 41 LEU A N 11
ATOM 10697 C CA . LEU A 1 41 ? -2.821 -1.971 6.000 1.00 0.00 41 LEU A CA 11
ATOM 10698 C C . LEU A 1 41 ? -3.617 -0.714 5.699 1.00 0.00 41 LEU A C 11
ATOM 10699 O O . LEU A 1 41 ? -3.109 0.400 5.864 1.00 0.00 41 LEU A O 11
ATOM 10715 N N . VAL A 1 42 ? -4.875 -0.868 5.309 1.00 0.00 42 VAL A N 11
ATOM 10716 C CA . VAL A 1 42 ? -5.768 0.221 4.971 1.00 0.00 42 VAL A CA 11
ATOM 10717 C C . VAL A 1 42 ? -6.936 0.156 5.943 1.00 0.00 42 VAL A C 11
ATOM 10718 O O . VAL A 1 42 ? -7.344 -0.927 6.352 1.00 0.00 42 VAL A O 11
ATOM 10731 N N . GLU A 1 43 ? -7.481 1.316 6.299 1.00 0.00 43 GLU A N 11
ATOM 10732 C CA . GLU A 1 43 ? -8.606 1.447 7.214 1.00 0.00 43 GLU A CA 11
ATOM 10733 C C . GLU A 1 43 ? -9.819 2.082 6.524 1.00 0.00 43 GLU A C 11
ATOM 10734 O O . GLU A 1 43 ? -10.912 2.055 7.084 1.00 0.00 43 GLU A O 11
ATOM 10746 N N . GLY A 1 44 ? -9.639 2.643 5.323 1.00 0.00 44 GLY A N 11
ATOM 10747 C CA . GLY A 1 44 ? -10.714 3.262 4.560 1.00 0.00 44 GLY A CA 11
ATOM 10748 C C . GLY A 1 44 ? -11.604 2.209 3.899 1.00 0.00 44 GLY A C 11
ATOM 10749 O O . GLY A 1 44 ? -11.439 1.007 4.119 1.00 0.00 44 GLY A O 11
ATOM 10753 N N . THR A 1 45 ? -12.536 2.664 3.066 1.00 0.00 45 THR A N 11
ATOM 10754 C CA . THR A 1 45 ? -13.499 1.843 2.347 1.00 0.00 45 THR A CA 11
ATOM 10755 C C . THR A 1 45 ? -13.045 1.572 0.910 1.00 0.00 45 THR A C 11
ATOM 10756 O O . THR A 1 45 ? -13.831 1.056 0.116 1.00 0.00 45 THR A O 11
ATOM 10767 N N . ALA A 1 46 ? -11.810 1.952 0.561 1.00 0.00 46 ALA A N 11
ATOM 10768 C CA . ALA A 1 46 ? -11.237 1.757 -0.758 1.00 0.00 46 ALA A CA 11
ATOM 10769 C C . ALA A 1 46 ? -11.366 0.299 -1.220 1.00 0.00 46 ALA A C 11
ATOM 10770 O O . ALA A 1 46 ? -11.249 -0.615 -0.399 1.00 0.00 46 ALA A O 11
ATOM 10777 N N . ASP A 1 47 ? -11.597 0.082 -2.518 1.00 0.00 47 ASP A N 11
ATOM 10778 C CA . ASP A 1 47 ? -11.733 -1.261 -3.078 1.00 0.00 47 ASP A CA 11
ATOM 10779 C C . ASP A 1 47 ? -10.362 -1.931 -3.056 1.00 0.00 47 ASP A C 11
ATOM 10780 O O . ASP A 1 47 ? -9.340 -1.260 -3.252 1.00 0.00 47 ASP A O 11
ATOM 10789 N N . PRO A 1 48 ? -10.305 -3.261 -2.914 1.00 0.00 48 PRO A N 11
ATOM 10790 C CA . PRO A 1 48 ? -9.041 -3.971 -2.860 1.00 0.00 48 PRO A CA 11
ATOM 10791 C C . PRO A 1 48 ? -8.222 -3.806 -4.134 1.00 0.00 48 PRO A C 11
ATOM 10792 O O . PRO A 1 48 ? -7.053 -3.423 -4.096 1.00 0.00 48 PRO A O 11
ATOM 10803 N N . LYS A 1 49 ? -8.860 -4.074 -5.272 1.00 0.00 49 LYS A N 11
ATOM 10804 C CA . LYS A 1 49 ? -8.259 -3.991 -6.599 1.00 0.00 49 LYS A CA 11
ATOM 10805 C C . LYS A 1 49 ? -7.619 -2.634 -6.874 1.00 0.00 49 LYS A C 11
ATOM 10806 O O . LYS A 1 49 ? -6.594 -2.574 -7.548 1.00 0.00 49 LYS A O 11
ATOM 10825 N N . ALA A 1 50 ? -8.211 -1.559 -6.353 1.00 0.00 50 ALA A N 11
ATOM 10826 C CA . ALA A 1 50 ? -7.730 -0.207 -6.537 1.00 0.00 50 ALA A CA 11
ATOM 10827 C C . ALA A 1 50 ? -6.495 0.102 -5.693 1.00 0.00 50 ALA A C 11
ATOM 10828 O O . ALA A 1 50 ? -5.669 0.918 -6.097 1.00 0.00 50 ALA A O 11
ATOM 10835 N N . LEU A 1 51 ? -6.374 -0.514 -4.518 1.00 0.00 51 LEU A N 11
ATOM 10836 C CA . LEU A 1 51 ? -5.244 -0.288 -3.625 1.00 0.00 51 LEU A CA 11
ATOM 10837 C C . LEU A 1 51 ? -3.986 -0.873 -4.247 1.00 0.00 51 LEU A C 11
ATOM 10838 O O . LEU A 1 51 ? -2.974 -0.177 -4.320 1.00 0.00 51 LEU A O 11
ATOM 10854 N N . VAL A 1 52 ? -4.032 -2.135 -4.692 1.00 0.00 52 VAL A N 11
ATOM 10855 C CA . VAL A 1 52 ? -2.863 -2.736 -5.330 1.00 0.00 52 VAL A CA 11
ATOM 10856 C C . VAL A 1 52 ? -2.549 -1.917 -6.582 1.00 0.00 52 VAL A C 11
ATOM 10857 O O . VAL A 1 52 ? -1.398 -1.535 -6.771 1.00 0.00 52 VAL A O 11
ATOM 10870 N N . GLN A 1 53 ? -3.575 -1.570 -7.373 1.00 0.00 53 GLN A N 11
ATOM 10871 C CA . GLN A 1 53 ? -3.428 -0.806 -8.598 1.00 0.00 53 GLN A CA 11
ATOM 10872 C C . GLN A 1 53 ? -2.569 0.437 -8.383 1.00 0.00 53 GLN A C 11
ATOM 10873 O O . GLN A 1 53 ? -1.631 0.658 -9.149 1.00 0.00 53 GLN A O 11
ATOM 10887 N N . ALA A 1 54 ? -2.884 1.219 -7.350 1.00 0.00 54 ALA A N 11
ATOM 10888 C CA . ALA A 1 54 ? -2.174 2.438 -7.025 1.00 0.00 54 ALA A CA 11
ATOM 10889 C C . ALA A 1 54 ? -0.704 2.214 -6.664 1.00 0.00 54 ALA A C 11
ATOM 10890 O O . ALA A 1 54 ? 0.086 3.132 -6.865 1.00 0.00 54 ALA A O 11
ATOM 10897 N N . VAL A 1 55 ? -0.316 1.055 -6.130 1.00 0.00 55 VAL A N 11
ATOM 10898 C CA . VAL A 1 55 ? 1.071 0.777 -5.754 1.00 0.00 55 VAL A CA 11
ATOM 10899 C C . VAL A 1 55 ? 1.841 0.186 -6.931 1.00 0.00 55 VAL A C 11
ATOM 10900 O O . VAL A 1 55 ? 3.034 0.459 -7.070 1.00 0.00 55 VAL A O 11
ATOM 10913 N N . GLU A 1 56 ? 1.175 -0.567 -7.807 1.00 0.00 56 GLU A N 11
ATOM 10914 C CA . GLU A 1 56 ? 1.826 -1.136 -8.986 1.00 0.00 56 GLU A CA 11
ATOM 10915 C C . GLU A 1 56 ? 2.327 0.053 -9.833 1.00 0.00 56 GLU A C 11
ATOM 10916 O O . GLU A 1 56 ? 3.373 0.002 -10.477 1.00 0.00 56 GLU A O 11
ATOM 10928 N N . GLU A 1 57 ? 1.575 1.160 -9.787 1.00 0.00 57 GLU A N 11
ATOM 10929 C CA . GLU A 1 57 ? 1.813 2.427 -10.462 1.00 0.00 57 GLU A CA 11
ATOM 10930 C C . GLU A 1 57 ? 2.916 3.267 -9.792 1.00 0.00 57 GLU A C 11
ATOM 10931 O O . GLU A 1 57 ? 3.180 4.377 -10.259 1.00 0.00 57 GLU A O 11
ATOM 10943 N N . GLU A 1 58 ? 3.523 2.810 -8.695 1.00 0.00 58 GLU A N 11
ATOM 10944 C CA . GLU A 1 58 ? 4.606 3.508 -7.998 1.00 0.00 58 GLU A CA 11
ATOM 10945 C C . GLU A 1 58 ? 5.953 2.847 -8.299 1.00 0.00 58 GLU A C 11
ATOM 10946 O O . GLU A 1 58 ? 6.994 3.418 -7.960 1.00 0.00 58 GLU A O 11
ATOM 10958 N N . GLY A 1 59 ? 5.940 1.669 -8.929 1.00 0.00 59 GLY A N 11
ATOM 10959 C CA . GLY A 1 59 ? 7.142 0.928 -9.262 1.00 0.00 59 GLY A CA 11
ATOM 10960 C C . GLY A 1 59 ? 7.450 -0.156 -8.233 1.00 0.00 59 GLY A C 11
ATOM 10961 O O . GLY A 1 59 ? 8.622 -0.502 -8.059 1.00 0.00 59 GLY A O 11
ATOM 10965 N N . TYR A 1 60 ? 6.442 -0.648 -7.507 1.00 0.00 60 TYR A N 11
ATOM 10966 C CA . TYR A 1 60 ? 6.571 -1.706 -6.505 1.00 0.00 60 TYR A CA 11
ATOM 10967 C C . TYR A 1 60 ? 5.571 -2.808 -6.850 1.00 0.00 60 TYR A C 11
ATOM 10968 O O . TYR A 1 60 ? 4.630 -2.566 -7.606 1.00 0.00 60 TYR A O 11
ATOM 10986 N N . LYS A 1 61 ? 5.766 -4.015 -6.315 1.00 0.00 61 LYS A N 11
ATOM 10987 C CA . LYS A 1 61 ? 4.885 -5.151 -6.572 1.00 0.00 61 LYS A CA 11
ATOM 10988 C C . LYS A 1 61 ? 3.929 -5.274 -5.409 1.00 0.00 61 LYS A C 11
ATOM 10989 O O . LYS A 1 61 ? 4.365 -5.662 -4.328 1.00 0.00 61 LYS A O 11
ATOM 11008 N N . ALA A 1 62 ? 2.665 -4.907 -5.590 1.00 0.00 62 ALA A N 11
ATOM 11009 C CA . ALA A 1 62 ? 1.674 -5.011 -4.529 1.00 0.00 62 ALA A CA 11
ATOM 11010 C C . ALA A 1 62 ? 0.756 -6.203 -4.785 1.00 0.00 62 ALA A C 11
ATOM 11011 O O . ALA A 1 62 ? 0.542 -6.603 -5.930 1.00 0.00 62 ALA A O 11
ATOM 11018 N N . GLU A 1 63 ? 0.157 -6.731 -3.718 1.00 0.00 63 GLU A N 11
ATOM 11019 C CA . GLU A 1 63 ? -0.747 -7.870 -3.740 1.00 0.00 63 GLU A CA 11
ATOM 11020 C C . GLU A 1 63 ? -1.688 -7.780 -2.540 1.00 0.00 63 GLU A C 11
ATOM 11021 O O . GLU A 1 63 ? -1.232 -7.484 -1.438 1.00 0.00 63 GLU A O 11
ATOM 11033 N N . VAL A 1 64 ? -2.993 -7.976 -2.740 1.00 0.00 64 VAL A N 11
ATOM 11034 C CA . VAL A 1 64 ? -3.994 -7.921 -1.676 1.00 0.00 64 VAL A CA 11
ATOM 11035 C C . VAL A 1 64 ? -4.139 -9.321 -1.075 1.00 0.00 64 VAL A C 11
ATOM 11036 O O . VAL A 1 64 ? -4.357 -10.286 -1.808 1.00 0.00 64 VAL A O 11
ATOM 11049 N N . LEU A 1 65 ? -4.070 -9.425 0.254 1.00 0.00 65 LEU A N 11
ATOM 11050 C CA . LEU A 1 65 ? -4.186 -10.682 1.002 1.00 0.00 65 LEU A CA 11
ATOM 11051 C C . LEU A 1 65 ? -5.508 -10.736 1.784 1.00 0.00 65 LEU A C 11
ATOM 11052 O O . LEU A 1 65 ? -5.560 -11.249 2.905 1.00 0.00 65 LEU A O 11
ATOM 11068 N N . ALA A 1 66 ? -6.564 -10.118 1.248 1.00 0.00 66 ALA A N 11
ATOM 11069 C CA . ALA A 1 66 ? -7.893 -10.071 1.837 1.00 0.00 66 ALA A CA 11
ATOM 11070 C C . ALA A 1 66 ? -8.744 -11.102 1.118 1.00 0.00 66 ALA A C 11
ATOM 11071 O O . ALA A 1 66 ? -8.795 -12.256 1.582 1.00 0.00 66 ALA A O 11
ATOM 11078 N N . MET A 1 1 ? -10.744 -2.850 7.028 1.00 0.00 1 MET A N 12
ATOM 11079 C CA . MET A 1 1 ? -9.274 -2.814 7.052 1.00 0.00 1 MET A CA 12
ATOM 11080 C C . MET A 1 1 ? -8.784 -3.817 6.022 1.00 0.00 1 MET A C 12
ATOM 11081 O O . MET A 1 1 ? -9.346 -4.908 5.959 1.00 0.00 1 MET A O 12
ATOM 11095 N N . LEU A 1 2 ? -7.777 -3.484 5.212 1.00 0.00 2 LEU A N 12
ATOM 11096 C CA . LEU A 1 2 ? -7.241 -4.401 4.203 1.00 0.00 2 LEU A CA 12
ATOM 11097 C C . LEU A 1 2 ? -5.752 -4.588 4.431 1.00 0.00 2 LEU A C 12
ATOM 11098 O O . LEU A 1 2 ? -5.089 -3.666 4.907 1.00 0.00 2 LEU A O 12
ATOM 11114 N N . LYS A 1 3 ? -5.244 -5.765 4.054 1.00 0.00 3 LYS A N 12
ATOM 11115 C CA . LYS A 1 3 ? -3.843 -6.152 4.177 1.00 0.00 3 LYS A CA 12
ATOM 11116 C C . LYS A 1 3 ? -3.243 -6.311 2.796 1.00 0.00 3 LYS A C 12
ATOM 11117 O O . LYS A 1 3 ? -3.694 -7.166 2.022 1.00 0.00 3 LYS A O 12
ATOM 11136 N N . LEU A 1 4 ? -2.305 -5.441 2.456 1.00 0.00 4 LEU A N 12
ATOM 11137 C CA . LEU A 1 4 ? -1.620 -5.433 1.169 1.00 0.00 4 LEU A CA 12
ATOM 11138 C C . LEU A 1 4 ? -0.169 -5.796 1.375 1.00 0.00 4 LEU A C 12
ATOM 11139 O O . LEU A 1 4 ? 0.525 -5.126 2.142 1.00 0.00 4 LEU A O 12
ATOM 11155 N N . LYS A 1 5 ? 0.266 -6.826 0.670 1.00 0.00 5 LYS A N 12
ATOM 11156 C CA . LYS A 1 5 ? 1.631 -7.304 0.705 1.00 0.00 5 LYS A CA 12
ATOM 11157 C C . LYS A 1 5 ? 2.358 -6.544 -0.387 1.00 0.00 5 LYS A C 12
ATOM 11158 O O . LYS A 1 5 ? 1.924 -6.613 -1.535 1.00 0.00 5 LYS A O 12
ATOM 11177 N N . VAL A 1 6 ? 3.418 -5.816 -0.059 1.00 0.00 6 VAL A N 12
ATOM 11178 C CA . VAL A 1 6 ? 4.207 -5.042 -1.017 1.00 0.00 6 VAL A CA 12
ATOM 11179 C C . VAL A 1 6 ? 5.643 -5.566 -1.092 1.00 0.00 6 VAL A C 12
ATOM 11180 O O . VAL A 1 6 ? 6.191 -6.055 -0.103 1.00 0.00 6 VAL A O 12
ATOM 11193 N N . GLU A 1 7 ? 6.285 -5.399 -2.245 1.00 0.00 7 GLU A N 12
ATOM 11194 C CA . GLU A 1 7 ? 7.663 -5.769 -2.520 1.00 0.00 7 GLU A CA 12
ATOM 11195 C C . GLU A 1 7 ? 8.286 -4.580 -3.258 1.00 0.00 7 GLU A C 12
ATOM 11196 O O . GLU A 1 7 ? 7.628 -3.890 -4.047 1.00 0.00 7 GLU A O 12
ATOM 11208 N N . GLY A 1 8 ? 9.565 -4.330 -2.998 1.00 0.00 8 GLY A N 12
ATOM 11209 C CA . GLY A 1 8 ? 10.374 -3.261 -3.558 1.00 0.00 8 GLY A CA 12
ATOM 11210 C C . GLY A 1 8 ? 10.611 -2.134 -2.551 1.00 0.00 8 GLY A C 12
ATOM 11211 O O . GLY A 1 8 ? 11.469 -1.284 -2.799 1.00 0.00 8 GLY A O 12
ATOM 11215 N N . MET A 1 9 ? 9.879 -2.098 -1.426 1.00 0.00 9 MET A N 12
ATOM 11216 C CA . MET A 1 9 ? 10.041 -1.066 -0.404 1.00 0.00 9 MET A CA 12
ATOM 11217 C C . MET A 1 9 ? 11.318 -1.294 0.413 1.00 0.00 9 MET A C 12
ATOM 11218 O O . MET A 1 9 ? 11.263 -1.712 1.567 1.00 0.00 9 MET A O 12
ATOM 11232 N N . THR A 1 10 ? 12.475 -0.990 -0.161 1.00 0.00 10 THR A N 12
ATOM 11233 C CA . THR A 1 10 ? 13.754 -1.155 0.503 1.00 0.00 10 THR A CA 12
ATOM 11234 C C . THR A 1 10 ? 14.052 0.010 1.457 1.00 0.00 10 THR A C 12
ATOM 11235 O O . THR A 1 10 ? 14.624 -0.202 2.530 1.00 0.00 10 THR A O 12
ATOM 11246 N N . CYS A 1 11 ? 13.609 1.228 1.109 1.00 0.00 11 CYS A N 12
ATOM 11247 C CA . CYS A 1 11 ? 13.824 2.453 1.874 1.00 0.00 11 CYS A CA 12
ATOM 11248 C C . CYS A 1 11 ? 12.524 3.096 2.357 1.00 0.00 11 CYS A C 12
ATOM 11249 O O . CYS A 1 11 ? 11.455 2.881 1.783 1.00 0.00 11 CYS A O 12
ATOM 11257 N N . ASN A 1 12 ? 12.616 3.978 3.362 1.00 0.00 12 ASN A N 12
ATOM 11258 C CA . ASN A 1 12 ? 11.459 4.694 3.919 1.00 0.00 12 ASN A CA 12
ATOM 11259 C C . ASN A 1 12 ? 10.865 5.610 2.843 1.00 0.00 12 ASN A C 12
ATOM 11260 O O . ASN A 1 12 ? 9.679 5.945 2.888 1.00 0.00 12 ASN A O 12
ATOM 11271 N N . HIS A 1 13 ? 11.683 6.013 1.862 1.00 0.00 13 HIS A N 12
ATOM 11272 C CA . HIS A 1 13 ? 11.270 6.844 0.739 1.00 0.00 13 HIS A CA 12
ATOM 11273 C C . HIS A 1 13 ? 10.253 6.063 -0.106 1.00 0.00 13 HIS A C 12
ATOM 11274 O O . HIS A 1 13 ? 9.347 6.661 -0.685 1.00 0.00 13 HIS A O 12
ATOM 11288 N N . CYS A 1 14 ? 10.379 4.733 -0.181 1.00 0.00 14 CYS A N 12
ATOM 11289 C CA . CYS A 1 14 ? 9.453 3.897 -0.923 1.00 0.00 14 CYS A CA 12
ATOM 11290 C C . CYS A 1 14 ? 8.146 3.837 -0.133 1.00 0.00 14 CYS A C 12
ATOM 11291 O O . CYS A 1 14 ? 7.082 4.096 -0.677 1.00 0.00 14 CYS A O 12
ATOM 11299 N N . VAL A 1 15 ? 8.237 3.536 1.167 1.00 0.00 15 VAL A N 12
ATOM 11300 C CA . VAL A 1 15 ? 7.100 3.420 2.077 1.00 0.00 15 VAL A CA 12
ATOM 11301 C C . VAL A 1 15 ? 6.218 4.663 2.002 1.00 0.00 15 VAL A C 12
ATOM 11302 O O . VAL A 1 15 ? 5.004 4.528 1.855 1.00 0.00 15 VAL A O 12
ATOM 11315 N N . MET A 1 16 ? 6.794 5.865 2.086 1.00 0.00 16 MET A N 12
ATOM 11316 C CA . MET A 1 16 ? 5.999 7.088 2.028 1.00 0.00 16 MET A CA 12
ATOM 11317 C C . MET A 1 16 ? 5.293 7.254 0.678 1.00 0.00 16 MET A C 12
ATOM 11318 O O . MET A 1 16 ? 4.165 7.752 0.640 1.00 0.00 16 MET A O 12
ATOM 11332 N N . ALA A 1 17 ? 5.940 6.858 -0.425 1.00 0.00 17 ALA A N 12
ATOM 11333 C CA . ALA A 1 17 ? 5.353 6.963 -1.748 1.00 0.00 17 ALA A CA 12
ATOM 11334 C C . ALA A 1 17 ? 4.176 5.993 -1.813 1.00 0.00 17 ALA A C 12
ATOM 11335 O O . ALA A 1 17 ? 3.066 6.428 -2.099 1.00 0.00 17 ALA A O 12
ATOM 11342 N N . VAL A 1 18 ? 4.378 4.726 -1.438 1.00 0.00 18 VAL A N 12
ATOM 11343 C CA . VAL A 1 18 ? 3.348 3.691 -1.428 1.00 0.00 18 VAL A CA 12
ATOM 11344 C C . VAL A 1 18 ? 2.184 4.161 -0.543 1.00 0.00 18 VAL A C 12
ATOM 11345 O O . VAL A 1 18 ? 1.019 3.975 -0.889 1.00 0.00 18 VAL A O 12
ATOM 11358 N N . THR A 1 19 ? 2.476 4.808 0.588 1.00 0.00 19 THR A N 12
ATOM 11359 C CA . THR A 1 19 ? 1.474 5.329 1.505 1.00 0.00 19 THR A CA 12
ATOM 11360 C C . THR A 1 19 ? 0.612 6.357 0.765 1.00 0.00 19 THR A C 12
ATOM 11361 O O . THR A 1 19 ? -0.606 6.192 0.666 1.00 0.00 19 THR A O 12
ATOM 11372 N N . LYS A 1 20 ? 1.217 7.428 0.237 1.00 0.00 20 LYS A N 12
ATOM 11373 C CA . LYS A 1 20 ? 0.464 8.457 -0.478 1.00 0.00 20 LYS A CA 12
ATOM 11374 C C . LYS A 1 20 ? -0.239 7.896 -1.704 1.00 0.00 20 LYS A C 12
ATOM 11375 O O . LYS A 1 20 ? -1.366 8.313 -1.966 1.00 0.00 20 LYS A O 12
ATOM 11394 N N . ALA A 1 21 ? 0.377 6.942 -2.398 1.00 0.00 21 ALA A N 12
ATOM 11395 C CA . ALA A 1 21 ? -0.168 6.308 -3.578 1.00 0.00 21 ALA A CA 12
ATOM 11396 C C . ALA A 1 21 ? -1.441 5.553 -3.219 1.00 0.00 21 ALA A C 12
ATOM 11397 O O . ALA A 1 21 ? -2.432 5.648 -3.935 1.00 0.00 21 ALA A O 12
ATOM 11404 N N . LEU A 1 22 ? -1.448 4.812 -2.106 1.00 0.00 22 LEU A N 12
ATOM 11405 C CA . LEU A 1 22 ? -2.633 4.065 -1.694 1.00 0.00 22 LEU A CA 12
ATOM 11406 C C . LEU A 1 22 ? -3.733 5.057 -1.360 1.00 0.00 22 LEU A C 12
ATOM 11407 O O . LEU A 1 22 ? -4.909 4.829 -1.629 1.00 0.00 22 LEU A O 12
ATOM 11423 N N . LYS A 1 23 ? -3.345 6.212 -0.826 1.00 0.00 23 LYS A N 12
ATOM 11424 C CA . LYS A 1 23 ? -4.263 7.275 -0.477 1.00 0.00 23 LYS A CA 12
ATOM 11425 C C . LYS A 1 23 ? -4.800 8.029 -1.707 1.00 0.00 23 LYS A C 12
ATOM 11426 O O . LYS A 1 23 ? -5.405 9.086 -1.547 1.00 0.00 23 LYS A O 12
ATOM 11445 N N . LYS A 1 24 ? -4.513 7.595 -2.942 1.00 0.00 24 LYS A N 12
ATOM 11446 C CA . LYS A 1 24 ? -5.032 8.235 -4.160 1.00 0.00 24 LYS A CA 12
ATOM 11447 C C . LYS A 1 24 ? -6.360 7.567 -4.549 1.00 0.00 24 LYS A C 12
ATOM 11448 O O . LYS A 1 24 ? -7.073 8.092 -5.407 1.00 0.00 24 LYS A O 12
ATOM 11467 N N . VAL A 1 25 ? -6.675 6.420 -3.947 1.00 0.00 25 VAL A N 12
ATOM 11468 C CA . VAL A 1 25 ? -7.865 5.629 -4.204 1.00 0.00 25 VAL A CA 12
ATOM 11469 C C . VAL A 1 25 ? -9.126 6.250 -3.601 1.00 0.00 25 VAL A C 12
ATOM 11470 O O . VAL A 1 25 ? -9.122 6.594 -2.421 1.00 0.00 25 VAL A O 12
ATOM 11483 N N . PRO A 1 26 ? -10.229 6.360 -4.362 1.00 0.00 26 PRO A N 12
ATOM 11484 C CA . PRO A 1 26 ? -11.463 6.929 -3.853 1.00 0.00 26 PRO A CA 12
ATOM 11485 C C . PRO A 1 26 ? -12.095 6.010 -2.798 1.00 0.00 26 PRO A C 12
ATOM 11486 O O . PRO A 1 26 ? -12.581 4.923 -3.112 1.00 0.00 26 PRO A O 12
ATOM 11497 N N . GLY A 1 27 ? -12.053 6.441 -1.540 1.00 0.00 27 GLY A N 12
ATOM 11498 C CA . GLY A 1 27 ? -12.617 5.750 -0.379 1.00 0.00 27 GLY A CA 12
ATOM 11499 C C . GLY A 1 27 ? -11.633 5.518 0.766 1.00 0.00 27 GLY A C 12
ATOM 11500 O O . GLY A 1 27 ? -12.032 5.057 1.838 1.00 0.00 27 GLY A O 12
ATOM 11504 N N . VAL A 1 28 ? -10.347 5.803 0.577 1.00 0.00 28 VAL A N 12
ATOM 11505 C CA . VAL A 1 28 ? -9.330 5.614 1.603 1.00 0.00 28 VAL A CA 12
ATOM 11506 C C . VAL A 1 28 ? -9.315 6.760 2.625 1.00 0.00 28 VAL A C 12
ATOM 11507 O O . VAL A 1 28 ? -9.350 7.946 2.282 1.00 0.00 28 VAL A O 12
ATOM 11520 N N . GLU A 1 29 ? -9.213 6.401 3.905 1.00 0.00 29 GLU A N 12
ATOM 11521 C CA . GLU A 1 29 ? -9.152 7.358 4.998 1.00 0.00 29 GLU A CA 12
ATOM 11522 C C . GLU A 1 29 ? -7.686 7.556 5.363 1.00 0.00 29 GLU A C 12
ATOM 11523 O O . GLU A 1 29 ? -7.161 8.666 5.234 1.00 0.00 29 GLU A O 12
ATOM 11535 N N . LYS A 1 30 ? -7.025 6.476 5.790 1.00 0.00 30 LYS A N 12
ATOM 11536 C CA . LYS A 1 30 ? -5.621 6.455 6.186 1.00 0.00 30 LYS A CA 12
ATOM 11537 C C . LYS A 1 30 ? -5.050 5.097 5.778 1.00 0.00 30 LYS A C 12
ATOM 11538 O O . LYS A 1 30 ? -5.803 4.189 5.406 1.00 0.00 30 LYS A O 12
ATOM 11557 N N . VAL A 1 31 ? -3.729 4.965 5.779 1.00 0.00 31 VAL A N 12
ATOM 11558 C CA . VAL A 1 31 ? -3.004 3.755 5.441 1.00 0.00 31 VAL A CA 12
ATOM 11559 C C . VAL A 1 31 ? -1.770 3.748 6.336 1.00 0.00 31 VAL A C 12
ATOM 11560 O O . VAL A 1 31 ? -1.173 4.803 6.556 1.00 0.00 31 VAL A O 12
ATOM 11573 N N . GLU A 1 32 ? -1.357 2.576 6.802 1.00 0.00 32 GLU A N 12
ATOM 11574 C CA . GLU A 1 32 ? -0.185 2.410 7.636 1.00 0.00 32 GLU A CA 12
ATOM 11575 C C . GLU A 1 32 ? 0.692 1.386 6.938 1.00 0.00 32 GLU A C 12
ATOM 11576 O O . GLU A 1 32 ? 0.381 0.195 6.946 1.00 0.00 32 GLU A O 12
ATOM 11588 N N . VAL A 1 33 ? 1.726 1.851 6.249 1.00 0.00 33 VAL A N 12
ATOM 11589 C CA . VAL A 1 33 ? 2.675 1.018 5.525 1.00 0.00 33 VAL A CA 12
ATOM 11590 C C . VAL A 1 33 ? 3.916 0.902 6.405 1.00 0.00 33 VAL A C 12
ATOM 11591 O O . VAL A 1 33 ? 4.344 1.899 6.996 1.00 0.00 33 VAL A O 12
ATOM 11604 N N . SER A 1 34 ? 4.469 -0.303 6.501 1.00 0.00 34 SER A N 12
ATOM 11605 C CA . SER A 1 34 ? 5.642 -0.614 7.298 1.00 0.00 34 SER A CA 12
ATOM 11606 C C . SER A 1 34 ? 6.747 -1.143 6.388 1.00 0.00 34 SER A C 12
ATOM 11607 O O . SER A 1 34 ? 6.502 -2.017 5.553 1.00 0.00 34 SER A O 12
ATOM 11615 N N . LEU A 1 35 ? 7.956 -0.609 6.565 1.00 0.00 35 LEU A N 12
ATOM 11616 C CA . LEU A 1 35 ? 9.151 -0.945 5.806 1.00 0.00 35 LEU A CA 12
ATOM 11617 C C . LEU A 1 35 ? 9.507 -2.419 5.952 1.00 0.00 35 LEU A C 12
ATOM 11618 O O . LEU A 1 35 ? 9.375 -3.187 5.006 1.00 0.00 35 LEU A O 12
ATOM 11634 N N . GLU A 1 36 ? 9.932 -2.806 7.154 1.00 0.00 36 GLU A N 12
ATOM 11635 C CA . GLU A 1 36 ? 10.350 -4.153 7.520 1.00 0.00 36 GLU A CA 12
ATOM 11636 C C . GLU A 1 36 ? 9.326 -5.217 7.134 1.00 0.00 36 GLU A C 12
ATOM 11637 O O . GLU A 1 36 ? 9.662 -6.174 6.440 1.00 0.00 36 GLU A O 12
ATOM 11649 N N . LYS A 1 37 ? 8.078 -5.034 7.563 1.00 0.00 37 LYS A N 12
ATOM 11650 C CA . LYS A 1 37 ? 7.007 -5.984 7.297 1.00 0.00 37 LYS A CA 12
ATOM 11651 C C . LYS A 1 37 ? 6.617 -6.045 5.823 1.00 0.00 37 LYS A C 12
ATOM 11652 O O . LYS A 1 37 ? 6.063 -7.063 5.416 1.00 0.00 37 LYS A O 12
ATOM 11671 N N . GLY A 1 38 ? 6.902 -5.010 5.025 1.00 0.00 38 GLY A N 12
ATOM 11672 C CA . GLY A 1 38 ? 6.546 -4.998 3.616 1.00 0.00 38 GLY A CA 12
ATOM 11673 C C . GLY A 1 38 ? 5.037 -5.169 3.461 1.00 0.00 38 GLY A C 12
ATOM 11674 O O . GLY A 1 38 ? 4.585 -5.905 2.584 1.00 0.00 38 GLY A O 12
ATOM 11678 N N . GLU A 1 39 ? 4.262 -4.532 4.338 1.00 0.00 39 GLU A N 12
ATOM 11679 C CA . GLU A 1 39 ? 2.811 -4.597 4.358 1.00 0.00 39 GLU A CA 12
ATOM 11680 C C . GLU A 1 39 ? 2.242 -3.186 4.472 1.00 0.00 39 GLU A C 12
ATOM 11681 O O . GLU A 1 39 ? 2.909 -2.272 4.971 1.00 0.00 39 GLU A O 12
ATOM 11693 N N . ALA A 1 40 ? 0.988 -3.041 4.049 1.00 0.00 40 ALA A N 12
ATOM 11694 C CA . ALA A 1 40 ? 0.195 -1.828 4.054 1.00 0.00 40 ALA A CA 12
ATOM 11695 C C . ALA A 1 40 ? -1.161 -2.176 4.661 1.00 0.00 40 ALA A C 12
ATOM 11696 O O . ALA A 1 40 ? -1.795 -3.148 4.245 1.00 0.00 40 ALA A O 12
ATOM 11703 N N . LEU A 1 41 ? -1.602 -1.389 5.645 1.00 0.00 41 LEU A N 12
ATOM 11704 C CA . LEU A 1 41 ? -2.863 -1.577 6.356 1.00 0.00 41 LEU A CA 12
ATOM 11705 C C . LEU A 1 41 ? -3.749 -0.402 5.996 1.00 0.00 41 LEU A C 12
ATOM 11706 O O . LEU A 1 41 ? -3.515 0.710 6.471 1.00 0.00 41 LEU A O 12
ATOM 11722 N N . VAL A 1 42 ? -4.704 -0.616 5.100 1.00 0.00 42 VAL A N 12
ATOM 11723 C CA . VAL A 1 42 ? -5.631 0.415 4.652 1.00 0.00 42 VAL A CA 12
ATOM 11724 C C . VAL A 1 42 ? -6.742 0.496 5.699 1.00 0.00 42 VAL A C 12
ATOM 11725 O O . VAL A 1 42 ? -7.364 -0.522 6.010 1.00 0.00 42 VAL A O 12
ATOM 11738 N N . GLU A 1 43 ? -6.986 1.699 6.223 1.00 0.00 43 GLU A N 12
ATOM 11739 C CA . GLU A 1 43 ? -7.981 1.985 7.254 1.00 0.00 43 GLU A CA 12
ATOM 11740 C C . GLU A 1 43 ? -9.317 2.491 6.700 1.00 0.00 43 GLU A C 12
ATOM 11741 O O . GLU A 1 43 ? -10.281 2.632 7.456 1.00 0.00 43 GLU A O 12
ATOM 11753 N N . GLY A 1 44 ? -9.364 2.813 5.404 1.00 0.00 44 GLY A N 12
ATOM 11754 C CA . GLY A 1 44 ? -10.567 3.286 4.729 1.00 0.00 44 GLY A CA 12
ATOM 11755 C C . GLY A 1 44 ? -11.299 2.114 4.081 1.00 0.00 44 GLY A C 12
ATOM 11756 O O . GLY A 1 44 ? -10.890 0.963 4.235 1.00 0.00 44 GLY A O 12
ATOM 11760 N N . THR A 1 45 ? -12.341 2.411 3.310 1.00 0.00 45 THR A N 12
ATOM 11761 C CA . THR A 1 45 ? -13.174 1.435 2.620 1.00 0.00 45 THR A CA 12
ATOM 11762 C C . THR A 1 45 ? -12.798 1.293 1.144 1.00 0.00 45 THR A C 12
ATOM 11763 O O . THR A 1 45 ? -13.568 0.732 0.356 1.00 0.00 45 THR A O 12
ATOM 11774 N N . ALA A 1 46 ? -11.627 1.815 0.752 1.00 0.00 46 ALA A N 12
ATOM 11775 C CA . ALA A 1 46 ? -11.140 1.738 -0.611 1.00 0.00 46 ALA A CA 12
ATOM 11776 C C . ALA A 1 46 ? -11.177 0.285 -1.116 1.00 0.00 46 ALA A C 12
ATOM 11777 O O . ALA A 1 46 ? -11.040 -0.662 -0.335 1.00 0.00 46 ALA A O 12
ATOM 11784 N N . ASP A 1 47 ? -11.348 0.107 -2.423 1.00 0.00 47 ASP A N 12
ATOM 11785 C CA . ASP A 1 47 ? -11.438 -1.205 -3.045 1.00 0.00 47 ASP A CA 12
ATOM 11786 C C . ASP A 1 47 ? -10.064 -1.840 -3.217 1.00 0.00 47 ASP A C 12
ATOM 11787 O O . ASP A 1 47 ? -9.128 -1.172 -3.672 1.00 0.00 47 ASP A O 12
ATOM 11796 N N . PRO A 1 48 ? -9.944 -3.160 -2.990 1.00 0.00 48 PRO A N 12
ATOM 11797 C CA . PRO A 1 48 ? -8.677 -3.860 -3.111 1.00 0.00 48 PRO A CA 12
ATOM 11798 C C . PRO A 1 48 ? -8.059 -3.750 -4.503 1.00 0.00 48 PRO A C 12
ATOM 11799 O O . PRO A 1 48 ? -6.858 -3.513 -4.631 1.00 0.00 48 PRO A O 12
ATOM 11810 N N . LYS A 1 49 ? -8.894 -3.876 -5.536 1.00 0.00 49 LYS A N 12
ATOM 11811 C CA . LYS A 1 49 ? -8.500 -3.812 -6.937 1.00 0.00 49 LYS A CA 12
ATOM 11812 C C . LYS A 1 49 ? -7.806 -2.499 -7.290 1.00 0.00 49 LYS A C 12
ATOM 11813 O O . LYS A 1 49 ? -6.903 -2.506 -8.119 1.00 0.00 49 LYS A O 12
ATOM 11832 N N . ALA A 1 50 ? -8.236 -1.386 -6.692 1.00 0.00 50 ALA A N 12
ATOM 11833 C CA . ALA A 1 50 ? -7.677 -0.067 -6.945 1.00 0.00 50 ALA A CA 12
ATOM 11834 C C . ALA A 1 50 ? -6.453 0.205 -6.066 1.00 0.00 50 ALA A C 12
ATOM 11835 O O . ALA A 1 50 ? -5.546 0.944 -6.451 1.00 0.00 50 ALA A O 12
ATOM 11842 N N . LEU A 1 51 ? -6.436 -0.378 -4.871 1.00 0.00 51 LEU A N 12
ATOM 11843 C CA . LEU A 1 51 ? -5.361 -0.226 -3.901 1.00 0.00 51 LEU A CA 12
ATOM 11844 C C . LEU A 1 51 ? -4.107 -0.900 -4.433 1.00 0.00 51 LEU A C 12
ATOM 11845 O O . LEU A 1 51 ? -3.074 -0.243 -4.529 1.00 0.00 51 LEU A O 12
ATOM 11861 N N . VAL A 1 52 ? -4.187 -2.185 -4.789 1.00 0.00 52 VAL A N 12
ATOM 11862 C CA . VAL A 1 52 ? -3.043 -2.917 -5.317 1.00 0.00 52 VAL A CA 12
ATOM 11863 C C . VAL A 1 52 ? -2.524 -2.203 -6.570 1.00 0.00 52 VAL A C 12
ATOM 11864 O O . VAL A 1 52 ? -1.323 -1.966 -6.698 1.00 0.00 52 VAL A O 12
ATOM 11877 N N . GLN A 1 53 ? -3.446 -1.774 -7.438 1.00 0.00 53 GLN A N 12
ATOM 11878 C CA . GLN A 1 53 ? -3.146 -1.076 -8.671 1.00 0.00 53 GLN A CA 12
ATOM 11879 C C . GLN A 1 53 ? -2.313 0.168 -8.408 1.00 0.00 53 GLN A C 12
ATOM 11880 O O . GLN A 1 53 ? -1.250 0.319 -9.003 1.00 0.00 53 GLN A O 12
ATOM 11894 N N . ALA A 1 54 ? -2.763 1.041 -7.502 1.00 0.00 54 ALA A N 12
ATOM 11895 C CA . ALA A 1 54 ? -2.060 2.274 -7.194 1.00 0.00 54 ALA A CA 12
ATOM 11896 C C . ALA A 1 54 ? -0.602 2.063 -6.776 1.00 0.00 54 ALA A C 12
ATOM 11897 O O . ALA A 1 54 ? 0.186 2.996 -6.933 1.00 0.00 54 ALA A O 12
ATOM 11904 N N . VAL A 1 55 ? -0.243 0.899 -6.228 1.00 0.00 55 VAL A N 12
ATOM 11905 C CA . VAL A 1 55 ? 1.122 0.594 -5.813 1.00 0.00 55 VAL A CA 12
ATOM 11906 C C . VAL A 1 55 ? 1.906 0.104 -7.032 1.00 0.00 55 VAL A C 12
ATOM 11907 O O . VAL A 1 55 ? 3.064 0.491 -7.202 1.00 0.00 55 VAL A O 12
ATOM 11920 N N . GLU A 1 56 ? 1.298 -0.724 -7.888 1.00 0.00 56 GLU A N 12
ATOM 11921 C CA . GLU A 1 56 ? 1.973 -1.214 -9.082 1.00 0.00 56 GLU A CA 12
ATOM 11922 C C . GLU A 1 56 ? 2.290 -0.039 -10.010 1.00 0.00 56 GLU A C 12
ATOM 11923 O O . GLU A 1 56 ? 3.375 0.000 -10.590 1.00 0.00 56 GLU A O 12
ATOM 11935 N N . GLU A 1 57 ? 1.399 0.957 -10.102 1.00 0.00 57 GLU A N 12
ATOM 11936 C CA . GLU A 1 57 ? 1.604 2.134 -10.945 1.00 0.00 57 GLU A CA 12
ATOM 11937 C C . GLU A 1 57 ? 2.834 2.941 -10.492 1.00 0.00 57 GLU A C 12
ATOM 11938 O O . GLU A 1 57 ? 3.388 3.710 -11.276 1.00 0.00 57 GLU A O 12
ATOM 11950 N N . GLU A 1 58 ? 3.308 2.777 -9.254 1.00 0.00 58 GLU A N 12
ATOM 11951 C CA . GLU A 1 58 ? 4.473 3.484 -8.742 1.00 0.00 58 GLU A CA 12
ATOM 11952 C C . GLU A 1 58 ? 5.768 2.734 -9.089 1.00 0.00 58 GLU A C 12
ATOM 11953 O O . GLU A 1 58 ? 6.855 3.254 -8.831 1.00 0.00 58 GLU A O 12
ATOM 11965 N N . GLY A 1 59 ? 5.692 1.539 -9.684 1.00 0.00 59 GLY A N 12
ATOM 11966 C CA . GLY A 1 59 ? 6.850 0.723 -10.050 1.00 0.00 59 GLY A CA 12
ATOM 11967 C C . GLY A 1 59 ? 7.193 -0.331 -8.998 1.00 0.00 59 GLY A C 12
ATOM 11968 O O . GLY A 1 59 ? 8.312 -0.850 -8.994 1.00 0.00 59 GLY A O 12
ATOM 11972 N N . TYR A 1 60 ? 6.295 -0.576 -8.046 1.00 0.00 60 TYR A N 12
ATOM 11973 C CA . TYR A 1 60 ? 6.465 -1.566 -6.990 1.00 0.00 60 TYR A CA 12
ATOM 11974 C C . TYR A 1 60 ? 5.562 -2.747 -7.338 1.00 0.00 60 TYR A C 12
ATOM 11975 O O . TYR A 1 60 ? 4.933 -2.764 -8.395 1.00 0.00 60 TYR A O 12
ATOM 11993 N N . LYS A 1 61 ? 5.519 -3.761 -6.482 1.00 0.00 61 LYS A N 12
ATOM 11994 C CA . LYS A 1 61 ? 4.678 -4.928 -6.697 1.00 0.00 61 LYS A CA 12
ATOM 11995 C C . LYS A 1 61 ? 3.849 -5.088 -5.450 1.00 0.00 61 LYS A C 12
ATOM 11996 O O . LYS A 1 61 ? 4.384 -4.918 -4.350 1.00 0.00 61 LYS A O 12
ATOM 12015 N N . ALA A 1 62 ? 2.564 -5.389 -5.606 1.00 0.00 62 ALA A N 12
ATOM 12016 C CA . ALA A 1 62 ? 1.676 -5.580 -4.480 1.00 0.00 62 ALA A CA 12
ATOM 12017 C C . ALA A 1 62 ? 0.674 -6.690 -4.779 1.00 0.00 62 ALA A C 12
ATOM 12018 O O . ALA A 1 62 ? 0.482 -7.043 -5.943 1.00 0.00 62 ALA A O 12
ATOM 12025 N N . GLU A 1 63 ? 0.034 -7.231 -3.742 1.00 0.00 63 GLU A N 12
ATOM 12026 C CA . GLU A 1 63 ? -0.979 -8.274 -3.832 1.00 0.00 63 GLU A CA 12
ATOM 12027 C C . GLU A 1 63 ? -1.851 -8.197 -2.577 1.00 0.00 63 GLU A C 12
ATOM 12028 O O . GLU A 1 63 ? -1.372 -7.936 -1.469 1.00 0.00 63 GLU A O 12
ATOM 12040 N N . VAL A 1 64 ? -3.159 -8.357 -2.761 1.00 0.00 64 VAL A N 12
ATOM 12041 C CA . VAL A 1 64 ? -4.155 -8.298 -1.700 1.00 0.00 64 VAL A CA 12
ATOM 12042 C C . VAL A 1 64 ? -4.186 -9.654 -1.015 1.00 0.00 64 VAL A C 12
ATOM 12043 O O . VAL A 1 64 ? -4.520 -10.653 -1.649 1.00 0.00 64 VAL A O 12
ATOM 12056 N N . LEU A 1 65 ? -3.890 -9.700 0.283 1.00 0.00 65 LEU A N 12
ATOM 12057 C CA . LEU A 1 65 ? -3.901 -10.945 1.052 1.00 0.00 65 LEU A CA 12
ATOM 12058 C C . LEU A 1 65 ? -5.323 -11.341 1.492 1.00 0.00 65 LEU A C 12
ATOM 12059 O O . LEU A 1 65 ? -5.482 -12.021 2.508 1.00 0.00 65 LEU A O 12
ATOM 12075 N N . ALA A 1 66 ? -6.369 -10.876 0.804 1.00 0.00 66 ALA A N 12
ATOM 12076 C CA . ALA A 1 66 ? -7.774 -11.153 1.082 1.00 0.00 66 ALA A CA 12
ATOM 12077 C C . ALA A 1 66 ? -8.407 -11.798 -0.137 1.00 0.00 66 ALA A C 12
ATOM 12078 O O . ALA A 1 66 ? -7.926 -11.560 -1.268 1.00 0.00 66 ALA A O 12
ATOM 12085 N N . MET A 1 1 ? -10.577 -3.781 7.927 1.00 0.00 1 MET A N 13
ATOM 12086 C CA . MET A 1 1 ? -9.243 -3.255 7.598 1.00 0.00 1 MET A CA 13
ATOM 12087 C C . MET A 1 1 ? -8.662 -4.114 6.487 1.00 0.00 1 MET A C 13
ATOM 12088 O O . MET A 1 1 ? -8.408 -5.302 6.698 1.00 0.00 1 MET A O 13
ATOM 12102 N N . LEU A 1 2 ? -8.477 -3.530 5.301 1.00 0.00 2 LEU A N 13
ATOM 12103 C CA . LEU A 1 2 ? -7.931 -4.235 4.149 1.00 0.00 2 LEU A CA 13
ATOM 12104 C C . LEU A 1 2 ? -6.465 -4.559 4.385 1.00 0.00 2 LEU A C 13
ATOM 12105 O O . LEU A 1 2 ? -5.730 -3.737 4.938 1.00 0.00 2 LEU A O 13
ATOM 12121 N N . LYS A 1 3 ? -6.036 -5.714 3.882 1.00 0.00 3 LYS A N 13
ATOM 12122 C CA . LYS A 1 3 ? -4.681 -6.237 4.017 1.00 0.00 3 LYS A CA 13
ATOM 12123 C C . LYS A 1 3 ? -3.991 -6.372 2.664 1.00 0.00 3 LYS A C 13
ATOM 12124 O O . LYS A 1 3 ? -4.540 -6.976 1.740 1.00 0.00 3 LYS A O 13
ATOM 12143 N N . LEU A 1 4 ? -2.771 -5.847 2.552 1.00 0.00 4 LEU A N 13
ATOM 12144 C CA . LEU A 1 4 ? -1.940 -5.884 1.351 1.00 0.00 4 LEU A CA 13
ATOM 12145 C C . LEU A 1 4 ? -0.530 -6.322 1.699 1.00 0.00 4 LEU A C 13
ATOM 12146 O O . LEU A 1 4 ? -0.088 -6.240 2.849 1.00 0.00 4 LEU A O 13
ATOM 12162 N N . LYS A 1 5 ? 0.190 -6.694 0.650 1.00 0.00 5 LYS A N 13
ATOM 12163 C CA . LYS A 1 5 ? 1.558 -7.148 0.614 1.00 0.00 5 LYS A CA 13
ATOM 12164 C C . LYS A 1 5 ? 2.242 -6.295 -0.441 1.00 0.00 5 LYS A C 13
ATOM 12165 O O . LYS A 1 5 ? 1.708 -6.178 -1.538 1.00 0.00 5 LYS A O 13
ATOM 12184 N N . VAL A 1 6 ? 3.364 -5.681 -0.109 1.00 0.00 6 VAL A N 13
ATOM 12185 C CA . VAL A 1 6 ? 4.196 -4.860 -0.988 1.00 0.00 6 VAL A CA 13
ATOM 12186 C C . VAL A 1 6 ? 5.555 -5.556 -1.044 1.00 0.00 6 VAL A C 13
ATOM 12187 O O . VAL A 1 6 ? 5.997 -6.108 -0.034 1.00 0.00 6 VAL A O 13
ATOM 12200 N N . GLU A 1 7 ? 6.241 -5.522 -2.181 1.00 0.00 7 GLU A N 13
ATOM 12201 C CA . GLU A 1 7 ? 7.544 -6.135 -2.339 1.00 0.00 7 GLU A CA 13
ATOM 12202 C C . GLU A 1 7 ? 8.449 -5.187 -3.138 1.00 0.00 7 GLU A C 13
ATOM 12203 O O . GLU A 1 7 ? 8.209 -4.943 -4.326 1.00 0.00 7 GLU A O 13
ATOM 12215 N N . GLY A 1 8 ? 9.450 -4.604 -2.471 1.00 0.00 8 GLY A N 13
ATOM 12216 C CA . GLY A 1 8 ? 10.433 -3.695 -3.046 1.00 0.00 8 GLY A CA 13
ATOM 12217 C C . GLY A 1 8 ? 10.863 -2.524 -2.155 1.00 0.00 8 GLY A C 13
ATOM 12218 O O . GLY A 1 8 ? 11.817 -1.833 -2.514 1.00 0.00 8 GLY A O 13
ATOM 12222 N N . MET A 1 9 ? 10.203 -2.237 -1.027 1.00 0.00 9 MET A N 13
ATOM 12223 C CA . MET A 1 9 ? 10.598 -1.111 -0.176 1.00 0.00 9 MET A CA 13
ATOM 12224 C C . MET A 1 9 ? 11.908 -1.375 0.589 1.00 0.00 9 MET A C 13
ATOM 12225 O O . MET A 1 9 ? 12.021 -2.357 1.324 1.00 0.00 9 MET A O 13
ATOM 12239 N N . THR A 1 10 ? 12.876 -0.456 0.481 1.00 0.00 10 THR A N 13
ATOM 12240 C CA . THR A 1 10 ? 14.185 -0.534 1.149 1.00 0.00 10 THR A CA 13
ATOM 12241 C C . THR A 1 10 ? 14.594 0.786 1.839 1.00 0.00 10 THR A C 13
ATOM 12242 O O . THR A 1 10 ? 15.622 0.824 2.520 1.00 0.00 10 THR A O 13
ATOM 12253 N N . CYS A 1 11 ? 13.827 1.874 1.679 1.00 0.00 11 CYS A N 13
ATOM 12254 C CA . CYS A 1 11 ? 14.089 3.178 2.284 1.00 0.00 11 CYS A CA 13
ATOM 12255 C C . CYS A 1 11 ? 12.766 3.866 2.634 1.00 0.00 11 CYS A C 13
ATOM 12256 O O . CYS A 1 11 ? 11.722 3.518 2.080 1.00 0.00 11 CYS A O 13
ATOM 12264 N N . ASN A 1 12 ? 12.832 4.913 3.467 1.00 0.00 12 ASN A N 13
ATOM 12265 C CA . ASN A 1 12 ? 11.682 5.712 3.906 1.00 0.00 12 ASN A CA 13
ATOM 12266 C C . ASN A 1 12 ? 10.915 6.260 2.703 1.00 0.00 12 ASN A C 13
ATOM 12267 O O . ASN A 1 12 ? 9.685 6.231 2.681 1.00 0.00 12 ASN A O 13
ATOM 12278 N N . HIS A 1 13 ? 11.637 6.716 1.674 1.00 0.00 13 HIS A N 13
ATOM 12279 C CA . HIS A 1 13 ? 11.040 7.272 0.468 1.00 0.00 13 HIS A CA 13
ATOM 12280 C C . HIS A 1 13 ? 10.082 6.277 -0.196 1.00 0.00 13 HIS A C 13
ATOM 12281 O O . HIS A 1 13 ? 9.036 6.678 -0.703 1.00 0.00 13 HIS A O 13
ATOM 12295 N N . CYS A 1 14 ? 10.425 4.986 -0.197 1.00 0.00 14 CYS A N 13
ATOM 12296 C CA . CYS A 1 14 ? 9.592 3.948 -0.782 1.00 0.00 14 CYS A CA 13
ATOM 12297 C C . CYS A 1 14 ? 8.237 3.935 -0.074 1.00 0.00 14 CYS A C 13
ATOM 12298 O O . CYS A 1 14 ? 7.189 3.959 -0.720 1.00 0.00 14 CYS A O 13
ATOM 12306 N N . VAL A 1 15 ? 8.270 3.959 1.262 1.00 0.00 15 VAL A N 13
ATOM 12307 C CA . VAL A 1 15 ? 7.086 3.945 2.105 1.00 0.00 15 VAL A CA 13
ATOM 12308 C C . VAL A 1 15 ? 6.192 5.125 1.741 1.00 0.00 15 VAL A C 13
ATOM 12309 O O . VAL A 1 15 ? 4.997 4.921 1.534 1.00 0.00 15 VAL A O 13
ATOM 12322 N N . MET A 1 16 ? 6.723 6.350 1.643 1.00 0.00 16 MET A N 13
ATOM 12323 C CA . MET A 1 16 ? 5.885 7.497 1.309 1.00 0.00 16 MET A CA 13
ATOM 12324 C C . MET A 1 16 ? 5.315 7.413 -0.103 1.00 0.00 16 MET A C 13
ATOM 12325 O O . MET A 1 16 ? 4.149 7.763 -0.270 1.00 0.00 16 MET A O 13
ATOM 12339 N N . ALA A 1 17 ? 6.081 6.950 -1.098 1.00 0.00 17 ALA A N 13
ATOM 12340 C CA . ALA A 1 17 ? 5.608 6.829 -2.475 1.00 0.00 17 ALA A CA 13
ATOM 12341 C C . ALA A 1 17 ? 4.364 5.935 -2.506 1.00 0.00 17 ALA A C 13
ATOM 12342 O O . ALA A 1 17 ? 3.300 6.338 -2.987 1.00 0.00 17 ALA A O 13
ATOM 12349 N N . VAL A 1 18 ? 4.502 4.741 -1.926 1.00 0.00 18 VAL A N 13
ATOM 12350 C CA . VAL A 1 18 ? 3.478 3.714 -1.811 1.00 0.00 18 VAL A CA 13
ATOM 12351 C C . VAL A 1 18 ? 2.293 4.264 -1.004 1.00 0.00 18 VAL A C 13
ATOM 12352 O O . VAL A 1 18 ? 1.151 4.185 -1.453 1.00 0.00 18 VAL A O 13
ATOM 12365 N N . THR A 1 19 ? 2.541 4.866 0.164 1.00 0.00 19 THR A N 13
ATOM 12366 C CA . THR A 1 19 ? 1.511 5.443 1.029 1.00 0.00 19 THR A CA 13
ATOM 12367 C C . THR A 1 19 ? 0.684 6.451 0.237 1.00 0.00 19 THR A C 13
ATOM 12368 O O . THR A 1 19 ? -0.542 6.396 0.248 1.00 0.00 19 THR A O 13
ATOM 12379 N N . LYS A 1 20 ? 1.338 7.382 -0.459 1.00 0.00 20 LYS A N 13
ATOM 12380 C CA . LYS A 1 20 ? 0.643 8.392 -1.236 1.00 0.00 20 LYS A CA 13
ATOM 12381 C C . LYS A 1 20 ? -0.209 7.758 -2.304 1.00 0.00 20 LYS A C 13
ATOM 12382 O O . LYS A 1 20 ? -1.370 8.130 -2.424 1.00 0.00 20 LYS A O 13
ATOM 12401 N N . ALA A 1 21 ? 0.338 6.803 -3.044 1.00 0.00 21 ALA A N 13
ATOM 12402 C CA . ALA A 1 21 ? -0.388 6.129 -4.097 1.00 0.00 21 ALA A CA 13
ATOM 12403 C C . ALA A 1 21 ? -1.663 5.499 -3.537 1.00 0.00 21 ALA A C 13
ATOM 12404 O O . ALA A 1 21 ? -2.745 5.671 -4.091 1.00 0.00 21 ALA A O 13
ATOM 12411 N N . LEU A 1 22 ? -1.545 4.810 -2.403 1.00 0.00 22 LEU A N 13
ATOM 12412 C CA . LEU A 1 22 ? -2.670 4.137 -1.752 1.00 0.00 22 LEU A CA 13
ATOM 12413 C C . LEU A 1 22 ? -3.713 5.153 -1.315 1.00 0.00 22 LEU A C 13
ATOM 12414 O O . LEU A 1 22 ? -4.909 4.877 -1.350 1.00 0.00 22 LEU A O 13
ATOM 12430 N N . LYS A 1 23 ? -3.280 6.350 -0.925 1.00 0.00 23 LYS A N 13
ATOM 12431 C CA . LYS A 1 23 ? -4.182 7.405 -0.499 1.00 0.00 23 LYS A CA 13
ATOM 12432 C C . LYS A 1 23 ? -4.889 8.076 -1.682 1.00 0.00 23 LYS A C 13
ATOM 12433 O O . LYS A 1 23 ? -5.832 8.828 -1.449 1.00 0.00 23 LYS A O 13
ATOM 12452 N N . LYS A 1 24 ? -4.478 7.843 -2.936 1.00 0.00 24 LYS A N 13
ATOM 12453 C CA . LYS A 1 24 ? -5.133 8.434 -4.111 1.00 0.00 24 LYS A CA 13
ATOM 12454 C C . LYS A 1 24 ? -6.441 7.705 -4.452 1.00 0.00 24 LYS A C 13
ATOM 12455 O O . LYS A 1 24 ? -7.153 8.156 -5.352 1.00 0.00 24 LYS A O 13
ATOM 12474 N N . VAL A 1 25 ? -6.742 6.585 -3.794 1.00 0.00 25 VAL A N 13
ATOM 12475 C CA . VAL A 1 25 ? -7.931 5.768 -4.016 1.00 0.00 25 VAL A CA 13
ATOM 12476 C C . VAL A 1 25 ? -9.206 6.424 -3.468 1.00 0.00 25 VAL A C 13
ATOM 12477 O O . VAL A 1 25 ? -9.155 7.047 -2.408 1.00 0.00 25 VAL A O 13
ATOM 12490 N N . PRO A 1 26 ? -10.363 6.305 -4.150 1.00 0.00 26 PRO A N 13
ATOM 12491 C CA . PRO A 1 26 ? -11.596 6.908 -3.683 1.00 0.00 26 PRO A CA 13
ATOM 12492 C C . PRO A 1 26 ? -12.154 6.106 -2.507 1.00 0.00 26 PRO A C 13
ATOM 12493 O O . PRO A 1 26 ? -12.560 4.949 -2.661 1.00 0.00 26 PRO A O 13
ATOM 12504 N N . GLY A 1 27 ? -12.146 6.724 -1.334 1.00 0.00 27 GLY A N 13
ATOM 12505 C CA . GLY A 1 27 ? -12.668 6.174 -0.084 1.00 0.00 27 GLY A CA 13
ATOM 12506 C C . GLY A 1 27 ? -11.628 5.860 0.984 1.00 0.00 27 GLY A C 13
ATOM 12507 O O . GLY A 1 27 ? -11.996 5.411 2.071 1.00 0.00 27 GLY A O 13
ATOM 12511 N N . VAL A 1 28 ? -10.336 6.004 0.705 1.00 0.00 28 VAL A N 13
ATOM 12512 C CA . VAL A 1 28 ? -9.299 5.727 1.694 1.00 0.00 28 VAL A CA 13
ATOM 12513 C C . VAL A 1 28 ? -9.210 6.885 2.691 1.00 0.00 28 VAL A C 13
ATOM 12514 O O . VAL A 1 28 ? -9.312 8.050 2.306 1.00 0.00 28 VAL A O 13
ATOM 12527 N N . GLU A 1 29 ? -8.912 6.557 3.947 1.00 0.00 29 GLU A N 13
ATOM 12528 C CA . GLU A 1 29 ? -8.763 7.509 5.034 1.00 0.00 29 GLU A CA 13
ATOM 12529 C C . GLU A 1 29 ? -7.360 7.400 5.599 1.00 0.00 29 GLU A C 13
ATOM 12530 O O . GLU A 1 29 ? -6.604 8.371 5.592 1.00 0.00 29 GLU A O 13
ATOM 12542 N N . LYS A 1 30 ? -6.981 6.209 6.060 1.00 0.00 30 LYS A N 13
ATOM 12543 C CA . LYS A 1 30 ? -5.668 5.956 6.630 1.00 0.00 30 LYS A CA 13
ATOM 12544 C C . LYS A 1 30 ? -5.132 4.678 6.017 1.00 0.00 30 LYS A C 13
ATOM 12545 O O . LYS A 1 30 ? -5.892 3.818 5.559 1.00 0.00 30 LYS A O 13
ATOM 12564 N N . VAL A 1 31 ? -3.809 4.608 5.969 1.00 0.00 31 VAL A N 13
ATOM 12565 C CA . VAL A 1 31 ? -3.031 3.517 5.436 1.00 0.00 31 VAL A CA 13
ATOM 12566 C C . VAL A 1 31 ? -1.856 3.340 6.397 1.00 0.00 31 VAL A C 13
ATOM 12567 O O . VAL A 1 31 ? -1.322 4.329 6.919 1.00 0.00 31 VAL A O 13
ATOM 12580 N N . GLU A 1 32 ? -1.418 2.106 6.613 1.00 0.00 32 GLU A N 13
ATOM 12581 C CA . GLU A 1 32 ? -0.322 1.722 7.466 1.00 0.00 32 GLU A CA 13
ATOM 12582 C C . GLU A 1 32 ? 0.628 0.928 6.583 1.00 0.00 32 GLU A C 13
ATOM 12583 O O . GLU A 1 32 ? 0.363 -0.241 6.303 1.00 0.00 32 GLU A O 13
ATOM 12595 N N . VAL A 1 33 ? 1.697 1.555 6.096 1.00 0.00 33 VAL A N 13
ATOM 12596 C CA . VAL A 1 33 ? 2.690 0.924 5.234 1.00 0.00 33 VAL A CA 13
ATOM 12597 C C . VAL A 1 33 ? 3.960 0.718 6.050 1.00 0.00 33 VAL A C 13
ATOM 12598 O O . VAL A 1 33 ? 4.514 1.671 6.618 1.00 0.00 33 VAL A O 13
ATOM 12611 N N . SER A 1 34 ? 4.333 -0.546 6.215 1.00 0.00 34 SER A N 13
ATOM 12612 C CA . SER A 1 34 ? 5.530 -0.946 6.925 1.00 0.00 34 SER A CA 13
ATOM 12613 C C . SER A 1 34 ? 6.722 -0.776 5.974 1.00 0.00 34 SER A C 13
ATOM 12614 O O . SER A 1 34 ? 6.533 -0.482 4.797 1.00 0.00 34 SER A O 13
ATOM 12622 N N . LEU A 1 35 ? 7.946 -0.990 6.454 1.00 0.00 35 LEU A N 13
ATOM 12623 C CA . LEU A 1 35 ? 9.157 -0.885 5.642 1.00 0.00 35 LEU A CA 13
ATOM 12624 C C . LEU A 1 35 ? 9.922 -2.197 5.679 1.00 0.00 35 LEU A C 13
ATOM 12625 O O . LEU A 1 35 ? 10.495 -2.572 4.663 1.00 0.00 35 LEU A O 13
ATOM 12641 N N . GLU A 1 36 ? 9.904 -2.925 6.794 1.00 0.00 36 GLU A N 13
ATOM 12642 C CA . GLU A 1 36 ? 10.597 -4.207 6.913 1.00 0.00 36 GLU A CA 13
ATOM 12643 C C . GLU A 1 36 ? 9.634 -5.376 6.720 1.00 0.00 36 GLU A C 13
ATOM 12644 O O . GLU A 1 36 ? 10.019 -6.399 6.172 1.00 0.00 36 GLU A O 13
ATOM 12656 N N . LYS A 1 37 ? 8.373 -5.230 7.131 1.00 0.00 37 LYS A N 13
ATOM 12657 C CA . LYS A 1 37 ? 7.369 -6.288 7.013 1.00 0.00 37 LYS A CA 13
ATOM 12658 C C . LYS A 1 37 ? 6.853 -6.507 5.595 1.00 0.00 37 LYS A C 13
ATOM 12659 O O . LYS A 1 37 ? 6.199 -7.526 5.374 1.00 0.00 37 LYS A O 13
ATOM 12678 N N . GLY A 1 38 ? 7.040 -5.562 4.671 1.00 0.00 38 GLY A N 13
ATOM 12679 C CA . GLY A 1 38 ? 6.555 -5.722 3.309 1.00 0.00 38 GLY A CA 13
ATOM 12680 C C . GLY A 1 38 ? 5.032 -5.843 3.238 1.00 0.00 38 GLY A C 13
ATOM 12681 O O . GLY A 1 38 ? 4.511 -6.606 2.423 1.00 0.00 38 GLY A O 13
ATOM 12685 N N . GLU A 1 39 ? 4.288 -5.179 4.125 1.00 0.00 39 GLU A N 13
ATOM 12686 C CA . GLU A 1 39 ? 2.836 -5.206 4.122 1.00 0.00 39 GLU A CA 13
ATOM 12687 C C . GLU A 1 39 ? 2.355 -3.770 4.281 1.00 0.00 39 GLU A C 13
ATOM 12688 O O . GLU A 1 39 ? 3.073 -2.898 4.788 1.00 0.00 39 GLU A O 13
ATOM 12700 N N . ALA A 1 40 ? 1.157 -3.532 3.761 1.00 0.00 40 ALA A N 13
ATOM 12701 C CA . ALA A 1 40 ? 0.450 -2.273 3.768 1.00 0.00 40 ALA A CA 13
ATOM 12702 C C . ALA A 1 40 ? -0.975 -2.609 4.179 1.00 0.00 40 ALA A C 13
ATOM 12703 O O . ALA A 1 40 ? -1.461 -3.693 3.862 1.00 0.00 40 ALA A O 13
ATOM 12710 N N . LEU A 1 41 ? -1.675 -1.709 4.863 1.00 0.00 41 LEU A N 13
ATOM 12711 C CA . LEU A 1 41 ? -3.044 -1.969 5.315 1.00 0.00 41 LEU A CA 13
ATOM 12712 C C . LEU A 1 41 ? -3.854 -0.695 5.137 1.00 0.00 41 LEU A C 13
ATOM 12713 O O . LEU A 1 41 ? -3.246 0.377 5.096 1.00 0.00 41 LEU A O 13
ATOM 12729 N N . VAL A 1 42 ? -5.180 -0.789 5.061 1.00 0.00 42 VAL A N 13
ATOM 12730 C CA . VAL A 1 42 ? -6.084 0.348 4.904 1.00 0.00 42 VAL A CA 13
ATOM 12731 C C . VAL A 1 42 ? -7.272 0.254 5.853 1.00 0.00 42 VAL A C 13
ATOM 12732 O O . VAL A 1 42 ? -7.831 -0.821 6.063 1.00 0.00 42 VAL A O 13
ATOM 12745 N N . GLU A 1 43 ? -7.688 1.413 6.362 1.00 0.00 43 GLU A N 13
ATOM 12746 C CA . GLU A 1 43 ? -8.830 1.546 7.252 1.00 0.00 43 GLU A CA 13
ATOM 12747 C C . GLU A 1 43 ? -10.049 2.043 6.470 1.00 0.00 43 GLU A C 13
ATOM 12748 O O . GLU A 1 43 ? -11.161 1.623 6.774 1.00 0.00 43 GLU A O 13
ATOM 12760 N N . GLY A 1 44 ? -9.842 2.890 5.453 1.00 0.00 44 GLY A N 13
ATOM 12761 C CA . GLY A 1 44 ? -10.911 3.451 4.631 1.00 0.00 44 GLY A CA 13
ATOM 12762 C C . GLY A 1 44 ? -11.767 2.396 3.926 1.00 0.00 44 GLY A C 13
ATOM 12763 O O . GLY A 1 44 ? -11.491 1.197 3.994 1.00 0.00 44 GLY A O 13
ATOM 12767 N N . THR A 1 45 ? -12.792 2.846 3.207 1.00 0.00 45 THR A N 13
ATOM 12768 C CA . THR A 1 45 ? -13.742 2.013 2.493 1.00 0.00 45 THR A CA 13
ATOM 12769 C C . THR A 1 45 ? -13.256 1.724 1.072 1.00 0.00 45 THR A C 13
ATOM 12770 O O . THR A 1 45 ? -13.989 1.132 0.277 1.00 0.00 45 THR A O 13
ATOM 12781 N N . ALA A 1 46 ? -12.024 2.140 0.753 1.00 0.00 46 ALA A N 13
ATOM 12782 C CA . ALA A 1 46 ? -11.432 1.940 -0.543 1.00 0.00 46 ALA A CA 13
ATOM 12783 C C . ALA A 1 46 ? -11.490 0.469 -0.994 1.00 0.00 46 ALA A C 13
ATOM 12784 O O . ALA A 1 46 ? -11.472 -0.434 -0.153 1.00 0.00 46 ALA A O 13
ATOM 12791 N N . ASP A 1 47 ? -11.525 0.225 -2.307 1.00 0.00 47 ASP A N 13
ATOM 12792 C CA . ASP A 1 47 ? -11.566 -1.132 -2.858 1.00 0.00 47 ASP A CA 13
ATOM 12793 C C . ASP A 1 47 ? -10.152 -1.713 -2.914 1.00 0.00 47 ASP A C 13
ATOM 12794 O O . ASP A 1 47 ? -9.217 -0.982 -3.254 1.00 0.00 47 ASP A O 13
ATOM 12803 N N . PRO A 1 48 ? -9.966 -3.030 -2.714 1.00 0.00 48 PRO A N 13
ATOM 12804 C CA . PRO A 1 48 ? -8.645 -3.649 -2.758 1.00 0.00 48 PRO A CA 13
ATOM 12805 C C . PRO A 1 48 ? -7.975 -3.534 -4.127 1.00 0.00 48 PRO A C 13
ATOM 12806 O O . PRO A 1 48 ? -6.771 -3.299 -4.198 1.00 0.00 48 PRO A O 13
ATOM 12817 N N . LYS A 1 49 ? -8.754 -3.659 -5.205 1.00 0.00 49 LYS A N 13
ATOM 12818 C CA . LYS A 1 49 ? -8.258 -3.590 -6.573 1.00 0.00 49 LYS A CA 13
ATOM 12819 C C . LYS A 1 49 ? -7.561 -2.261 -6.842 1.00 0.00 49 LYS A C 13
ATOM 12820 O O . LYS A 1 49 ? -6.465 -2.226 -7.394 1.00 0.00 49 LYS A O 13
ATOM 12839 N N . ALA A 1 50 ? -8.200 -1.151 -6.476 1.00 0.00 50 ALA A N 13
ATOM 12840 C CA . ALA A 1 50 ? -7.630 0.167 -6.696 1.00 0.00 50 ALA A CA 13
ATOM 12841 C C . ALA A 1 50 ? -6.414 0.420 -5.797 1.00 0.00 50 ALA A C 13
ATOM 12842 O O . ALA A 1 50 ? -5.567 1.246 -6.126 1.00 0.00 50 ALA A O 13
ATOM 12849 N N . LEU A 1 51 ? -6.331 -0.266 -4.655 1.00 0.00 51 LEU A N 13
ATOM 12850 C CA . LEU A 1 51 ? -5.229 -0.124 -3.713 1.00 0.00 51 LEU A CA 13
ATOM 12851 C C . LEU A 1 51 ? -3.988 -0.812 -4.267 1.00 0.00 51 LEU A C 13
ATOM 12852 O O . LEU A 1 51 ? -2.956 -0.156 -4.373 1.00 0.00 51 LEU A O 13
ATOM 12868 N N . VAL A 1 52 ? -4.069 -2.103 -4.614 1.00 0.00 52 VAL A N 13
ATOM 12869 C CA . VAL A 1 52 ? -2.934 -2.847 -5.159 1.00 0.00 52 VAL A CA 13
ATOM 12870 C C . VAL A 1 52 ? -2.404 -2.128 -6.406 1.00 0.00 52 VAL A C 13
ATOM 12871 O O . VAL A 1 52 ? -1.200 -1.906 -6.529 1.00 0.00 52 VAL A O 13
ATOM 12884 N N . GLN A 1 53 ? -3.323 -1.695 -7.273 1.00 0.00 53 GLN A N 13
ATOM 12885 C CA . GLN A 1 53 ? -3.065 -0.985 -8.512 1.00 0.00 53 GLN A CA 13
ATOM 12886 C C . GLN A 1 53 ? -2.189 0.239 -8.275 1.00 0.00 53 GLN A C 13
ATOM 12887 O O . GLN A 1 53 ? -1.150 0.389 -8.913 1.00 0.00 53 GLN A O 13
ATOM 12901 N N . ALA A 1 54 ? -2.574 1.090 -7.322 1.00 0.00 54 ALA A N 13
ATOM 12902 C CA . ALA A 1 54 ? -1.823 2.295 -7.035 1.00 0.00 54 ALA A CA 13
ATOM 12903 C C . ALA A 1 54 ? -0.369 2.003 -6.649 1.00 0.00 54 ALA A C 13
ATOM 12904 O O . ALA A 1 54 ? 0.518 2.783 -6.981 1.00 0.00 54 ALA A O 13
ATOM 12911 N N . VAL A 1 55 ? -0.096 0.909 -5.935 1.00 0.00 55 VAL A N 13
ATOM 12912 C CA . VAL A 1 55 ? 1.274 0.573 -5.546 1.00 0.00 55 VAL A CA 13
ATOM 12913 C C . VAL A 1 55 ? 2.051 0.133 -6.792 1.00 0.00 55 VAL A C 13
ATOM 12914 O O . VAL A 1 55 ? 3.229 0.463 -6.939 1.00 0.00 55 VAL A O 13
ATOM 12927 N N . GLU A 1 56 ? 1.411 -0.647 -7.670 1.00 0.00 56 GLU A N 13
ATOM 12928 C CA . GLU A 1 56 ? 2.010 -1.145 -8.907 1.00 0.00 56 GLU A CA 13
ATOM 12929 C C . GLU A 1 56 ? 2.401 0.024 -9.816 1.00 0.00 56 GLU A C 13
ATOM 12930 O O . GLU A 1 56 ? 3.439 -0.041 -10.476 1.00 0.00 56 GLU A O 13
ATOM 12942 N N . GLU A 1 57 ? 1.639 1.120 -9.800 1.00 0.00 57 GLU A N 13
ATOM 12943 C CA . GLU A 1 57 ? 1.900 2.314 -10.600 1.00 0.00 57 GLU A CA 13
ATOM 12944 C C . GLU A 1 57 ? 3.199 3.010 -10.174 1.00 0.00 57 GLU A C 13
ATOM 12945 O O . GLU A 1 57 ? 3.806 3.737 -10.968 1.00 0.00 57 GLU A O 13
ATOM 12957 N N . GLU A 1 58 ? 3.657 2.804 -8.934 1.00 0.00 58 GLU A N 13
ATOM 12958 C CA . GLU A 1 58 ? 4.895 3.398 -8.446 1.00 0.00 58 GLU A CA 13
ATOM 12959 C C . GLU A 1 58 ? 6.097 2.504 -8.804 1.00 0.00 58 GLU A C 13
ATOM 12960 O O . GLU A 1 58 ? 7.230 2.809 -8.421 1.00 0.00 58 GLU A O 13
ATOM 12972 N N . GLY A 1 59 ? 5.873 1.411 -9.539 1.00 0.00 59 GLY A N 13
ATOM 12973 C CA . GLY A 1 59 ? 6.886 0.471 -9.991 1.00 0.00 59 GLY A CA 13
ATOM 12974 C C . GLY A 1 59 ? 7.200 -0.644 -9.000 1.00 0.00 59 GLY A C 13
ATOM 12975 O O . GLY A 1 59 ? 8.156 -1.378 -9.240 1.00 0.00 59 GLY A O 13
ATOM 12979 N N . TYR A 1 60 ? 6.494 -0.740 -7.875 1.00 0.00 60 TYR A N 13
ATOM 12980 C CA . TYR A 1 60 ? 6.711 -1.790 -6.877 1.00 0.00 60 TYR A CA 13
ATOM 12981 C C . TYR A 1 60 ? 5.772 -2.945 -7.225 1.00 0.00 60 TYR A C 13
ATOM 12982 O O . TYR A 1 60 ? 4.987 -2.821 -8.169 1.00 0.00 60 TYR A O 13
ATOM 13000 N N . LYS A 1 61 ? 5.820 -4.057 -6.486 1.00 0.00 61 LYS A N 13
ATOM 13001 C CA . LYS A 1 61 ? 4.930 -5.194 -6.724 1.00 0.00 61 LYS A CA 13
ATOM 13002 C C . LYS A 1 61 ? 4.026 -5.316 -5.510 1.00 0.00 61 LYS A C 13
ATOM 13003 O O . LYS A 1 61 ? 4.556 -5.339 -4.398 1.00 0.00 61 LYS A O 13
ATOM 13022 N N . ALA A 1 62 ? 2.713 -5.481 -5.701 1.00 0.00 62 ALA A N 13
ATOM 13023 C CA . ALA A 1 62 ? 1.794 -5.619 -4.585 1.00 0.00 62 ALA A CA 13
ATOM 13024 C C . ALA A 1 62 ? 0.829 -6.781 -4.792 1.00 0.00 62 ALA A C 13
ATOM 13025 O O . ALA A 1 62 ? 0.731 -7.367 -5.874 1.00 0.00 62 ALA A O 13
ATOM 13032 N N . GLU A 1 63 ? 0.122 -7.143 -3.723 1.00 0.00 63 GLU A N 13
ATOM 13033 C CA . GLU A 1 63 ? -0.857 -8.211 -3.700 1.00 0.00 63 GLU A CA 13
ATOM 13034 C C . GLU A 1 63 ? -1.804 -8.019 -2.517 1.00 0.00 63 GLU A C 13
ATOM 13035 O O . GLU A 1 63 ? -1.405 -7.489 -1.483 1.00 0.00 63 GLU A O 13
ATOM 13047 N N . VAL A 1 64 ? -3.067 -8.404 -2.677 1.00 0.00 64 VAL A N 13
ATOM 13048 C CA . VAL A 1 64 ? -4.088 -8.317 -1.643 1.00 0.00 64 VAL A CA 13
ATOM 13049 C C . VAL A 1 64 ? -3.996 -9.635 -0.864 1.00 0.00 64 VAL A C 13
ATOM 13050 O O . VAL A 1 64 ? -3.784 -10.693 -1.464 1.00 0.00 64 VAL A O 13
ATOM 13063 N N . LEU A 1 65 ? -4.160 -9.597 0.460 1.00 0.00 65 LEU A N 13
ATOM 13064 C CA . LEU A 1 65 ? -4.089 -10.783 1.319 1.00 0.00 65 LEU A CA 13
ATOM 13065 C C . LEU A 1 65 ? -5.477 -11.157 1.858 1.00 0.00 65 LEU A C 13
ATOM 13066 O O . LEU A 1 65 ? -5.618 -11.579 3.013 1.00 0.00 65 LEU A O 13
ATOM 13082 N N . ALA A 1 66 ? -6.505 -10.942 1.032 1.00 0.00 66 ALA A N 13
ATOM 13083 C CA . ALA A 1 66 ? -7.912 -11.216 1.268 1.00 0.00 66 ALA A CA 13
ATOM 13084 C C . ALA A 1 66 ? -8.540 -11.545 -0.081 1.00 0.00 66 ALA A C 13
ATOM 13085 O O . ALA A 1 66 ? -8.441 -12.726 -0.497 1.00 0.00 66 ALA A O 13
ATOM 13092 N N . MET A 1 1 ? -10.579 -3.301 7.168 1.00 0.00 1 MET A N 14
ATOM 13093 C CA . MET A 1 1 ? -9.162 -2.942 7.268 1.00 0.00 1 MET A CA 14
ATOM 13094 C C . MET A 1 1 ? -8.361 -3.933 6.433 1.00 0.00 1 MET A C 14
ATOM 13095 O O . MET A 1 1 ? -7.921 -4.970 6.940 1.00 0.00 1 MET A O 14
ATOM 13109 N N . LEU A 1 2 ? -8.186 -3.622 5.145 1.00 0.00 2 LEU A N 14
ATOM 13110 C CA . LEU A 1 2 ? -7.469 -4.457 4.192 1.00 0.00 2 LEU A CA 14
ATOM 13111 C C . LEU A 1 2 ? -5.993 -4.558 4.523 1.00 0.00 2 LEU A C 14
ATOM 13112 O O . LEU A 1 2 ? -5.408 -3.660 5.127 1.00 0.00 2 LEU A O 14
ATOM 13128 N N . LYS A 1 3 ? -5.403 -5.640 4.024 1.00 0.00 3 LYS A N 14
ATOM 13129 C CA . LYS A 1 3 ? -4.004 -6.039 4.138 1.00 0.00 3 LYS A CA 14
ATOM 13130 C C . LYS A 1 3 ? -3.446 -6.323 2.760 1.00 0.00 3 LYS A C 14
ATOM 13131 O O . LYS A 1 3 ? -3.933 -7.217 2.057 1.00 0.00 3 LYS A O 14
ATOM 13150 N N . LEU A 1 4 ? -2.440 -5.554 2.377 1.00 0.00 4 LEU A N 14
ATOM 13151 C CA . LEU A 1 4 ? -1.709 -5.657 1.131 1.00 0.00 4 LEU A CA 14
ATOM 13152 C C . LEU A 1 4 ? -0.284 -5.948 1.543 1.00 0.00 4 LEU A C 14
ATOM 13153 O O . LEU A 1 4 ? 0.174 -5.523 2.608 1.00 0.00 4 LEU A O 14
ATOM 13169 N N . LYS A 1 5 ? 0.413 -6.624 0.655 1.00 0.00 5 LYS A N 14
ATOM 13170 C CA . LYS A 1 5 ? 1.788 -7.026 0.780 1.00 0.00 5 LYS A CA 14
ATOM 13171 C C . LYS A 1 5 ? 2.494 -6.358 -0.375 1.00 0.00 5 LYS A C 14
ATOM 13172 O O . LYS A 1 5 ? 2.072 -6.515 -1.520 1.00 0.00 5 LYS A O 14
ATOM 13191 N N . VAL A 1 6 ? 3.500 -5.563 -0.076 1.00 0.00 6 VAL A N 14
ATOM 13192 C CA . VAL A 1 6 ? 4.285 -4.858 -1.066 1.00 0.00 6 VAL A CA 14
ATOM 13193 C C . VAL A 1 6 ? 5.653 -5.520 -1.157 1.00 0.00 6 VAL A C 14
ATOM 13194 O O . VAL A 1 6 ? 6.157 -6.096 -0.190 1.00 0.00 6 VAL A O 14
ATOM 13207 N N . GLU A 1 7 ? 6.260 -5.442 -2.331 1.00 0.00 7 GLU A N 14
ATOM 13208 C CA . GLU A 1 7 ? 7.583 -5.959 -2.602 1.00 0.00 7 GLU A CA 14
ATOM 13209 C C . GLU A 1 7 ? 8.296 -4.868 -3.399 1.00 0.00 7 GLU A C 14
ATOM 13210 O O . GLU A 1 7 ? 7.655 -3.956 -3.926 1.00 0.00 7 GLU A O 14
ATOM 13222 N N . GLY A 1 8 ? 9.626 -4.902 -3.434 1.00 0.00 8 GLY A N 14
ATOM 13223 C CA . GLY A 1 8 ? 10.403 -3.906 -4.146 1.00 0.00 8 GLY A CA 14
ATOM 13224 C C . GLY A 1 8 ? 10.766 -2.725 -3.249 1.00 0.00 8 GLY A C 14
ATOM 13225 O O . GLY A 1 8 ? 11.752 -2.050 -3.546 1.00 0.00 8 GLY A O 14
ATOM 13229 N N . MET A 1 9 ? 10.023 -2.465 -2.160 1.00 0.00 9 MET A N 14
ATOM 13230 C CA . MET A 1 9 ? 10.352 -1.367 -1.252 1.00 0.00 9 MET A CA 14
ATOM 13231 C C . MET A 1 9 ? 11.707 -1.688 -0.625 1.00 0.00 9 MET A C 14
ATOM 13232 O O . MET A 1 9 ? 11.983 -2.857 -0.339 1.00 0.00 9 MET A O 14
ATOM 13246 N N . THR A 1 10 ? 12.519 -0.674 -0.338 1.00 0.00 10 THR A N 14
ATOM 13247 C CA . THR A 1 10 ? 13.827 -0.888 0.274 1.00 0.00 10 THR A CA 14
ATOM 13248 C C . THR A 1 10 ? 14.130 0.112 1.392 1.00 0.00 10 THR A C 14
ATOM 13249 O O . THR A 1 10 ? 14.949 -0.184 2.268 1.00 0.00 10 THR A O 14
ATOM 13260 N N . CYS A 1 11 ? 13.479 1.278 1.415 1.00 0.00 11 CYS A N 14
ATOM 13261 C CA . CYS A 1 11 ? 13.708 2.272 2.442 1.00 0.00 11 CYS A CA 14
ATOM 13262 C C . CYS A 1 11 ? 12.418 3.011 2.779 1.00 0.00 11 CYS A C 14
ATOM 13263 O O . CYS A 1 11 ? 11.365 2.802 2.171 1.00 0.00 11 CYS A O 14
ATOM 13271 N N . ASN A 1 12 ? 12.524 3.904 3.760 1.00 0.00 12 ASN A N 14
ATOM 13272 C CA . ASN A 1 12 ? 11.416 4.718 4.240 1.00 0.00 12 ASN A CA 14
ATOM 13273 C C . ASN A 1 12 ? 10.884 5.636 3.144 1.00 0.00 12 ASN A C 14
ATOM 13274 O O . ASN A 1 12 ? 9.689 5.928 3.115 1.00 0.00 12 ASN A O 14
ATOM 13285 N N . HIS A 1 13 ? 11.756 6.085 2.233 1.00 0.00 13 HIS A N 14
ATOM 13286 C CA . HIS A 1 13 ? 11.348 6.960 1.141 1.00 0.00 13 HIS A CA 14
ATOM 13287 C C . HIS A 1 13 ? 10.397 6.214 0.202 1.00 0.00 13 HIS A C 14
ATOM 13288 O O . HIS A 1 13 ? 9.406 6.787 -0.244 1.00 0.00 13 HIS A O 14
ATOM 13302 N N . CYS A 1 14 ? 10.662 4.928 -0.064 1.00 0.00 14 CYS A N 14
ATOM 13303 C CA . CYS A 1 14 ? 9.802 4.123 -0.921 1.00 0.00 14 CYS A CA 14
ATOM 13304 C C . CYS A 1 14 ? 8.423 4.039 -0.258 1.00 0.00 14 CYS A C 14
ATOM 13305 O O . CYS A 1 14 ? 7.396 4.297 -0.893 1.00 0.00 14 CYS A O 14
ATOM 13313 N N . VAL A 1 15 ? 8.423 3.683 1.032 1.00 0.00 15 VAL A N 14
ATOM 13314 C CA . VAL A 1 15 ? 7.243 3.518 1.861 1.00 0.00 15 VAL A CA 14
ATOM 13315 C C . VAL A 1 15 ? 6.385 4.778 1.832 1.00 0.00 15 VAL A C 14
ATOM 13316 O O . VAL A 1 15 ? 5.222 4.702 1.443 1.00 0.00 15 VAL A O 14
ATOM 13329 N N . MET A 1 16 ? 6.936 5.945 2.184 1.00 0.00 16 MET A N 14
ATOM 13330 C CA . MET A 1 16 ? 6.141 7.166 2.191 1.00 0.00 16 MET A CA 14
ATOM 13331 C C . MET A 1 16 ? 5.514 7.468 0.827 1.00 0.00 16 MET A C 14
ATOM 13332 O O . MET A 1 16 ? 4.403 7.994 0.793 1.00 0.00 16 MET A O 14
ATOM 13346 N N . ALA A 1 17 ? 6.186 7.152 -0.285 1.00 0.00 17 ALA A N 14
ATOM 13347 C CA . ALA A 1 17 ? 5.638 7.400 -1.609 1.00 0.00 17 ALA A CA 14
ATOM 13348 C C . ALA A 1 17 ? 4.431 6.492 -1.846 1.00 0.00 17 ALA A C 14
ATOM 13349 O O . ALA A 1 17 ? 3.354 6.981 -2.192 1.00 0.00 17 ALA A O 14
ATOM 13356 N N . VAL A 1 18 ? 4.586 5.180 -1.631 1.00 0.00 18 VAL A N 14
ATOM 13357 C CA . VAL A 1 18 ? 3.491 4.244 -1.850 1.00 0.00 18 VAL A CA 14
ATOM 13358 C C . VAL A 1 18 ? 2.309 4.573 -0.941 1.00 0.00 18 VAL A C 14
ATOM 13359 O O . VAL A 1 18 ? 1.167 4.534 -1.395 1.00 0.00 18 VAL A O 14
ATOM 13372 N N . THR A 1 19 ? 2.550 4.983 0.307 1.00 0.00 19 THR A N 14
ATOM 13373 C CA . THR A 1 19 ? 1.478 5.362 1.224 1.00 0.00 19 THR A CA 14
ATOM 13374 C C . THR A 1 19 ? 0.639 6.473 0.575 1.00 0.00 19 THR A C 14
ATOM 13375 O O . THR A 1 19 ? -0.593 6.415 0.561 1.00 0.00 19 THR A O 14
ATOM 13386 N N . LYS A 1 20 ? 1.304 7.510 0.056 1.00 0.00 20 LYS A N 14
ATOM 13387 C CA . LYS A 1 20 ? 0.643 8.641 -0.579 1.00 0.00 20 LYS A CA 14
ATOM 13388 C C . LYS A 1 20 ? -0.084 8.221 -1.852 1.00 0.00 20 LYS A C 14
ATOM 13389 O O . LYS A 1 20 ? -1.149 8.769 -2.135 1.00 0.00 20 LYS A O 14
ATOM 13408 N N . ALA A 1 21 ? 0.436 7.262 -2.613 1.00 0.00 21 ALA A N 14
ATOM 13409 C CA . ALA A 1 21 ? -0.219 6.782 -3.820 1.00 0.00 21 ALA A CA 14
ATOM 13410 C C . ALA A 1 21 ? -1.477 6.003 -3.413 1.00 0.00 21 ALA A C 14
ATOM 13411 O O . ALA A 1 21 ? -2.533 6.166 -4.012 1.00 0.00 21 ALA A O 14
ATOM 13418 N N . LEU A 1 22 ? -1.408 5.186 -2.357 1.00 0.00 22 LEU A N 14
ATOM 13419 C CA . LEU A 1 22 ? -2.537 4.385 -1.876 1.00 0.00 22 LEU A CA 14
ATOM 13420 C C . LEU A 1 22 ? -3.696 5.299 -1.474 1.00 0.00 22 LEU A C 14
ATOM 13421 O O . LEU A 1 22 ? -4.849 5.019 -1.787 1.00 0.00 22 LEU A O 14
ATOM 13437 N N . LYS A 1 23 ? -3.403 6.442 -0.849 1.00 0.00 23 LYS A N 14
ATOM 13438 C CA . LYS A 1 23 ? -4.410 7.422 -0.430 1.00 0.00 23 LYS A CA 14
ATOM 13439 C C . LYS A 1 23 ? -5.152 8.081 -1.598 1.00 0.00 23 LYS A C 14
ATOM 13440 O O . LYS A 1 23 ? -6.165 8.749 -1.376 1.00 0.00 23 LYS A O 14
ATOM 13459 N N . LYS A 1 24 ? -4.658 7.954 -2.833 1.00 0.00 24 LYS A N 14
ATOM 13460 C CA . LYS A 1 24 ? -5.306 8.536 -4.006 1.00 0.00 24 LYS A CA 14
ATOM 13461 C C . LYS A 1 24 ? -6.616 7.817 -4.311 1.00 0.00 24 LYS A C 14
ATOM 13462 O O . LYS A 1 24 ? -7.508 8.421 -4.914 1.00 0.00 24 LYS A O 14
ATOM 13481 N N . VAL A 1 25 ? -6.718 6.545 -3.935 1.00 0.00 25 VAL A N 14
ATOM 13482 C CA . VAL A 1 25 ? -7.879 5.706 -4.167 1.00 0.00 25 VAL A CA 14
ATOM 13483 C C . VAL A 1 25 ? -9.117 6.282 -3.465 1.00 0.00 25 VAL A C 14
ATOM 13484 O O . VAL A 1 25 ? -9.028 6.656 -2.290 1.00 0.00 25 VAL A O 14
ATOM 13497 N N . PRO A 1 26 ? -10.274 6.343 -4.154 1.00 0.00 26 PRO A N 14
ATOM 13498 C CA . PRO A 1 26 ? -11.510 6.862 -3.592 1.00 0.00 26 PRO A CA 14
ATOM 13499 C C . PRO A 1 26 ? -11.993 5.969 -2.451 1.00 0.00 26 PRO A C 14
ATOM 13500 O O . PRO A 1 26 ? -12.461 4.850 -2.666 1.00 0.00 26 PRO A O 14
ATOM 13511 N N . GLY A 1 27 ? -11.875 6.476 -1.231 1.00 0.00 27 GLY A N 14
ATOM 13512 C CA . GLY A 1 27 ? -12.296 5.785 -0.021 1.00 0.00 27 GLY A CA 14
ATOM 13513 C C . GLY A 1 27 ? -11.144 5.488 0.925 1.00 0.00 27 GLY A C 14
ATOM 13514 O O . GLY A 1 27 ? -11.377 4.934 2.001 1.00 0.00 27 GLY A O 14
ATOM 13518 N N . VAL A 1 28 ? -9.903 5.819 0.565 1.00 0.00 28 VAL A N 14
ATOM 13519 C CA . VAL A 1 28 ? -8.761 5.567 1.430 1.00 0.00 28 VAL A CA 14
ATOM 13520 C C . VAL A 1 28 ? -8.556 6.721 2.392 1.00 0.00 28 VAL A C 14
ATOM 13521 O O . VAL A 1 28 ? -7.929 7.734 2.093 1.00 0.00 28 VAL A O 14
ATOM 13534 N N . GLU A 1 29 ? -9.067 6.509 3.591 1.00 0.00 29 GLU A N 14
ATOM 13535 C CA . GLU A 1 29 ? -8.992 7.447 4.688 1.00 0.00 29 GLU A CA 14
ATOM 13536 C C . GLU A 1 29 ? -7.588 7.421 5.287 1.00 0.00 29 GLU A C 14
ATOM 13537 O O . GLU A 1 29 ? -7.007 8.476 5.541 1.00 0.00 29 GLU A O 14
ATOM 13549 N N . LYS A 1 30 ? -7.005 6.235 5.495 1.00 0.00 30 LYS A N 14
ATOM 13550 C CA . LYS A 1 30 ? -5.673 6.102 6.064 1.00 0.00 30 LYS A CA 14
ATOM 13551 C C . LYS A 1 30 ? -5.060 4.798 5.578 1.00 0.00 30 LYS A C 14
ATOM 13552 O O . LYS A 1 30 ? -5.783 3.908 5.112 1.00 0.00 30 LYS A O 14
ATOM 13571 N N . VAL A 1 31 ? -3.734 4.723 5.628 1.00 0.00 31 VAL A N 14
ATOM 13572 C CA . VAL A 1 31 ? -2.947 3.573 5.227 1.00 0.00 31 VAL A CA 14
ATOM 13573 C C . VAL A 1 31 ? -1.835 3.480 6.261 1.00 0.00 31 VAL A C 14
ATOM 13574 O O . VAL A 1 31 ? -1.296 4.506 6.693 1.00 0.00 31 VAL A O 14
ATOM 13587 N N . GLU A 1 32 ? -1.444 2.269 6.623 1.00 0.00 32 GLU A N 14
ATOM 13588 C CA . GLU A 1 32 ? -0.407 1.987 7.591 1.00 0.00 32 GLU A CA 14
ATOM 13589 C C . GLU A 1 32 ? 0.595 1.049 6.934 1.00 0.00 32 GLU A C 14
ATOM 13590 O O . GLU A 1 32 ? 0.447 -0.176 6.975 1.00 0.00 32 GLU A O 14
ATOM 13602 N N . VAL A 1 33 ? 1.569 1.638 6.246 1.00 0.00 33 VAL A N 14
ATOM 13603 C CA . VAL A 1 33 ? 2.627 0.916 5.560 1.00 0.00 33 VAL A CA 14
ATOM 13604 C C . VAL A 1 33 ? 3.785 0.763 6.552 1.00 0.00 33 VAL A C 14
ATOM 13605 O O . VAL A 1 33 ? 4.035 1.661 7.373 1.00 0.00 33 VAL A O 14
ATOM 13618 N N . SER A 1 34 ? 4.500 -0.360 6.463 1.00 0.00 34 SER A N 14
ATOM 13619 C CA . SER A 1 34 ? 5.613 -0.692 7.324 1.00 0.00 34 SER A CA 14
ATOM 13620 C C . SER A 1 34 ? 6.742 -1.343 6.539 1.00 0.00 34 SER A C 14
ATOM 13621 O O . SER A 1 34 ? 6.525 -2.372 5.901 1.00 0.00 34 SER A O 14
ATOM 13629 N N . LEU A 1 35 ? 7.943 -0.756 6.574 1.00 0.00 35 LEU A N 14
ATOM 13630 C CA . LEU A 1 35 ? 9.101 -1.311 5.873 1.00 0.00 35 LEU A CA 14
ATOM 13631 C C . LEU A 1 35 ? 9.534 -2.616 6.545 1.00 0.00 35 LEU A C 14
ATOM 13632 O O . LEU A 1 35 ? 9.853 -3.576 5.848 1.00 0.00 35 LEU A O 14
ATOM 13648 N N . GLU A 1 36 ? 9.493 -2.651 7.882 1.00 0.00 36 GLU A N 14
ATOM 13649 C CA . GLU A 1 36 ? 9.869 -3.797 8.712 1.00 0.00 36 GLU A CA 14
ATOM 13650 C C . GLU A 1 36 ? 9.022 -5.039 8.417 1.00 0.00 36 GLU A C 14
ATOM 13651 O O . GLU A 1 36 ? 9.501 -6.159 8.560 1.00 0.00 36 GLU A O 14
ATOM 13663 N N . LYS A 1 37 ? 7.773 -4.835 7.988 1.00 0.00 37 LYS A N 14
ATOM 13664 C CA . LYS A 1 37 ? 6.827 -5.897 7.658 1.00 0.00 37 LYS A CA 14
ATOM 13665 C C . LYS A 1 37 ? 6.665 -6.125 6.159 1.00 0.00 37 LYS A C 14
ATOM 13666 O O . LYS A 1 37 ? 6.423 -7.256 5.759 1.00 0.00 37 LYS A O 14
ATOM 13685 N N . GLY A 1 38 ? 6.819 -5.097 5.321 1.00 0.00 38 GLY A N 14
ATOM 13686 C CA . GLY A 1 38 ? 6.634 -5.229 3.883 1.00 0.00 38 GLY A CA 14
ATOM 13687 C C . GLY A 1 38 ? 5.133 -5.212 3.562 1.00 0.00 38 GLY A C 14
ATOM 13688 O O . GLY A 1 38 ? 4.715 -5.695 2.511 1.00 0.00 38 GLY A O 14
ATOM 13692 N N . GLU A 1 39 ? 4.299 -4.661 4.453 1.00 0.00 39 GLU A N 14
ATOM 13693 C CA . GLU A 1 39 ? 2.852 -4.611 4.279 1.00 0.00 39 GLU A CA 14
ATOM 13694 C C . GLU A 1 39 ? 2.335 -3.177 4.251 1.00 0.00 39 GLU A C 14
ATOM 13695 O O . GLU A 1 39 ? 3.000 -2.247 4.716 1.00 0.00 39 GLU A O 14
ATOM 13707 N N . ALA A 1 40 ? 1.116 -3.024 3.729 1.00 0.00 40 ALA A N 14
ATOM 13708 C CA . ALA A 1 40 ? 0.369 -1.789 3.597 1.00 0.00 40 ALA A CA 14
ATOM 13709 C C . ALA A 1 40 ? -1.054 -2.091 4.055 1.00 0.00 40 ALA A C 14
ATOM 13710 O O . ALA A 1 40 ? -1.763 -2.851 3.392 1.00 0.00 40 ALA A O 14
ATOM 13717 N N . LEU A 1 41 ? -1.456 -1.582 5.216 1.00 0.00 41 LEU A N 14
ATOM 13718 C CA . LEU A 1 41 ? -2.798 -1.811 5.757 1.00 0.00 41 LEU A CA 14
ATOM 13719 C C . LEU A 1 41 ? -3.637 -0.604 5.359 1.00 0.00 41 LEU A C 14
ATOM 13720 O O . LEU A 1 41 ? -3.067 0.476 5.225 1.00 0.00 41 LEU A O 14
ATOM 13736 N N . VAL A 1 42 ? -4.951 -0.738 5.181 1.00 0.00 42 VAL A N 14
ATOM 13737 C CA . VAL A 1 42 ? -5.823 0.369 4.794 1.00 0.00 42 VAL A CA 14
ATOM 13738 C C . VAL A 1 42 ? -6.987 0.443 5.765 1.00 0.00 42 VAL A C 14
ATOM 13739 O O . VAL A 1 42 ? -7.731 -0.523 5.914 1.00 0.00 42 VAL A O 14
ATOM 13752 N N . GLU A 1 43 ? -7.180 1.608 6.380 1.00 0.00 43 GLU A N 14
ATOM 13753 C CA . GLU A 1 43 ? -8.267 1.841 7.324 1.00 0.00 43 GLU A CA 14
ATOM 13754 C C . GLU A 1 43 ? -9.517 2.311 6.556 1.00 0.00 43 GLU A C 14
ATOM 13755 O O . GLU A 1 43 ? -10.618 2.314 7.102 1.00 0.00 43 GLU A O 14
ATOM 13767 N N . GLY A 1 44 ? -9.359 2.694 5.284 1.00 0.00 44 GLY A N 14
ATOM 13768 C CA . GLY A 1 44 ? -10.419 3.164 4.401 1.00 0.00 44 GLY A CA 14
ATOM 13769 C C . GLY A 1 44 ? -11.417 2.078 3.984 1.00 0.00 44 GLY A C 14
ATOM 13770 O O . GLY A 1 44 ? -11.301 0.919 4.380 1.00 0.00 44 GLY A O 14
ATOM 13774 N N . THR A 1 45 ? -12.363 2.456 3.127 1.00 0.00 45 THR A N 14
ATOM 13775 C CA . THR A 1 45 ? -13.451 1.626 2.604 1.00 0.00 45 THR A CA 14
ATOM 13776 C C . THR A 1 45 ? -13.231 1.148 1.161 1.00 0.00 45 THR A C 14
ATOM 13777 O O . THR A 1 45 ? -13.966 0.300 0.648 1.00 0.00 45 THR A O 14
ATOM 13788 N N . ALA A 1 46 ? -12.171 1.654 0.538 1.00 0.00 46 ALA A N 14
ATOM 13789 C CA . ALA A 1 46 ? -11.757 1.389 -0.836 1.00 0.00 46 ALA A CA 14
ATOM 13790 C C . ALA A 1 46 ? -11.648 -0.098 -1.222 1.00 0.00 46 ALA A C 14
ATOM 13791 O O . ALA A 1 46 ? -11.442 -0.956 -0.360 1.00 0.00 46 ALA A O 14
ATOM 13798 N N . ASP A 1 47 ? -11.724 -0.394 -2.527 1.00 0.00 47 ASP A N 14
ATOM 13799 C CA . ASP A 1 47 ? -11.629 -1.759 -3.052 1.00 0.00 47 ASP A CA 14
ATOM 13800 C C . ASP A 1 47 ? -10.163 -2.187 -3.153 1.00 0.00 47 ASP A C 14
ATOM 13801 O O . ASP A 1 47 ? -9.300 -1.383 -3.528 1.00 0.00 47 ASP A O 14
ATOM 13810 N N . PRO A 1 48 ? -9.848 -3.477 -2.939 1.00 0.00 48 PRO A N 14
ATOM 13811 C CA . PRO A 1 48 ? -8.476 -3.954 -3.022 1.00 0.00 48 PRO A CA 14
ATOM 13812 C C . PRO A 1 48 ? -7.873 -3.834 -4.422 1.00 0.00 48 PRO A C 14
ATOM 13813 O O . PRO A 1 48 ? -6.686 -3.538 -4.523 1.00 0.00 48 PRO A O 14
ATOM 13824 N N . LYS A 1 49 ? -8.643 -4.005 -5.503 1.00 0.00 49 LYS A N 14
ATOM 13825 C CA . LYS A 1 49 ? -8.074 -3.878 -6.850 1.00 0.00 49 LYS A CA 14
ATOM 13826 C C . LYS A 1 49 ? -7.515 -2.479 -7.109 1.00 0.00 49 LYS A C 14
ATOM 13827 O O . LYS A 1 49 ? -6.457 -2.342 -7.728 1.00 0.00 49 LYS A O 14
ATOM 13846 N N . ALA A 1 50 ? -8.211 -1.442 -6.637 1.00 0.00 50 ALA A N 14
ATOM 13847 C CA . ALA A 1 50 ? -7.784 -0.063 -6.805 1.00 0.00 50 ALA A CA 14
ATOM 13848 C C . ALA A 1 50 ? -6.524 0.186 -5.969 1.00 0.00 50 ALA A C 14
ATOM 13849 O O . ALA A 1 50 ? -5.630 0.921 -6.391 1.00 0.00 50 ALA A O 14
ATOM 13856 N N . LEU A 1 51 ? -6.454 -0.441 -4.790 1.00 0.00 51 LEU A N 14
ATOM 13857 C CA . LEU A 1 51 ? -5.332 -0.350 -3.861 1.00 0.00 51 LEU A CA 14
ATOM 13858 C C . LEU A 1 51 ? -4.111 -1.008 -4.497 1.00 0.00 51 LEU A C 14
ATOM 13859 O O . LEU A 1 51 ? -3.042 -0.408 -4.486 1.00 0.00 51 LEU A O 14
ATOM 13875 N N . VAL A 1 52 ? -4.250 -2.208 -5.069 1.00 0.00 52 VAL A N 14
ATOM 13876 C CA . VAL A 1 52 ? -3.144 -2.899 -5.731 1.00 0.00 52 VAL A CA 14
ATOM 13877 C C . VAL A 1 52 ? -2.635 -1.977 -6.837 1.00 0.00 52 VAL A C 14
ATOM 13878 O O . VAL A 1 52 ? -1.436 -1.728 -6.921 1.00 0.00 52 VAL A O 14
ATOM 13891 N N . GLN A 1 53 ? -3.542 -1.433 -7.657 1.00 0.00 53 GLN A N 14
ATOM 13892 C CA . GLN A 1 53 ? -3.188 -0.541 -8.750 1.00 0.00 53 GLN A CA 14
ATOM 13893 C C . GLN A 1 53 ? -2.464 0.710 -8.269 1.00 0.00 53 GLN A C 14
ATOM 13894 O O . GLN A 1 53 ? -1.692 1.280 -9.028 1.00 0.00 53 GLN A O 14
ATOM 13908 N N . ALA A 1 54 ? -2.700 1.161 -7.041 1.00 0.00 54 ALA A N 14
ATOM 13909 C CA . ALA A 1 54 ? -2.015 2.343 -6.542 1.00 0.00 54 ALA A CA 14
ATOM 13910 C C . ALA A 1 54 ? -0.506 2.090 -6.448 1.00 0.00 54 ALA A C 14
ATOM 13911 O O . ALA A 1 54 ? 0.288 2.988 -6.725 1.00 0.00 54 ALA A O 14
ATOM 13918 N N . VAL A 1 55 ? -0.127 0.873 -6.057 1.00 0.00 55 VAL A N 14
ATOM 13919 C CA . VAL A 1 55 ? 1.251 0.433 -5.898 1.00 0.00 55 VAL A CA 14
ATOM 13920 C C . VAL A 1 55 ? 1.823 -0.023 -7.237 1.00 0.00 55 VAL A C 14
ATOM 13921 O O . VAL A 1 55 ? 2.937 0.355 -7.596 1.00 0.00 55 VAL A O 14
ATOM 13934 N N . GLU A 1 56 ? 1.044 -0.795 -7.996 1.00 0.00 56 GLU A N 14
ATOM 13935 C CA . GLU A 1 56 ? 1.430 -1.324 -9.295 1.00 0.00 56 GLU A CA 14
ATOM 13936 C C . GLU A 1 56 ? 1.627 -0.206 -10.330 1.00 0.00 56 GLU A C 14
ATOM 13937 O O . GLU A 1 56 ? 2.088 -0.488 -11.432 1.00 0.00 56 GLU A O 14
ATOM 13949 N N . GLU A 1 57 ? 1.314 1.055 -10.014 1.00 0.00 57 GLU A N 14
ATOM 13950 C CA . GLU A 1 57 ? 1.513 2.202 -10.896 1.00 0.00 57 GLU A CA 14
ATOM 13951 C C . GLU A 1 57 ? 2.692 3.046 -10.382 1.00 0.00 57 GLU A C 14
ATOM 13952 O O . GLU A 1 57 ? 3.186 3.916 -11.099 1.00 0.00 57 GLU A O 14
ATOM 13964 N N . GLU A 1 58 ? 3.158 2.821 -9.147 1.00 0.00 58 GLU A N 14
ATOM 13965 C CA . GLU A 1 58 ? 4.288 3.514 -8.530 1.00 0.00 58 GLU A CA 14
ATOM 13966 C C . GLU A 1 58 ? 5.616 2.852 -8.953 1.00 0.00 58 GLU A C 14
ATOM 13967 O O . GLU A 1 58 ? 6.685 3.417 -8.703 1.00 0.00 58 GLU A O 14
ATOM 13979 N N . GLY A 1 59 ? 5.574 1.678 -9.591 1.00 0.00 59 GLY A N 14
ATOM 13980 C CA . GLY A 1 59 ? 6.752 0.945 -10.044 1.00 0.00 59 GLY A CA 14
ATOM 13981 C C . GLY A 1 59 ? 7.138 -0.188 -9.097 1.00 0.00 59 GLY A C 14
ATOM 13982 O O . GLY A 1 59 ? 8.329 -0.484 -8.996 1.00 0.00 59 GLY A O 14
ATOM 13986 N N . TYR A 1 60 ? 6.183 -0.790 -8.375 1.00 0.00 60 TYR A N 14
ATOM 13987 C CA . TYR A 1 60 ? 6.422 -1.878 -7.424 1.00 0.00 60 TYR A CA 14
ATOM 13988 C C . TYR A 1 60 ? 5.360 -2.965 -7.597 1.00 0.00 60 TYR A C 14
ATOM 13989 O O . TYR A 1 60 ? 4.405 -2.773 -8.348 1.00 0.00 60 TYR A O 14
ATOM 14007 N N . LYS A 1 61 ? 5.515 -4.106 -6.916 1.00 0.00 61 LYS A N 14
ATOM 14008 C CA . LYS A 1 61 ? 4.559 -5.213 -6.979 1.00 0.00 61 LYS A CA 14
ATOM 14009 C C . LYS A 1 61 ? 3.728 -5.172 -5.703 1.00 0.00 61 LYS A C 14
ATOM 14010 O O . LYS A 1 61 ? 4.267 -4.886 -4.629 1.00 0.00 61 LYS A O 14
ATOM 14029 N N . ALA A 1 62 ? 2.435 -5.482 -5.805 1.00 0.00 62 ALA A N 14
ATOM 14030 C CA . ALA A 1 62 ? 1.536 -5.518 -4.663 1.00 0.00 62 ALA A CA 14
ATOM 14031 C C . ALA A 1 62 ? 0.670 -6.763 -4.759 1.00 0.00 62 ALA A C 14
ATOM 14032 O O . ALA A 1 62 ? 0.184 -7.109 -5.835 1.00 0.00 62 ALA A O 14
ATOM 14039 N N . GLU A 1 63 ? 0.414 -7.396 -3.622 1.00 0.00 63 GLU A N 14
ATOM 14040 C CA . GLU A 1 63 ? -0.365 -8.609 -3.489 1.00 0.00 63 GLU A CA 14
ATOM 14041 C C . GLU A 1 63 ? -1.384 -8.402 -2.378 1.00 0.00 63 GLU A C 14
ATOM 14042 O O . GLU A 1 63 ? -1.024 -8.078 -1.245 1.00 0.00 63 GLU A O 14
ATOM 14054 N N . VAL A 1 64 ? -2.671 -8.443 -2.714 1.00 0.00 64 VAL A N 14
ATOM 14055 C CA . VAL A 1 64 ? -3.719 -8.284 -1.724 1.00 0.00 64 VAL A CA 14
ATOM 14056 C C . VAL A 1 64 ? -3.820 -9.619 -0.974 1.00 0.00 64 VAL A C 14
ATOM 14057 O O . VAL A 1 64 ? -3.773 -10.681 -1.589 1.00 0.00 64 VAL A O 14
ATOM 14070 N N . LEU A 1 65 ? -4.003 -9.574 0.346 1.00 0.00 65 LEU A N 14
ATOM 14071 C CA . LEU A 1 65 ? -4.145 -10.760 1.192 1.00 0.00 65 LEU A CA 14
ATOM 14072 C C . LEU A 1 65 ? -5.500 -10.695 1.890 1.00 0.00 65 LEU A C 14
ATOM 14073 O O . LEU A 1 65 ? -5.608 -10.784 3.114 1.00 0.00 65 LEU A O 14
ATOM 14089 N N . ALA A 1 66 ? -6.523 -10.359 1.103 1.00 0.00 66 ALA A N 14
ATOM 14090 C CA . ALA A 1 66 ? -7.907 -10.252 1.528 1.00 0.00 66 ALA A CA 14
ATOM 14091 C C . ALA A 1 66 ? -8.506 -11.640 1.485 1.00 0.00 66 ALA A C 14
ATOM 14092 O O . ALA A 1 66 ? -8.132 -12.444 0.601 1.00 0.00 66 ALA A O 14
ATOM 14099 N N . MET A 1 1 ? -10.638 -3.078 7.768 1.00 0.00 1 MET A N 15
ATOM 14100 C CA . MET A 1 1 ? -9.376 -2.637 7.158 1.00 0.00 1 MET A CA 15
ATOM 14101 C C . MET A 1 1 ? -8.826 -3.718 6.243 1.00 0.00 1 MET A C 15
ATOM 14102 O O . MET A 1 1 ? -8.885 -4.899 6.587 1.00 0.00 1 MET A O 15
ATOM 14116 N N . LEU A 1 2 ? -8.318 -3.331 5.073 1.00 0.00 2 LEU A N 15
ATOM 14117 C CA . LEU A 1 2 ? -7.734 -4.251 4.096 1.00 0.00 2 LEU A CA 15
ATOM 14118 C C . LEU A 1 2 ? -6.279 -4.557 4.451 1.00 0.00 2 LEU A C 15
ATOM 14119 O O . LEU A 1 2 ? -5.698 -3.908 5.325 1.00 0.00 2 LEU A O 15
ATOM 14135 N N . LYS A 1 3 ? -5.707 -5.552 3.766 1.00 0.00 3 LYS A N 15
ATOM 14136 C CA . LYS A 1 3 ? -4.327 -6.013 3.922 1.00 0.00 3 LYS A CA 15
ATOM 14137 C C . LYS A 1 3 ? -3.714 -6.249 2.546 1.00 0.00 3 LYS A C 15
ATOM 14138 O O . LYS A 1 3 ? -4.309 -6.919 1.696 1.00 0.00 3 LYS A O 15
ATOM 14157 N N . LEU A 1 4 ? -2.501 -5.757 2.344 1.00 0.00 4 LEU A N 15
ATOM 14158 C CA . LEU A 1 4 ? -1.723 -5.868 1.124 1.00 0.00 4 LEU A CA 15
ATOM 14159 C C . LEU A 1 4 ? -0.295 -6.166 1.521 1.00 0.00 4 LEU A C 15
ATOM 14160 O O . LEU A 1 4 ? 0.182 -5.719 2.566 1.00 0.00 4 LEU A O 15
ATOM 14176 N N . LYS A 1 5 ? 0.387 -6.887 0.653 1.00 0.00 5 LYS A N 15
ATOM 14177 C CA . LYS A 1 5 ? 1.780 -7.250 0.776 1.00 0.00 5 LYS A CA 15
ATOM 14178 C C . LYS A 1 5 ? 2.420 -6.425 -0.327 1.00 0.00 5 LYS A C 15
ATOM 14179 O O . LYS A 1 5 ? 1.896 -6.424 -1.439 1.00 0.00 5 LYS A O 15
ATOM 14198 N N . VAL A 1 6 ? 3.467 -5.683 -0.012 1.00 0.00 6 VAL A N 15
ATOM 14199 C CA . VAL A 1 6 ? 4.221 -4.851 -0.933 1.00 0.00 6 VAL A CA 15
ATOM 14200 C C . VAL A 1 6 ? 5.610 -5.468 -1.024 1.00 0.00 6 VAL A C 15
ATOM 14201 O O . VAL A 1 6 ? 6.135 -5.986 -0.034 1.00 0.00 6 VAL A O 15
ATOM 14214 N N . GLU A 1 7 ? 6.225 -5.356 -2.194 1.00 0.00 7 GLU A N 15
ATOM 14215 C CA . GLU A 1 7 ? 7.546 -5.855 -2.473 1.00 0.00 7 GLU A CA 15
ATOM 14216 C C . GLU A 1 7 ? 8.294 -4.796 -3.284 1.00 0.00 7 GLU A C 15
ATOM 14217 O O . GLU A 1 7 ? 7.902 -4.470 -4.413 1.00 0.00 7 GLU A O 15
ATOM 14229 N N . GLY A 1 8 ? 9.348 -4.228 -2.694 1.00 0.00 8 GLY A N 15
ATOM 14230 C CA . GLY A 1 8 ? 10.203 -3.205 -3.281 1.00 0.00 8 GLY A CA 15
ATOM 14231 C C . GLY A 1 8 ? 10.550 -2.061 -2.322 1.00 0.00 8 GLY A C 15
ATOM 14232 O O . GLY A 1 8 ? 11.378 -1.214 -2.663 1.00 0.00 8 GLY A O 15
ATOM 14236 N N . MET A 1 9 ? 9.905 -1.957 -1.152 1.00 0.00 9 MET A N 15
ATOM 14237 C CA . MET A 1 9 ? 10.204 -0.902 -0.191 1.00 0.00 9 MET A CA 15
ATOM 14238 C C . MET A 1 9 ? 11.548 -1.231 0.462 1.00 0.00 9 MET A C 15
ATOM 14239 O O . MET A 1 9 ? 11.636 -1.967 1.444 1.00 0.00 9 MET A O 15
ATOM 14253 N N . THR A 1 10 ? 12.604 -0.618 -0.060 1.00 0.00 10 THR A N 15
ATOM 14254 C CA . THR A 1 10 ? 13.972 -0.790 0.401 1.00 0.00 10 THR A CA 15
ATOM 14255 C C . THR A 1 10 ? 14.530 0.521 0.986 1.00 0.00 10 THR A C 15
ATOM 14256 O O . THR A 1 10 ? 15.701 0.610 1.358 1.00 0.00 10 THR A O 15
ATOM 14267 N N . CYS A 1 11 ? 13.708 1.572 1.058 1.00 0.00 11 CYS A N 15
ATOM 14268 C CA . CYS A 1 11 ? 14.055 2.878 1.593 1.00 0.00 11 CYS A CA 15
ATOM 14269 C C . CYS A 1 11 ? 12.802 3.450 2.253 1.00 0.00 11 CYS A C 15
ATOM 14270 O O . CYS A 1 11 ? 11.692 3.134 1.822 1.00 0.00 11 CYS A O 15
ATOM 14278 N N . ASN A 1 12 ? 12.959 4.321 3.251 1.00 0.00 12 ASN A N 15
ATOM 14279 C CA . ASN A 1 12 ? 11.831 4.963 3.936 1.00 0.00 12 ASN A CA 15
ATOM 14280 C C . ASN A 1 12 ? 11.037 5.772 2.905 1.00 0.00 12 ASN A C 15
ATOM 14281 O O . ASN A 1 12 ? 9.808 5.767 2.914 1.00 0.00 12 ASN A O 15
ATOM 14292 N N . HIS A 1 13 ? 11.741 6.379 1.943 1.00 0.00 13 HIS A N 15
ATOM 14293 C CA . HIS A 1 13 ? 11.156 7.164 0.868 1.00 0.00 13 HIS A CA 15
ATOM 14294 C C . HIS A 1 13 ? 10.185 6.303 0.039 1.00 0.00 13 HIS A C 15
ATOM 14295 O O . HIS A 1 13 ? 9.205 6.814 -0.500 1.00 0.00 13 HIS A O 15
ATOM 14309 N N . CYS A 1 14 ? 10.461 4.999 -0.099 1.00 0.00 14 CYS A N 15
ATOM 14310 C CA . CYS A 1 14 ? 9.606 4.083 -0.843 1.00 0.00 14 CYS A CA 15
ATOM 14311 C C . CYS A 1 14 ? 8.268 3.935 -0.121 1.00 0.00 14 CYS A C 15
ATOM 14312 O O . CYS A 1 14 ? 7.223 3.869 -0.766 1.00 0.00 14 CYS A O 15
ATOM 14320 N N . VAL A 1 15 ? 8.304 3.872 1.215 1.00 0.00 15 VAL A N 15
ATOM 14321 C CA . VAL A 1 15 ? 7.114 3.740 2.036 1.00 0.00 15 VAL A CA 15
ATOM 14322 C C . VAL A 1 15 ? 6.236 4.950 1.745 1.00 0.00 15 VAL A C 15
ATOM 14323 O O . VAL A 1 15 ? 5.134 4.776 1.238 1.00 0.00 15 VAL A O 15
ATOM 14336 N N . MET A 1 16 ? 6.723 6.170 1.972 1.00 0.00 16 MET A N 15
ATOM 14337 C CA . MET A 1 16 ? 5.927 7.372 1.726 1.00 0.00 16 MET A CA 15
ATOM 14338 C C . MET A 1 16 ? 5.430 7.477 0.273 1.00 0.00 16 MET A C 15
ATOM 14339 O O . MET A 1 16 ? 4.323 7.969 0.058 1.00 0.00 16 MET A O 15
ATOM 14353 N N . ALA A 1 17 ? 6.195 7.007 -0.723 1.00 0.00 17 ALA A N 15
ATOM 14354 C CA . ALA A 1 17 ? 5.783 7.059 -2.123 1.00 0.00 17 ALA A CA 15
ATOM 14355 C C . ALA A 1 17 ? 4.513 6.226 -2.316 1.00 0.00 17 ALA A C 15
ATOM 14356 O O . ALA A 1 17 ? 3.500 6.714 -2.828 1.00 0.00 17 ALA A O 15
ATOM 14363 N N . VAL A 1 18 ? 4.573 4.967 -1.883 1.00 0.00 18 VAL A N 15
ATOM 14364 C CA . VAL A 1 18 ? 3.489 4.001 -1.967 1.00 0.00 18 VAL A CA 15
ATOM 14365 C C . VAL A 1 18 ? 2.318 4.416 -1.060 1.00 0.00 18 VAL A C 15
ATOM 14366 O O . VAL A 1 18 ? 1.167 4.320 -1.478 1.00 0.00 18 VAL A O 15
ATOM 14379 N N . THR A 1 19 ? 2.570 4.935 0.146 1.00 0.00 19 THR A N 15
ATOM 14380 C CA . THR A 1 19 ? 1.531 5.370 1.079 1.00 0.00 19 THR A CA 15
ATOM 14381 C C . THR A 1 19 ? 0.701 6.472 0.416 1.00 0.00 19 THR A C 15
ATOM 14382 O O . THR A 1 19 ? -0.530 6.410 0.426 1.00 0.00 19 THR A O 15
ATOM 14393 N N . LYS A 1 20 ? 1.352 7.454 -0.215 1.00 0.00 20 LYS A N 15
ATOM 14394 C CA . LYS A 1 20 ? 0.643 8.538 -0.884 1.00 0.00 20 LYS A CA 15
ATOM 14395 C C . LYS A 1 20 ? -0.221 7.992 -2.009 1.00 0.00 20 LYS A C 15
ATOM 14396 O O . LYS A 1 20 ? -1.372 8.392 -2.153 1.00 0.00 20 LYS A O 15
ATOM 14415 N N . ALA A 1 21 ? 0.326 7.085 -2.811 1.00 0.00 21 ALA A N 15
ATOM 14416 C CA . ALA A 1 21 ? -0.391 6.473 -3.900 1.00 0.00 21 ALA A CA 15
ATOM 14417 C C . ALA A 1 21 ? -1.599 5.749 -3.321 1.00 0.00 21 ALA A C 15
ATOM 14418 O O . ALA A 1 21 ? -2.685 5.880 -3.857 1.00 0.00 21 ALA A O 15
ATOM 14425 N N . LEU A 1 22 ? -1.461 5.020 -2.212 1.00 0.00 22 LEU A N 15
ATOM 14426 C CA . LEU A 1 22 ? -2.598 4.318 -1.621 1.00 0.00 22 LEU A CA 15
ATOM 14427 C C . LEU A 1 22 ? -3.654 5.344 -1.193 1.00 0.00 22 LEU A C 15
ATOM 14428 O O . LEU A 1 22 ? -4.845 5.079 -1.316 1.00 0.00 22 LEU A O 15
ATOM 14444 N N . LYS A 1 23 ? -3.239 6.539 -0.758 1.00 0.00 23 LYS A N 15
ATOM 14445 C CA . LYS A 1 23 ? -4.132 7.617 -0.346 1.00 0.00 23 LYS A CA 15
ATOM 14446 C C . LYS A 1 23 ? -4.795 8.358 -1.511 1.00 0.00 23 LYS A C 15
ATOM 14447 O O . LYS A 1 23 ? -5.773 9.056 -1.257 1.00 0.00 23 LYS A O 15
ATOM 14466 N N . LYS A 1 24 ? -4.324 8.262 -2.761 1.00 0.00 24 LYS A N 15
ATOM 14467 C CA . LYS A 1 24 ? -4.974 8.974 -3.879 1.00 0.00 24 LYS A CA 15
ATOM 14468 C C . LYS A 1 24 ? -6.273 8.277 -4.320 1.00 0.00 24 LYS A C 15
ATOM 14469 O O . LYS A 1 24 ? -7.094 8.889 -5.003 1.00 0.00 24 LYS A O 15
ATOM 14488 N N . VAL A 1 25 ? -6.456 7.015 -3.935 1.00 0.00 25 VAL A N 15
ATOM 14489 C CA . VAL A 1 25 ? -7.591 6.160 -4.257 1.00 0.00 25 VAL A CA 15
ATOM 14490 C C . VAL A 1 25 ? -8.915 6.704 -3.711 1.00 0.00 25 VAL A C 15
ATOM 14491 O O . VAL A 1 25 ? -8.952 7.159 -2.568 1.00 0.00 25 VAL A O 15
ATOM 14504 N N . PRO A 1 26 ? -10.025 6.614 -4.470 1.00 0.00 26 PRO A N 15
ATOM 14505 C CA . PRO A 1 26 ? -11.314 7.086 -4.007 1.00 0.00 26 PRO A CA 15
ATOM 14506 C C . PRO A 1 26 ? -11.903 6.092 -2.998 1.00 0.00 26 PRO A C 15
ATOM 14507 O O . PRO A 1 26 ? -12.289 4.974 -3.353 1.00 0.00 26 PRO A O 15
ATOM 14518 N N . GLY A 1 27 ? -11.938 6.474 -1.728 1.00 0.00 27 GLY A N 15
ATOM 14519 C CA . GLY A 1 27 ? -12.489 5.705 -0.608 1.00 0.00 27 GLY A CA 15
ATOM 14520 C C . GLY A 1 27 ? -11.505 5.438 0.529 1.00 0.00 27 GLY A C 15
ATOM 14521 O O . GLY A 1 27 ? -11.875 4.828 1.529 1.00 0.00 27 GLY A O 15
ATOM 14525 N N . VAL A 1 28 ? -10.232 5.780 0.375 1.00 0.00 28 VAL A N 15
ATOM 14526 C CA . VAL A 1 28 ? -9.229 5.573 1.416 1.00 0.00 28 VAL A CA 15
ATOM 14527 C C . VAL A 1 28 ? -9.349 6.717 2.422 1.00 0.00 28 VAL A C 15
ATOM 14528 O O . VAL A 1 28 ? -9.863 7.797 2.121 1.00 0.00 28 VAL A O 15
ATOM 14541 N N . GLU A 1 29 ? -8.823 6.463 3.611 1.00 0.00 29 GLU A N 15
ATOM 14542 C CA . GLU A 1 29 ? -8.807 7.373 4.734 1.00 0.00 29 GLU A CA 15
ATOM 14543 C C . GLU A 1 29 ? -7.366 7.389 5.240 1.00 0.00 29 GLU A C 15
ATOM 14544 O O . GLU A 1 29 ? -6.628 8.370 5.126 1.00 0.00 29 GLU A O 15
ATOM 14556 N N . LYS A 1 30 ? -6.914 6.238 5.734 1.00 0.00 30 LYS A N 15
ATOM 14557 C CA . LYS A 1 30 ? -5.582 6.045 6.275 1.00 0.00 30 LYS A CA 15
ATOM 14558 C C . LYS A 1 30 ? -5.006 4.776 5.680 1.00 0.00 30 LYS A C 15
ATOM 14559 O O . LYS A 1 30 ? -5.735 3.960 5.106 1.00 0.00 30 LYS A O 15
ATOM 14578 N N . VAL A 1 31 ? -3.684 4.688 5.742 1.00 0.00 31 VAL A N 15
ATOM 14579 C CA . VAL A 1 31 ? -2.893 3.581 5.262 1.00 0.00 31 VAL A CA 15
ATOM 14580 C C . VAL A 1 31 ? -1.839 3.392 6.346 1.00 0.00 31 VAL A C 15
ATOM 14581 O O . VAL A 1 31 ? -1.290 4.378 6.854 1.00 0.00 31 VAL A O 15
ATOM 14594 N N . GLU A 1 32 ? -1.530 2.150 6.689 1.00 0.00 32 GLU A N 15
ATOM 14595 C CA . GLU A 1 32 ? -0.556 1.812 7.706 1.00 0.00 32 GLU A CA 15
ATOM 14596 C C . GLU A 1 32 ? 0.394 0.817 7.061 1.00 0.00 32 GLU A C 15
ATOM 14597 O O . GLU A 1 32 ? 0.006 -0.325 6.815 1.00 0.00 32 GLU A O 15
ATOM 14609 N N . VAL A 1 33 ? 1.615 1.252 6.748 1.00 0.00 33 VAL A N 15
ATOM 14610 C CA . VAL A 1 33 ? 2.642 0.448 6.092 1.00 0.00 33 VAL A CA 15
ATOM 14611 C C . VAL A 1 33 ? 3.900 0.325 6.961 1.00 0.00 33 VAL A C 15
ATOM 14612 O O . VAL A 1 33 ? 4.181 1.218 7.768 1.00 0.00 33 VAL A O 15
ATOM 14625 N N . SER A 1 34 ? 4.675 -0.746 6.766 1.00 0.00 34 SER A N 15
ATOM 14626 C CA . SER A 1 34 ? 5.911 -1.057 7.473 1.00 0.00 34 SER A CA 15
ATOM 14627 C C . SER A 1 34 ? 7.009 -1.377 6.465 1.00 0.00 34 SER A C 15
ATOM 14628 O O . SER A 1 34 ? 6.818 -2.230 5.594 1.00 0.00 34 SER A O 15
ATOM 14636 N N . LEU A 1 35 ? 8.166 -0.723 6.616 1.00 0.00 35 LEU A N 15
ATOM 14637 C CA . LEU A 1 35 ? 9.325 -0.920 5.756 1.00 0.00 35 LEU A CA 15
ATOM 14638 C C . LEU A 1 35 ? 9.874 -2.331 5.936 1.00 0.00 35 LEU A C 15
ATOM 14639 O O . LEU A 1 35 ? 10.218 -2.990 4.957 1.00 0.00 35 LEU A O 15
ATOM 14655 N N . GLU A 1 36 ? 9.968 -2.813 7.174 1.00 0.00 36 GLU A N 15
ATOM 14656 C CA . GLU A 1 36 ? 10.491 -4.144 7.464 1.00 0.00 36 GLU A CA 15
ATOM 14657 C C . GLU A 1 36 ? 9.542 -5.273 7.066 1.00 0.00 36 GLU A C 15
ATOM 14658 O O . GLU A 1 36 ? 9.976 -6.217 6.408 1.00 0.00 36 GLU A O 15
ATOM 14670 N N . LYS A 1 37 ? 8.255 -5.197 7.425 1.00 0.00 37 LYS A N 15
ATOM 14671 C CA . LYS A 1 37 ? 7.311 -6.269 7.103 1.00 0.00 37 LYS A CA 15
ATOM 14672 C C . LYS A 1 37 ? 6.838 -6.289 5.654 1.00 0.00 37 LYS A C 15
ATOM 14673 O O . LYS A 1 37 ? 6.363 -7.345 5.224 1.00 0.00 37 LYS A O 15
ATOM 14692 N N . GLY A 1 38 ? 6.936 -5.187 4.912 1.00 0.00 38 GLY A N 15
ATOM 14693 C CA . GLY A 1 38 ? 6.477 -5.166 3.530 1.00 0.00 38 GLY A CA 15
ATOM 14694 C C . GLY A 1 38 ? 4.970 -5.403 3.481 1.00 0.00 38 GLY A C 15
ATOM 14695 O O . GLY A 1 38 ? 4.477 -6.092 2.594 1.00 0.00 38 GLY A O 15
ATOM 14699 N N . GLU A 1 39 ? 4.215 -4.897 4.460 1.00 0.00 39 GLU A N 15
ATOM 14700 C CA . GLU A 1 39 ? 2.767 -5.059 4.504 1.00 0.00 39 GLU A CA 15
ATOM 14701 C C . GLU A 1 39 ? 2.163 -3.679 4.706 1.00 0.00 39 GLU A C 15
ATOM 14702 O O . GLU A 1 39 ? 2.689 -2.874 5.484 1.00 0.00 39 GLU A O 15
ATOM 14714 N N . ALA A 1 40 ? 1.087 -3.412 3.967 1.00 0.00 40 ALA A N 15
ATOM 14715 C CA . ALA A 1 40 ? 0.321 -2.182 3.944 1.00 0.00 40 ALA A CA 15
ATOM 14716 C C . ALA A 1 40 ? -1.135 -2.504 4.254 1.00 0.00 40 ALA A C 15
ATOM 14717 O O . ALA A 1 40 ? -1.694 -3.464 3.722 1.00 0.00 40 ALA A O 15
ATOM 14724 N N . LEU A 1 41 ? -1.779 -1.701 5.090 1.00 0.00 41 LEU A N 15
ATOM 14725 C CA . LEU A 1 41 ? -3.174 -1.881 5.474 1.00 0.00 41 LEU A CA 15
ATOM 14726 C C . LEU A 1 41 ? -3.894 -0.590 5.150 1.00 0.00 41 LEU A C 15
ATOM 14727 O O . LEU A 1 41 ? -3.241 0.451 5.127 1.00 0.00 41 LEU A O 15
ATOM 14743 N N . VAL A 1 42 ? -5.206 -0.641 4.934 1.00 0.00 42 VAL A N 15
ATOM 14744 C CA . VAL A 1 42 ? -6.027 0.518 4.627 1.00 0.00 42 VAL A CA 15
ATOM 14745 C C . VAL A 1 42 ? -7.216 0.514 5.569 1.00 0.00 42 VAL A C 15
ATOM 14746 O O . VAL A 1 42 ? -7.989 -0.442 5.586 1.00 0.00 42 VAL A O 15
ATOM 14759 N N . GLU A 1 43 ? -7.357 1.598 6.326 1.00 0.00 43 GLU A N 15
ATOM 14760 C CA . GLU A 1 43 ? -8.424 1.796 7.295 1.00 0.00 43 GLU A CA 15
ATOM 14761 C C . GLU A 1 43 ? -9.711 2.275 6.610 1.00 0.00 43 GLU A C 15
ATOM 14762 O O . GLU A 1 43 ? -10.786 2.195 7.201 1.00 0.00 43 GLU A O 15
ATOM 14774 N N . GLY A 1 44 ? -9.608 2.801 5.385 1.00 0.00 44 GLY A N 15
ATOM 14775 C CA . GLY A 1 44 ? -10.730 3.317 4.607 1.00 0.00 44 GLY A CA 15
ATOM 14776 C C . GLY A 1 44 ? -11.587 2.219 3.989 1.00 0.00 44 GLY A C 15
ATOM 14777 O O . GLY A 1 44 ? -11.436 1.038 4.314 1.00 0.00 44 GLY A O 15
ATOM 14781 N N . THR A 1 45 ? -12.483 2.606 3.083 1.00 0.00 45 THR A N 15
ATOM 14782 C CA . THR A 1 45 ? -13.407 1.723 2.384 1.00 0.00 45 THR A CA 15
ATOM 14783 C C . THR A 1 45 ? -13.018 1.483 0.923 1.00 0.00 45 THR A C 15
ATOM 14784 O O . THR A 1 45 ? -13.762 0.816 0.206 1.00 0.00 45 THR A O 15
ATOM 14795 N N . ALA A 1 46 ? -11.857 1.982 0.477 1.00 0.00 46 ALA A N 15
ATOM 14796 C CA . ALA A 1 46 ? -11.394 1.788 -0.892 1.00 0.00 46 ALA A CA 15
ATOM 14797 C C . ALA A 1 46 ? -11.390 0.294 -1.264 1.00 0.00 46 ALA A C 15
ATOM 14798 O O . ALA A 1 46 ? -11.151 -0.559 -0.406 1.00 0.00 46 ALA A O 15
ATOM 14805 N N . ASP A 1 47 ? -11.643 -0.027 -2.537 1.00 0.00 47 ASP A N 15
ATOM 14806 C CA . ASP A 1 47 ? -11.670 -1.415 -2.998 1.00 0.00 47 ASP A CA 15
ATOM 14807 C C . ASP A 1 47 ? -10.240 -1.940 -3.092 1.00 0.00 47 ASP A C 15
ATOM 14808 O O . ASP A 1 47 ? -9.346 -1.192 -3.500 1.00 0.00 47 ASP A O 15
ATOM 14817 N N . PRO A 1 48 ? -10.005 -3.235 -2.832 1.00 0.00 48 PRO A N 15
ATOM 14818 C CA . PRO A 1 48 ? -8.665 -3.806 -2.870 1.00 0.00 48 PRO A CA 15
ATOM 14819 C C . PRO A 1 48 ? -7.966 -3.695 -4.219 1.00 0.00 48 PRO A C 15
ATOM 14820 O O . PRO A 1 48 ? -6.771 -3.419 -4.249 1.00 0.00 48 PRO A O 15
ATOM 14831 N N . LYS A 1 49 ? -8.684 -3.883 -5.328 1.00 0.00 49 LYS A N 15
ATOM 14832 C CA . LYS A 1 49 ? -8.083 -3.782 -6.656 1.00 0.00 49 LYS A CA 15
ATOM 14833 C C . LYS A 1 49 ? -7.510 -2.382 -6.854 1.00 0.00 49 LYS A C 15
ATOM 14834 O O . LYS A 1 49 ? -6.415 -2.232 -7.389 1.00 0.00 49 LYS A O 15
ATOM 14853 N N . ALA A 1 50 ? -8.232 -1.344 -6.424 1.00 0.00 50 ALA A N 15
ATOM 14854 C CA . ALA A 1 50 ? -7.773 0.030 -6.553 1.00 0.00 50 ALA A CA 15
ATOM 14855 C C . ALA A 1 50 ? -6.517 0.243 -5.695 1.00 0.00 50 ALA A C 15
ATOM 14856 O O . ALA A 1 50 ? -5.639 1.017 -6.072 1.00 0.00 50 ALA A O 15
ATOM 14863 N N . LEU A 1 51 ? -6.426 -0.439 -4.547 1.00 0.00 51 LEU A N 15
ATOM 14864 C CA . LEU A 1 51 ? -5.273 -0.338 -3.667 1.00 0.00 51 LEU A CA 15
ATOM 14865 C C . LEU A 1 51 ? -4.070 -0.987 -4.346 1.00 0.00 51 LEU A C 15
ATOM 14866 O O . LEU A 1 51 ? -3.021 -0.356 -4.392 1.00 0.00 51 LEU A O 15
ATOM 14882 N N . VAL A 1 52 ? -4.192 -2.213 -4.876 1.00 0.00 52 VAL A N 15
ATOM 14883 C CA . VAL A 1 52 ? -3.097 -2.899 -5.567 1.00 0.00 52 VAL A CA 15
ATOM 14884 C C . VAL A 1 52 ? -2.608 -1.982 -6.676 1.00 0.00 52 VAL A C 15
ATOM 14885 O O . VAL A 1 52 ? -1.409 -1.725 -6.772 1.00 0.00 52 VAL A O 15
ATOM 14898 N N . GLN A 1 53 ? -3.554 -1.468 -7.469 1.00 0.00 53 GLN A N 15
ATOM 14899 C CA . GLN A 1 53 ? -3.297 -0.576 -8.576 1.00 0.00 53 GLN A CA 15
ATOM 14900 C C . GLN A 1 53 ? -2.396 0.552 -8.116 1.00 0.00 53 GLN A C 15
ATOM 14901 O O . GLN A 1 53 ? -1.330 0.731 -8.679 1.00 0.00 53 GLN A O 15
ATOM 14915 N N . ALA A 1 54 ? -2.769 1.273 -7.058 1.00 0.00 54 ALA A N 15
ATOM 14916 C CA . ALA A 1 54 ? -1.972 2.380 -6.556 1.00 0.00 54 ALA A CA 15
ATOM 14917 C C . ALA A 1 54 ? -0.499 2.033 -6.289 1.00 0.00 54 ALA A C 15
ATOM 14918 O O . ALA A 1 54 ? 0.351 2.903 -6.471 1.00 0.00 54 ALA A O 15
ATOM 14925 N N . VAL A 1 55 ? -0.193 0.816 -5.839 1.00 0.00 55 VAL A N 15
ATOM 14926 C CA . VAL A 1 55 ? 1.181 0.389 -5.563 1.00 0.00 55 VAL A CA 15
ATOM 14927 C C . VAL A 1 55 ? 1.857 0.021 -6.898 1.00 0.00 55 VAL A C 15
ATOM 14928 O O . VAL A 1 55 ? 3.004 0.394 -7.153 1.00 0.00 55 VAL A O 15
ATOM 14941 N N . GLU A 1 56 ? 1.134 -0.684 -7.775 1.00 0.00 56 GLU A N 15
ATOM 14942 C CA . GLU A 1 56 ? 1.571 -1.117 -9.100 1.00 0.00 56 GLU A CA 15
ATOM 14943 C C . GLU A 1 56 ? 1.921 0.123 -9.949 1.00 0.00 56 GLU A C 15
ATOM 14944 O O . GLU A 1 56 ? 2.949 0.141 -10.630 1.00 0.00 56 GLU A O 15
ATOM 14956 N N . GLU A 1 57 ? 1.130 1.196 -9.846 1.00 0.00 57 GLU A N 15
ATOM 14957 C CA . GLU A 1 57 ? 1.269 2.474 -10.560 1.00 0.00 57 GLU A CA 15
ATOM 14958 C C . GLU A 1 57 ? 2.499 3.268 -10.082 1.00 0.00 57 GLU A C 15
ATOM 14959 O O . GLU A 1 57 ? 2.793 4.341 -10.610 1.00 0.00 57 GLU A O 15
ATOM 14971 N N . GLU A 1 58 ? 3.213 2.776 -9.065 1.00 0.00 58 GLU A N 15
ATOM 14972 C CA . GLU A 1 58 ? 4.426 3.384 -8.531 1.00 0.00 58 GLU A CA 15
ATOM 14973 C C . GLU A 1 58 ? 5.640 2.507 -8.868 1.00 0.00 58 GLU A C 15
ATOM 14974 O O . GLU A 1 58 ? 6.766 2.820 -8.467 1.00 0.00 58 GLU A O 15
ATOM 14986 N N . GLY A 1 59 ? 5.434 1.408 -9.596 1.00 0.00 59 GLY A N 15
ATOM 14987 C CA . GLY A 1 59 ? 6.487 0.498 -9.995 1.00 0.00 59 GLY A CA 15
ATOM 14988 C C . GLY A 1 59 ? 6.843 -0.515 -8.915 1.00 0.00 59 GLY A C 15
ATOM 14989 O O . GLY A 1 59 ? 7.975 -1.003 -8.910 1.00 0.00 59 GLY A O 15
ATOM 14993 N N . TYR A 1 60 ? 5.940 -0.789 -7.974 1.00 0.00 60 TYR A N 15
ATOM 14994 C CA . TYR A 1 60 ? 6.181 -1.762 -6.907 1.00 0.00 60 TYR A CA 15
ATOM 14995 C C . TYR A 1 60 ? 5.344 -3.001 -7.214 1.00 0.00 60 TYR A C 15
ATOM 14996 O O . TYR A 1 60 ? 4.496 -2.970 -8.110 1.00 0.00 60 TYR A O 15
ATOM 15014 N N . LYS A 1 61 ? 5.567 -4.088 -6.480 1.00 0.00 61 LYS A N 15
ATOM 15015 C CA . LYS A 1 61 ? 4.839 -5.339 -6.646 1.00 0.00 61 LYS A CA 15
ATOM 15016 C C . LYS A 1 61 ? 3.952 -5.507 -5.431 1.00 0.00 61 LYS A C 15
ATOM 15017 O O . LYS A 1 61 ? 4.488 -5.555 -4.325 1.00 0.00 61 LYS A O 15
ATOM 15036 N N . ALA A 1 62 ? 2.636 -5.611 -5.609 1.00 0.00 62 ALA A N 15
ATOM 15037 C CA . ALA A 1 62 ? 1.719 -5.795 -4.503 1.00 0.00 62 ALA A CA 15
ATOM 15038 C C . ALA A 1 62 ? 0.824 -6.992 -4.767 1.00 0.00 62 ALA A C 15
ATOM 15039 O O . ALA A 1 62 ? 0.530 -7.324 -5.920 1.00 0.00 62 ALA A O 15
ATOM 15046 N N . GLU A 1 63 ? 0.375 -7.627 -3.691 1.00 0.00 63 GLU A N 15
ATOM 15047 C CA . GLU A 1 63 ? -0.504 -8.781 -3.720 1.00 0.00 63 GLU A CA 15
ATOM 15048 C C . GLU A 1 63 ? -1.451 -8.659 -2.532 1.00 0.00 63 GLU A C 15
ATOM 15049 O O . GLU A 1 63 ? -1.025 -8.378 -1.406 1.00 0.00 63 GLU A O 15
ATOM 15061 N N . VAL A 1 64 ? -2.754 -8.722 -2.808 1.00 0.00 64 VAL A N 15
ATOM 15062 C CA . VAL A 1 64 ? -3.778 -8.609 -1.782 1.00 0.00 64 VAL A CA 15
ATOM 15063 C C . VAL A 1 64 ? -3.689 -9.838 -0.881 1.00 0.00 64 VAL A C 15
ATOM 15064 O O . VAL A 1 64 ? -3.310 -10.917 -1.329 1.00 0.00 64 VAL A O 15
ATOM 15077 N N . LEU A 1 65 ? -4.111 -9.706 0.374 1.00 0.00 65 LEU A N 15
ATOM 15078 C CA . LEU A 1 65 ? -4.071 -10.779 1.370 1.00 0.00 65 LEU A CA 15
ATOM 15079 C C . LEU A 1 65 ? -5.470 -11.274 1.751 1.00 0.00 65 LEU A C 15
ATOM 15080 O O . LEU A 1 65 ? -5.665 -11.836 2.832 1.00 0.00 65 LEU A O 15
ATOM 15096 N N . ALA A 1 66 ? -6.474 -10.995 0.916 1.00 0.00 66 ALA A N 15
ATOM 15097 C CA . ALA A 1 66 ? -7.855 -11.404 1.123 1.00 0.00 66 ALA A CA 15
ATOM 15098 C C . ALA A 1 66 ? -7.961 -12.901 0.891 1.00 0.00 66 ALA A C 15
ATOM 15099 O O . ALA A 1 66 ? -7.713 -13.349 -0.251 1.00 0.00 66 ALA A O 15
ATOM 15106 N N . MET A 1 1 ? -11.053 -3.115 7.020 1.00 0.00 1 MET A N 16
ATOM 15107 C CA . MET A 1 1 ? -9.597 -2.939 6.955 1.00 0.00 1 MET A CA 16
ATOM 15108 C C . MET A 1 1 ? -8.992 -4.091 6.179 1.00 0.00 1 MET A C 16
ATOM 15109 O O . MET A 1 1 ? -9.110 -5.256 6.578 1.00 0.00 1 MET A O 16
ATOM 15123 N N . LEU A 1 2 ? -8.330 -3.758 5.077 1.00 0.00 2 LEU A N 16
ATOM 15124 C CA . LEU A 1 2 ? -7.666 -4.709 4.204 1.00 0.00 2 LEU A CA 16
ATOM 15125 C C . LEU A 1 2 ? -6.192 -4.806 4.557 1.00 0.00 2 LEU A C 16
ATOM 15126 O O . LEU A 1 2 ? -5.665 -4.001 5.328 1.00 0.00 2 LEU A O 16
ATOM 15142 N N . LYS A 1 3 ? -5.533 -5.795 3.960 1.00 0.00 3 LYS A N 16
ATOM 15143 C CA . LYS A 1 3 ? -4.118 -6.092 4.121 1.00 0.00 3 LYS A CA 16
ATOM 15144 C C . LYS A 1 3 ? -3.540 -6.454 2.759 1.00 0.00 3 LYS A C 16
ATOM 15145 O O . LYS A 1 3 ? -4.073 -7.322 2.062 1.00 0.00 3 LYS A O 16
ATOM 15164 N N . LEU A 1 4 ? -2.440 -5.808 2.398 1.00 0.00 4 LEU A N 16
ATOM 15165 C CA . LEU A 1 4 ? -1.685 -5.965 1.166 1.00 0.00 4 LEU A CA 16
ATOM 15166 C C . LEU A 1 4 ? -0.248 -6.256 1.527 1.00 0.00 4 LEU A C 16
ATOM 15167 O O . LEU A 1 4 ? 0.234 -5.855 2.591 1.00 0.00 4 LEU A O 16
ATOM 15183 N N . LYS A 1 5 ? 0.438 -6.891 0.592 1.00 0.00 5 LYS A N 16
ATOM 15184 C CA . LYS A 1 5 ? 1.837 -7.226 0.673 1.00 0.00 5 LYS A CA 16
ATOM 15185 C C . LYS A 1 5 ? 2.476 -6.387 -0.406 1.00 0.00 5 LYS A C 16
ATOM 15186 O O . LYS A 1 5 ? 1.947 -6.323 -1.512 1.00 0.00 5 LYS A O 16
ATOM 15205 N N . VAL A 1 6 ? 3.598 -5.776 -0.086 1.00 0.00 6 VAL A N 16
ATOM 15206 C CA . VAL A 1 6 ? 4.390 -4.945 -0.974 1.00 0.00 6 VAL A CA 16
ATOM 15207 C C . VAL A 1 6 ? 5.767 -5.575 -1.107 1.00 0.00 6 VAL A C 16
ATOM 15208 O O . VAL A 1 6 ? 6.380 -5.986 -0.115 1.00 0.00 6 VAL A O 16
ATOM 15221 N N . GLU A 1 7 ? 6.288 -5.600 -2.323 1.00 0.00 7 GLU A N 16
ATOM 15222 C CA . GLU A 1 7 ? 7.592 -6.121 -2.661 1.00 0.00 7 GLU A CA 16
ATOM 15223 C C . GLU A 1 7 ? 8.224 -5.055 -3.554 1.00 0.00 7 GLU A C 16
ATOM 15224 O O . GLU A 1 7 ? 7.593 -4.556 -4.493 1.00 0.00 7 GLU A O 16
ATOM 15236 N N . GLY A 1 8 ? 9.445 -4.649 -3.209 1.00 0.00 8 GLY A N 16
ATOM 15237 C CA . GLY A 1 8 ? 10.209 -3.647 -3.930 1.00 0.00 8 GLY A CA 16
ATOM 15238 C C . GLY A 1 8 ? 10.653 -2.499 -3.032 1.00 0.00 8 GLY A C 16
ATOM 15239 O O . GLY A 1 8 ? 11.501 -1.714 -3.467 1.00 0.00 8 GLY A O 16
ATOM 15243 N N . MET A 1 9 ? 10.093 -2.339 -1.825 1.00 0.00 9 MET A N 16
ATOM 15244 C CA . MET A 1 9 ? 10.519 -1.266 -0.933 1.00 0.00 9 MET A CA 16
ATOM 15245 C C . MET A 1 9 ? 11.885 -1.665 -0.383 1.00 0.00 9 MET A C 16
ATOM 15246 O O . MET A 1 9 ? 12.057 -2.803 0.057 1.00 0.00 9 MET A O 16
ATOM 15260 N N . THR A 1 10 ? 12.851 -0.748 -0.385 1.00 0.00 10 THR A N 16
ATOM 15261 C CA . THR A 1 10 ? 14.194 -1.027 0.129 1.00 0.00 10 THR A CA 16
ATOM 15262 C C . THR A 1 10 ? 14.624 0.004 1.174 1.00 0.00 10 THR A C 16
ATOM 15263 O O . THR A 1 10 ? 15.481 -0.299 2.010 1.00 0.00 10 THR A O 16
ATOM 15274 N N . CYS A 1 11 ? 14.024 1.200 1.148 1.00 0.00 11 CYS A N 16
ATOM 15275 C CA . CYS A 1 11 ? 14.294 2.305 2.052 1.00 0.00 11 CYS A CA 16
ATOM 15276 C C . CYS A 1 11 ? 12.966 2.964 2.427 1.00 0.00 11 CYS A C 16
ATOM 15277 O O . CYS A 1 11 ? 11.948 2.748 1.767 1.00 0.00 11 CYS A O 16
ATOM 15285 N N . ASN A 1 12 ? 12.996 3.830 3.441 1.00 0.00 12 ASN A N 16
ATOM 15286 C CA . ASN A 1 12 ? 11.819 4.533 3.955 1.00 0.00 12 ASN A CA 16
ATOM 15287 C C . ASN A 1 12 ? 11.094 5.354 2.890 1.00 0.00 12 ASN A C 16
ATOM 15288 O O . ASN A 1 12 ? 9.863 5.339 2.855 1.00 0.00 12 ASN A O 16
ATOM 15299 N N . HIS A 1 13 ? 11.824 5.994 1.967 1.00 0.00 13 HIS A N 16
ATOM 15300 C CA . HIS A 1 13 ? 11.199 6.792 0.913 1.00 0.00 13 HIS A CA 16
ATOM 15301 C C . HIS A 1 13 ? 10.241 5.959 0.056 1.00 0.00 13 HIS A C 16
ATOM 15302 O O . HIS A 1 13 ? 9.225 6.480 -0.400 1.00 0.00 13 HIS A O 16
ATOM 15316 N N . CYS A 1 14 ? 10.530 4.670 -0.154 1.00 0.00 14 CYS A N 16
ATOM 15317 C CA . CYS A 1 14 ? 9.667 3.803 -0.945 1.00 0.00 14 CYS A CA 16
ATOM 15318 C C . CYS A 1 14 ? 8.294 3.665 -0.283 1.00 0.00 14 CYS A C 16
ATOM 15319 O O . CYS A 1 14 ? 7.274 3.555 -0.968 1.00 0.00 14 CYS A O 16
ATOM 15327 N N . VAL A 1 15 ? 8.292 3.651 1.051 1.00 0.00 15 VAL A N 16
ATOM 15328 C CA . VAL A 1 15 ? 7.120 3.524 1.888 1.00 0.00 15 VAL A CA 16
ATOM 15329 C C . VAL A 1 15 ? 6.334 4.837 1.872 1.00 0.00 15 VAL A C 16
ATOM 15330 O O . VAL A 1 15 ? 5.134 4.827 1.595 1.00 0.00 15 VAL A O 16
ATOM 15343 N N . MET A 1 16 ? 6.979 5.982 2.131 1.00 0.00 16 MET A N 16
ATOM 15344 C CA . MET A 1 16 ? 6.263 7.259 2.131 1.00 0.00 16 MET A CA 16
ATOM 15345 C C . MET A 1 16 ? 5.705 7.587 0.736 1.00 0.00 16 MET A C 16
ATOM 15346 O O . MET A 1 16 ? 4.621 8.169 0.646 1.00 0.00 16 MET A O 16
ATOM 15360 N N . ALA A 1 17 ? 6.381 7.170 -0.346 1.00 0.00 17 ALA A N 16
ATOM 15361 C CA . ALA A 1 17 ? 5.921 7.404 -1.711 1.00 0.00 17 ALA A CA 16
ATOM 15362 C C . ALA A 1 17 ? 4.615 6.637 -1.899 1.00 0.00 17 ALA A C 16
ATOM 15363 O O . ALA A 1 17 ? 3.572 7.232 -2.171 1.00 0.00 17 ALA A O 16
ATOM 15370 N N . VAL A 1 18 ? 4.651 5.315 -1.713 1.00 0.00 18 VAL A N 16
ATOM 15371 C CA . VAL A 1 18 ? 3.467 4.485 -1.872 1.00 0.00 18 VAL A CA 16
ATOM 15372 C C . VAL A 1 18 ? 2.339 4.926 -0.946 1.00 0.00 18 VAL A C 16
ATOM 15373 O O . VAL A 1 18 ? 1.183 4.899 -1.348 1.00 0.00 18 VAL A O 16
ATOM 15386 N N . THR A 1 19 ? 2.655 5.391 0.261 1.00 0.00 19 THR A N 16
ATOM 15387 C CA . THR A 1 19 ? 1.656 5.871 1.210 1.00 0.00 19 THR A CA 16
ATOM 15388 C C . THR A 1 19 ? 0.848 6.989 0.533 1.00 0.00 19 THR A C 16
ATOM 15389 O O . THR A 1 19 ? -0.376 7.028 0.647 1.00 0.00 19 THR A O 16
ATOM 15400 N N . LYS A 1 20 ? 1.508 7.910 -0.182 1.00 0.00 20 LYS A N 16
ATOM 15401 C CA . LYS A 1 20 ? 0.805 8.987 -0.865 1.00 0.00 20 LYS A CA 16
ATOM 15402 C C . LYS A 1 20 ? -0.055 8.452 -1.999 1.00 0.00 20 LYS A C 16
ATOM 15403 O O . LYS A 1 20 ? -1.200 8.881 -2.124 1.00 0.00 20 LYS A O 16
ATOM 15422 N N . ALA A 1 21 ? 0.479 7.540 -2.806 1.00 0.00 21 ALA A N 16
ATOM 15423 C CA . ALA A 1 21 ? -0.241 6.958 -3.926 1.00 0.00 21 ALA A CA 16
ATOM 15424 C C . ALA A 1 21 ? -1.486 6.216 -3.441 1.00 0.00 21 ALA A C 16
ATOM 15425 O O . ALA A 1 21 ? -2.565 6.331 -4.016 1.00 0.00 21 ALA A O 16
ATOM 15432 N N . LEU A 1 22 ? -1.356 5.475 -2.343 1.00 0.00 22 LEU A N 16
ATOM 15433 C CA . LEU A 1 22 ? -2.422 4.687 -1.751 1.00 0.00 22 LEU A CA 16
ATOM 15434 C C . LEU A 1 22 ? -3.568 5.589 -1.309 1.00 0.00 22 LEU A C 16
ATOM 15435 O O . LEU A 1 22 ? -4.731 5.193 -1.347 1.00 0.00 22 LEU A O 16
ATOM 15451 N N . LYS A 1 23 ? -3.257 6.813 -0.882 1.00 0.00 23 LYS A N 16
ATOM 15452 C CA . LYS A 1 23 ? -4.246 7.786 -0.436 1.00 0.00 23 LYS A CA 16
ATOM 15453 C C . LYS A 1 23 ? -4.939 8.497 -1.599 1.00 0.00 23 LYS A C 16
ATOM 15454 O O . LYS A 1 23 ? -5.831 9.302 -1.338 1.00 0.00 23 LYS A O 16
ATOM 15473 N N . LYS A 1 24 ? -4.551 8.274 -2.860 1.00 0.00 24 LYS A N 16
ATOM 15474 C CA . LYS A 1 24 ? -5.231 8.929 -3.983 1.00 0.00 24 LYS A CA 16
ATOM 15475 C C . LYS A 1 24 ? -6.526 8.189 -4.318 1.00 0.00 24 LYS A C 16
ATOM 15476 O O . LYS A 1 24 ? -7.435 8.789 -4.894 1.00 0.00 24 LYS A O 16
ATOM 15495 N N . VAL A 1 25 ? -6.608 6.910 -3.952 1.00 0.00 25 VAL A N 16
ATOM 15496 C CA . VAL A 1 25 ? -7.739 6.038 -4.192 1.00 0.00 25 VAL A CA 16
ATOM 15497 C C . VAL A 1 25 ? -9.027 6.610 -3.590 1.00 0.00 25 VAL A C 16
ATOM 15498 O O . VAL A 1 25 ? -9.058 6.910 -2.390 1.00 0.00 25 VAL A O 16
ATOM 15511 N N . PRO A 1 26 ? -10.099 6.752 -4.391 1.00 0.00 26 PRO A N 16
ATOM 15512 C CA . PRO A 1 26 ? -11.370 7.257 -3.915 1.00 0.00 26 PRO A CA 16
ATOM 15513 C C . PRO A 1 26 ? -11.953 6.174 -3.007 1.00 0.00 26 PRO A C 16
ATOM 15514 O O . PRO A 1 26 ? -12.304 5.077 -3.452 1.00 0.00 26 PRO A O 16
ATOM 15525 N N . GLY A 1 27 ? -11.990 6.483 -1.719 1.00 0.00 27 GLY A N 16
ATOM 15526 C CA . GLY A 1 27 ? -12.485 5.639 -0.646 1.00 0.00 27 GLY A CA 16
ATOM 15527 C C . GLY A 1 27 ? -11.454 5.461 0.466 1.00 0.00 27 GLY A C 16
ATOM 15528 O O . GLY A 1 27 ? -11.752 4.772 1.441 1.00 0.00 27 GLY A O 16
ATOM 15532 N N . VAL A 1 28 ? -10.249 6.034 0.353 1.00 0.00 28 VAL A N 16
ATOM 15533 C CA . VAL A 1 28 ? -9.209 5.908 1.367 1.00 0.00 28 VAL A CA 16
ATOM 15534 C C . VAL A 1 28 ? -9.149 7.150 2.238 1.00 0.00 28 VAL A C 16
ATOM 15535 O O . VAL A 1 28 ? -9.114 8.271 1.736 1.00 0.00 28 VAL A O 16
ATOM 15548 N N . GLU A 1 29 ? -8.982 6.914 3.539 1.00 0.00 29 GLU A N 16
ATOM 15549 C CA . GLU A 1 29 ? -8.874 7.924 4.573 1.00 0.00 29 GLU A CA 16
ATOM 15550 C C . GLU A 1 29 ? -7.565 7.756 5.344 1.00 0.00 29 GLU A C 16
ATOM 15551 O O . GLU A 1 29 ? -6.780 8.702 5.457 1.00 0.00 29 GLU A O 16
ATOM 15563 N N . LYS A 1 30 ? -7.292 6.549 5.849 1.00 0.00 30 LYS A N 16
ATOM 15564 C CA . LYS A 1 30 ? -6.085 6.227 6.599 1.00 0.00 30 LYS A CA 16
ATOM 15565 C C . LYS A 1 30 ? -5.459 5.009 5.972 1.00 0.00 30 LYS A C 16
ATOM 15566 O O . LYS A 1 30 ? -6.169 4.180 5.385 1.00 0.00 30 LYS A O 16
ATOM 15585 N N . VAL A 1 31 ? -4.135 4.956 6.065 1.00 0.00 31 VAL A N 16
ATOM 15586 C CA . VAL A 1 31 ? -3.343 3.875 5.547 1.00 0.00 31 VAL A CA 16
ATOM 15587 C C . VAL A 1 31 ? -2.279 3.533 6.580 1.00 0.00 31 VAL A C 16
ATOM 15588 O O . VAL A 1 31 ? -2.026 4.323 7.495 1.00 0.00 31 VAL A O 16
ATOM 15601 N N . GLU A 1 32 ? -1.633 2.383 6.425 1.00 0.00 32 GLU A N 16
ATOM 15602 C CA . GLU A 1 32 ? -0.612 1.913 7.339 1.00 0.00 32 GLU A CA 16
ATOM 15603 C C . GLU A 1 32 ? 0.375 0.991 6.619 1.00 0.00 32 GLU A C 16
ATOM 15604 O O . GLU A 1 32 ? 0.096 -0.197 6.450 1.00 0.00 32 GLU A O 16
ATOM 15616 N N . VAL A 1 33 ? 1.527 1.494 6.177 1.00 0.00 33 VAL A N 16
ATOM 15617 C CA . VAL A 1 33 ? 2.534 0.695 5.471 1.00 0.00 33 VAL A CA 16
ATOM 15618 C C . VAL A 1 33 ? 3.780 0.565 6.363 1.00 0.00 33 VAL A C 16
ATOM 15619 O O . VAL A 1 33 ? 3.976 1.396 7.259 1.00 0.00 33 VAL A O 16
ATOM 15632 N N . SER A 1 34 ? 4.601 -0.472 6.159 1.00 0.00 34 SER A N 16
ATOM 15633 C CA . SER A 1 34 ? 5.826 -0.699 6.915 1.00 0.00 34 SER A CA 16
ATOM 15634 C C . SER A 1 34 ? 6.901 -1.304 6.013 1.00 0.00 34 SER A C 16
ATOM 15635 O O . SER A 1 34 ? 6.611 -2.233 5.257 1.00 0.00 34 SER A O 16
ATOM 15643 N N . LEU A 1 35 ? 8.138 -0.797 6.111 1.00 0.00 35 LEU A N 16
ATOM 15644 C CA . LEU A 1 35 ? 9.276 -1.285 5.332 1.00 0.00 35 LEU A CA 16
ATOM 15645 C C . LEU A 1 35 ? 9.621 -2.710 5.756 1.00 0.00 35 LEU A C 16
ATOM 15646 O O . LEU A 1 35 ? 9.718 -3.604 4.919 1.00 0.00 35 LEU A O 16
ATOM 15662 N N . GLU A 1 36 ? 9.793 -2.888 7.068 1.00 0.00 36 GLU A N 16
ATOM 15663 C CA . GLU A 1 36 ? 10.148 -4.124 7.746 1.00 0.00 36 GLU A CA 16
ATOM 15664 C C . GLU A 1 36 ? 9.198 -5.269 7.394 1.00 0.00 36 GLU A C 16
ATOM 15665 O O . GLU A 1 36 ? 9.605 -6.259 6.786 1.00 0.00 36 GLU A O 16
ATOM 15677 N N . LYS A 1 37 ? 7.929 -5.141 7.786 1.00 0.00 37 LYS A N 16
ATOM 15678 C CA . LYS A 1 37 ? 6.909 -6.154 7.530 1.00 0.00 37 LYS A CA 16
ATOM 15679 C C . LYS A 1 37 ? 6.539 -6.260 6.046 1.00 0.00 37 LYS A C 16
ATOM 15680 O O . LYS A 1 37 ? 5.945 -7.267 5.666 1.00 0.00 37 LYS A O 16
ATOM 15699 N N . GLY A 1 38 ? 6.854 -5.254 5.219 1.00 0.00 38 GLY A N 16
ATOM 15700 C CA . GLY A 1 38 ? 6.529 -5.258 3.795 1.00 0.00 38 GLY A CA 16
ATOM 15701 C C . GLY A 1 38 ? 5.022 -5.387 3.575 1.00 0.00 38 GLY A C 16
ATOM 15702 O O . GLY A 1 38 ? 4.584 -5.986 2.594 1.00 0.00 38 GLY A O 16
ATOM 15706 N N . GLU A 1 39 ? 4.218 -4.851 4.495 1.00 0.00 39 GLU A N 16
ATOM 15707 C CA . GLU A 1 39 ? 2.765 -4.916 4.441 1.00 0.00 39 GLU A CA 16
ATOM 15708 C C . GLU A 1 39 ? 2.177 -3.517 4.447 1.00 0.00 39 GLU A C 16
ATOM 15709 O O . GLU A 1 39 ? 2.793 -2.573 4.957 1.00 0.00 39 GLU A O 16
ATOM 15721 N N . ALA A 1 40 ? 0.954 -3.411 3.934 1.00 0.00 40 ALA A N 16
ATOM 15722 C CA . ALA A 1 40 ? 0.174 -2.198 3.815 1.00 0.00 40 ALA A CA 16
ATOM 15723 C C . ALA A 1 40 ? -1.279 -2.484 4.185 1.00 0.00 40 ALA A C 16
ATOM 15724 O O . ALA A 1 40 ? -1.871 -3.443 3.693 1.00 0.00 40 ALA A O 16
ATOM 15731 N N . LEU A 1 41 ? -1.871 -1.668 5.049 1.00 0.00 41 LEU A N 16
ATOM 15732 C CA . LEU A 1 41 ? -3.255 -1.807 5.479 1.00 0.00 41 LEU A CA 16
ATOM 15733 C C . LEU A 1 41 ? -3.967 -0.494 5.212 1.00 0.00 41 LEU A C 16
ATOM 15734 O O . LEU A 1 41 ? -3.318 0.552 5.129 1.00 0.00 41 LEU A O 16
ATOM 15750 N N . VAL A 1 42 ? -5.290 -0.545 5.108 1.00 0.00 42 VAL A N 16
ATOM 15751 C CA . VAL A 1 42 ? -6.139 0.603 4.835 1.00 0.00 42 VAL A CA 16
ATOM 15752 C C . VAL A 1 42 ? -7.356 0.544 5.749 1.00 0.00 42 VAL A C 16
ATOM 15753 O O . VAL A 1 42 ? -7.901 -0.535 5.979 1.00 0.00 42 VAL A O 16
ATOM 15766 N N . GLU A 1 43 ? -7.804 1.709 6.220 1.00 0.00 43 GLU A N 16
ATOM 15767 C CA . GLU A 1 43 ? -8.966 1.835 7.094 1.00 0.00 43 GLU A CA 16
ATOM 15768 C C . GLU A 1 43 ? -10.187 2.363 6.331 1.00 0.00 43 GLU A C 16
ATOM 15769 O O . GLU A 1 43 ? -11.309 2.244 6.819 1.00 0.00 43 GLU A O 16
ATOM 15781 N N . GLY A 1 44 ? -9.997 2.964 5.153 1.00 0.00 44 GLY A N 16
ATOM 15782 C CA . GLY A 1 44 ? -11.098 3.486 4.352 1.00 0.00 44 GLY A CA 16
ATOM 15783 C C . GLY A 1 44 ? -11.943 2.346 3.761 1.00 0.00 44 GLY A C 16
ATOM 15784 O O . GLY A 1 44 ? -11.693 1.165 4.019 1.00 0.00 44 GLY A O 16
ATOM 15788 N N . THR A 1 45 ? -12.959 2.679 2.969 1.00 0.00 45 THR A N 16
ATOM 15789 C CA . THR A 1 45 ? -13.871 1.724 2.350 1.00 0.00 45 THR A CA 16
ATOM 15790 C C . THR A 1 45 ? -13.374 1.276 0.971 1.00 0.00 45 THR A C 16
ATOM 15791 O O . THR A 1 45 ? -14.018 0.465 0.308 1.00 0.00 45 THR A O 16
ATOM 15802 N N . ALA A 1 46 ? -12.197 1.760 0.565 1.00 0.00 46 ALA A N 16
ATOM 15803 C CA . ALA A 1 46 ? -11.601 1.458 -0.724 1.00 0.00 46 ALA A CA 16
ATOM 15804 C C . ALA A 1 46 ? -11.499 -0.045 -1.020 1.00 0.00 46 ALA A C 16
ATOM 15805 O O . ALA A 1 46 ? -11.324 -0.846 -0.096 1.00 0.00 46 ALA A O 16
ATOM 15812 N N . ASP A 1 47 ? -11.568 -0.405 -2.305 1.00 0.00 47 ASP A N 16
ATOM 15813 C CA . ASP A 1 47 ? -11.509 -1.787 -2.788 1.00 0.00 47 ASP A CA 16
ATOM 15814 C C . ASP A 1 47 ? -10.068 -2.279 -2.887 1.00 0.00 47 ASP A C 16
ATOM 15815 O O . ASP A 1 47 ? -9.191 -1.496 -3.255 1.00 0.00 47 ASP A O 16
ATOM 15824 N N . PRO A 1 48 ? -9.789 -3.580 -2.677 1.00 0.00 48 PRO A N 16
ATOM 15825 C CA . PRO A 1 48 ? -8.424 -4.097 -2.719 1.00 0.00 48 PRO A CA 16
ATOM 15826 C C . PRO A 1 48 ? -7.755 -3.912 -4.071 1.00 0.00 48 PRO A C 16
ATOM 15827 O O . PRO A 1 48 ? -6.593 -3.519 -4.134 1.00 0.00 48 PRO A O 16
ATOM 15838 N N . LYS A 1 49 ? -8.504 -4.143 -5.149 1.00 0.00 49 LYS A N 16
ATOM 15839 C CA . LYS A 1 49 ? -8.006 -3.994 -6.506 1.00 0.00 49 LYS A CA 16
ATOM 15840 C C . LYS A 1 49 ? -7.507 -2.567 -6.749 1.00 0.00 49 LYS A C 16
ATOM 15841 O O . LYS A 1 49 ? -6.467 -2.391 -7.376 1.00 0.00 49 LYS A O 16
ATOM 15860 N N . ALA A 1 50 ? -8.209 -1.541 -6.255 1.00 0.00 50 ALA A N 16
ATOM 15861 C CA . ALA A 1 50 ? -7.774 -0.161 -6.446 1.00 0.00 50 ALA A CA 16
ATOM 15862 C C . ALA A 1 50 ? -6.539 0.140 -5.591 1.00 0.00 50 ALA A C 16
ATOM 15863 O O . ALA A 1 50 ? -5.705 0.963 -5.979 1.00 0.00 50 ALA A O 16
ATOM 15870 N N . LEU A 1 51 ? -6.444 -0.499 -4.420 1.00 0.00 51 LEU A N 16
ATOM 15871 C CA . LEU A 1 51 ? -5.344 -0.339 -3.481 1.00 0.00 51 LEU A CA 16
ATOM 15872 C C . LEU A 1 51 ? -4.064 -0.910 -4.076 1.00 0.00 51 LEU A C 16
ATOM 15873 O O . LEU A 1 51 ? -3.084 -0.176 -4.173 1.00 0.00 51 LEU A O 16
ATOM 15889 N N . VAL A 1 52 ? -4.052 -2.184 -4.479 1.00 0.00 52 VAL A N 16
ATOM 15890 C CA . VAL A 1 52 ? -2.888 -2.823 -5.076 1.00 0.00 52 VAL A CA 16
ATOM 15891 C C . VAL A 1 52 ? -2.455 -2.037 -6.318 1.00 0.00 52 VAL A C 16
ATOM 15892 O O . VAL A 1 52 ? -1.267 -1.739 -6.460 1.00 0.00 52 VAL A O 16
ATOM 15905 N N . GLN A 1 53 ? -3.413 -1.608 -7.153 1.00 0.00 53 GLN A N 16
ATOM 15906 C CA . GLN A 1 53 ? -3.111 -0.860 -8.360 1.00 0.00 53 GLN A CA 16
ATOM 15907 C C . GLN A 1 53 ? -2.339 0.413 -8.026 1.00 0.00 53 GLN A C 16
ATOM 15908 O O . GLN A 1 53 ? -1.373 0.711 -8.712 1.00 0.00 53 GLN A O 16
ATOM 15922 N N . ALA A 1 54 ? -2.702 1.142 -6.962 1.00 0.00 54 ALA A N 16
ATOM 15923 C CA . ALA A 1 54 ? -2.004 2.370 -6.584 1.00 0.00 54 ALA A CA 16
ATOM 15924 C C . ALA A 1 54 ? -0.515 2.133 -6.280 1.00 0.00 54 ALA A C 16
ATOM 15925 O O . ALA A 1 54 ? 0.268 3.078 -6.295 1.00 0.00 54 ALA A O 16
ATOM 15932 N N . VAL A 1 55 ? -0.108 0.894 -6.007 1.00 0.00 55 VAL A N 16
ATOM 15933 C CA . VAL A 1 55 ? 1.269 0.516 -5.717 1.00 0.00 55 VAL A CA 16
ATOM 15934 C C . VAL A 1 55 ? 1.933 0.058 -7.018 1.00 0.00 55 VAL A C 16
ATOM 15935 O O . VAL A 1 55 ? 3.121 0.314 -7.232 1.00 0.00 55 VAL A O 16
ATOM 15948 N N . GLU A 1 56 ? 1.184 -0.631 -7.887 1.00 0.00 56 GLU A N 16
ATOM 15949 C CA . GLU A 1 56 ? 1.690 -1.092 -9.175 1.00 0.00 56 GLU A CA 16
ATOM 15950 C C . GLU A 1 56 ? 1.942 0.168 -10.037 1.00 0.00 56 GLU A C 16
ATOM 15951 O O . GLU A 1 56 ? 2.901 0.226 -10.806 1.00 0.00 56 GLU A O 16
ATOM 15963 N N . GLU A 1 57 ? 1.158 1.234 -9.840 1.00 0.00 57 GLU A N 16
ATOM 15964 C CA . GLU A 1 57 ? 1.267 2.522 -10.523 1.00 0.00 57 GLU A CA 16
ATOM 15965 C C . GLU A 1 57 ? 2.512 3.290 -10.037 1.00 0.00 57 GLU A C 16
ATOM 15966 O O . GLU A 1 57 ? 2.943 4.237 -10.697 1.00 0.00 57 GLU A O 16
ATOM 15978 N N . GLU A 1 58 ? 3.082 2.916 -8.886 1.00 0.00 58 GLU A N 16
ATOM 15979 C CA . GLU A 1 58 ? 4.281 3.513 -8.295 1.00 0.00 58 GLU A CA 16
ATOM 15980 C C . GLU A 1 58 ? 5.535 2.718 -8.713 1.00 0.00 58 GLU A C 16
ATOM 15981 O O . GLU A 1 58 ? 6.651 3.109 -8.352 1.00 0.00 58 GLU A O 16
ATOM 15993 N N . GLY A 1 59 ? 5.373 1.606 -9.444 1.00 0.00 59 GLY A N 16
ATOM 15994 C CA . GLY A 1 59 ? 6.453 0.753 -9.927 1.00 0.00 59 GLY A CA 16
ATOM 15995 C C . GLY A 1 59 ? 6.838 -0.385 -8.985 1.00 0.00 59 GLY A C 16
ATOM 15996 O O . GLY A 1 59 ? 7.890 -1.000 -9.187 1.00 0.00 59 GLY A O 16
ATOM 16000 N N . TYR A 1 60 ? 6.066 -0.656 -7.934 1.00 0.00 60 TYR A N 16
ATOM 16001 C CA . TYR A 1 60 ? 6.351 -1.733 -6.981 1.00 0.00 60 TYR A CA 16
ATOM 16002 C C . TYR A 1 60 ? 5.498 -2.948 -7.355 1.00 0.00 60 TYR A C 16
ATOM 16003 O O . TYR A 1 60 ? 4.799 -2.915 -8.375 1.00 0.00 60 TYR A O 16
ATOM 16021 N N . LYS A 1 61 ? 5.550 -4.029 -6.576 1.00 0.00 61 LYS A N 16
ATOM 16022 C CA . LYS A 1 61 ? 4.763 -5.238 -6.816 1.00 0.00 61 LYS A CA 16
ATOM 16023 C C . LYS A 1 61 ? 3.943 -5.459 -5.566 1.00 0.00 61 LYS A C 16
ATOM 16024 O O . LYS A 1 61 ? 4.543 -5.639 -4.505 1.00 0.00 61 LYS A O 16
ATOM 16043 N N . ALA A 1 62 ? 2.616 -5.456 -5.659 1.00 0.00 62 ALA A N 16
ATOM 16044 C CA . ALA A 1 62 ? 1.791 -5.672 -4.489 1.00 0.00 62 ALA A CA 16
ATOM 16045 C C . ALA A 1 62 ? 0.739 -6.734 -4.772 1.00 0.00 62 ALA A C 16
ATOM 16046 O O . ALA A 1 62 ? 0.434 -7.010 -5.930 1.00 0.00 62 ALA A O 16
ATOM 16053 N N . GLU A 1 63 ? 0.167 -7.314 -3.718 1.00 0.00 63 GLU A N 16
ATOM 16054 C CA . GLU A 1 63 ? -0.868 -8.333 -3.781 1.00 0.00 63 GLU A CA 16
ATOM 16055 C C . GLU A 1 63 ? -1.658 -8.332 -2.465 1.00 0.00 63 GLU A C 16
ATOM 16056 O O . GLU A 1 63 ? -1.088 -8.164 -1.387 1.00 0.00 63 GLU A O 16
ATOM 16068 N N . VAL A 1 64 ? -2.984 -8.464 -2.544 1.00 0.00 64 VAL A N 16
ATOM 16069 C CA . VAL A 1 64 ? -3.856 -8.502 -1.379 1.00 0.00 64 VAL A CA 16
ATOM 16070 C C . VAL A 1 64 ? -3.602 -9.823 -0.637 1.00 0.00 64 VAL A C 16
ATOM 16071 O O . VAL A 1 64 ? -3.537 -10.892 -1.246 1.00 0.00 64 VAL A O 16
ATOM 16084 N N . LEU A 1 65 ? -3.453 -9.763 0.688 1.00 0.00 65 LEU A N 16
ATOM 16085 C CA . LEU A 1 65 ? -3.198 -10.929 1.538 1.00 0.00 65 LEU A CA 16
ATOM 16086 C C . LEU A 1 65 ? -4.487 -11.603 2.025 1.00 0.00 65 LEU A C 16
ATOM 16087 O O . LEU A 1 65 ? -4.506 -12.184 3.110 1.00 0.00 65 LEU A O 16
ATOM 16103 N N . ALA A 1 66 ? -5.594 -11.435 1.307 1.00 0.00 66 ALA A N 16
ATOM 16104 C CA . ALA A 1 66 ? -6.899 -12.022 1.579 1.00 0.00 66 ALA A CA 16
ATOM 16105 C C . ALA A 1 66 ? -7.346 -12.649 0.273 1.00 0.00 66 ALA A C 16
ATOM 16106 O O . ALA A 1 66 ? -8.027 -13.689 0.298 1.00 0.00 66 ALA A O 16
ATOM 16113 N N . MET A 1 1 ? -10.185 -3.677 8.484 1.00 0.00 1 MET A N 17
ATOM 16114 C CA . MET A 1 1 ? -8.944 -3.112 7.935 1.00 0.00 1 MET A CA 17
ATOM 16115 C C . MET A 1 1 ? -8.460 -4.019 6.808 1.00 0.00 1 MET A C 17
ATOM 16116 O O . MET A 1 1 ? -8.283 -5.218 7.033 1.00 0.00 1 MET A O 17
ATOM 16130 N N . LEU A 1 2 ? -8.321 -3.499 5.585 1.00 0.00 2 LEU A N 17
ATOM 16131 C CA . LEU A 1 2 ? -7.847 -4.308 4.464 1.00 0.00 2 LEU A CA 17
ATOM 16132 C C . LEU A 1 2 ? -6.333 -4.477 4.589 1.00 0.00 2 LEU A C 17
ATOM 16133 O O . LEU A 1 2 ? -5.672 -3.710 5.296 1.00 0.00 2 LEU A O 17
ATOM 16149 N N . LYS A 1 3 ? -5.774 -5.463 3.885 1.00 0.00 3 LYS A N 17
ATOM 16150 C CA . LYS A 1 3 ? -4.346 -5.766 3.905 1.00 0.00 3 LYS A CA 17
ATOM 16151 C C . LYS A 1 3 ? -3.816 -5.908 2.491 1.00 0.00 3 LYS A C 17
ATOM 16152 O O . LYS A 1 3 ? -4.529 -6.346 1.588 1.00 0.00 3 LYS A O 17
ATOM 16171 N N . LEU A 1 4 ? -2.545 -5.570 2.323 1.00 0.00 4 LEU A N 17
ATOM 16172 C CA . LEU A 1 4 ? -1.776 -5.619 1.086 1.00 0.00 4 LEU A CA 17
ATOM 16173 C C . LEU A 1 4 ? -0.366 -6.028 1.487 1.00 0.00 4 LEU A C 17
ATOM 16174 O O . LEU A 1 4 ? 0.060 -5.776 2.619 1.00 0.00 4 LEU A O 17
ATOM 16190 N N . LYS A 1 5 ? 0.363 -6.609 0.543 1.00 0.00 5 LYS A N 17
ATOM 16191 C CA . LYS A 1 5 ? 1.731 -7.078 0.671 1.00 0.00 5 LYS A CA 17
ATOM 16192 C C . LYS A 1 5 ? 2.490 -6.307 -0.396 1.00 0.00 5 LYS A C 17
ATOM 16193 O O . LYS A 1 5 ? 2.087 -6.335 -1.563 1.00 0.00 5 LYS A O 17
ATOM 16212 N N . VAL A 1 6 ? 3.466 -5.501 0.004 1.00 0.00 6 VAL A N 17
ATOM 16213 C CA . VAL A 1 6 ? 4.275 -4.689 -0.895 1.00 0.00 6 VAL A CA 17
ATOM 16214 C C . VAL A 1 6 ? 5.641 -5.344 -0.975 1.00 0.00 6 VAL A C 17
ATOM 16215 O O . VAL A 1 6 ? 6.216 -5.683 0.061 1.00 0.00 6 VAL A O 17
ATOM 16228 N N . GLU A 1 7 ? 6.174 -5.466 -2.184 1.00 0.00 7 GLU A N 17
ATOM 16229 C CA . GLU A 1 7 ? 7.480 -6.050 -2.408 1.00 0.00 7 GLU A CA 17
ATOM 16230 C C . GLU A 1 7 ? 8.247 -5.126 -3.358 1.00 0.00 7 GLU A C 17
ATOM 16231 O O . GLU A 1 7 ? 7.835 -4.904 -4.503 1.00 0.00 7 GLU A O 17
ATOM 16243 N N . GLY A 1 8 ? 9.331 -4.538 -2.853 1.00 0.00 8 GLY A N 17
ATOM 16244 C CA . GLY A 1 8 ? 10.225 -3.627 -3.549 1.00 0.00 8 GLY A CA 17
ATOM 16245 C C . GLY A 1 8 ? 10.602 -2.397 -2.715 1.00 0.00 8 GLY A C 17
ATOM 16246 O O . GLY A 1 8 ? 11.365 -1.559 -3.192 1.00 0.00 8 GLY A O 17
ATOM 16250 N N . MET A 1 9 ? 10.022 -2.180 -1.529 1.00 0.00 9 MET A N 17
ATOM 16251 C CA . MET A 1 9 ? 10.386 -1.024 -0.712 1.00 0.00 9 MET A CA 17
ATOM 16252 C C . MET A 1 9 ? 11.723 -1.343 -0.053 1.00 0.00 9 MET A C 17
ATOM 16253 O O . MET A 1 9 ? 11.840 -2.381 0.592 1.00 0.00 9 MET A O 17
ATOM 16267 N N . THR A 1 10 ? 12.715 -0.458 -0.143 1.00 0.00 10 THR A N 17
ATOM 16268 C CA . THR A 1 10 ? 14.023 -0.699 0.470 1.00 0.00 10 THR A CA 17
ATOM 16269 C C . THR A 1 10 ? 14.611 0.581 1.090 1.00 0.00 10 THR A C 17
ATOM 16270 O O . THR A 1 10 ? 15.815 0.645 1.352 1.00 0.00 10 THR A O 17
ATOM 16281 N N . CYS A 1 11 ? 13.783 1.611 1.297 1.00 0.00 11 CYS A N 17
ATOM 16282 C CA . CYS A 1 11 ? 14.153 2.891 1.878 1.00 0.00 11 CYS A CA 17
ATOM 16283 C C . CYS A 1 11 ? 12.899 3.533 2.480 1.00 0.00 11 CYS A C 17
ATOM 16284 O O . CYS A 1 11 ? 11.785 3.246 2.033 1.00 0.00 11 CYS A O 17
ATOM 16292 N N . ASN A 1 12 ? 13.067 4.445 3.447 1.00 0.00 12 ASN A N 17
ATOM 16293 C CA . ASN A 1 12 ? 11.964 5.162 4.100 1.00 0.00 12 ASN A CA 17
ATOM 16294 C C . ASN A 1 12 ? 11.170 5.945 3.051 1.00 0.00 12 ASN A C 17
ATOM 16295 O O . ASN A 1 12 ? 9.949 6.057 3.155 1.00 0.00 12 ASN A O 17
ATOM 16306 N N . HIS A 1 13 ? 11.858 6.484 2.035 1.00 0.00 13 HIS A N 17
ATOM 16307 C CA . HIS A 1 13 ? 11.236 7.243 0.956 1.00 0.00 13 HIS A CA 17
ATOM 16308 C C . HIS A 1 13 ? 10.227 6.364 0.202 1.00 0.00 13 HIS A C 17
ATOM 16309 O O . HIS A 1 13 ? 9.169 6.857 -0.183 1.00 0.00 13 HIS A O 17
ATOM 16323 N N . CYS A 1 14 ? 10.511 5.064 0.034 1.00 0.00 14 CYS A N 17
ATOM 16324 C CA . CYS A 1 14 ? 9.609 4.145 -0.650 1.00 0.00 14 CYS A CA 17
ATOM 16325 C C . CYS A 1 14 ? 8.295 4.068 0.123 1.00 0.00 14 CYS A C 17
ATOM 16326 O O . CYS A 1 14 ? 7.226 4.183 -0.462 1.00 0.00 14 CYS A O 17
ATOM 16334 N N . VAL A 1 15 ? 8.372 3.904 1.446 1.00 0.00 15 VAL A N 17
ATOM 16335 C CA . VAL A 1 15 ? 7.209 3.799 2.318 1.00 0.00 15 VAL A CA 17
ATOM 16336 C C . VAL A 1 15 ? 6.299 5.006 2.138 1.00 0.00 15 VAL A C 17
ATOM 16337 O O . VAL A 1 15 ? 5.116 4.848 1.835 1.00 0.00 15 VAL A O 17
ATOM 16350 N N . MET A 1 16 ? 6.833 6.216 2.321 1.00 0.00 16 MET A N 17
ATOM 16351 C CA . MET A 1 16 ? 6.035 7.428 2.201 1.00 0.00 16 MET A CA 17
ATOM 16352 C C . MET A 1 16 ? 5.462 7.622 0.785 1.00 0.00 16 MET A C 17
ATOM 16353 O O . MET A 1 16 ? 4.377 8.199 0.663 1.00 0.00 16 MET A O 17
ATOM 16367 N N . ALA A 1 17 ? 6.1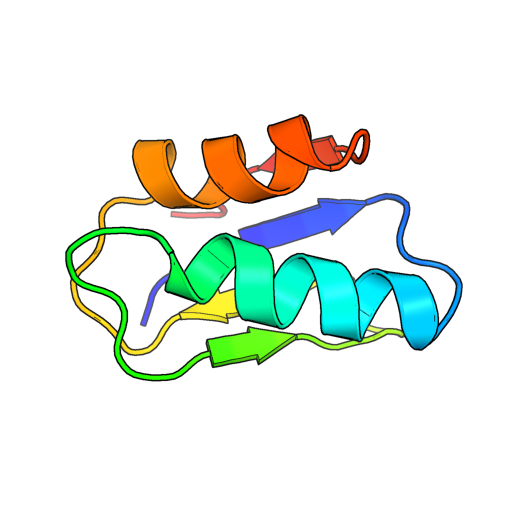17 7.099 -0.260 1.00 0.00 17 ALA A N 17
ATOM 16368 C CA . ALA A 1 17 ? 5.652 7.174 -1.645 1.00 0.00 17 ALA A CA 17
ATOM 16369 C C . ALA A 1 17 ? 4.485 6.191 -1.815 1.00 0.00 17 ALA A C 17
ATOM 16370 O O . ALA A 1 17 ? 3.401 6.573 -2.249 1.00 0.00 17 ALA A O 17
ATOM 16377 N N . VAL A 1 18 ? 4.671 4.930 -1.408 1.00 0.00 18 VAL A N 17
ATOM 16378 C CA . VAL A 1 18 ? 3.652 3.880 -1.471 1.00 0.00 18 VAL A CA 17
ATOM 16379 C C . VAL A 1 18 ? 2.419 4.374 -0.703 1.00 0.00 18 VAL A C 17
ATOM 16380 O O . VAL A 1 18 ? 1.283 4.220 -1.150 1.00 0.00 18 VAL A O 17
ATOM 16393 N N . THR A 1 19 ? 2.635 5.039 0.433 1.00 0.00 19 THR A N 17
ATOM 16394 C CA . THR A 1 19 ? 1.578 5.597 1.262 1.00 0.00 19 THR A CA 17
ATOM 16395 C C . THR A 1 19 ? 0.783 6.620 0.432 1.00 0.00 19 THR A C 17
ATOM 16396 O O . THR A 1 19 ? -0.445 6.612 0.463 1.00 0.00 19 THR A O 17
ATOM 16407 N N . LYS A 1 20 ? 1.449 7.509 -0.318 1.00 0.00 20 LYS A N 17
ATOM 16408 C CA . LYS A 1 20 ? 0.771 8.504 -1.152 1.00 0.00 20 LYS A CA 17
ATOM 16409 C C . LYS A 1 20 ? -0.063 7.836 -2.224 1.00 0.00 20 LYS A C 17
ATOM 16410 O O . LYS A 1 20 ? -1.219 8.220 -2.396 1.00 0.00 20 LYS A O 17
ATOM 16429 N N . ALA A 1 21 ? 0.496 6.857 -2.925 1.00 0.00 21 ALA A N 17
ATOM 16430 C CA . ALA A 1 21 ? -0.185 6.119 -3.961 1.00 0.00 21 ALA A CA 17
ATOM 16431 C C . ALA A 1 21 ? -1.433 5.497 -3.352 1.00 0.00 21 ALA A C 17
ATOM 16432 O O . ALA A 1 21 ? -2.514 5.611 -3.905 1.00 0.00 21 ALA A O 17
ATOM 16439 N N . LEU A 1 22 ? -1.331 4.899 -2.167 1.00 0.00 22 LEU A N 17
ATOM 16440 C CA . LEU A 1 22 ? -2.489 4.292 -1.526 1.00 0.00 22 LEU A CA 17
ATOM 16441 C C . LEU A 1 22 ? -3.521 5.368 -1.179 1.00 0.00 22 LEU A C 17
ATOM 16442 O O . LEU A 1 22 ? -4.715 5.155 -1.384 1.00 0.00 22 LEU A O 17
ATOM 16458 N N . LYS A 1 23 ? -3.103 6.551 -0.724 1.00 0.00 23 LYS A N 17
ATOM 16459 C CA . LYS A 1 23 ? -4.021 7.641 -0.392 1.00 0.00 23 LYS A CA 17
ATOM 16460 C C . LYS A 1 23 ? -4.637 8.306 -1.630 1.00 0.00 23 LYS A C 17
ATOM 16461 O O . LYS A 1 23 ? -5.593 9.069 -1.490 1.00 0.00 23 LYS A O 17
ATOM 16480 N N . LYS A 1 24 ? -4.115 8.082 -2.842 1.00 0.00 24 LYS A N 17
ATOM 16481 C CA . LYS A 1 24 ? -4.690 8.695 -4.046 1.00 0.00 24 LYS A CA 17
ATOM 16482 C C . LYS A 1 24 ? -5.966 7.958 -4.474 1.00 0.00 24 LYS A C 17
ATOM 16483 O O . LYS A 1 24 ? -6.714 8.455 -5.312 1.00 0.00 24 LYS A O 17
ATOM 16502 N N . VAL A 1 25 ? -6.207 6.777 -3.911 1.00 0.00 25 VAL A N 17
ATOM 16503 C CA . VAL A 1 25 ? -7.342 5.918 -4.195 1.00 0.00 25 VAL A CA 17
ATOM 16504 C C . VAL A 1 25 ? -8.656 6.507 -3.662 1.00 0.00 25 VAL A C 17
ATOM 16505 O O . VAL A 1 25 ? -8.729 6.856 -2.485 1.00 0.00 25 VAL A O 17
ATOM 16518 N N . PRO A 1 26 ? -9.720 6.572 -4.483 1.00 0.00 26 PRO A N 17
ATOM 16519 C CA . PRO A 1 26 ? -11.007 7.102 -4.072 1.00 0.00 26 PRO A CA 17
ATOM 16520 C C . PRO A 1 26 ? -11.693 6.150 -3.081 1.00 0.00 26 PRO A C 17
ATOM 16521 O O . PRO A 1 26 ? -12.170 5.073 -3.454 1.00 0.00 26 PRO A O 17
ATOM 16532 N N . GLY A 1 27 ? -11.717 6.539 -1.806 1.00 0.00 27 GLY A N 17
ATOM 16533 C CA . GLY A 1 27 ? -12.354 5.785 -0.725 1.00 0.00 27 GLY A CA 17
ATOM 16534 C C . GLY A 1 27 ? -11.475 5.541 0.496 1.00 0.00 27 GLY A C 17
ATOM 16535 O O . GLY A 1 27 ? -11.958 5.004 1.493 1.00 0.00 27 GLY A O 17
ATOM 16539 N N . VAL A 1 28 ? -10.186 5.865 0.443 1.00 0.00 28 VAL A N 17
ATOM 16540 C CA . VAL A 1 28 ? -9.287 5.672 1.573 1.00 0.00 28 VAL A CA 17
ATOM 16541 C C . VAL A 1 28 ? -9.518 6.735 2.655 1.00 0.00 28 VAL A C 17
ATOM 16542 O O . VAL A 1 28 ? -9.896 7.870 2.368 1.00 0.00 28 VAL A O 17
ATOM 16555 N N . GLU A 1 29 ? -9.257 6.348 3.905 1.00 0.00 29 GLU A N 17
ATOM 16556 C CA . GLU A 1 29 ? -9.382 7.175 5.097 1.00 0.00 29 GLU A CA 17
ATOM 16557 C C . GLU A 1 29 ? -7.992 7.285 5.721 1.00 0.00 29 GLU A C 17
ATOM 16558 O O . GLU A 1 29 ? -7.477 8.393 5.844 1.00 0.00 29 GLU A O 17
ATOM 16570 N N . LYS A 1 30 ? -7.356 6.163 6.085 1.00 0.00 30 LYS A N 17
ATOM 16571 C CA . LYS A 1 30 ? -6.015 6.114 6.677 1.00 0.00 30 LYS A CA 17
ATOM 16572 C C . LYS A 1 30 ? -5.312 4.859 6.160 1.00 0.00 30 LYS A C 17
ATOM 16573 O O . LYS A 1 30 ? -5.983 3.902 5.752 1.00 0.00 30 LYS A O 17
ATOM 16592 N N . VAL A 1 31 ? -3.979 4.877 6.153 1.00 0.00 31 VAL A N 17
ATOM 16593 C CA . VAL A 1 31 ? -3.111 3.796 5.703 1.00 0.00 31 VAL A CA 17
ATOM 16594 C C . VAL A 1 31 ? -1.920 3.654 6.653 1.00 0.00 31 VAL A C 17
ATOM 16595 O O . VAL A 1 31 ? -1.467 4.654 7.218 1.00 0.00 31 VAL A O 17
ATOM 16608 N N . GLU A 1 32 ? -1.361 2.447 6.749 1.00 0.00 32 GLU A N 17
ATOM 16609 C CA . GLU A 1 32 ? -0.230 2.080 7.575 1.00 0.00 32 GLU A CA 17
ATOM 16610 C C . GLU A 1 32 ? 0.703 1.152 6.775 1.00 0.00 32 GLU A C 17
ATOM 16611 O O . GLU A 1 32 ? 0.551 -0.075 6.798 1.00 0.00 32 GLU A O 17
ATOM 16623 N N . VAL A 1 33 ? 1.661 1.722 6.039 1.00 0.00 33 VAL A N 17
ATOM 16624 C CA . VAL A 1 33 ? 2.637 0.976 5.235 1.00 0.00 33 VAL A CA 17
ATOM 16625 C C . VAL A 1 33 ? 3.818 0.626 6.151 1.00 0.00 33 VAL A C 17
ATOM 16626 O O . VAL A 1 33 ? 4.158 1.401 7.053 1.00 0.00 33 VAL A O 17
ATOM 16639 N N . SER A 1 34 ? 4.476 -0.512 5.919 1.00 0.00 34 SER A N 17
ATOM 16640 C CA . SER A 1 34 ? 5.593 -0.995 6.713 1.00 0.00 34 SER A CA 17
ATOM 16641 C C . SER A 1 34 ? 6.753 -1.509 5.863 1.00 0.00 34 SER A C 17
ATOM 16642 O O . SER A 1 34 ? 6.596 -2.502 5.157 1.00 0.00 34 SER A O 17
ATOM 16650 N N . LEU A 1 35 ? 7.914 -0.852 5.958 1.00 0.00 35 LEU A N 17
ATOM 16651 C CA . LEU A 1 35 ? 9.139 -1.219 5.244 1.00 0.00 35 LEU A CA 17
ATOM 16652 C C . LEU A 1 35 ? 9.645 -2.569 5.729 1.00 0.00 35 LEU A C 17
ATOM 16653 O O . LEU A 1 35 ? 10.149 -3.363 4.945 1.00 0.00 35 LEU A O 17
ATOM 16669 N N . GLU A 1 36 ? 9.552 -2.798 7.035 1.00 0.00 36 GLU A N 17
ATOM 16670 C CA . GLU A 1 36 ? 9.997 -4.024 7.666 1.00 0.00 36 GLU A CA 17
ATOM 16671 C C . GLU A 1 36 ? 9.047 -5.171 7.347 1.00 0.00 36 GLU A C 17
ATOM 16672 O O . GLU A 1 36 ? 9.474 -6.217 6.868 1.00 0.00 36 GLU A O 17
ATOM 16684 N N . LYS A 1 37 ? 7.753 -4.993 7.623 1.00 0.00 37 LYS A N 17
ATOM 16685 C CA . LYS A 1 37 ? 6.780 -6.052 7.380 1.00 0.00 37 LYS A CA 17
ATOM 16686 C C . LYS A 1 37 ? 6.523 -6.304 5.892 1.00 0.00 37 LYS A C 17
ATOM 16687 O O . LYS A 1 37 ? 6.076 -7.401 5.573 1.00 0.00 37 LYS A O 17
ATOM 16706 N N . GLY A 1 38 ? 6.796 -5.351 4.995 1.00 0.00 38 GLY A N 17
ATOM 16707 C CA . GLY A 1 38 ? 6.526 -5.529 3.571 1.00 0.00 38 GLY A CA 17
ATOM 16708 C C . GLY A 1 38 ? 5.023 -5.695 3.367 1.00 0.00 38 GLY A C 17
ATOM 16709 O O . GLY A 1 38 ? 4.567 -6.428 2.492 1.00 0.00 38 GLY A O 17
ATOM 16713 N N . GLU A 1 39 ? 4.236 -5.042 4.219 1.00 0.00 39 GLU A N 17
ATOM 16714 C CA . GLU A 1 39 ? 2.793 -5.072 4.217 1.00 0.00 39 GLU A CA 17
ATOM 16715 C C . GLU A 1 39 ? 2.315 -3.636 4.348 1.00 0.00 39 GLU A C 17
ATOM 16716 O O . GLU A 1 39 ? 3.048 -2.750 4.803 1.00 0.00 39 GLU A O 17
ATOM 16728 N N . ALA A 1 40 ? 1.073 -3.413 3.946 1.00 0.00 40 ALA A N 17
ATOM 16729 C CA . ALA A 1 40 ? 0.424 -2.126 3.960 1.00 0.00 40 ALA A CA 17
ATOM 16730 C C . ALA A 1 40 ? -1.036 -2.360 4.323 1.00 0.00 40 ALA A C 17
ATOM 16731 O O . ALA A 1 40 ? -1.721 -3.128 3.644 1.00 0.00 40 ALA A O 17
ATOM 16738 N N . LEU A 1 41 ? -1.528 -1.733 5.390 1.00 0.00 41 LEU A N 17
ATOM 16739 C CA . LEU A 1 41 ? -2.911 -1.893 5.838 1.00 0.00 41 LEU A CA 17
ATOM 16740 C C . LEU A 1 41 ? -3.701 -0.640 5.510 1.00 0.00 41 LEU A C 17
ATOM 16741 O O . LEU A 1 41 ? -3.143 0.460 5.534 1.00 0.00 41 LEU A O 17
ATOM 16757 N N . VAL A 1 42 ? -4.992 -0.792 5.226 1.00 0.00 42 VAL A N 17
ATOM 16758 C CA . VAL A 1 42 ? -5.872 0.306 4.869 1.00 0.00 42 VAL A CA 17
ATOM 16759 C C . VAL A 1 42 ? -7.087 0.319 5.783 1.00 0.00 42 VAL A C 17
ATOM 16760 O O . VAL A 1 42 ? -7.845 -0.654 5.828 1.00 0.00 42 VAL A O 17
ATOM 16773 N N . GLU A 1 43 ? -7.316 1.436 6.469 1.00 0.00 43 GLU A N 17
ATOM 16774 C CA . GLU A 1 43 ? -8.462 1.570 7.358 1.00 0.00 43 GLU A CA 17
ATOM 16775 C C . GLU A 1 43 ? -9.685 2.068 6.580 1.00 0.00 43 GLU A C 17
ATOM 16776 O O . GLU A 1 43 ? -10.814 1.886 7.027 1.00 0.00 43 GLU A O 17
ATOM 16788 N N . GLY A 1 44 ? -9.468 2.677 5.407 1.00 0.00 44 GLY A N 17
ATOM 16789 C CA . GLY A 1 44 ? -10.505 3.226 4.532 1.00 0.00 44 GLY A CA 17
ATOM 16790 C C . GLY A 1 44 ? -11.428 2.181 3.915 1.00 0.00 44 GLY A C 17
ATOM 16791 O O . GLY A 1 44 ? -11.337 0.988 4.216 1.00 0.00 44 GLY A O 17
ATOM 16795 N N . THR A 1 45 ? -12.292 2.610 2.997 1.00 0.00 45 THR A N 17
ATOM 16796 C CA . THR A 1 45 ? -13.267 1.757 2.341 1.00 0.00 45 THR A CA 17
ATOM 16797 C C . THR A 1 45 ? -13.016 1.563 0.844 1.00 0.00 45 THR A C 17
ATOM 16798 O O . THR A 1 45 ? -13.857 0.968 0.166 1.00 0.00 45 THR A O 17
ATOM 16809 N N . ALA A 1 46 ? -11.872 2.017 0.315 1.00 0.00 46 ALA A N 17
ATOM 16810 C CA . ALA A 1 46 ? -11.585 1.818 -1.097 1.00 0.00 46 ALA A CA 17
ATOM 16811 C C . ALA A 1 46 ? -11.526 0.312 -1.411 1.00 0.00 46 ALA A C 17
ATOM 16812 O O . ALA A 1 46 ? -11.298 -0.507 -0.510 1.00 0.00 46 ALA A O 17
ATOM 16819 N N . ASP A 1 47 ? -11.721 -0.060 -2.675 1.00 0.00 47 ASP A N 17
ATOM 16820 C CA . ASP A 1 47 ? -11.728 -1.447 -3.132 1.00 0.00 47 ASP A CA 17
ATOM 16821 C C . ASP A 1 47 ? -10.323 -2.027 -3.213 1.00 0.00 47 ASP A C 17
ATOM 16822 O O . ASP A 1 47 ? -9.399 -1.328 -3.645 1.00 0.00 47 ASP A O 17
ATOM 16831 N N . PRO A 1 48 ? -10.152 -3.329 -2.928 1.00 0.00 48 PRO A N 17
ATOM 16832 C CA . PRO A 1 48 ? -8.844 -3.952 -2.975 1.00 0.00 48 PRO A CA 17
ATOM 16833 C C . PRO A 1 48 ? -8.230 -3.943 -4.374 1.00 0.00 48 PRO A C 17
ATOM 16834 O O . PRO A 1 48 ? -7.021 -3.725 -4.491 1.00 0.00 48 PRO A O 17
ATOM 16845 N N . LYS A 1 49 ? -9.047 -4.099 -5.420 1.00 0.00 49 LYS A N 17
ATOM 16846 C CA . LYS A 1 49 ? -8.570 -4.098 -6.799 1.00 0.00 49 LYS A CA 17
ATOM 16847 C C . LYS A 1 49 ? -7.937 -2.752 -7.156 1.00 0.00 49 LYS A C 17
ATOM 16848 O O . LYS A 1 49 ? -6.915 -2.726 -7.842 1.00 0.00 49 LYS A O 17
ATOM 16867 N N . ALA A 1 50 ? -8.509 -1.644 -6.676 1.00 0.00 50 ALA A N 17
ATOM 16868 C CA . ALA A 1 50 ? -7.993 -0.310 -6.943 1.00 0.00 50 ALA A CA 17
ATOM 16869 C C . ALA A 1 50 ? -6.756 -0.038 -6.086 1.00 0.00 50 ALA A C 17
ATOM 16870 O O . ALA A 1 50 ? -5.815 0.597 -6.563 1.00 0.00 50 ALA A O 17
ATOM 16877 N N . LEU A 1 51 ? -6.768 -0.514 -4.835 1.00 0.00 51 LEU A N 17
ATOM 16878 C CA . LEU A 1 51 ? -5.689 -0.355 -3.865 1.00 0.00 51 LEU A CA 17
ATOM 16879 C C . LEU A 1 51 ? -4.400 -0.976 -4.386 1.00 0.00 51 LEU A C 17
ATOM 16880 O O . LEU A 1 51 ? -3.370 -0.305 -4.409 1.00 0.00 51 LEU A O 17
ATOM 16896 N N . VAL A 1 52 ? -4.447 -2.250 -4.790 1.00 0.00 52 VAL A N 17
ATOM 16897 C CA . VAL A 1 52 ? -3.278 -2.952 -5.303 1.00 0.00 52 VAL A CA 17
ATOM 16898 C C . VAL A 1 52 ? -2.735 -2.216 -6.539 1.00 0.00 52 VAL A C 17
ATOM 16899 O O . VAL A 1 52 ? -1.536 -1.953 -6.616 1.00 0.00 52 VAL A O 17
ATOM 16912 N N . GLN A 1 53 ? -3.624 -1.806 -7.451 1.00 0.00 53 GLN A N 17
ATOM 16913 C CA . GLN A 1 53 ? -3.286 -1.116 -8.686 1.00 0.00 53 GLN A CA 17
ATOM 16914 C C . GLN A 1 53 ? -2.447 0.140 -8.462 1.00 0.00 53 GLN A C 17
ATOM 16915 O O . GLN A 1 53 ? -1.407 0.284 -9.100 1.00 0.00 53 GLN A O 17
ATOM 16929 N N . ALA A 1 54 ? -2.876 1.025 -7.557 1.00 0.00 54 ALA A N 17
ATOM 16930 C CA . ALA A 1 54 ? -2.181 2.275 -7.269 1.00 0.00 54 ALA A CA 17
ATOM 16931 C C . ALA A 1 54 ? -0.713 2.067 -6.891 1.00 0.00 54 ALA A C 17
ATOM 16932 O O . ALA A 1 54 ? 0.146 2.861 -7.284 1.00 0.00 54 ALA A O 17
ATOM 16939 N N . VAL A 1 55 ? -0.422 1.026 -6.109 1.00 0.00 55 VAL A N 17
ATOM 16940 C CA . VAL A 1 55 ? 0.925 0.712 -5.664 1.00 0.00 55 VAL A CA 17
ATOM 16941 C C . VAL A 1 55 ? 1.763 0.274 -6.860 1.00 0.00 55 VAL A C 17
ATOM 16942 O O . VAL A 1 55 ? 2.908 0.721 -6.997 1.00 0.00 55 VAL A O 17
ATOM 16955 N N . GLU A 1 56 ? 1.194 -0.567 -7.727 1.00 0.00 56 GLU A N 17
ATOM 16956 C CA . GLU A 1 56 ? 1.874 -1.059 -8.909 1.00 0.00 56 GLU A CA 17
ATOM 16957 C C . GLU A 1 56 ? 2.207 0.065 -9.891 1.00 0.00 56 GLU A C 17
ATOM 16958 O O . GLU A 1 56 ? 3.212 -0.051 -10.600 1.00 0.00 56 GLU A O 17
ATOM 16970 N N . GLU A 1 57 ? 1.419 1.147 -9.925 1.00 0.00 57 GLU A N 17
ATOM 16971 C CA . GLU A 1 57 ? 1.666 2.261 -10.835 1.00 0.00 57 GLU A CA 17
ATOM 16972 C C . GLU A 1 57 ? 2.998 2.933 -10.509 1.00 0.00 57 GLU A C 17
ATOM 16973 O O . GLU A 1 57 ? 3.695 3.382 -11.420 1.00 0.00 57 GLU A O 17
ATOM 16985 N N . GLU A 1 58 ? 3.378 3.011 -9.231 1.00 0.00 58 GLU A N 17
ATOM 16986 C CA . GLU A 1 58 ? 4.645 3.614 -8.817 1.00 0.00 58 GLU A CA 17
ATOM 16987 C C . GLU A 1 58 ? 5.817 2.705 -9.231 1.00 0.00 58 GLU A C 17
ATOM 16988 O O . GLU A 1 58 ? 6.956 3.168 -9.291 1.00 0.00 58 GLU A O 17
ATOM 17000 N N . GLY A 1 59 ? 5.549 1.430 -9.542 1.00 0.00 59 GLY A N 17
ATOM 17001 C CA . GLY A 1 59 ? 6.518 0.430 -9.973 1.00 0.00 59 GLY A CA 17
ATOM 17002 C C . GLY A 1 59 ? 6.750 -0.703 -8.978 1.00 0.00 59 GLY A C 17
ATOM 17003 O O . GLY A 1 59 ? 7.467 -1.644 -9.318 1.00 0.00 59 GLY A O 17
ATOM 17007 N N . TYR A 1 60 ? 6.186 -0.654 -7.769 1.00 0.00 60 TYR A N 17
ATOM 17008 C CA . TYR A 1 60 ? 6.374 -1.705 -6.762 1.00 0.00 60 TYR A CA 17
ATOM 17009 C C . TYR A 1 60 ? 5.502 -2.921 -7.099 1.00 0.00 60 TYR A C 17
ATOM 17010 O O . TYR A 1 60 ? 4.645 -2.833 -7.982 1.00 0.00 60 TYR A O 17
ATOM 17028 N N . LYS A 1 61 ? 5.731 -4.077 -6.468 1.00 0.00 61 LYS A N 17
ATOM 17029 C CA . LYS A 1 61 ? 4.914 -5.269 -6.699 1.00 0.00 61 LYS A CA 17
ATOM 17030 C C . LYS A 1 61 ? 3.913 -5.274 -5.557 1.00 0.00 61 LYS A C 17
ATOM 17031 O O . LYS A 1 61 ? 4.324 -5.157 -4.398 1.00 0.00 61 LYS A O 17
ATOM 17050 N N . ALA A 1 62 ? 2.624 -5.396 -5.864 1.00 0.00 62 ALA A N 17
ATOM 17051 C CA . ALA A 1 62 ? 1.580 -5.427 -4.856 1.00 0.00 62 ALA A CA 17
ATOM 17052 C C . ALA A 1 62 ? 0.688 -6.640 -5.070 1.00 0.00 62 ALA A C 17
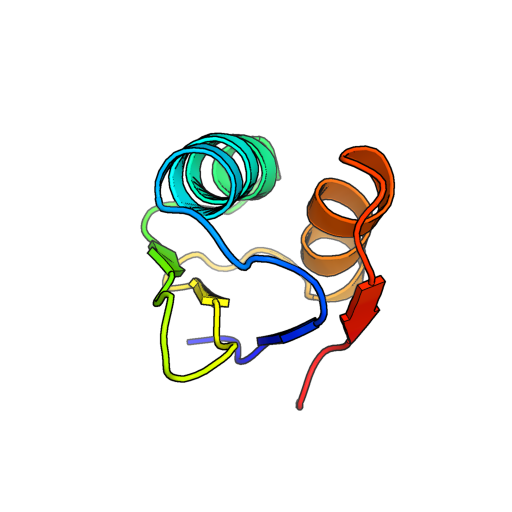ATOM 17053 O O . ALA A 1 62 ? 0.464 -7.053 -6.210 1.00 0.00 62 ALA A O 17
ATOM 17060 N N . GLU A 1 63 ? 0.170 -7.193 -3.975 1.00 0.00 63 GLU A N 17
ATOM 17061 C CA . GLU A 1 63 ? -0.717 -8.340 -3.961 1.00 0.00 63 GLU A CA 17
ATOM 17062 C C . GLU A 1 63 ? -1.525 -8.285 -2.664 1.00 0.00 63 GLU A C 17
ATOM 17063 O O . GLU A 1 63 ? -1.025 -7.845 -1.622 1.00 0.00 63 GLU A O 17
ATOM 17075 N N . VAL A 1 64 ? -2.797 -8.671 -2.736 1.00 0.00 64 VAL A N 17
ATOM 17076 C CA . VAL A 1 64 ? -3.727 -8.669 -1.608 1.00 0.00 64 VAL A CA 17
ATOM 17077 C C . VAL A 1 64 ? -3.625 -9.965 -0.796 1.00 0.00 64 VAL A C 17
ATOM 17078 O O . VAL A 1 64 ? -3.336 -11.038 -1.325 1.00 0.00 64 VAL A O 17
ATOM 17091 N N . LEU A 1 65 ? -3.899 -9.872 0.508 1.00 0.00 65 LEU A N 17
ATOM 17092 C CA . LEU A 1 65 ? -3.857 -10.987 1.462 1.00 0.00 65 LEU A CA 17
ATOM 17093 C C . LEU A 1 65 ? -5.252 -11.224 2.064 1.00 0.00 65 LEU A C 17
ATOM 17094 O O . LEU A 1 65 ? -5.380 -11.672 3.210 1.00 0.00 65 LEU A O 17
ATOM 17110 N N . ALA A 1 66 ? -6.305 -10.843 1.338 1.00 0.00 66 ALA A N 17
ATOM 17111 C CA . ALA A 1 66 ? -7.705 -10.951 1.713 1.00 0.00 66 ALA A CA 17
ATOM 17112 C C . ALA A 1 66 ? -8.485 -11.528 0.546 1.00 0.00 66 ALA A C 17
ATOM 17113 O O . ALA A 1 66 ? -9.482 -12.233 0.819 1.00 0.00 66 ALA A O 17
ATOM 17120 N N . MET A 1 1 ? -10.750 -3.192 7.356 1.00 0.00 1 MET A N 18
ATOM 17121 C CA . MET A 1 1 ? -9.315 -2.896 7.318 1.00 0.00 1 MET A CA 18
ATOM 17122 C C . MET A 1 1 ? -8.678 -3.869 6.338 1.00 0.00 1 MET A C 18
ATOM 17123 O O . MET A 1 1 ? -8.494 -5.043 6.660 1.00 0.00 1 MET A O 18
ATOM 17137 N N . LEU A 1 2 ? -8.420 -3.420 5.109 1.00 0.00 2 LEU A N 18
ATOM 17138 C CA . LEU A 1 2 ? -7.835 -4.258 4.071 1.00 0.00 2 LEU A CA 18
ATOM 17139 C C . LEU A 1 2 ? -6.337 -4.419 4.276 1.00 0.00 2 LEU A C 18
ATOM 17140 O O . LEU A 1 2 ? -5.658 -3.507 4.758 1.00 0.00 2 LEU A O 18
ATOM 17156 N N . LYS A 1 3 ? -5.828 -5.587 3.876 1.00 0.00 3 LYS A N 18
ATOM 17157 C CA . LYS A 1 3 ? -4.416 -5.932 3.980 1.00 0.00 3 LYS A CA 18
ATOM 17158 C C . LYS A 1 3 ? -3.825 -5.908 2.579 1.00 0.00 3 LYS A C 18
ATOM 17159 O O . LYS A 1 3 ? -4.512 -6.175 1.582 1.00 0.00 3 LYS A O 18
ATOM 17178 N N . LEU A 1 4 ? -2.532 -5.615 2.508 1.00 0.00 4 LEU A N 18
ATOM 17179 C CA . LEU A 1 4 ? -1.762 -5.529 1.279 1.00 0.00 4 LEU A CA 18
ATOM 17180 C C . LEU A 1 4 ? -0.334 -5.974 1.602 1.00 0.00 4 LEU A C 18
ATOM 17181 O O . LEU A 1 4 ? 0.166 -5.710 2.704 1.00 0.00 4 LEU A O 18
ATOM 17197 N N . LYS A 1 5 ? 0.327 -6.670 0.681 1.00 0.00 5 LYS A N 18
ATOM 17198 C CA . LYS A 1 5 ? 1.687 -7.176 0.835 1.00 0.00 5 LYS A CA 18
ATOM 17199 C C . LYS A 1 5 ? 2.559 -6.527 -0.220 1.00 0.00 5 LYS A C 18
ATOM 17200 O O . LYS A 1 5 ? 2.350 -6.786 -1.404 1.00 0.00 5 LYS A O 18
ATOM 17219 N N . VAL A 1 6 ? 3.480 -5.666 0.198 1.00 0.00 6 VAL A N 18
ATOM 17220 C CA . VAL A 1 6 ? 4.374 -4.973 -0.714 1.00 0.00 6 VAL A CA 18
ATOM 17221 C C . VAL A 1 6 ? 5.610 -5.838 -0.950 1.00 0.00 6 VAL A C 18
ATOM 17222 O O . VAL A 1 6 ? 5.942 -6.714 -0.144 1.00 0.00 6 VAL A O 18
ATOM 17235 N N . GLU A 1 7 ? 6.302 -5.581 -2.051 1.00 0.00 7 GLU A N 18
ATOM 17236 C CA . GLU A 1 7 ? 7.522 -6.256 -2.429 1.00 0.00 7 GLU A CA 18
ATOM 17237 C C . GLU A 1 7 ? 8.291 -5.278 -3.323 1.00 0.00 7 GLU A C 18
ATOM 17238 O O . GLU A 1 7 ? 7.698 -4.647 -4.202 1.00 0.00 7 GLU A O 18
ATOM 17250 N N . GLY A 1 8 ? 9.597 -5.137 -3.088 1.00 0.00 8 GLY A N 18
ATOM 17251 C CA . GLY A 1 8 ? 10.476 -4.265 -3.854 1.00 0.00 8 GLY A CA 18
ATOM 17252 C C . GLY A 1 8 ? 10.951 -3.012 -3.123 1.00 0.00 8 GLY A C 18
ATOM 17253 O O . GLY A 1 8 ? 11.860 -2.355 -3.632 1.00 0.00 8 GLY A O 18
ATOM 17257 N N . MET A 1 9 ? 10.384 -2.639 -1.971 1.00 0.00 9 MET A N 18
ATOM 17258 C CA . MET A 1 9 ? 10.829 -1.453 -1.243 1.00 0.00 9 MET A CA 18
ATOM 17259 C C . MET A 1 9 ? 12.153 -1.777 -0.543 1.00 0.00 9 MET A C 18
ATOM 17260 O O . MET A 1 9 ? 12.224 -2.779 0.173 1.00 0.00 9 MET A O 18
ATOM 17274 N N . THR A 1 10 ? 13.185 -0.937 -0.678 1.00 0.00 10 THR A N 18
ATOM 17275 C CA . THR A 1 10 ? 14.473 -1.166 -0.018 1.00 0.00 10 THR A CA 18
ATOM 17276 C C . THR A 1 10 ? 14.967 0.020 0.831 1.00 0.00 10 THR A C 18
ATOM 17277 O O . THR A 1 10 ? 16.014 -0.095 1.471 1.00 0.00 10 THR A O 18
ATOM 17288 N N . CYS A 1 11 ? 14.231 1.138 0.885 1.00 0.00 11 CYS A N 18
ATOM 17289 C CA . CYS A 1 11 ? 14.561 2.326 1.675 1.00 0.00 11 CYS A CA 18
ATOM 17290 C C . CYS A 1 11 ? 13.262 3.012 2.090 1.00 0.00 11 CYS A C 18
ATOM 17291 O O . CYS A 1 11 ? 12.255 2.907 1.386 1.00 0.00 11 CYS A O 18
ATOM 17299 N N . ASN A 1 12 ? 13.311 3.817 3.156 1.00 0.00 12 ASN A N 18
ATOM 17300 C CA . ASN A 1 12 ? 12.154 4.538 3.699 1.00 0.00 12 ASN A CA 18
ATOM 17301 C C . ASN A 1 12 ? 11.428 5.441 2.702 1.00 0.00 12 ASN A C 18
ATOM 17302 O O . ASN A 1 12 ? 10.222 5.643 2.850 1.00 0.00 12 ASN A O 18
ATOM 17313 N N . HIS A 1 13 ? 12.110 5.984 1.688 1.00 0.00 13 HIS A N 18
ATOM 17314 C CA . HIS A 1 13 ? 11.457 6.834 0.690 1.00 0.00 13 HIS A CA 18
ATOM 17315 C C . HIS A 1 13 ? 10.412 6.045 -0.114 1.00 0.00 13 HIS A C 18
ATOM 17316 O O . HIS A 1 13 ? 9.494 6.639 -0.676 1.00 0.00 13 HIS A O 18
ATOM 17330 N N . CYS A 1 14 ? 10.540 4.717 -0.182 1.00 0.00 14 CYS A N 18
ATOM 17331 C CA . CYS A 1 14 ? 9.600 3.874 -0.898 1.00 0.00 14 CYS A CA 18
ATOM 17332 C C . CYS A 1 14 ? 8.273 3.866 -0.143 1.00 0.00 14 CYS A C 18
ATOM 17333 O O . CYS A 1 14 ? 7.222 4.093 -0.733 1.00 0.00 14 CYS A O 18
ATOM 17341 N N . VAL A 1 15 ? 8.344 3.639 1.171 1.00 0.00 15 VAL A N 18
ATOM 17342 C CA . VAL A 1 15 ? 7.216 3.570 2.088 1.00 0.00 15 VAL A CA 18
ATOM 17343 C C . VAL A 1 15 ? 6.312 4.785 1.892 1.00 0.00 15 VAL A C 18
ATOM 17344 O O . VAL A 1 15 ? 5.150 4.640 1.526 1.00 0.00 15 VAL A O 18
ATOM 17357 N N . MET A 1 16 ? 6.860 5.990 2.073 1.00 0.00 16 MET A N 18
ATOM 17358 C CA . MET A 1 16 ? 6.105 7.228 1.940 1.00 0.00 16 MET A CA 18
ATOM 17359 C C . MET A 1 16 ? 5.468 7.421 0.556 1.00 0.00 16 MET A C 18
ATOM 17360 O O . MET A 1 16 ? 4.469 8.141 0.449 1.00 0.00 16 MET A O 18
ATOM 17374 N N . ALA A 1 17 ? 6.030 6.837 -0.509 1.00 0.00 17 ALA A N 18
ATOM 17375 C CA . ALA A 1 17 ? 5.463 6.941 -1.851 1.00 0.00 17 ALA A CA 18
ATOM 17376 C C . ALA A 1 17 ? 4.206 6.066 -1.874 1.00 0.00 17 ALA A C 18
ATOM 17377 O O . ALA A 1 17 ? 3.120 6.515 -2.246 1.00 0.00 17 ALA A O 18
ATOM 17384 N N . VAL A 1 18 ? 4.364 4.814 -1.433 1.00 0.00 18 VAL A N 18
ATOM 17385 C CA . VAL A 1 18 ? 3.322 3.801 -1.349 1.00 0.00 18 VAL A CA 18
ATOM 17386 C C . VAL A 1 18 ? 2.175 4.351 -0.489 1.00 0.00 18 VAL A C 18
ATOM 17387 O O . VAL A 1 18 ? 1.015 4.216 -0.876 1.00 0.00 18 VAL A O 18
ATOM 17400 N N . THR A 1 19 ? 2.463 5.041 0.620 1.00 0.00 19 THR A N 18
ATOM 17401 C CA . THR A 1 19 ? 1.450 5.628 1.489 1.00 0.00 19 THR A CA 18
ATOM 17402 C C . THR A 1 19 ? 0.583 6.596 0.677 1.00 0.00 19 THR A C 18
ATOM 17403 O O . THR A 1 19 ? -0.630 6.418 0.582 1.00 0.00 19 THR A O 18
ATOM 17414 N N . LYS A 1 20 ? 1.193 7.624 0.076 1.00 0.00 20 LYS A N 18
ATOM 17415 C CA . LYS A 1 20 ? 0.482 8.635 -0.702 1.00 0.00 20 LYS A CA 18
ATOM 17416 C C . LYS A 1 20 ? -0.342 8.030 -1.836 1.00 0.00 20 LYS A C 18
ATOM 17417 O O . LYS A 1 20 ? -1.458 8.481 -2.099 1.00 0.00 20 LYS A O 18
ATOM 17436 N N . ALA A 1 21 ? 0.183 7.011 -2.505 1.00 0.00 21 ALA A N 18
ATOM 17437 C CA . ALA A 1 21 ? -0.480 6.327 -3.585 1.00 0.00 21 ALA A CA 18
ATOM 17438 C C . ALA A 1 21 ? -1.655 5.545 -3.021 1.00 0.00 21 ALA A C 18
ATOM 17439 O O . ALA A 1 21 ? -2.708 5.539 -3.633 1.00 0.00 21 ALA A O 18
ATOM 17446 N N . LEU A 1 22 ? -1.567 4.923 -1.842 1.00 0.00 22 LEU A N 18
ATOM 17447 C CA . LEU A 1 22 ? -2.730 4.195 -1.324 1.00 0.00 22 LEU A CA 18
ATOM 17448 C C . LEU A 1 22 ? -3.864 5.182 -1.063 1.00 0.00 22 LEU A C 18
ATOM 17449 O O . LEU A 1 22 ? -5.040 4.838 -1.161 1.00 0.00 22 LEU A O 18
ATOM 17465 N N . LYS A 1 23 ? -3.514 6.441 -0.798 1.00 0.00 23 LYS A N 18
ATOM 17466 C CA . LYS A 1 23 ? -4.466 7.510 -0.558 1.00 0.00 23 LYS A CA 18
ATOM 17467 C C . LYS A 1 23 ? -5.000 8.107 -1.857 1.00 0.00 23 LYS A C 18
ATOM 17468 O O . LYS A 1 23 ? -5.942 8.891 -1.810 1.00 0.00 23 LYS A O 18
ATOM 17487 N N . LYS A 1 24 ? -4.434 7.762 -3.021 1.00 0.00 24 LYS A N 18
ATOM 17488 C CA . LYS A 1 24 ? -4.921 8.283 -4.298 1.00 0.00 24 LYS A CA 18
ATOM 17489 C C . LYS A 1 24 ? -6.226 7.589 -4.694 1.00 0.00 24 LYS A C 18
ATOM 17490 O O . LYS A 1 24 ? -6.905 8.054 -5.612 1.00 0.00 24 LYS A O 18
ATOM 17509 N N . VAL A 1 25 ? -6.578 6.499 -4.011 1.00 0.00 25 VAL A N 18
ATOM 17510 C CA . VAL A 1 25 ? -7.760 5.680 -4.228 1.00 0.00 25 VAL A CA 18
ATOM 17511 C C . VAL A 1 25 ? -9.019 6.327 -3.635 1.00 0.00 25 VAL A C 18
ATOM 17512 O O . VAL A 1 25 ? -9.044 6.611 -2.440 1.00 0.00 25 VAL A O 18
ATOM 17525 N N . PRO A 1 26 ? -10.074 6.564 -4.430 1.00 0.00 26 PRO A N 18
ATOM 17526 C CA . PRO A 1 26 ? -11.304 7.166 -3.943 1.00 0.00 26 PRO A CA 18
ATOM 17527 C C . PRO A 1 26 ? -12.086 6.177 -3.077 1.00 0.00 26 PRO A C 18
ATOM 17528 O O . PRO A 1 26 ? -12.665 5.214 -3.586 1.00 0.00 26 PRO A O 18
ATOM 17539 N N . GLY A 1 27 ? -12.081 6.432 -1.770 1.00 0.00 27 GLY A N 18
ATOM 17540 C CA . GLY A 1 27 ? -12.765 5.641 -0.749 1.00 0.00 27 GLY A CA 18
ATOM 17541 C C . GLY A 1 27 ? -11.891 5.407 0.479 1.00 0.00 27 GLY A C 18
ATOM 17542 O O . GLY A 1 27 ? -12.387 5.004 1.527 1.00 0.00 27 GLY A O 18
ATOM 17546 N N . VAL A 1 28 ? -10.577 5.586 0.370 1.00 0.00 28 VAL A N 18
ATOM 17547 C CA . VAL A 1 28 ? -9.657 5.406 1.484 1.00 0.00 28 VAL A CA 18
ATOM 17548 C C . VAL A 1 28 ? -9.821 6.556 2.478 1.00 0.00 28 VAL A C 18
ATOM 17549 O O . VAL A 1 28 ? -10.338 7.625 2.158 1.00 0.00 28 VAL A O 18
ATOM 17562 N N . GLU A 1 29 ? -9.333 6.321 3.687 1.00 0.00 29 GLU A N 18
ATOM 17563 C CA . GLU A 1 29 ? -9.339 7.246 4.793 1.00 0.00 29 GLU A CA 18
ATOM 17564 C C . GLU A 1 29 ? -7.924 7.234 5.353 1.00 0.00 29 GLU A C 18
ATOM 17565 O O . GLU A 1 29 ? -7.177 8.204 5.231 1.00 0.00 29 GLU A O 18
ATOM 17577 N N . LYS A 1 30 ? -7.528 6.090 5.911 1.00 0.00 30 LYS A N 18
ATOM 17578 C CA . LYS A 1 30 ? -6.217 5.899 6.521 1.00 0.00 30 LYS A CA 18
ATOM 17579 C C . LYS A 1 30 ? -5.529 4.712 5.910 1.00 0.00 30 LYS A C 18
ATOM 17580 O O . LYS A 1 30 ? -6.171 3.844 5.309 1.00 0.00 30 LYS A O 18
ATOM 17599 N N . VAL A 1 31 ? -4.211 4.723 6.052 1.00 0.00 31 VAL A N 18
ATOM 17600 C CA . VAL A 1 31 ? -3.317 3.717 5.547 1.00 0.00 31 VAL A CA 18
ATOM 17601 C C . VAL A 1 31 ? -2.090 3.644 6.455 1.00 0.00 31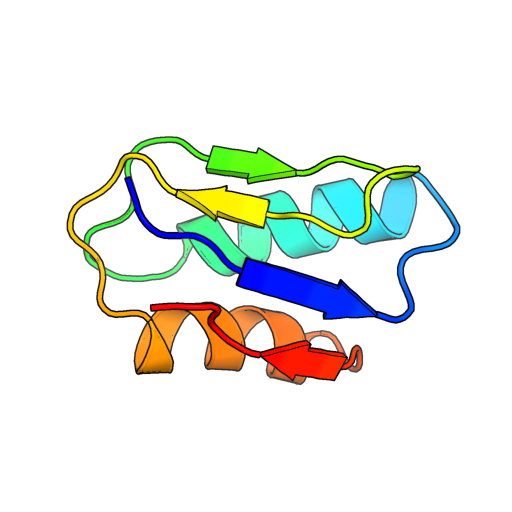 VAL A C 18
ATOM 17602 O O . VAL A 1 31 ? -1.836 4.573 7.226 1.00 0.00 31 VAL A O 18
ATOM 17615 N N . GLU A 1 32 ? -1.318 2.575 6.346 1.00 0.00 32 GLU A N 18
ATOM 17616 C CA . GLU A 1 32 ? -0.081 2.349 7.079 1.00 0.00 32 GLU A CA 18
ATOM 17617 C C . GLU A 1 32 ? 0.780 1.506 6.140 1.00 0.00 32 GLU A C 18
ATOM 17618 O O . GLU A 1 32 ? 0.239 0.697 5.384 1.00 0.00 32 GLU A O 18
ATOM 17630 N N . VAL A 1 33 ? 2.093 1.709 6.141 1.00 0.00 33 VAL A N 18
ATOM 17631 C CA . VAL A 1 33 ? 3.047 0.981 5.305 1.00 0.00 33 VAL A CA 18
ATOM 17632 C C . VAL A 1 33 ? 4.303 0.815 6.158 1.00 0.00 33 VAL A C 18
ATOM 17633 O O . VAL A 1 33 ? 4.732 1.784 6.792 1.00 0.00 33 VAL A O 18
ATOM 17646 N N . SER A 1 34 ? 4.922 -0.368 6.152 1.00 0.00 34 SER A N 18
ATOM 17647 C CA . SER A 1 34 ? 6.097 -0.646 6.949 1.00 0.00 34 SER A CA 18
ATOM 17648 C C . SER A 1 34 ? 7.189 -1.361 6.144 1.00 0.00 34 SER A C 18
ATOM 17649 O O . SER A 1 34 ? 6.986 -2.503 5.733 1.00 0.00 34 SER A O 18
ATOM 17657 N N . LEU A 1 35 ? 8.343 -0.702 5.941 1.00 0.00 35 LEU A N 18
ATOM 17658 C CA . LEU A 1 35 ? 9.494 -1.224 5.191 1.00 0.00 35 LEU A CA 18
ATOM 17659 C C . LEU A 1 35 ? 9.997 -2.541 5.761 1.00 0.00 35 LEU A C 18
ATOM 17660 O O . LEU A 1 35 ? 9.959 -3.565 5.087 1.00 0.00 35 LEU A O 18
ATOM 17676 N N . GLU A 1 36 ? 10.467 -2.489 7.008 1.00 0.00 36 GLU A N 18
ATOM 17677 C CA . GLU A 1 36 ? 11.035 -3.614 7.735 1.00 0.00 36 GLU A CA 18
ATOM 17678 C C . GLU A 1 36 ? 10.132 -4.840 7.810 1.00 0.00 36 GLU A C 18
ATOM 17679 O O . GLU A 1 36 ? 10.631 -5.961 7.920 1.00 0.00 36 GLU A O 18
ATOM 17691 N N . LYS A 1 37 ? 8.821 -4.608 7.777 1.00 0.00 37 LYS A N 18
ATOM 17692 C CA . LYS A 1 37 ? 7.808 -5.650 7.821 1.00 0.00 37 LYS A CA 18
ATOM 17693 C C . LYS A 1 37 ? 7.620 -6.223 6.418 1.00 0.00 37 LYS A C 18
ATOM 17694 O O . LYS A 1 37 ? 7.818 -7.420 6.220 1.00 0.00 37 LYS A O 18
ATOM 17713 N N . GLY A 1 38 ? 7.275 -5.353 5.464 1.00 0.00 38 GLY A N 18
ATOM 17714 C CA . GLY A 1 38 ? 7.019 -5.672 4.075 1.00 0.00 38 GLY A CA 18
ATOM 17715 C C . GLY A 1 38 ? 5.511 -5.701 3.808 1.00 0.00 38 GLY A C 18
ATOM 17716 O O . GLY A 1 38 ? 5.073 -6.409 2.900 1.00 0.00 38 GLY A O 18
ATOM 17720 N N . GLU A 1 39 ? 4.693 -4.973 4.581 1.00 0.00 39 GLU A N 18
ATOM 17721 C CA . GLU A 1 39 ? 3.244 -4.954 4.409 1.00 0.00 39 GLU A CA 18
ATOM 17722 C C . GLU A 1 39 ? 2.688 -3.536 4.506 1.00 0.00 39 GLU A C 18
ATOM 17723 O O . GLU A 1 39 ? 3.391 -2.593 4.883 1.00 0.00 39 GLU A O 18
ATOM 17735 N N . ALA A 1 40 ? 1.411 -3.409 4.143 1.00 0.00 40 ALA A N 18
ATOM 17736 C CA . ALA A 1 40 ? 0.630 -2.191 4.159 1.00 0.00 40 ALA A CA 18
ATOM 17737 C C . ALA A 1 40 ? -0.796 -2.525 4.616 1.00 0.00 40 ALA A C 18
ATOM 17738 O O . ALA A 1 40 ? -1.282 -3.648 4.430 1.00 0.00 40 ALA A O 18
ATOM 17745 N N . LEU A 1 41 ? -1.466 -1.546 5.219 1.00 0.00 41 LEU A N 18
ATOM 17746 C CA . LEU A 1 41 ? -2.819 -1.608 5.744 1.00 0.00 41 LEU A CA 18
ATOM 17747 C C . LEU A 1 41 ? -3.615 -0.439 5.189 1.00 0.00 41 LEU A C 18
ATOM 17748 O O . LEU A 1 41 ? -3.049 0.619 4.892 1.00 0.00 41 LEU A O 18
ATOM 17764 N N . VAL A 1 42 ? -4.936 -0.592 5.154 1.00 0.00 42 VAL A N 18
ATOM 17765 C CA . VAL A 1 42 ? -5.898 0.388 4.689 1.00 0.00 42 VAL A CA 18
ATOM 17766 C C . VAL A 1 42 ? -7.055 0.345 5.699 1.00 0.00 42 VAL A C 18
ATOM 17767 O O . VAL A 1 42 ? -7.359 -0.725 6.220 1.00 0.00 42 VAL A O 18
ATOM 17780 N N . GLU A 1 43 ? -7.721 1.478 5.946 1.00 0.00 43 GLU A N 18
ATOM 17781 C CA . GLU A 1 43 ? -8.827 1.600 6.899 1.00 0.00 43 GLU A CA 18
ATOM 17782 C C . GLU A 1 43 ? -10.128 2.175 6.313 1.00 0.00 43 GLU A C 18
ATOM 17783 O O . GLU A 1 43 ? -11.140 2.200 7.020 1.00 0.00 43 GLU A O 18
ATOM 17795 N N . GLY A 1 44 ? -10.127 2.664 5.070 1.00 0.00 44 GLY A N 18
ATOM 17796 C CA . GLY A 1 44 ? -11.312 3.248 4.434 1.00 0.00 44 GLY A CA 18
ATOM 17797 C C . GLY A 1 44 ? -12.222 2.204 3.788 1.00 0.00 44 GLY A C 18
ATOM 17798 O O . GLY A 1 44 ? -12.227 1.041 4.184 1.00 0.00 44 GLY A O 18
ATOM 17802 N N . THR A 1 45 ? -13.004 2.628 2.797 1.00 0.00 45 THR A N 18
ATOM 17803 C CA . THR A 1 45 ? -13.951 1.824 2.035 1.00 0.00 45 THR A CA 18
ATOM 17804 C C . THR A 1 45 ? -13.436 1.531 0.608 1.00 0.00 45 THR A C 18
ATOM 17805 O O . THR A 1 45 ? -14.159 0.964 -0.208 1.00 0.00 45 THR A O 18
ATOM 17816 N N . ALA A 1 46 ? -12.189 1.910 0.293 1.00 0.00 46 ALA A N 18
ATOM 17817 C CA . ALA A 1 46 ? -11.569 1.679 -1.009 1.00 0.00 46 ALA A CA 18
ATOM 17818 C C . ALA A 1 46 ? -11.564 0.181 -1.363 1.00 0.00 46 ALA A C 18
ATOM 17819 O O . ALA A 1 46 ? -11.434 -0.668 -0.475 1.00 0.00 46 ALA A O 18
ATOM 17826 N N . ASP A 1 47 ? -11.665 -0.134 -2.653 1.00 0.00 47 ASP A N 18
ATOM 17827 C CA . ASP A 1 47 ? -11.688 -1.494 -3.181 1.00 0.00 47 ASP A CA 18
ATOM 17828 C C . ASP A 1 47 ? -10.263 -2.044 -3.210 1.00 0.00 47 ASP A C 18
ATOM 17829 O O . ASP A 1 47 ? -9.327 -1.296 -3.510 1.00 0.00 47 ASP A O 18
ATOM 17838 N N . PRO A 1 48 ? -10.064 -3.355 -2.993 1.00 0.00 48 PRO A N 18
ATOM 17839 C CA . PRO A 1 48 ? -8.731 -3.949 -2.988 1.00 0.00 48 PRO A CA 18
ATOM 17840 C C . PRO A 1 48 ? -8.034 -3.824 -4.339 1.00 0.00 48 PRO A C 18
ATOM 17841 O O . PRO A 1 48 ? -6.855 -3.480 -4.396 1.00 0.00 48 PRO A O 18
ATOM 17852 N N . LYS A 1 49 ? -8.776 -4.060 -5.423 1.00 0.00 49 LYS A N 18
ATOM 17853 C CA . LYS A 1 49 ? -8.261 -3.977 -6.782 1.00 0.00 49 LYS A CA 18
ATOM 17854 C C . LYS A 1 49 ? -7.680 -2.594 -7.073 1.00 0.00 49 LYS A C 18
ATOM 17855 O O . LYS A 1 49 ? -6.660 -2.500 -7.749 1.00 0.00 49 LYS A O 18
ATOM 17874 N N . ALA A 1 50 ? -8.302 -1.519 -6.578 1.00 0.00 50 ALA A N 18
ATOM 17875 C CA . ALA A 1 50 ? -7.812 -0.166 -6.808 1.00 0.00 50 ALA A CA 18
ATOM 17876 C C . ALA A 1 50 ? -6.623 0.145 -5.896 1.00 0.00 50 ALA A C 18
ATOM 17877 O O . ALA A 1 50 ? -5.739 0.908 -6.284 1.00 0.00 50 ALA A O 18
ATOM 17884 N N . LEU A 1 51 ? -6.611 -0.417 -4.681 1.00 0.00 51 LEU A N 18
ATOM 17885 C CA . LEU A 1 51 ? -5.542 -0.223 -3.705 1.00 0.00 51 LEU A CA 18
ATOM 17886 C C . LEU A 1 51 ? -4.252 -0.837 -4.227 1.00 0.00 51 LEU A C 18
ATOM 17887 O O . LEU A 1 51 ? -3.221 -0.167 -4.207 1.00 0.00 51 LEU A O 18
ATOM 17903 N N . VAL A 1 52 ? -4.294 -2.085 -4.699 1.00 0.00 52 VAL A N 18
ATOM 17904 C CA . VAL A 1 52 ? -3.104 -2.745 -5.215 1.00 0.00 52 VAL A CA 18
ATOM 17905 C C . VAL A 1 52 ? -2.584 -1.997 -6.451 1.00 0.00 52 VAL A C 18
ATOM 17906 O O . VAL A 1 52 ? -1.424 -1.591 -6.461 1.00 0.00 52 VAL A O 18
ATOM 17919 N N . GLN A 1 53 ? -3.448 -1.701 -7.433 1.00 0.00 53 GLN A N 18
ATOM 17920 C CA . GLN A 1 53 ? -3.054 -1.002 -8.657 1.00 0.00 53 GLN A CA 18
ATOM 17921 C C . GLN A 1 53 ? -2.469 0.387 -8.381 1.00 0.00 53 GLN A C 18
ATOM 17922 O O . GLN A 1 53 ? -1.666 0.878 -9.172 1.00 0.00 53 GLN A O 18
ATOM 17936 N N . ALA A 1 54 ? -2.868 1.047 -7.290 1.00 0.00 54 ALA A N 18
ATOM 17937 C CA . ALA A 1 54 ? -2.329 2.356 -6.952 1.00 0.00 54 ALA A CA 18
ATOM 17938 C C . ALA A 1 54 ? -0.858 2.235 -6.552 1.00 0.00 54 ALA A C 18
ATOM 17939 O O . ALA A 1 54 ? -0.082 3.151 -6.802 1.00 0.00 54 ALA A O 18
ATOM 17946 N N . VAL A 1 55 ? -0.478 1.136 -5.901 1.00 0.00 55 VAL A N 18
ATOM 17947 C CA . VAL A 1 55 ? 0.890 0.887 -5.466 1.00 0.00 55 VAL A CA 18
ATOM 17948 C C . VAL A 1 55 ? 1.707 0.418 -6.663 1.00 0.00 55 VAL A C 18
ATOM 17949 O O . VAL A 1 55 ? 2.852 0.843 -6.812 1.00 0.00 55 VAL A O 18
ATOM 17962 N N . GLU A 1 56 ? 1.120 -0.413 -7.527 1.00 0.00 56 GLU A N 18
ATOM 17963 C CA . GLU A 1 56 ? 1.811 -0.900 -8.713 1.00 0.00 56 GLU A CA 18
ATOM 17964 C C . GLU A 1 56 ? 2.170 0.284 -9.620 1.00 0.00 56 GLU A C 18
ATOM 17965 O O . GLU A 1 56 ? 3.235 0.297 -10.238 1.00 0.00 56 GLU A O 18
ATOM 17977 N N . GLU A 1 57 ? 1.344 1.335 -9.606 1.00 0.00 57 GLU A N 18
ATOM 17978 C CA . GLU A 1 57 ? 1.564 2.543 -10.379 1.00 0.00 57 GLU A CA 18
ATOM 17979 C C . GLU A 1 57 ? 2.821 3.299 -9.929 1.00 0.00 57 GLU A C 18
ATOM 17980 O O . GLU A 1 57 ? 3.363 4.095 -10.700 1.00 0.00 57 GLU A O 18
ATOM 17992 N N . GLU A 1 58 ? 3.280 3.087 -8.695 1.00 0.00 58 GLU A N 18
ATOM 17993 C CA . GLU A 1 58 ? 4.458 3.734 -8.136 1.00 0.00 58 GLU A CA 18
ATOM 17994 C C . GLU A 1 58 ? 5.751 2.992 -8.474 1.00 0.00 58 GLU A C 18
ATOM 17995 O O . GLU A 1 58 ? 6.819 3.499 -8.124 1.00 0.00 58 GLU A O 18
ATOM 18007 N N . GLY A 1 59 ? 5.681 1.834 -9.140 1.00 0.00 59 GLY A N 18
ATOM 18008 C CA . GLY A 1 59 ? 6.858 1.059 -9.509 1.00 0.00 59 GLY A CA 18
ATOM 18009 C C . GLY A 1 59 ? 7.219 -0.029 -8.498 1.00 0.00 59 GLY A C 18
ATOM 18010 O O . GLY A 1 59 ? 8.370 -0.472 -8.488 1.00 0.00 59 GLY A O 18
ATOM 18014 N N . TYR A 1 60 ? 6.292 -0.420 -7.619 1.00 0.00 60 TYR A N 18
ATOM 18015 C CA . TYR A 1 60 ? 6.492 -1.468 -6.614 1.00 0.00 60 TYR A CA 18
ATOM 18016 C C . TYR A 1 60 ? 5.500 -2.586 -6.889 1.00 0.00 60 TYR A C 18
ATOM 18017 O O . TYR A 1 60 ? 4.569 -2.391 -7.665 1.00 0.00 60 TYR A O 18
ATOM 18035 N N . LYS A 1 61 ? 5.679 -3.755 -6.278 1.00 0.00 61 LYS A N 18
ATOM 18036 C CA . LYS A 1 61 ? 4.752 -4.857 -6.468 1.00 0.00 61 LYS A CA 18
ATOM 18037 C C . LYS A 1 61 ? 3.908 -4.902 -5.209 1.00 0.00 61 LYS A C 18
ATOM 18038 O O . LYS A 1 61 ? 4.418 -4.705 -4.102 1.00 0.00 61 LYS A O 18
ATOM 18057 N N . ALA A 1 62 ? 2.612 -5.127 -5.372 1.00 0.00 62 ALA A N 18
ATOM 18058 C CA . ALA A 1 62 ? 1.672 -5.220 -4.277 1.00 0.00 62 ALA A CA 18
ATOM 18059 C C . ALA A 1 62 ? 0.770 -6.420 -4.537 1.00 0.00 62 ALA A C 18
ATOM 18060 O O . ALA A 1 62 ? 0.590 -6.813 -5.693 1.00 0.00 62 ALA A O 18
ATOM 18067 N N . GLU A 1 63 ? 0.177 -6.987 -3.487 1.00 0.00 63 GLU A N 18
ATOM 18068 C CA . GLU A 1 63 ? -0.706 -8.133 -3.594 1.00 0.00 63 GLU A CA 18
ATOM 18069 C C . GLU A 1 63 ? -1.725 -8.053 -2.462 1.00 0.00 63 GLU A C 18
ATOM 18070 O O . GLU A 1 63 ? -1.376 -7.696 -1.334 1.00 0.00 63 GLU A O 18
ATOM 18082 N N . VAL A 1 64 ? -2.992 -8.333 -2.752 1.00 0.00 64 VAL A N 18
ATOM 18083 C CA . VAL A 1 64 ? -4.075 -8.294 -1.783 1.00 0.00 64 VAL A CA 18
ATOM 18084 C C . VAL A 1 64 ? -4.096 -9.620 -1.015 1.00 0.00 64 VAL A C 18
ATOM 18085 O O . VAL A 1 64 ? -3.913 -10.693 -1.593 1.00 0.00 64 VAL A O 18
ATOM 18098 N N . LEU A 1 65 ? -4.369 -9.551 0.292 1.00 0.00 65 LEU A N 18
ATOM 18099 C CA . LEU A 1 65 ? -4.457 -10.709 1.185 1.00 0.00 65 LEU A CA 18
ATOM 18100 C C . LEU A 1 65 ? -5.897 -10.803 1.718 1.00 0.00 65 LEU A C 18
ATOM 18101 O O . LEU A 1 65 ? -6.127 -11.001 2.910 1.00 0.00 65 LEU A O 18
ATOM 18117 N N . ALA A 1 66 ? -6.891 -10.542 0.864 1.00 0.00 66 ALA A N 18
ATOM 18118 C CA . ALA A 1 66 ? -8.317 -10.567 1.175 1.00 0.00 66 ALA A CA 18
ATOM 18119 C C . ALA A 1 66 ? -8.898 -11.886 0.708 1.00 0.00 66 ALA A C 18
ATOM 18120 O O . ALA A 1 66 ? -9.137 -12.758 1.568 1.00 0.00 66 ALA A O 18
ATOM 18127 N N . MET A 1 1 ? -10.753 -3.472 7.393 1.00 0.00 1 MET A N 19
ATOM 18128 C CA . MET A 1 1 ? -9.301 -3.226 7.444 1.00 0.00 1 MET A CA 19
ATOM 18129 C C . MET A 1 1 ? -8.621 -4.147 6.435 1.00 0.00 1 MET A C 19
ATOM 18130 O O . MET A 1 1 ? -8.229 -5.261 6.787 1.00 0.00 1 MET A O 19
ATOM 18144 N N . LEU A 1 2 ? -8.505 -3.708 5.176 1.00 0.00 2 LEU A N 19
ATOM 18145 C CA . LEU A 1 2 ? -7.896 -4.508 4.110 1.00 0.00 2 LEU A CA 19
ATOM 18146 C C . LEU A 1 2 ? -6.395 -4.648 4.319 1.00 0.00 2 LEU A C 19
ATOM 18147 O O . LEU A 1 2 ? -5.755 -3.699 4.783 1.00 0.00 2 LEU A O 19
ATOM 18163 N N . LYS A 1 3 ? -5.825 -5.785 3.906 1.00 0.00 3 LYS A N 19
ATOM 18164 C CA . LYS A 1 3 ? -4.406 -6.105 4.038 1.00 0.00 3 LYS A CA 19
ATOM 18165 C C . LYS A 1 3 ? -3.804 -6.358 2.657 1.00 0.00 3 LYS A C 19
ATOM 18166 O O . LYS A 1 3 ? -4.399 -7.046 1.825 1.00 0.00 3 LYS A O 19
ATOM 18185 N N . LEU A 1 4 ? -2.613 -5.817 2.426 1.00 0.00 4 LEU A N 19
ATOM 18186 C CA . LEU A 1 4 ? -1.842 -5.901 1.192 1.00 0.00 4 LEU A CA 19
ATOM 18187 C C . LEU A 1 4 ? -0.407 -6.244 1.524 1.00 0.00 4 LEU A C 19
ATOM 18188 O O . LEU A 1 4 ? 0.076 -5.938 2.620 1.00 0.00 4 LEU A O 19
ATOM 18204 N N . LYS A 1 5 ? 0.278 -6.807 0.535 1.00 0.00 5 LYS A N 19
ATOM 18205 C CA . LYS A 1 5 ? 1.665 -7.208 0.593 1.00 0.00 5 LYS A CA 19
ATOM 18206 C C . LYS A 1 5 ? 2.408 -6.376 -0.428 1.00 0.00 5 LYS A C 19
ATOM 18207 O O . LYS A 1 5 ? 2.005 -6.360 -1.592 1.00 0.00 5 LYS A O 19
ATOM 18226 N N . VAL A 1 6 ? 3.418 -5.634 0.000 1.00 0.00 6 VAL A N 19
ATOM 18227 C CA . VAL A 1 6 ? 4.251 -4.827 -0.881 1.00 0.00 6 VAL A CA 19
ATOM 18228 C C . VAL A 1 6 ? 5.576 -5.574 -0.999 1.00 0.00 6 VAL A C 19
ATOM 18229 O O . VAL A 1 6 ? 6.059 -6.147 -0.016 1.00 0.00 6 VAL A O 19
ATOM 18242 N N . GLU A 1 7 ? 6.174 -5.558 -2.179 1.00 0.00 7 GLU A N 19
ATOM 18243 C CA . GLU A 1 7 ? 7.455 -6.183 -2.457 1.00 0.00 7 GLU A CA 19
ATOM 18244 C C . GLU A 1 7 ? 8.233 -5.169 -3.311 1.00 0.00 7 GLU A C 19
ATOM 18245 O O . GLU A 1 7 ? 7.638 -4.349 -4.020 1.00 0.00 7 GLU A O 19
ATOM 18257 N N . GLY A 1 8 ? 9.555 -5.146 -3.155 1.00 0.00 8 GLY A N 19
ATOM 18258 C CA . GLY A 1 8 ? 10.473 -4.270 -3.865 1.00 0.00 8 GLY A CA 19
ATOM 18259 C C . GLY A 1 8 ? 10.946 -3.086 -3.022 1.00 0.00 8 GLY A C 19
ATOM 18260 O O . GLY A 1 8 ? 11.989 -2.503 -3.340 1.00 0.00 8 GLY A O 19
ATOM 18264 N N . MET A 1 9 ? 10.241 -2.709 -1.945 1.00 0.00 9 MET A N 19
ATOM 18265 C CA . MET A 1 9 ? 10.675 -1.576 -1.130 1.00 0.00 9 MET A CA 19
ATOM 18266 C C . MET A 1 9 ? 11.942 -1.914 -0.343 1.00 0.00 9 MET A C 19
ATOM 18267 O O . MET A 1 9 ? 11.937 -2.854 0.451 1.00 0.00 9 MET A O 19
ATOM 18281 N N . THR A 1 10 ? 12.992 -1.105 -0.474 1.00 0.00 10 THR A N 19
ATOM 18282 C CA . THR A 1 10 ? 14.260 -1.280 0.240 1.00 0.00 10 THR A CA 19
ATOM 18283 C C . THR A 1 10 ? 14.708 0.023 0.928 1.00 0.00 10 THR A C 19
ATOM 18284 O O . THR A 1 10 ? 15.799 0.073 1.502 1.00 0.00 10 THR A O 19
ATOM 18295 N N . CYS A 1 11 ? 13.878 1.071 0.910 1.00 0.00 11 CYS A N 19
ATOM 18296 C CA . CYS A 1 11 ? 14.169 2.350 1.529 1.00 0.00 11 CYS A CA 19
ATOM 18297 C C . CYS A 1 11 ? 12.878 2.928 2.096 1.00 0.00 11 CYS A C 19
ATOM 18298 O O . CYS A 1 11 ? 11.811 2.774 1.495 1.00 0.00 11 CYS A O 19
ATOM 18306 N N . ASN A 1 12 ? 12.974 3.653 3.214 1.00 0.00 12 ASN A N 19
ATOM 18307 C CA . ASN A 1 12 ? 11.817 4.280 3.852 1.00 0.00 12 ASN A CA 19
ATOM 18308 C C . ASN A 1 12 ? 11.154 5.291 2.903 1.00 0.00 12 ASN A C 19
ATOM 18309 O O . ASN A 1 12 ? 9.932 5.427 2.909 1.00 0.00 12 ASN A O 19
ATOM 18320 N N . HIS A 1 13 ? 11.931 5.961 2.036 1.00 0.00 13 HIS A N 19
ATOM 18321 C CA . HIS A 1 13 ? 11.388 6.924 1.071 1.00 0.00 13 HIS A CA 19
ATOM 18322 C C . HIS A 1 13 ? 10.355 6.257 0.147 1.00 0.00 13 HIS A C 19
ATOM 18323 O O . HIS A 1 13 ? 9.422 6.919 -0.311 1.00 0.00 13 HIS A O 19
ATOM 18337 N N . CYS A 1 14 ? 10.512 4.959 -0.130 1.00 0.00 14 CYS A N 19
ATOM 18338 C CA . CYS A 1 14 ? 9.601 4.205 -0.976 1.00 0.00 14 CYS A CA 19
ATOM 18339 C C . CYS A 1 14 ? 8.262 4.036 -0.256 1.00 0.00 14 CYS A C 19
ATOM 18340 O O . CYS A 1 14 ? 7.212 4.151 -0.881 1.00 0.00 14 CYS A O 19
ATOM 18348 N N . VAL A 1 15 ? 8.299 3.779 1.056 1.00 0.00 15 VAL A N 19
ATOM 18349 C CA . VAL A 1 15 ? 7.120 3.592 1.887 1.00 0.00 15 VAL A CA 19
ATOM 18350 C C . VAL A 1 15 ? 6.271 4.857 1.821 1.00 0.00 15 VAL A C 19
ATOM 18351 O O . VAL A 1 15 ? 5.135 4.816 1.350 1.00 0.00 15 VAL A O 19
ATOM 18364 N N . MET A 1 16 ? 6.824 6.000 2.233 1.00 0.00 16 MET A N 19
ATOM 18365 C CA . MET A 1 16 ? 6.088 7.263 2.230 1.00 0.00 16 MET A CA 19
ATOM 18366 C C . MET A 1 16 ? 5.581 7.658 0.834 1.00 0.00 16 MET A C 19
ATOM 18367 O O . MET A 1 16 ? 4.491 8.222 0.720 1.00 0.00 16 MET A O 19
ATOM 18381 N N . ALA A 1 17 ? 6.336 7.379 -0.236 1.00 0.00 17 ALA A N 19
ATOM 18382 C CA . ALA A 1 17 ? 5.915 7.719 -1.589 1.00 0.00 17 ALA A CA 19
ATOM 18383 C C . ALA A 1 17 ? 4.668 6.924 -1.948 1.00 0.00 17 ALA A C 19
ATOM 18384 O O . ALA A 1 17 ? 3.620 7.503 -2.237 1.00 0.00 17 ALA A O 19
ATOM 18391 N N . VAL A 1 18 ? 4.746 5.600 -1.836 1.00 0.00 18 VAL A N 19
ATOM 18392 C CA . VAL A 1 18 ? 3.625 4.748 -2.172 1.00 0.00 18 VAL A CA 19
ATOM 18393 C C . VAL A 1 18 ? 2.456 4.978 -1.210 1.00 0.00 18 VAL A C 19
ATOM 18394 O O . VAL A 1 18 ? 1.302 4.839 -1.605 1.00 0.00 18 VAL A O 19
ATOM 18407 N N . THR A 1 19 ? 2.717 5.408 0.026 1.00 0.00 19 THR A N 19
ATOM 18408 C CA . THR A 1 19 ? 1.669 5.709 0.996 1.00 0.00 19 THR A CA 19
ATOM 18409 C C . THR A 1 19 ? 0.839 6.860 0.401 1.00 0.00 19 THR A C 19
ATOM 18410 O O . THR A 1 19 ? -0.391 6.834 0.445 1.00 0.00 19 THR A O 19
ATOM 18421 N N . LYS A 1 20 ? 1.484 7.877 -0.191 1.00 0.00 20 LYS A N 19
ATOM 18422 C CA . LYS A 1 20 ? 0.776 8.999 -0.807 1.00 0.00 20 LYS A CA 19
ATOM 18423 C C . LYS A 1 20 ? -0.021 8.518 -2.017 1.00 0.00 20 LYS A C 19
ATOM 18424 O O . LYS A 1 20 ? -1.103 9.049 -2.265 1.00 0.00 20 LYS A O 19
ATOM 18443 N N . ALA A 1 21 ? 0.482 7.533 -2.762 1.00 0.00 21 ALA A N 19
ATOM 18444 C CA . ALA A 1 21 ? -0.212 6.983 -3.916 1.00 0.00 21 ALA A CA 19
ATOM 18445 C C . ALA A 1 21 ? -1.461 6.238 -3.440 1.00 0.00 21 ALA A C 19
ATOM 18446 O O . ALA A 1 21 ? -2.540 6.397 -4.005 1.00 0.00 21 ALA A O 19
ATOM 18453 N N . LEU A 1 22 ? -1.341 5.467 -2.355 1.00 0.00 22 LEU A N 19
ATOM 18454 C CA . LEU A 1 22 ? -2.441 4.692 -1.783 1.00 0.00 22 LEU A CA 19
ATOM 18455 C C . LEU A 1 22 ? -3.575 5.622 -1.363 1.00 0.00 22 LEU A C 19
ATOM 18456 O O . LEU A 1 22 ? -4.742 5.245 -1.411 1.00 0.00 22 LEU A O 19
ATOM 18472 N N . LYS A 1 23 ? -3.267 6.867 -0.991 1.00 0.00 23 LYS A N 19
ATOM 18473 C CA . LYS A 1 23 ? -4.285 7.833 -0.593 1.00 0.00 23 LYS A CA 19
ATOM 18474 C C . LYS A 1 23 ? -5.085 8.374 -1.778 1.00 0.00 23 LYS A C 19
ATOM 18475 O O . LYS A 1 23 ? -6.061 9.087 -1.537 1.00 0.00 23 LYS A O 19
ATOM 18494 N N . LYS A 1 24 ? -4.686 8.122 -3.029 1.00 0.00 24 LYS A N 19
ATOM 18495 C CA . LYS A 1 24 ? -5.433 8.600 -4.198 1.00 0.00 24 LYS A CA 19
ATOM 18496 C C . LYS A 1 24 ? -6.610 7.679 -4.510 1.00 0.00 24 LYS A C 19
ATOM 18497 O O . LYS A 1 24 ? -7.514 8.051 -5.256 1.00 0.00 24 LYS A O 19
ATOM 18516 N N . VAL A 1 25 ? -6.599 6.484 -3.937 1.00 0.00 25 VAL A N 19
ATOM 18517 C CA . VAL A 1 25 ? -7.594 5.461 -4.131 1.00 0.00 25 VAL A CA 19
ATOM 18518 C C . VAL A 1 25 ? -8.979 5.909 -3.654 1.00 0.00 25 VAL A C 19
ATOM 18519 O O . VAL A 1 25 ? -9.131 6.320 -2.502 1.00 0.00 25 VAL A O 19
ATOM 18532 N N . PRO A 1 26 ? -10.018 5.790 -4.499 1.00 0.00 26 PRO A N 19
ATOM 18533 C CA . PRO A 1 26 ? -11.362 6.197 -4.140 1.00 0.00 26 PRO A CA 19
ATOM 18534 C C . PRO A 1 26 ? -11.948 5.304 -3.047 1.00 0.00 26 PRO A C 19
ATOM 18535 O O . PRO A 1 26 ? -12.294 4.143 -3.279 1.00 0.00 26 PRO A O 19
ATOM 18546 N N . GLY A 1 27 ? -12.079 5.874 -1.853 1.00 0.00 27 GLY A N 19
ATOM 18547 C CA . GLY A 1 27 ? -12.627 5.233 -0.664 1.00 0.00 27 GLY A CA 19
ATOM 18548 C C . GLY A 1 27 ? -11.623 5.130 0.479 1.00 0.00 27 GLY A C 19
ATOM 18549 O O . GLY A 1 27 ? -11.962 4.630 1.551 1.00 0.00 27 GLY A O 19
ATOM 18553 N N . VAL A 1 28 ? -10.362 5.505 0.276 1.00 0.00 28 VAL A N 19
ATOM 18554 C CA . VAL A 1 28 ? -9.384 5.424 1.346 1.00 0.00 28 VAL A CA 19
ATOM 18555 C C . VAL A 1 28 ? -9.636 6.577 2.322 1.00 0.00 28 VAL A C 19
ATOM 18556 O O . VAL A 1 28 ? -10.167 7.628 1.969 1.00 0.00 28 VAL A O 19
ATOM 18569 N N . GLU A 1 29 ? -9.237 6.393 3.574 1.00 0.00 29 GLU A N 19
ATOM 18570 C CA . GLU A 1 29 ? -9.384 7.392 4.621 1.00 0.00 29 GLU A CA 19
ATOM 18571 C C . GLU A 1 29 ? -8.023 7.490 5.287 1.00 0.00 29 GLU A C 19
ATOM 18572 O O . GLU A 1 29 ? -7.402 8.553 5.250 1.00 0.00 29 GLU A O 19
ATOM 18584 N N . LYS A 1 30 ? -7.511 6.370 5.801 1.00 0.00 30 LYS A N 19
ATOM 18585 C CA . LYS A 1 30 ? -6.210 6.300 6.445 1.00 0.00 30 LYS A CA 19
ATOM 18586 C C . LYS A 1 30 ? -5.492 5.062 5.933 1.00 0.00 30 LYS A C 19
ATOM 18587 O O . LYS A 1 30 ? -6.122 4.034 5.664 1.00 0.00 30 LYS A O 19
ATOM 18606 N N . VAL A 1 31 ? -4.178 5.186 5.806 1.00 0.00 31 VAL A N 19
ATOM 18607 C CA . VAL A 1 31 ? -3.245 4.180 5.332 1.00 0.00 31 VAL A CA 19
ATOM 18608 C C . VAL A 1 31 ? -2.176 3.992 6.405 1.00 0.00 31 VAL A C 19
ATOM 18609 O O . VAL A 1 31 ? -1.910 4.913 7.187 1.00 0.00 31 VAL A O 19
ATOM 18622 N N . GLU A 1 32 ? -1.565 2.815 6.456 1.00 0.00 32 GLU A N 19
ATOM 18623 C CA . GLU A 1 32 ? -0.517 2.465 7.397 1.00 0.00 32 GLU A CA 19
ATOM 18624 C C . GLU A 1 32 ? 0.337 1.438 6.650 1.00 0.00 32 GLU A C 19
ATOM 18625 O O . GLU A 1 32 ? -0.175 0.374 6.291 1.00 0.00 32 GLU A O 19
ATOM 18637 N N . VAL A 1 33 ? 1.602 1.740 6.361 1.00 0.00 33 VAL A N 19
ATOM 18638 C CA . VAL A 1 33 ? 2.486 0.837 5.629 1.00 0.00 33 VAL A CA 19
ATOM 18639 C C . VAL A 1 33 ? 3.818 0.703 6.370 1.00 0.00 33 VAL A C 19
ATOM 18640 O O . VAL A 1 33 ? 4.199 1.606 7.122 1.00 0.00 33 VAL A O 19
ATOM 18653 N N . SER A 1 34 ? 4.550 -0.394 6.144 1.00 0.00 3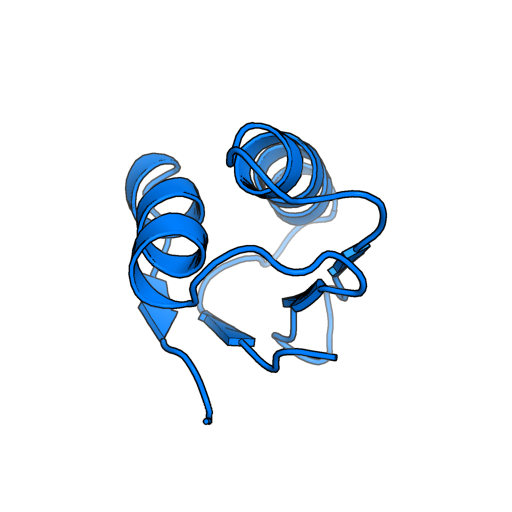4 SER A N 19
ATOM 18654 C CA . SER A 1 34 ? 5.815 -0.627 6.819 1.00 0.00 34 SER A CA 19
ATOM 18655 C C . SER A 1 34 ? 6.844 -1.336 5.954 1.00 0.00 34 SER A C 19
ATOM 18656 O O . SER A 1 34 ? 6.522 -2.318 5.283 1.00 0.00 34 SER A O 19
ATOM 18664 N N . LEU A 1 35 ? 8.093 -0.869 6.035 1.00 0.00 35 LEU A N 19
ATOM 18665 C CA . LEU A 1 35 ? 9.222 -1.425 5.307 1.00 0.00 35 LEU A CA 19
ATOM 18666 C C . LEU A 1 35 ? 9.602 -2.783 5.889 1.00 0.00 35 LEU A C 19
ATOM 18667 O O . LEU A 1 35 ? 9.761 -3.739 5.137 1.00 0.00 35 LEU A O 19
ATOM 18683 N N . GLU A 1 36 ? 9.723 -2.876 7.219 1.00 0.00 36 GLU A N 19
ATOM 18684 C CA . GLU A 1 36 ? 10.106 -4.110 7.910 1.00 0.00 36 GLU A CA 19
ATOM 18685 C C . GLU A 1 36 ? 9.134 -5.258 7.648 1.00 0.00 36 GLU A C 19
ATOM 18686 O O . GLU A 1 36 ? 9.540 -6.416 7.571 1.00 0.00 36 GLU A O 19
ATOM 18698 N N . LYS A 1 37 ? 7.845 -4.945 7.499 1.00 0.00 37 LYS A N 19
ATOM 18699 C CA . LYS A 1 37 ? 6.835 -5.963 7.249 1.00 0.00 37 LYS A CA 19
ATOM 18700 C C . LYS A 1 37 ? 6.581 -6.181 5.766 1.00 0.00 37 LYS A C 19
ATOM 18701 O O . LYS A 1 37 ? 6.241 -7.298 5.383 1.00 0.00 37 LYS A O 19
ATOM 18720 N N . GLY A 1 38 ? 6.735 -5.147 4.934 1.00 0.00 38 GLY A N 19
ATOM 18721 C CA . GLY A 1 38 ? 6.448 -5.252 3.514 1.00 0.00 38 GLY A CA 19
ATOM 18722 C C . GLY A 1 38 ? 4.936 -5.484 3.398 1.00 0.00 38 GLY A C 19
ATOM 18723 O O . GLY A 1 38 ? 4.492 -6.331 2.621 1.00 0.00 38 GLY A O 19
ATOM 18727 N N . GLU A 1 39 ? 4.141 -4.808 4.241 1.00 0.00 39 GLU A N 19
ATOM 18728 C CA . GLU A 1 39 ? 2.688 -4.915 4.286 1.00 0.00 39 GLU A CA 19
ATOM 18729 C C . GLU A 1 39 ? 2.101 -3.516 4.397 1.00 0.00 39 GLU A C 19
ATOM 18730 O O . GLU A 1 39 ? 2.710 -2.646 5.026 1.00 0.00 39 GLU A O 19
ATOM 18742 N N . ALA A 1 40 ? 0.921 -3.332 3.799 1.00 0.00 40 ALA A N 19
ATOM 18743 C CA . ALA A 1 40 ? 0.144 -2.100 3.752 1.00 0.00 40 ALA A CA 19
ATOM 18744 C C . ALA A 1 40 ? -1.272 -2.414 4.224 1.00 0.00 40 ALA A C 19
ATOM 18745 O O . ALA A 1 40 ? -1.899 -3.356 3.730 1.00 0.00 40 ALA A O 19
ATOM 18752 N N . LEU A 1 41 ? -1.793 -1.651 5.182 1.00 0.00 41 LEU A N 19
ATOM 18753 C CA . LEU A 1 41 ? -3.121 -1.820 5.772 1.00 0.00 41 LEU A CA 19
ATOM 18754 C C . LEU A 1 41 ? -3.929 -0.548 5.530 1.00 0.00 41 LEU A C 19
ATOM 18755 O O . LEU A 1 41 ? -3.360 0.545 5.477 1.00 0.00 41 LEU A O 19
ATOM 18771 N N . VAL A 1 42 ? -5.256 -0.658 5.428 1.00 0.00 42 VAL A N 19
ATOM 18772 C CA . VAL A 1 42 ? -6.144 0.480 5.189 1.00 0.00 42 VAL A CA 19
ATOM 18773 C C . VAL A 1 42 ? -7.240 0.499 6.240 1.00 0.00 42 VAL A C 19
ATOM 18774 O O . VAL A 1 42 ? -7.809 -0.540 6.573 1.00 0.00 42 VAL A O 19
ATOM 18787 N N . GLU A 1 43 ? -7.566 1.695 6.726 1.00 0.00 43 GLU A N 19
ATOM 18788 C CA . GLU A 1 43 ? -8.600 1.928 7.733 1.00 0.00 43 GLU A CA 19
ATOM 18789 C C . GLU A 1 43 ? -9.855 2.563 7.116 1.00 0.00 43 GLU A C 19
ATOM 18790 O O . GLU A 1 43 ? -10.809 2.852 7.831 1.00 0.00 43 GLU A O 19
ATOM 18802 N N . GLY A 1 44 ? -9.846 2.778 5.797 1.00 0.00 44 GLY A N 19
ATOM 18803 C CA . GLY A 1 44 ? -10.944 3.336 5.019 1.00 0.00 44 GLY A CA 19
ATOM 18804 C C . GLY A 1 44 ? -11.777 2.200 4.419 1.00 0.00 44 GLY A C 19
ATOM 18805 O O . GLY A 1 44 ? -11.802 1.086 4.955 1.00 0.00 44 GLY A O 19
ATOM 18809 N N . THR A 1 45 ? -12.404 2.460 3.275 1.00 0.00 45 THR A N 19
ATOM 18810 C CA . THR A 1 45 ? -13.263 1.535 2.543 1.00 0.00 45 THR A CA 19
ATOM 18811 C C . THR A 1 45 ? -12.813 1.341 1.077 1.00 0.00 45 THR A C 19
ATOM 18812 O O . THR A 1 45 ? -13.542 0.755 0.275 1.00 0.00 45 THR A O 19
ATOM 18823 N N . ALA A 1 46 ? -11.614 1.813 0.708 1.00 0.00 46 ALA A N 19
ATOM 18824 C CA . ALA A 1 46 ? -11.051 1.692 -0.632 1.00 0.00 46 ALA A CA 19
ATOM 18825 C C . ALA A 1 46 ? -11.102 0.260 -1.178 1.00 0.00 46 ALA A C 19
ATOM 18826 O O . ALA A 1 46 ? -11.006 -0.717 -0.425 1.00 0.00 46 ALA A O 19
ATOM 18833 N N . ASP A 1 47 ? -11.211 0.152 -2.502 1.00 0.00 47 ASP A N 19
ATOM 18834 C CA . ASP A 1 47 ? -11.279 -1.115 -3.218 1.00 0.00 47 ASP A CA 19
ATOM 18835 C C . ASP A 1 47 ? -9.927 -1.810 -3.158 1.00 0.00 47 ASP A C 19
ATOM 18836 O O . ASP A 1 47 ? -8.906 -1.150 -3.362 1.00 0.00 47 ASP A O 19
ATOM 18845 N N . PRO A 1 48 ? -9.875 -3.138 -2.983 1.00 0.00 48 PRO A N 19
ATOM 18846 C CA . PRO A 1 48 ? -8.606 -3.848 -2.935 1.00 0.00 48 PRO A CA 19
ATOM 18847 C C . PRO A 1 48 ? -7.882 -3.724 -4.275 1.00 0.00 48 PRO A C 19
ATOM 18848 O O . PRO A 1 48 ? -6.698 -3.400 -4.307 1.00 0.00 48 PRO A O 19
ATOM 18859 N N . LYS A 1 49 ? -8.617 -3.917 -5.373 1.00 0.00 49 LYS A N 19
ATOM 18860 C CA . LYS A 1 49 ? -8.129 -3.828 -6.743 1.00 0.00 49 LYS A CA 19
ATOM 18861 C C . LYS A 1 49 ? -7.505 -2.467 -7.041 1.00 0.00 49 LYS A C 19
ATOM 18862 O O . LYS A 1 49 ? -6.510 -2.404 -7.753 1.00 0.00 49 LYS A O 19
ATOM 18881 N N . ALA A 1 50 ? -8.066 -1.382 -6.507 1.00 0.00 50 ALA A N 19
ATOM 18882 C CA . ALA A 1 50 ? -7.519 -0.048 -6.735 1.00 0.00 50 ALA A CA 19
ATOM 18883 C C . ALA A 1 50 ? -6.348 0.233 -5.778 1.00 0.00 50 ALA A C 19
ATOM 18884 O O . ALA A 1 50 ? -5.440 0.989 -6.113 1.00 0.00 50 ALA A O 19
ATOM 18891 N N . LEU A 1 51 ? -6.353 -0.357 -4.579 1.00 0.00 51 LEU A N 19
ATOM 18892 C CA . LEU A 1 51 ? -5.292 -0.180 -3.587 1.00 0.00 51 LEU A CA 19
ATOM 18893 C C . LEU A 1 51 ? -4.021 -0.835 -4.108 1.00 0.00 51 LEU A C 19
ATOM 18894 O O . LEU A 1 51 ? -2.964 -0.210 -4.118 1.00 0.00 51 LEU A O 19
ATOM 18910 N N . VAL A 1 52 ? -4.127 -2.097 -4.529 1.00 0.00 52 VAL A N 19
ATOM 18911 C CA . VAL A 1 52 ? -3.012 -2.860 -5.063 1.00 0.00 52 VAL A CA 19
ATOM 18912 C C . VAL A 1 52 ? -2.469 -2.137 -6.310 1.00 0.00 52 VAL A C 19
ATOM 18913 O O . VAL A 1 52 ? -1.256 -2.057 -6.496 1.00 0.00 52 VAL A O 19
ATOM 18926 N N . GLN A 1 53 ? -3.359 -1.547 -7.117 1.00 0.00 53 GLN A N 19
ATOM 18927 C CA . GLN A 1 53 ? -3.009 -0.825 -8.324 1.00 0.00 53 GLN A CA 19
ATOM 18928 C C . GLN A 1 53 ? -2.150 0.395 -8.020 1.00 0.00 53 GLN A C 19
ATOM 18929 O O . GLN A 1 53 ? -1.091 0.517 -8.620 1.00 0.00 53 GLN A O 19
ATOM 18943 N N . ALA A 1 54 ? -2.547 1.258 -7.077 1.00 0.00 54 ALA A N 19
ATOM 18944 C CA . ALA A 1 54 ? -1.796 2.467 -6.736 1.00 0.00 54 ALA A CA 19
ATOM 18945 C C . ALA A 1 54 ? -0.317 2.199 -6.424 1.00 0.00 54 ALA A C 19
ATOM 18946 O O . ALA A 1 54 ? 0.529 3.059 -6.675 1.00 0.00 54 ALA A O 19
ATOM 18953 N N . VAL A 1 55 ? -0.011 1.031 -5.857 1.00 0.00 55 VAL A N 19
ATOM 18954 C CA . VAL A 1 55 ? 1.332 0.593 -5.502 1.00 0.00 55 VAL A CA 19
ATOM 18955 C C . VAL A 1 55 ? 2.079 0.211 -6.788 1.00 0.00 55 VAL A C 19
ATOM 18956 O O . VAL A 1 55 ? 3.220 0.637 -6.990 1.00 0.00 55 VAL A O 19
ATOM 18969 N N . GLU A 1 56 ? 1.444 -0.563 -7.670 1.00 0.00 56 GLU A N 19
ATOM 18970 C CA . GLU A 1 56 ? 2.028 -0.974 -8.944 1.00 0.00 56 GLU A CA 19
ATOM 18971 C C . GLU A 1 56 ? 2.212 0.238 -9.862 1.00 0.00 56 GLU A C 19
ATOM 18972 O O . GLU A 1 56 ? 3.178 0.288 -10.623 1.00 0.00 56 GLU A O 19
ATOM 18984 N N . GLU A 1 57 ? 1.347 1.249 -9.754 1.00 0.00 57 GLU A N 19
ATOM 18985 C CA . GLU A 1 57 ? 1.410 2.480 -10.536 1.00 0.00 57 GLU A CA 19
ATOM 18986 C C . GLU A 1 57 ? 2.689 3.228 -10.136 1.00 0.00 57 GLU A C 19
ATOM 18987 O O . GLU A 1 57 ? 3.292 3.913 -10.964 1.00 0.00 57 GLU A O 19
ATOM 18999 N N . GLU A 1 58 ? 3.112 3.132 -8.869 1.00 0.00 58 GLU A N 19
ATOM 19000 C CA . GLU A 1 58 ? 4.340 3.755 -8.374 1.00 0.00 58 GLU A CA 19
ATOM 19001 C C . GLU A 1 58 ? 5.542 2.896 -8.804 1.00 0.00 58 GLU A C 19
ATOM 19002 O O . GLU A 1 58 ? 6.679 3.378 -8.782 1.00 0.00 58 GLU A O 19
ATOM 19014 N N . GLY A 1 59 ? 5.307 1.636 -9.189 1.00 0.00 59 GLY A N 19
ATOM 19015 C CA . GLY A 1 59 ? 6.309 0.697 -9.661 1.00 0.00 59 GLY A CA 19
ATOM 19016 C C . GLY A 1 59 ? 6.700 -0.434 -8.716 1.00 0.00 59 GLY A C 19
ATOM 19017 O O . GLY A 1 59 ? 7.661 -1.137 -9.043 1.00 0.00 59 GLY A O 19
ATOM 19021 N N . TYR A 1 60 ? 6.045 -0.600 -7.564 1.00 0.00 60 TYR A N 19
ATOM 19022 C CA . TYR A 1 60 ? 6.360 -1.670 -6.607 1.00 0.00 60 TYR A CA 19
ATOM 19023 C C . TYR A 1 60 ? 5.416 -2.843 -6.843 1.00 0.00 60 TYR A C 19
ATOM 19024 O O . TYR A 1 60 ? 4.377 -2.675 -7.474 1.00 0.00 60 TYR A O 19
ATOM 19042 N N . LYS A 1 61 ? 5.759 -4.044 -6.380 1.00 0.00 61 LYS A N 19
ATOM 19043 C CA . LYS A 1 61 ? 4.879 -5.191 -6.585 1.00 0.00 61 LYS A CA 19
ATOM 19044 C C . LYS A 1 61 ? 3.863 -5.206 -5.454 1.00 0.00 61 LYS A C 19
ATOM 19045 O O . LYS A 1 61 ? 4.231 -5.018 -4.290 1.00 0.00 61 LYS A O 19
ATOM 19064 N N . ALA A 1 62 ? 2.598 -5.480 -5.779 1.00 0.00 62 ALA A N 19
ATOM 19065 C CA . ALA A 1 62 ? 1.527 -5.523 -4.802 1.00 0.00 62 ALA A CA 19
ATOM 19066 C C . ALA A 1 62 ? 0.559 -6.679 -5.047 1.00 0.00 62 ALA A C 19
ATOM 19067 O O . ALA A 1 62 ? 0.215 -6.955 -6.199 1.00 0.00 62 ALA A O 19
ATOM 19074 N N . GLU A 1 63 ? 0.095 -7.322 -3.970 1.00 0.00 63 GLU A N 19
ATOM 19075 C CA . GLU A 1 63 ? -0.855 -8.432 -4.002 1.00 0.00 63 GLU A CA 19
ATOM 19076 C C . GLU A 1 63 ? -1.636 -8.446 -2.682 1.00 0.00 63 GLU A C 19
ATOM 19077 O O . GLU A 1 63 ? -1.073 -8.227 -1.606 1.00 0.00 63 GLU A O 19
ATOM 19089 N N . VAL A 1 64 ? -2.958 -8.603 -2.784 1.00 0.00 64 VAL A N 19
ATOM 19090 C CA . VAL A 1 64 ? -3.930 -8.612 -1.694 1.00 0.00 64 VAL A CA 19
ATOM 19091 C C . VAL A 1 64 ? -3.795 -9.864 -0.815 1.00 0.00 64 VAL A C 19
ATOM 19092 O O . VAL A 1 64 ? -3.766 -10.989 -1.318 1.00 0.00 64 VAL A O 19
ATOM 19105 N N . LEU A 1 65 ? -3.750 -9.670 0.511 1.00 0.00 65 LEU A N 19
ATOM 19106 C CA . LEU A 1 65 ? -3.630 -10.737 1.511 1.00 0.00 65 LEU A CA 19
ATOM 19107 C C . LEU A 1 65 ? -4.995 -11.089 2.110 1.00 0.00 65 LEU A C 19
ATOM 19108 O O . LEU A 1 65 ? -5.128 -11.303 3.319 1.00 0.00 65 LEU A O 19
ATOM 19124 N N . ALA A 1 66 ? -6.038 -11.075 1.286 1.00 0.00 66 ALA A N 19
ATOM 19125 C CA . ALA A 1 66 ? -7.410 -11.400 1.639 1.00 0.00 66 ALA A CA 19
ATOM 19126 C C . ALA A 1 66 ? -7.884 -12.508 0.709 1.00 0.00 66 ALA A C 19
ATOM 19127 O O . ALA A 1 66 ? -7.194 -12.797 -0.300 1.00 0.00 66 ALA A O 19
ATOM 19134 N N . MET A 1 1 ? -10.181 -3.676 7.620 1.00 0.00 1 MET A N 20
ATOM 19135 C CA . MET A 1 1 ? -8.812 -3.211 7.385 1.00 0.00 1 MET A CA 20
ATOM 19136 C C . MET A 1 1 ? -8.194 -4.114 6.330 1.00 0.00 1 MET A C 20
ATOM 19137 O O . MET A 1 1 ? -7.773 -5.224 6.648 1.00 0.00 1 MET A O 20
ATOM 19151 N N . LEU A 1 2 ? -8.174 -3.687 5.067 1.00 0.00 2 LEU A N 20
ATOM 19152 C CA . LEU A 1 2 ? -7.604 -4.499 3.992 1.00 0.00 2 LEU A CA 20
ATOM 19153 C C . LEU A 1 2 ? -6.096 -4.625 4.165 1.00 0.00 2 LEU A C 20
ATOM 19154 O O . LEU A 1 2 ? -5.452 -3.697 4.665 1.00 0.00 2 LEU A O 20
ATOM 19170 N N . LYS A 1 3 ? -5.523 -5.748 3.721 1.00 0.00 3 LYS A N 20
ATOM 19171 C CA . LYS A 1 3 ? -4.087 -6.035 3.801 1.00 0.00 3 LYS A CA 20
ATOM 19172 C C . LYS A 1 3 ? -3.515 -6.151 2.402 1.00 0.00 3 LYS A C 20
ATOM 19173 O O . LYS A 1 3 ? -4.162 -6.704 1.511 1.00 0.00 3 LYS A O 20
ATOM 19192 N N . LEU A 1 4 ? -2.270 -5.718 2.235 1.00 0.00 4 LEU A N 20
ATOM 19193 C CA . LEU A 1 4 ? -1.554 -5.762 0.977 1.00 0.00 4 LEU A CA 20
ATOM 19194 C C . LEU A 1 4 ? -0.100 -6.056 1.251 1.00 0.00 4 LEU A C 20
ATOM 19195 O O . LEU A 1 4 ? 0.470 -5.503 2.194 1.00 0.00 4 LEU A O 20
ATOM 19211 N N . LYS A 1 5 ? 0.487 -6.903 0.415 1.00 0.00 5 LYS A N 20
ATOM 19212 C CA . LYS A 1 5 ? 1.872 -7.303 0.502 1.00 0.00 5 LYS A CA 20
ATOM 19213 C C . LYS A 1 5 ? 2.617 -6.584 -0.599 1.00 0.00 5 LYS A C 20
ATOM 19214 O O . LYS A 1 5 ? 2.320 -6.808 -1.776 1.00 0.00 5 LYS A O 20
ATOM 19233 N N . VAL A 1 6 ? 3.475 -5.646 -0.235 1.00 0.00 6 VAL A N 20
ATOM 19234 C CA . VAL A 1 6 ? 4.276 -4.907 -1.193 1.00 0.00 6 VAL A CA 20
ATOM 19235 C C . VAL A 1 6 ? 5.547 -5.743 -1.380 1.00 0.00 6 VAL A C 20
ATOM 19236 O O . VAL A 1 6 ? 5.845 -6.627 -0.572 1.00 0.00 6 VAL A O 20
ATOM 19249 N N . GLU A 1 7 ? 6.293 -5.500 -2.446 1.00 0.00 7 GLU A N 20
ATOM 19250 C CA . GLU A 1 7 ? 7.532 -6.190 -2.734 1.00 0.00 7 GLU A CA 20
ATOM 19251 C C . GLU A 1 7 ? 8.351 -5.193 -3.558 1.00 0.00 7 GLU A C 20
ATOM 19252 O O . GLU A 1 7 ? 7.860 -4.669 -4.566 1.00 0.00 7 GLU A O 20
ATOM 19264 N N . GLY A 1 8 ? 9.550 -4.858 -3.080 1.00 0.00 8 GLY A N 20
ATOM 19265 C CA . GLY A 1 8 ? 10.480 -3.926 -3.701 1.00 0.00 8 GLY A CA 20
ATOM 19266 C C . GLY A 1 8 ? 10.846 -2.738 -2.805 1.00 0.00 8 GLY A C 20
ATOM 19267 O O . GLY A 1 8 ? 11.750 -1.985 -3.162 1.00 0.00 8 GLY A O 20
ATOM 19271 N N . MET A 1 9 ? 10.173 -2.508 -1.668 1.00 0.00 9 MET A N 20
ATOM 19272 C CA . MET A 1 9 ? 10.507 -1.387 -0.788 1.00 0.00 9 MET A CA 20
ATOM 19273 C C . MET A 1 9 ? 11.806 -1.694 -0.038 1.00 0.00 9 MET A C 20
ATOM 19274 O O . MET A 1 9 ? 11.844 -2.664 0.726 1.00 0.00 9 MET A O 20
ATOM 19288 N N . THR A 1 10 ? 12.822 -0.834 -0.178 1.00 0.00 10 THR A N 20
ATOM 19289 C CA . THR A 1 10 ? 14.119 -0.995 0.489 1.00 0.00 10 THR A CA 20
ATOM 19290 C C . THR A 1 10 ? 14.491 0.185 1.399 1.00 0.00 10 THR A C 20
ATOM 19291 O O . THR A 1 10 ? 15.437 0.070 2.183 1.00 0.00 10 THR A O 20
ATOM 19302 N N . CYS A 1 11 ? 13.776 1.316 1.321 1.00 0.00 11 CYS A N 20
ATOM 19303 C CA . CYS A 1 11 ? 14.039 2.505 2.130 1.00 0.00 11 CYS A CA 20
ATOM 19304 C C . CYS A 1 11 ? 12.733 3.102 2.652 1.00 0.00 11 CYS A C 20
ATOM 19305 O O . CYS A 1 11 ? 11.659 2.848 2.099 1.00 0.00 11 CYS A O 20
ATOM 19313 N N . ASN A 1 12 ? 12.841 4.001 3.638 1.00 0.00 12 ASN A N 20
ATOM 19314 C CA . ASN A 1 12 ? 11.705 4.699 4.254 1.00 0.00 12 ASN A CA 20
ATOM 19315 C C . ASN A 1 12 ? 10.965 5.517 3.189 1.00 0.00 12 ASN A C 20
ATOM 19316 O O . ASN A 1 12 ? 9.768 5.786 3.315 1.00 0.00 12 ASN A O 20
ATOM 19327 N N . HIS A 1 13 ? 11.678 5.947 2.143 1.00 0.00 13 HIS A N 20
ATOM 19328 C CA . HIS A 1 13 ? 11.121 6.714 1.040 1.00 0.00 13 HIS A CA 20
ATOM 19329 C C . HIS A 1 13 ? 10.048 5.911 0.320 1.00 0.00 13 HIS A C 20
ATOM 19330 O O . HIS A 1 13 ? 9.007 6.468 -0.007 1.00 0.00 13 HIS A O 20
ATOM 19344 N N . CYS A 1 14 ? 10.281 4.619 0.089 1.00 0.00 14 CYS A N 20
ATOM 19345 C CA . CYS A 1 14 ? 9.325 3.766 -0.593 1.00 0.00 14 CYS A CA 20
ATOM 19346 C C . CYS A 1 14 ? 8.029 3.689 0.205 1.00 0.00 14 CYS A C 20
ATOM 19347 O O . CYS A 1 14 ? 6.946 3.764 -0.369 1.00 0.00 14 CYS A O 20
ATOM 19355 N N . VAL A 1 15 ? 8.147 3.590 1.532 1.00 0.00 15 VAL A N 20
ATOM 19356 C CA . VAL A 1 15 ? 7.008 3.515 2.430 1.00 0.00 15 VAL A CA 20
ATOM 19357 C C . VAL A 1 15 ? 6.168 4.780 2.248 1.00 0.00 15 VAL A C 20
ATOM 19358 O O . VAL A 1 15 ? 4.969 4.677 1.992 1.00 0.00 15 VAL A O 20
ATOM 19371 N N . MET A 1 16 ? 6.766 5.975 2.352 1.00 0.00 16 MET A N 20
ATOM 19372 C CA . MET A 1 16 ? 6.000 7.207 2.188 1.00 0.00 16 MET A CA 20
ATOM 19373 C C . MET A 1 16 ? 5.455 7.326 0.765 1.00 0.00 16 MET A C 20
ATOM 19374 O O . MET A 1 16 ? 4.287 7.662 0.591 1.00 0.00 16 MET A O 20
ATOM 19388 N N . ALA A 1 17 ? 6.257 7.023 -0.255 1.00 0.00 17 ALA A N 20
ATOM 19389 C CA . ALA A 1 17 ? 5.856 7.103 -1.649 1.00 0.00 17 ALA A CA 20
ATOM 19390 C C . ALA A 1 17 ? 4.596 6.273 -1.883 1.00 0.00 17 ALA A C 20
ATOM 19391 O O . ALA A 1 17 ? 3.563 6.812 -2.293 1.00 0.00 17 ALA A O 20
ATOM 19398 N N . VAL A 1 18 ? 4.651 4.977 -1.572 1.00 0.00 18 VAL A N 20
ATOM 19399 C CA . VAL A 1 18 ? 3.508 4.104 -1.753 1.00 0.00 18 VAL A CA 20
ATOM 19400 C C . VAL A 1 18 ? 2.329 4.600 -0.903 1.00 0.00 18 VAL A C 20
ATOM 19401 O O . VAL A 1 18 ? 1.199 4.612 -1.378 1.00 0.00 18 VAL A O 20
ATOM 19414 N N . THR A 1 19 ? 2.573 5.094 0.313 1.00 0.00 19 THR A N 20
ATOM 19415 C CA . THR A 1 19 ? 1.534 5.609 1.202 1.00 0.00 19 THR A CA 20
ATOM 19416 C C . THR A 1 19 ? 0.766 6.751 0.518 1.00 0.00 19 THR A C 20
ATOM 19417 O O . THR A 1 19 ? -0.460 6.805 0.627 1.00 0.00 19 THR A O 20
ATOM 19428 N N . LYS A 1 20 ? 1.443 7.670 -0.181 1.00 0.00 20 LYS A N 20
ATOM 19429 C CA . LYS A 1 20 ? 0.768 8.775 -0.867 1.00 0.00 20 LYS A CA 20
ATOM 19430 C C . LYS A 1 20 ? -0.071 8.254 -2.023 1.00 0.00 20 LYS A C 20
ATOM 19431 O O . LYS A 1 20 ? -1.211 8.690 -2.187 1.00 0.00 20 LYS A O 20
ATOM 19450 N N . ALA A 1 21 ? 0.478 7.330 -2.806 1.00 0.00 21 ALA A N 20
ATOM 19451 C CA . ALA A 1 21 ? -0.209 6.757 -3.942 1.00 0.00 21 ALA A CA 20
ATOM 19452 C C . ALA A 1 21 ? -1.435 5.962 -3.472 1.00 0.00 21 ALA A C 20
ATOM 19453 O O . ALA A 1 21 ? -2.498 6.059 -4.076 1.00 0.00 21 ALA A O 20
ATOM 19460 N N . LEU A 1 22 ? -1.368 5.261 -2.333 1.00 0.00 22 LEU A N 20
ATOM 19461 C CA . LEU A 1 22 ? -2.501 4.492 -1.819 1.00 0.00 22 LEU A CA 20
ATOM 19462 C C . LEU A 1 22 ? -3.645 5.462 -1.517 1.00 0.00 22 LEU A C 20
ATOM 19463 O O . LEU A 1 22 ? -4.815 5.162 -1.764 1.00 0.00 22 LEU A O 20
ATOM 19479 N N . LYS A 1 23 ? -3.337 6.668 -1.037 1.00 0.00 23 LYS A N 20
ATOM 19480 C CA . LYS A 1 23 ? -4.350 7.671 -0.729 1.00 0.00 23 LYS A CA 20
ATOM 19481 C C . LYS A 1 23 ? -5.027 8.224 -1.990 1.00 0.00 23 LYS A C 20
ATOM 19482 O O . LYS A 1 23 ? -5.948 9.033 -1.863 1.00 0.00 23 LYS A O 20
ATOM 19501 N N . LYS A 1 24 ? -4.578 7.896 -3.206 1.00 0.00 24 LYS A N 20
ATOM 19502 C CA . LYS A 1 24 ? -5.208 8.373 -4.446 1.00 0.00 24 LYS A CA 20
ATOM 19503 C C . LYS A 1 24 ? -6.540 7.659 -4.686 1.00 0.00 24 LYS A C 20
ATOM 19504 O O . LYS A 1 24 ? -7.355 8.130 -5.482 1.00 0.00 24 LYS A O 20
ATOM 19523 N N . VAL A 1 25 ? -6.777 6.525 -4.030 1.00 0.00 25 VAL A N 20
ATOM 19524 C CA . VAL A 1 25 ? -7.992 5.742 -4.227 1.00 0.00 25 VAL A CA 20
ATOM 19525 C C . VAL A 1 25 ? -9.240 6.318 -3.553 1.00 0.00 25 VAL A C 20
ATOM 19526 O O . VAL A 1 25 ? -9.195 6.631 -2.364 1.00 0.00 25 VAL A O 20
ATOM 19539 N N . PRO A 1 26 ? -10.383 6.387 -4.264 1.00 0.00 26 PRO A N 20
ATOM 19540 C CA . PRO A 1 26 ? -11.623 6.909 -3.715 1.00 0.00 26 PRO A CA 20
ATOM 19541 C C . PRO A 1 26 ? -12.206 6.020 -2.613 1.00 0.00 26 PRO A C 20
ATOM 19542 O O . PRO A 1 26 ? -12.740 4.937 -2.867 1.00 0.00 26 PRO A O 20
ATOM 19553 N N . GLY A 1 27 ? -12.122 6.498 -1.377 1.00 0.00 27 GLY A N 20
ATOM 19554 C CA . GLY A 1 27 ? -12.629 5.849 -0.175 1.00 0.00 27 GLY A CA 20
ATOM 19555 C C . GLY A 1 27 ? -11.576 5.697 0.913 1.00 0.00 27 GLY A C 20
ATOM 19556 O O . GLY A 1 27 ? -11.919 5.445 2.064 1.00 0.00 27 GLY A O 20
ATOM 19560 N N . VAL A 1 28 ? -10.286 5.801 0.596 1.00 0.00 28 VAL A N 20
ATOM 19561 C CA . VAL A 1 28 ? -9.243 5.672 1.607 1.00 0.00 28 VAL A CA 20
ATOM 19562 C C . VAL A 1 28 ? -9.366 6.781 2.666 1.00 0.00 28 VAL A C 20
ATOM 19563 O O . VAL A 1 28 ? -9.660 7.934 2.346 1.00 0.00 28 VAL A O 20
ATOM 19576 N N . GLU A 1 29 ? -9.061 6.453 3.924 1.00 0.00 29 GLU A N 20
ATOM 19577 C CA . GLU A 1 29 ? -9.116 7.383 5.049 1.00 0.00 29 GLU A CA 20
ATOM 19578 C C . GLU A 1 29 ? -7.738 7.432 5.705 1.00 0.00 29 GLU A C 20
ATOM 19579 O O . GLU A 1 29 ? -7.143 8.505 5.796 1.00 0.00 29 GLU A O 20
ATOM 19591 N N . LYS A 1 30 ? -7.184 6.281 6.102 1.00 0.00 30 LYS A N 20
ATOM 19592 C CA . LYS A 1 30 ? -5.858 6.167 6.709 1.00 0.00 30 LYS A CA 20
ATOM 19593 C C . LYS A 1 30 ? -5.214 4.909 6.134 1.00 0.00 30 LYS A C 20
ATOM 19594 O O . LYS A 1 30 ? -5.932 3.985 5.724 1.00 0.00 30 LYS A O 20
ATOM 19613 N N . VAL A 1 31 ? -3.885 4.916 6.042 1.00 0.00 31 VAL A N 20
ATOM 19614 C CA . VAL A 1 31 ? -3.082 3.822 5.513 1.00 0.00 31 VAL A CA 20
ATOM 19615 C C . VAL A 1 31 ? -1.936 3.602 6.500 1.00 0.00 31 VAL A C 20
ATOM 19616 O O . VAL A 1 31 ? -1.385 4.586 6.994 1.00 0.00 31 VAL A O 20
ATOM 19629 N N . GLU A 1 32 ? -1.520 2.363 6.752 1.00 0.00 32 GLU A N 20
ATOM 19630 C CA . GLU A 1 32 ? -0.440 2.024 7.671 1.00 0.00 32 GLU A CA 20
ATOM 19631 C C . GLU A 1 32 ? 0.535 1.114 6.917 1.00 0.00 32 GLU A C 20
ATOM 19632 O O . GLU A 1 32 ? 0.291 -0.086 6.787 1.00 0.00 32 GLU A O 20
ATOM 19644 N N . VAL A 1 33 ? 1.614 1.672 6.362 1.00 0.00 33 VAL A N 20
ATOM 19645 C CA . VAL A 1 33 ? 2.622 0.927 5.600 1.00 0.00 33 VAL A CA 20
ATOM 19646 C C . VAL A 1 33 ? 3.911 0.831 6.423 1.00 0.00 33 VAL A C 20
ATOM 19647 O O . VAL A 1 33 ? 4.181 1.715 7.242 1.00 0.00 33 VAL A O 20
ATOM 19660 N N . SER A 1 34 ? 4.725 -0.208 6.213 1.00 0.00 34 SER A N 20
ATOM 19661 C CA . SER A 1 34 ? 5.966 -0.398 6.952 1.00 0.00 34 SER A CA 20
ATOM 19662 C C . SER A 1 34 ? 7.031 -1.059 6.075 1.00 0.00 34 SER A C 20
ATOM 19663 O O . SER A 1 34 ? 6.710 -1.995 5.342 1.00 0.00 34 SER A O 20
ATOM 19671 N N . LEU A 1 35 ? 8.288 -0.597 6.153 1.00 0.00 35 LEU A N 20
ATOM 19672 C CA . LEU A 1 35 ? 9.417 -1.129 5.383 1.00 0.00 35 LEU A CA 20
ATOM 19673 C C . LEU A 1 35 ? 9.752 -2.547 5.840 1.00 0.00 35 LEU A C 20
ATOM 19674 O O . LEU A 1 35 ? 9.831 -3.468 5.025 1.00 0.00 35 LEU A O 20
ATOM 19690 N N . GLU A 1 36 ? 9.938 -2.703 7.151 1.00 0.00 36 GLU A N 20
ATOM 19691 C CA . GLU A 1 36 ? 10.273 -3.953 7.819 1.00 0.00 36 GLU A CA 20
ATOM 19692 C C . GLU A 1 36 ? 9.216 -5.032 7.573 1.00 0.00 36 GLU A C 20
ATOM 19693 O O . GLU A 1 36 ? 9.559 -6.202 7.400 1.00 0.00 36 GLU A O 20
ATOM 19705 N N . LYS A 1 37 ? 7.933 -4.659 7.546 1.00 0.00 37 LYS A N 20
ATOM 19706 C CA . LYS A 1 37 ? 6.856 -5.613 7.312 1.00 0.00 37 LYS A CA 20
ATOM 19707 C C . LYS A 1 37 ? 6.617 -5.797 5.818 1.00 0.00 37 LYS A C 20
ATOM 19708 O O . LYS A 1 37 ? 6.185 -6.871 5.405 1.00 0.00 37 LYS A O 20
ATOM 19727 N N . GLY A 1 38 ? 6.939 -4.795 4.995 1.00 0.00 38 GLY A N 20
ATOM 19728 C CA . GLY A 1 38 ? 6.731 -4.854 3.558 1.00 0.00 38 GLY A CA 20
ATOM 19729 C C . GLY A 1 38 ? 5.242 -5.041 3.282 1.00 0.00 38 GLY A C 20
ATOM 19730 O O . GLY A 1 38 ? 4.859 -5.774 2.368 1.00 0.00 38 GLY A O 20
ATOM 19734 N N . GLU A 1 39 ? 4.387 -4.436 4.108 1.00 0.00 39 GLU A N 20
ATOM 19735 C CA . GLU A 1 39 ? 2.945 -4.544 3.984 1.00 0.00 39 GLU A CA 20
ATOM 19736 C C . GLU A 1 39 ? 2.333 -3.162 4.133 1.00 0.00 39 GLU A C 20
ATOM 19737 O O . GLU A 1 39 ? 2.952 -2.254 4.697 1.00 0.00 39 GLU A O 20
ATOM 19749 N N . ALA A 1 40 ? 1.116 -3.033 3.609 1.00 0.00 40 ALA A N 20
ATOM 19750 C CA . ALA A 1 40 ? 0.296 -1.841 3.605 1.00 0.00 40 ALA A CA 20
ATOM 19751 C C . ALA A 1 40 ? -1.081 -2.230 4.124 1.00 0.00 40 ALA A C 20
ATOM 19752 O O . ALA A 1 40 ? -1.643 -3.255 3.720 1.00 0.00 40 ALA A O 20
ATOM 19759 N N . LEU A 1 41 ? -1.640 -1.417 5.014 1.00 0.00 41 LEU A N 20
ATOM 19760 C CA . LEU A 1 41 ? -2.946 -1.637 5.623 1.00 0.00 41 LEU A CA 20
ATOM 19761 C C . LEU A 1 41 ? -3.796 -0.421 5.307 1.00 0.00 41 LEU A C 20
ATOM 19762 O O . LEU A 1 41 ? -3.253 0.680 5.278 1.00 0.00 41 LEU A O 20
ATOM 19778 N N . VAL A 1 42 ? -5.107 -0.583 5.125 1.00 0.00 42 VAL A N 20
ATOM 19779 C CA . VAL A 1 42 ? -6.010 0.527 4.827 1.00 0.00 42 VAL A CA 20
ATOM 19780 C C . VAL A 1 42 ? -7.235 0.440 5.728 1.00 0.00 42 VAL A C 20
ATOM 19781 O O . VAL A 1 42 ? -7.791 -0.640 5.911 1.00 0.00 42 VAL A O 20
ATOM 19794 N N . GLU A 1 43 ? -7.648 1.591 6.268 1.00 0.00 43 GLU A N 20
ATOM 19795 C CA . GLU A 1 43 ? -8.810 1.732 7.146 1.00 0.00 43 GLU A CA 20
ATOM 19796 C C . GLU A 1 43 ? -10.014 2.323 6.394 1.00 0.00 43 GLU A C 20
ATOM 19797 O O . GLU A 1 43 ? -11.138 2.274 6.892 1.00 0.00 43 GLU A O 20
ATOM 19809 N N . GLY A 1 44 ? -9.809 2.894 5.205 1.00 0.00 44 GLY A N 20
ATOM 19810 C CA . GLY A 1 44 ? -10.892 3.489 4.431 1.00 0.00 44 GLY A CA 20
ATOM 19811 C C . GLY A 1 44 ? -11.770 2.461 3.725 1.00 0.00 44 GLY A C 20
ATOM 19812 O O . GLY A 1 44 ? -11.610 1.252 3.893 1.00 0.00 44 GLY A O 20
ATOM 19816 N N . THR A 1 45 ? -12.706 2.957 2.927 1.00 0.00 45 THR A N 20
ATOM 19817 C CA . THR A 1 45 ? -13.673 2.210 2.147 1.00 0.00 45 THR A CA 20
ATOM 19818 C C . THR A 1 45 ? -13.122 1.933 0.744 1.00 0.00 45 THR A C 20
ATOM 19819 O O . THR A 1 45 ? -13.866 1.536 -0.157 1.00 0.00 45 THR A O 20
ATOM 19830 N N . ALA A 1 46 ? -11.818 2.168 0.526 1.00 0.00 46 ALA A N 20
ATOM 19831 C CA . ALA A 1 46 ? -11.191 1.919 -0.751 1.00 0.00 46 ALA A CA 20
ATOM 19832 C C . ALA A 1 46 ? -11.401 0.454 -1.199 1.00 0.00 46 ALA A C 20
ATOM 19833 O O . ALA A 1 46 ? -11.498 -0.450 -0.361 1.00 0.00 46 ALA A O 20
ATOM 19840 N N . ASP A 1 47 ? -11.469 0.227 -2.515 1.00 0.00 47 ASP A N 20
ATOM 19841 C CA . ASP A 1 47 ? -11.652 -1.107 -3.102 1.00 0.00 47 ASP A CA 20
ATOM 19842 C C . ASP A 1 47 ? -10.321 -1.847 -3.095 1.00 0.00 47 ASP A C 20
ATOM 19843 O O . ASP A 1 47 ? -9.312 -1.226 -3.427 1.00 0.00 47 ASP A O 20
ATOM 19852 N N . PRO A 1 48 ? -10.295 -3.167 -2.852 1.00 0.00 48 PRO A N 20
ATOM 19853 C CA . PRO A 1 48 ? -9.066 -3.955 -2.814 1.00 0.00 48 PRO A CA 20
ATOM 19854 C C . PRO A 1 48 ? -8.286 -3.898 -4.125 1.00 0.00 48 PRO A C 20
ATOM 19855 O O . PRO A 1 48 ? -7.087 -3.631 -4.096 1.00 0.00 48 PRO A O 20
ATOM 19866 N N . LYS A 1 49 ? -8.951 -4.099 -5.269 1.00 0.00 49 LYS A N 20
ATOM 19867 C CA . LYS A 1 49 ? -8.280 -4.049 -6.569 1.00 0.00 49 LYS A CA 20
ATOM 19868 C C . LYS A 1 49 ? -7.620 -2.678 -6.782 1.00 0.00 49 LYS A C 20
ATOM 19869 O O . LYS A 1 49 ? -6.512 -2.582 -7.297 1.00 0.00 49 LYS A O 20
ATOM 19888 N N . ALA A 1 50 ? -8.285 -1.599 -6.352 1.00 0.00 50 ALA A N 20
ATOM 19889 C CA . ALA A 1 50 ? -7.749 -0.255 -6.498 1.00 0.00 50 ALA A CA 20
ATOM 19890 C C . ALA A 1 50 ? -6.523 -0.062 -5.600 1.00 0.00 50 ALA A C 20
ATOM 19891 O O . ALA A 1 50 ? -5.648 0.738 -5.933 1.00 0.00 50 ALA A O 20
ATOM 19898 N N . LEU A 1 51 ? -6.461 -0.764 -4.462 1.00 0.00 51 LEU A N 20
ATOM 19899 C CA . LEU A 1 51 ? -5.338 -0.662 -3.548 1.00 0.00 51 LEU A CA 20
ATOM 19900 C C . LEU A 1 51 ? -4.086 -1.196 -4.228 1.00 0.00 51 LEU A C 20
ATOM 19901 O O . LEU A 1 51 ? -3.095 -0.479 -4.294 1.00 0.00 51 LEU A O 20
ATOM 19917 N N . VAL A 1 52 ? -4.122 -2.439 -4.719 1.00 0.00 52 VAL A N 20
ATOM 19918 C CA . VAL A 1 52 ? -2.970 -3.046 -5.380 1.00 0.00 52 VAL A CA 20
ATOM 19919 C C . VAL A 1 52 ? -2.555 -2.196 -6.590 1.00 0.00 52 VAL A C 20
ATOM 19920 O O . VAL A 1 52 ? -1.368 -1.907 -6.745 1.00 0.00 52 VAL A O 20
ATOM 19933 N N . GLN A 1 53 ? -3.528 -1.722 -7.378 1.00 0.00 53 GLN A N 20
ATOM 19934 C CA . GLN A 1 53 ? -3.311 -0.889 -8.554 1.00 0.00 53 GLN A CA 20
ATOM 19935 C C . GLN A 1 53 ? -2.422 0.307 -8.200 1.00 0.00 53 GLN A C 20
ATOM 19936 O O . GLN A 1 53 ? -1.403 0.537 -8.849 1.00 0.00 53 GLN A O 20
ATOM 19950 N N . ALA A 1 54 ? -2.800 1.057 -7.160 1.00 0.00 54 ALA A N 20
ATOM 19951 C CA . ALA A 1 54 ? -2.080 2.242 -6.718 1.00 0.00 54 ALA A CA 20
ATOM 19952 C C . ALA A 1 54 ? -0.618 1.987 -6.325 1.00 0.00 54 ALA A C 20
ATOM 19953 O O . ALA A 1 54 ? 0.186 2.922 -6.288 1.00 0.00 54 ALA A O 20
ATOM 19960 N N . VAL A 1 55 ? -0.253 0.762 -5.967 1.00 0.00 55 VAL A N 20
ATOM 19961 C CA . VAL A 1 55 ? 1.098 0.397 -5.572 1.00 0.00 55 VAL A CA 20
ATOM 19962 C C . VAL A 1 55 ? 1.885 0.038 -6.833 1.00 0.00 55 VAL A C 20
ATOM 19963 O O . VAL A 1 55 ? 3.057 0.401 -6.955 1.00 0.00 55 VAL A O 20
ATOM 19976 N N . GLU A 1 56 ? 1.245 -0.635 -7.789 1.00 0.00 56 GLU A N 20
ATOM 19977 C CA . GLU A 1 56 ? 1.896 -1.004 -9.031 1.00 0.00 56 GLU A CA 20
ATOM 19978 C C . GLU A 1 56 ? 2.143 0.234 -9.894 1.00 0.00 56 GLU A C 20
ATOM 19979 O O . GLU A 1 56 ? 3.138 0.276 -10.627 1.00 0.00 56 GLU A O 20
ATOM 19991 N N . GLU A 1 57 ? 1.285 1.261 -9.824 1.00 0.00 57 GLU A N 20
ATOM 19992 C CA . GLU A 1 57 ? 1.482 2.470 -10.621 1.00 0.00 57 GLU A CA 20
ATOM 19993 C C . GLU A 1 57 ? 2.775 3.189 -10.201 1.00 0.00 57 GLU A C 20
ATOM 19994 O O . GLU A 1 57 ? 3.347 3.917 -11.010 1.00 0.00 57 GLU A O 20
ATOM 20006 N N . GLU A 1 58 ? 3.257 2.954 -8.972 1.00 0.00 58 GLU A N 20
ATOM 20007 C CA . GLU A 1 58 ? 4.493 3.522 -8.433 1.00 0.00 58 GLU A CA 20
ATOM 20008 C C . GLU A 1 58 ? 5.696 2.636 -8.811 1.00 0.00 58 GLU A C 20
ATOM 20009 O O . GLU A 1 58 ? 6.839 3.054 -8.623 1.00 0.00 58 GLU A O 20
ATOM 20021 N N . GLY A 1 59 ? 5.462 1.415 -9.309 1.00 0.00 59 GLY A N 20
ATOM 20022 C CA . GLY A 1 59 ? 6.488 0.467 -9.729 1.00 0.00 59 GLY A CA 20
ATOM 20023 C C . GLY A 1 59 ? 6.733 -0.710 -8.795 1.00 0.00 59 GLY A C 20
ATOM 20024 O O . GLY A 1 59 ? 7.556 -1.563 -9.132 1.00 0.00 59 GLY A O 20
ATOM 20028 N N . TYR A 1 60 ? 6.086 -0.789 -7.632 1.00 0.00 60 TYR A N 20
ATOM 20029 C CA . TYR A 1 60 ? 6.311 -1.914 -6.723 1.00 0.00 60 TYR A CA 20
ATOM 20030 C C . TYR A 1 60 ? 5.472 -3.116 -7.173 1.00 0.00 60 TYR A C 20
ATOM 20031 O O . TYR A 1 60 ? 4.571 -2.983 -8.006 1.00 0.00 60 TYR A O 20
ATOM 20049 N N . LYS A 1 61 ? 5.776 -4.304 -6.652 1.00 0.00 61 LYS A N 20
ATOM 20050 C CA . LYS A 1 61 ? 5.058 -5.543 -6.950 1.00 0.00 61 LYS A CA 20
ATOM 20051 C C . LYS A 1 61 ? 4.077 -5.700 -5.799 1.00 0.00 61 LYS A C 20
ATOM 20052 O O . LYS A 1 61 ? 4.529 -5.872 -4.665 1.00 0.00 61 LYS A O 20
ATOM 20071 N N . ALA A 1 62 ? 2.767 -5.619 -6.028 1.00 0.00 62 ALA A N 20
ATOM 20072 C CA . ALA A 1 62 ? 1.791 -5.728 -4.951 1.00 0.00 62 ALA A CA 20
ATOM 20073 C C . ALA A 1 62 ? 0.766 -6.848 -5.136 1.00 0.00 62 ALA A C 20
ATOM 20074 O O . ALA A 1 62 ? 0.467 -7.273 -6.253 1.00 0.00 62 ALA A O 20
ATOM 20081 N N . GLU A 1 63 ? 0.184 -7.298 -4.019 1.00 0.00 63 GLU A N 20
ATOM 20082 C CA . GLU A 1 63 ? -0.813 -8.358 -3.992 1.00 0.00 63 GLU A CA 20
ATOM 20083 C C . GLU A 1 63 ? -1.656 -8.222 -2.719 1.00 0.00 63 GLU A C 20
ATOM 20084 O O . GLU A 1 63 ? -1.122 -7.894 -1.658 1.00 0.00 63 GLU A O 20
ATOM 20096 N N . VAL A 1 64 ? -2.971 -8.428 -2.807 1.00 0.00 64 VAL A N 20
ATOM 20097 C CA . VAL A 1 64 ? -3.869 -8.329 -1.659 1.00 0.00 64 VAL A CA 20
ATOM 20098 C C . VAL A 1 64 ? -3.751 -9.618 -0.839 1.00 0.00 64 VAL A C 20
ATOM 20099 O O . VAL A 1 64 ? -3.640 -10.711 -1.401 1.00 0.00 64 VAL A O 20
ATOM 20112 N N . LEU A 1 65 ? -3.766 -9.505 0.494 1.00 0.00 65 LEU A N 20
ATOM 20113 C CA . LEU A 1 65 ? -3.677 -10.646 1.414 1.00 0.00 65 LEU A CA 20
ATOM 20114 C C . LEU A 1 65 ? -5.053 -10.877 2.045 1.00 0.00 65 LEU A C 20
ATOM 20115 O O . LEU A 1 65 ? -5.202 -10.913 3.271 1.00 0.00 65 LEU A O 20
ATOM 20131 N N . ALA A 1 66 ? -6.071 -10.959 1.191 1.00 0.00 66 ALA A N 20
ATOM 20132 C CA . ALA A 1 66 ? -7.471 -11.188 1.512 1.00 0.00 66 ALA A CA 20
ATOM 20133 C C . ALA A 1 66 ? -8.039 -12.200 0.520 1.00 0.00 66 ALA A C 20
ATOM 20134 O O . ALA A 1 66 ? -7.260 -12.756 -0.294 1.00 0.00 66 ALA A O 20
#

Radius of gyration: 10.08 Å; Cα contacts (8 Å, |Δi|>4): 129; chains: 1; bounding box: 27×20×18 Å

CATH classification: 3.30.70.100

Nearest PDB structures (foldseek):
  2roe-assembly1_A  TM=9.973E-01  e=4.367E-11  Thermus thermophilus
  2rog-assembly1_A  TM=9.172E-01  e=8.684E-10  Thermus thermophilus
  2rsq-assembly1_A  TM=8.760E-01  e=4.798E-05  Homo sapiens
  6fp6-assembly8_P  TM=8.802E-01  e=1.047E-04  Homo sapiens
  6fon-assembly1_C  TM=8.577E-01  e=2.600E-04  Homo sapiens

Organism: Thermus thermophilus (strain ATCC 27634 / DSM 579 / HB8) (NCBI:txid300852)

Sequence (66 aa):
MLKLKVEGMTCNHCVMAVTKALKKVPGVEKVEVSLEKGEALVEGTADPKALVQAVEEEGYKAEVLAMLKLKVEGMTCNHCVMAVTKALKKVPGVEKVEVSLEKGEALVEGTADPKALVQAVEEEGYKAEVLAMLKLKVEGMTCNHCVMAVTKALKKVPGVEKVEVSLEKGEALVEGTADPKALVQAVEEEGYKAEVLAMLKLKVEGMTCNHCVMAVTKALKKVPGVEKVEVSLEKGEALVEGTADPKALVQAVEEEGYKAEVLAMLKLKVEGMTCNHCVMAVTKALKKVPGVEKVEVSLEKGEALVEGTADPKALVQAVEEEGYKAEVLAMLKLKVEGMTCNHCVMAVTKALKKVPGVEKVEVSLEKGEALVEGTADPKALVQAVEEEGYKAEVLAMLKLKVEGMTCNHCVMAVTKALKKVPGVEKVEVSLEKGEALVEGTADPKALVQAVEEEGYKAEVLAMLKLKVEGMTCNHCVMAVTKALKKVPGVEKVEVSLEKGEALVEGTADPKALVQAVEEEGYKAEVLAMLKLKVEGMTCNHCVMAVTKALKKVPGVEKVEVSLEKGEALVEGTADPKALVQAVEEEGYKAEVLAMLKLKVEGMTCNHCVMAVTKALKKVPGVEKVEVSLEKGEALVEGTADPKALVQAVEEEGYKAEVLAMLKLKVEGMTCNHCVMAVTKALKKVPGVEKVEVSLEKGEALVEGTADPKALVQAVEEEGYKAEVLAMLKLKVEGMTCNHCVMAVTKALKKVPGVEKVEVSLEKGEALVEGTADPKALVQAVEEEGYKAEVLAMLKLKVEGMTCNHCVMAVTKALKKVPGVEKVEVSLEKGEALVEGTADPKALVQAVEEEGYKAEVLAMLKLKVEGMTCNHCVMAVTKALKKVPGVEKVEVSLEKGEALVEGTADPKALVQAVEEEGYKAEVLAMLKLKVEGMTCNHCVMAVTKALKKVPGVEKVEVSLEKGEALVEGTADPKALVQAVEEEGYKAEVLAMLKLKVEGMTCNHCVMAVTKALKKVPGVEKVEVSLEKGEALVEGTADPKALVQAVEEEGYKAEVLAMLKLKVEGMTCNHCVMAVTKALKKVPGVEKVEVSLEKGEALVEGTADPKALVQAVEEEGYKAEVLAMLKLKVEGMTCNHCVMAVTKALKKVPGVEKVEVSLEKGEALVEGTADPKALVQAVEEEGYKAEVLAMLKLKVEGMTCNHCVMAVTKALKKVPGVEKVEVSLEKGEALVEGTADPKALVQAVEEEGYKAEVLAMLKLKVEGMTCNHCVMAVTKALKKVPGVEKVEVSLEKGEALVEGTADPKALVQAVEEEGYKAEVLA

InterPro domains:
  IPR006121 Heavy metal-associated domain, HMA [PF00403] (4-61)
  IPR006121 Heavy metal-associated domain, HMA [PS50846] (1-63)
  IPR006121 Heavy metal-associated domain, HMA [cd00371] (3-63)
  IPR017969 Heavy-metal-associated, conserved site [PS01047] (6-35)
  IPR036163 Heavy metal-associated domain superfamily [SSF55008] (2-64)

Secondary structure (DSSP, 8-state):
-B-EEEE---SHHHHHHHHHHHHTSTT---EEE-SSS-BEEE-S---HHHHHHHHHTTT-EEEE--

Solvent-accessible surface area: 4196 Å² total; per-residue (Å²): 152,36,100,0,84,3,87,53,19,125,59,94,127,15,16,98,38,0,37,143,5,0,82,140,14,123,30,16,129,126,9,120,18,28,76,166,143,22,43,0,33,0,114,10,130,6,75,24,146,34,0,32,113,8,0,83,129,72,71,55,124,10,98,54,92,108

Foldseek 3Di:
DWKKAWADQDDVVLQVQLQVLLVVFPFFDHKDGDSVRNMIDTDTPGDQVSNQVSSVVSPIHMDTPD